Protein AF-A0A9P7HR78-F1 (afdb_monomer)

Structure (mmCIF, N/CA/C/O backbone):
data_AF-A0A9P7HR78-F1
#
_entry.id   AF-A0A9P7HR78-F1
#
loop_
_atom_site.group_PDB
_atom_site.id
_atom_site.type_symbol
_atom_site.label_atom_id
_atom_site.label_alt_id
_atom_site.label_comp_id
_atom_site.label_asym_id
_atom_site.label_entity_id
_atom_site.label_seq_id
_atom_site.pdbx_PDB_ins_code
_atom_site.Cartn_x
_atom_site.Cartn_y
_atom_site.Cartn_z
_atom_site.occupancy
_atom_site.B_iso_or_equiv
_atom_site.auth_seq_id
_atom_site.auth_comp_id
_atom_site.auth_asym_id
_atom_site.auth_atom_id
_atom_site.pdbx_PDB_model_num
ATOM 1 N N . MET A 1 1 ? -6.528 -46.993 167.037 1.00 47.41 1 MET A N 1
ATOM 2 C CA . MET A 1 1 ? -6.139 -47.614 165.754 1.00 47.41 1 MET A CA 1
ATOM 3 C C . MET A 1 1 ? -7.410 -47.957 165.006 1.00 47.41 1 MET A C 1
ATOM 5 O O . MET A 1 1 ? -8.239 -48.626 165.598 1.00 47.41 1 MET A O 1
ATOM 9 N N . HIS A 1 2 ? -7.591 -47.482 163.775 1.00 31.02 2 HIS A N 1
ATOM 10 C CA . HIS A 1 2 ? -7.675 -48.382 162.622 1.00 31.02 2 HIS A CA 1
ATOM 11 C C . HIS A 1 2 ? -7.879 -47.613 161.311 1.00 31.02 2 HIS A C 1
ATOM 13 O O . HIS A 1 2 ? -8.829 -46.861 161.132 1.00 31.02 2 HIS A O 1
ATOM 19 N N . SER A 1 3 ? -6.904 -47.831 160.431 1.00 45.69 3 SER A N 1
ATOM 20 C CA . SER A 1 3 ? -7.009 -48.017 158.983 1.00 45.69 3 SER A CA 1
ATOM 21 C C . SER A 1 3 ? -8.413 -48.125 158.373 1.00 45.69 3 SER A C 1
ATOM 23 O O . SER A 1 3 ? -9.186 -48.991 158.776 1.00 45.69 3 SER A O 1
ATOM 25 N N . SER A 1 4 ? -8.626 -47.408 157.267 1.00 38.84 4 SER A N 1
ATOM 26 C CA . SER A 1 4 ? -9.100 -47.984 155.991 1.00 38.84 4 SER A CA 1
ATOM 27 C C . SER A 1 4 ? -8.890 -46.939 154.877 1.00 38.84 4 SER A C 1
ATOM 29 O O . SER A 1 4 ? -9.376 -45.820 155.003 1.00 38.84 4 SER A O 1
ATOM 31 N N . TYR A 1 5 ? -7.974 -47.119 153.913 1.00 46.25 5 TYR A N 1
ATOM 32 C CA . TYR A 1 5 ? -8.113 -47.918 152.676 1.00 46.25 5 TYR A CA 1
ATOM 33 C C . TYR A 1 5 ? -9.406 -47.639 151.890 1.00 46.25 5 TYR A C 1
ATOM 35 O O . TYR A 1 5 ? -10.199 -48.530 151.602 1.00 46.25 5 TYR A O 1
ATOM 43 N N . PHE A 1 6 ? -9.610 -46.383 151.489 1.00 41.81 6 PHE A N 1
ATOM 44 C CA . PHE A 1 6 ? -10.601 -46.066 150.462 1.00 41.81 6 PHE A CA 1
ATOM 45 C C . PHE A 1 6 ? -10.077 -46.457 149.073 1.00 41.81 6 PHE A C 1
ATOM 47 O O . PHE A 1 6 ? -9.415 -45.680 148.393 1.00 41.81 6 PHE A O 1
ATOM 54 N N . SER A 1 7 ? -10.415 -47.667 148.633 1.00 51.81 7 SER A N 1
ATOM 55 C CA . SER A 1 7 ? -10.586 -47.973 147.212 1.00 51.81 7 SER A CA 1
ATOM 56 C C . SER A 1 7 ? -11.748 -48.951 147.098 1.00 51.81 7 SER A C 1
ATOM 58 O O . SER A 1 7 ? -11.677 -50.054 147.643 1.00 51.81 7 SER A O 1
ATOM 60 N N . TYR A 1 8 ? -12.828 -48.542 146.438 1.00 45.66 8 TYR A N 1
ATOM 61 C CA . TYR A 1 8 ? -13.916 -49.446 146.091 1.00 45.66 8 TYR A CA 1
ATOM 62 C C . TYR A 1 8 ? -13.885 -49.698 144.585 1.00 45.66 8 TYR A C 1
ATOM 64 O O . TYR A 1 8 ? -13.840 -48.775 143.774 1.00 45.66 8 TYR A O 1
ATOM 72 N N . ASN A 1 9 ? -13.904 -50.979 144.231 1.00 50.19 9 ASN A N 1
ATOM 73 C CA . ASN A 1 9 ? -14.137 -51.456 142.880 1.00 50.19 9 ASN A CA 1
ATOM 74 C C . ASN A 1 9 ? -15.643 -51.419 142.619 1.00 50.19 9 ASN A C 1
ATOM 76 O O . ASN A 1 9 ? -16.393 -52.161 143.249 1.00 50.19 9 ASN A O 1
ATOM 80 N N . LEU A 1 10 ? -16.079 -50.600 141.665 1.00 43.91 10 LEU A N 1
ATOM 81 C CA . LEU A 1 10 ? -17.365 -50.789 141.001 1.00 43.91 10 LEU A CA 1
ATOM 82 C C . LEU A 1 10 ? -17.148 -50.739 139.491 1.00 43.91 10 LEU A C 1
ATOM 84 O O . LEU A 1 10 ? -17.332 -49.725 138.821 1.00 43.91 10 LEU A O 1
ATOM 88 N N . SER A 1 11 ? -16.772 -51.909 138.981 1.00 54.41 11 SER A N 1
ATOM 89 C CA . SER A 1 11 ? -17.064 -52.367 137.634 1.00 54.41 11 SER A CA 1
ATOM 90 C C . SER A 1 11 ? -18.567 -52.230 137.377 1.00 54.41 11 SER A C 1
ATOM 92 O O . SER A 1 11 ? -19.357 -53.108 137.733 1.00 54.41 11 SER A O 1
ATOM 94 N N . ARG A 1 12 ? -18.985 -51.119 136.768 1.00 46.28 12 ARG A N 1
ATOM 95 C CA . ARG A 1 12 ? -20.238 -51.108 136.016 1.00 46.28 12 ARG A CA 1
ATOM 96 C C . ARG A 1 12 ? -19.919 -51.584 134.600 1.00 46.28 12 ARG A C 1
ATOM 98 O O . ARG A 1 12 ? -19.043 -50.991 133.969 1.00 46.28 12 ARG A O 1
ATOM 105 N N . PRO A 1 13 ? -20.574 -52.646 134.102 1.00 54.22 13 PRO A N 1
ATOM 106 C CA . PRO A 1 13 ? -20.425 -53.047 132.713 1.00 54.22 13 PRO A CA 1
ATOM 107 C C . PRO A 1 13 ? -20.826 -51.856 131.845 1.00 54.22 13 PRO A C 1
ATOM 109 O O . PRO A 1 13 ? -21.873 -51.247 132.075 1.00 54.22 13 PRO A O 1
ATOM 112 N N . TYR A 1 14 ? -19.966 -51.488 130.896 1.00 50.62 14 TYR A N 1
ATOM 113 C CA . TYR A 1 14 ? -20.276 -50.462 129.908 1.00 50.62 14 TYR A CA 1
ATOM 114 C C . TYR A 1 14 ? -21.583 -50.883 129.216 1.00 50.62 14 TYR A C 1
ATOM 116 O O . TYR A 1 14 ? -21.592 -51.930 128.565 1.00 50.62 14 TYR A O 1
ATOM 124 N N . PRO A 1 15 ? -22.707 -50.164 129.407 1.00 54.94 15 PRO A N 1
ATOM 125 C CA . PRO A 1 15 ? -24.040 -50.742 129.207 1.00 54.94 15 PRO A CA 1
ATOM 126 C C . PRO A 1 15 ? -24.379 -51.028 127.740 1.00 54.94 15 PRO A C 1
ATOM 128 O O . PRO A 1 15 ? -25.418 -51.612 127.453 1.00 54.94 15 PRO A O 1
ATOM 131 N N . TYR A 1 16 ? -23.487 -50.683 126.811 1.00 60.91 16 TYR A N 1
ATOM 132 C CA . TYR A 1 16 ? -23.670 -50.893 125.386 1.00 60.91 16 TYR A CA 1
ATOM 133 C C . TYR A 1 16 ? -22.322 -51.239 124.739 1.00 60.91 16 TYR A C 1
ATOM 135 O O . TYR A 1 16 ? -21.611 -50.362 124.262 1.00 60.91 16 TYR A O 1
ATOM 143 N N . VAL A 1 17 ? -21.942 -52.522 124.707 1.00 61.62 17 VAL A N 1
ATOM 144 C CA . VAL A 1 17 ? -20.691 -52.992 124.058 1.00 61.62 17 VAL A CA 1
ATOM 145 C C . VAL A 1 17 ? -20.650 -52.625 122.564 1.00 61.62 17 VAL A C 1
ATOM 147 O O . VAL A 1 17 ? -19.580 -52.463 121.991 1.00 61.62 17 VAL A O 1
ATOM 150 N N . TRP A 1 18 ? -21.815 -52.408 121.944 1.00 64.50 18 TRP A N 1
ATOM 151 C CA . TRP A 1 18 ? -21.948 -51.892 120.581 1.00 64.50 18 TRP A CA 1
ATOM 152 C C . TRP A 1 18 ? -21.694 -50.384 120.463 1.00 64.50 18 TRP A C 1
ATOM 154 O O . TRP A 1 18 ? -21.383 -49.912 119.376 1.00 64.50 18 TRP A O 1
ATOM 164 N N . PHE A 1 19 ? -21.775 -49.616 121.551 1.00 65.88 19 PHE A N 1
ATOM 165 C CA . PHE A 1 19 ? -21.661 -48.160 121.508 1.00 65.88 19 PHE A CA 1
ATOM 166 C C . PHE A 1 19 ? -20.225 -47.702 121.261 1.00 65.88 19 PHE A C 1
ATOM 168 O O . PHE A 1 19 ? -20.029 -46.744 120.530 1.00 65.88 19 PHE A O 1
ATOM 175 N N . THR A 1 20 ? -19.199 -48.403 121.756 1.00 69.50 20 THR A N 1
ATOM 176 C CA . THR A 1 20 ? -17.804 -48.048 121.431 1.00 69.50 20 THR A CA 1
ATOM 177 C C . THR A 1 20 ? -17.468 -48.316 119.956 1.00 69.50 20 THR A C 1
ATOM 179 O O . THR A 1 20 ? -16.989 -47.392 119.305 1.00 69.50 20 THR A O 1
ATOM 182 N N . PRO A 1 21 ? -17.781 -49.488 119.362 1.00 68.56 21 PRO A N 1
ATOM 183 C CA . PRO A 1 21 ? -17.660 -49.695 117.921 1.00 68.56 21 PRO A CA 1
ATOM 184 C C . PRO A 1 21 ? -18.518 -48.730 117.104 1.00 68.56 21 PRO A C 1
ATOM 186 O O . PRO A 1 21 ? -18.051 -48.255 116.083 1.00 68.56 21 PRO A O 1
ATOM 189 N N . VAL A 1 22 ? -19.738 -48.396 117.540 1.00 74.19 22 VAL A N 1
ATOM 190 C CA . VAL A 1 22 ? -20.616 -47.453 116.824 1.00 74.19 22 VAL A CA 1
ATOM 191 C C . VAL A 1 22 ? -20.127 -46.011 116.937 1.00 74.19 22 VAL A C 1
ATOM 193 O O . VAL A 1 22 ? -20.244 -45.269 115.973 1.00 74.19 22 VAL A O 1
ATOM 196 N N . VAL A 1 23 ? -19.520 -45.603 118.051 1.00 75.69 23 VAL A N 1
ATOM 197 C CA . VAL A 1 23 ? -18.910 -44.271 118.194 1.00 75.69 23 VAL A CA 1
ATOM 198 C C . VAL A 1 23 ? -17.572 -44.194 117.464 1.00 75.69 23 VAL A C 1
ATOM 200 O O . VAL A 1 23 ? -17.267 -43.158 116.890 1.00 75.69 23 VAL A O 1
ATOM 203 N N . VAL A 1 24 ? -16.789 -45.274 117.413 1.00 77.31 24 VAL A N 1
ATOM 204 C CA . VAL A 1 24 ? -15.531 -45.310 116.649 1.00 77.31 24 VAL A CA 1
ATOM 205 C C . VAL A 1 24 ? -15.806 -45.422 115.150 1.00 77.31 24 VAL A C 1
ATOM 207 O O . VAL A 1 24 ? -15.258 -44.643 114.383 1.00 77.31 24 VAL A O 1
ATOM 210 N N . ALA A 1 25 ? -16.689 -46.321 114.713 1.00 76.31 25 ALA A N 1
ATOM 211 C CA . ALA A 1 25 ? -17.091 -46.440 113.313 1.00 76.31 25 ALA A CA 1
ATOM 212 C C . ALA A 1 25 ? -17.907 -45.224 112.871 1.00 76.31 25 ALA A C 1
ATOM 214 O O . ALA A 1 25 ? -17.636 -44.670 111.817 1.00 76.31 25 ALA A O 1
ATOM 215 N N . GLY A 1 26 ? -18.846 -44.750 113.689 1.00 76.62 26 GLY A N 1
ATOM 216 C CA . GLY A 1 26 ? -19.599 -43.521 113.447 1.00 76.62 26 GLY A CA 1
ATOM 217 C C . GLY A 1 26 ? -18.712 -42.282 113.484 1.00 76.62 26 GLY A C 1
ATOM 218 O O . GLY A 1 26 ? -18.907 -41.388 112.676 1.00 76.62 26 GLY A O 1
ATOM 219 N N . GLY A 1 27 ? -17.691 -42.254 114.340 1.00 79.00 27 GLY A N 1
ATOM 220 C CA . GLY A 1 27 ? -16.678 -41.205 114.387 1.00 79.00 27 GLY A CA 1
ATOM 221 C C . GLY A 1 27 ? -15.752 -41.243 113.179 1.00 79.00 27 GLY A C 1
ATOM 222 O O . GLY A 1 27 ? -15.481 -40.196 112.613 1.00 79.00 27 GLY A O 1
ATOM 223 N N . LEU A 1 28 ? -15.325 -42.417 112.710 1.00 79.00 28 LEU A N 1
ATOM 224 C CA . LEU A 1 28 ? -14.534 -42.570 111.484 1.00 79.00 28 LEU A CA 1
ATOM 225 C C . LEU A 1 28 ? -15.360 -42.253 110.237 1.00 79.00 28 LEU A C 1
ATOM 227 O O . LEU A 1 28 ? -14.861 -41.575 109.349 1.00 79.00 28 LEU A O 1
ATOM 231 N N . ILE A 1 29 ? -16.626 -42.671 110.190 1.00 76.06 29 ILE A N 1
ATOM 232 C CA . ILE A 1 29 ? -17.566 -42.337 109.116 1.00 76.06 29 ILE A CA 1
ATOM 233 C C . ILE A 1 29 ? -17.859 -40.842 109.134 1.00 76.06 29 ILE A C 1
ATOM 235 O O . ILE A 1 29 ? -17.788 -40.227 108.083 1.00 76.06 29 ILE A O 1
ATOM 239 N N . ALA A 1 30 ? -18.119 -40.237 110.295 1.00 74.31 30 ALA A N 1
ATOM 240 C CA . ALA A 1 30 ? -18.319 -38.796 110.427 1.00 74.31 30 ALA A CA 1
ATOM 241 C C . ALA A 1 30 ? -17.045 -38.024 110.082 1.00 74.31 30 ALA A C 1
ATOM 243 O O . ALA A 1 30 ? -17.128 -37.019 109.395 1.00 74.31 30 ALA A O 1
ATOM 244 N N . THR A 1 31 ? -15.865 -38.504 110.480 1.00 76.50 31 THR A N 1
ATOM 245 C CA . THR A 1 31 ? -14.581 -37.877 110.132 1.00 76.50 31 THR A CA 1
ATOM 246 C C . THR A 1 31 ? -14.308 -38.005 108.637 1.00 76.50 31 THR A C 1
ATOM 248 O O . THR A 1 31 ? -13.901 -37.031 108.021 1.00 76.50 31 THR A O 1
ATOM 251 N N . ALA A 1 32 ? -14.601 -39.154 108.022 1.00 75.12 32 ALA A N 1
ATOM 252 C CA . ALA A 1 32 ? -14.497 -39.354 106.580 1.00 75.12 32 ALA A CA 1
ATOM 253 C C . ALA A 1 32 ? -15.531 -38.518 105.813 1.00 75.12 32 ALA A C 1
ATOM 255 O O . ALA A 1 32 ? -15.186 -37.933 104.796 1.00 75.12 32 ALA A O 1
ATOM 256 N N . LEU A 1 33 ? -16.763 -38.392 106.317 1.00 72.00 33 LEU A N 1
ATOM 257 C CA . LEU A 1 33 ? -17.804 -37.527 105.756 1.00 72.00 33 LEU A CA 1
ATOM 258 C C . LEU A 1 33 ? -17.439 -36.056 105.896 1.00 72.00 33 LEU A C 1
ATOM 260 O O . LEU A 1 33 ? -17.598 -35.327 104.933 1.00 72.00 33 LEU A O 1
ATOM 264 N N . ILE A 1 34 ? -16.930 -35.616 107.048 1.00 73.88 34 ILE A N 1
ATOM 265 C CA . ILE A 1 34 ? -16.505 -34.231 107.298 1.00 73.88 34 ILE A CA 1
ATOM 266 C C . ILE A 1 34 ? -15.227 -33.909 106.521 1.00 73.88 34 ILE A C 1
ATOM 268 O O . ILE A 1 34 ? -15.103 -32.796 106.020 1.00 73.88 34 ILE A O 1
ATOM 272 N N . ALA A 1 35 ? -14.304 -34.860 106.361 1.00 72.25 35 ALA A N 1
ATOM 273 C CA . ALA A 1 35 ? -13.132 -34.708 105.505 1.00 72.25 35 ALA A CA 1
ATOM 274 C C . ALA A 1 35 ? -13.536 -34.672 104.026 1.00 72.25 35 ALA A C 1
ATOM 276 O O . ALA A 1 35 ? -13.070 -33.806 103.299 1.00 72.25 35 ALA A O 1
ATOM 277 N N . PHE A 1 36 ? -14.454 -35.537 103.587 1.00 67.56 36 PHE A N 1
ATOM 278 C CA . PHE A 1 36 ? -14.990 -35.532 102.226 1.00 67.56 36 PHE A CA 1
ATOM 279 C C . PHE A 1 36 ? -15.809 -34.272 101.940 1.00 67.56 36 PHE A C 1
ATOM 281 O O . PHE A 1 36 ? -15.643 -33.680 100.886 1.00 67.56 36 PHE A O 1
ATOM 288 N N . LEU A 1 37 ? -16.633 -33.808 102.885 1.00 63.75 37 LEU A N 1
ATOM 289 C CA . LEU A 1 37 ? -17.354 -32.535 102.812 1.00 63.75 37 LEU A CA 1
ATOM 290 C C . LEU A 1 37 ? -16.385 -31.356 102.828 1.00 63.75 37 LEU A C 1
ATOM 292 O O . LEU A 1 37 ? -16.565 -30.440 102.039 1.00 63.75 37 LEU A O 1
ATOM 296 N N . SER A 1 38 ? -15.338 -31.372 103.657 1.00 63.44 38 SER A N 1
ATOM 297 C CA . SER A 1 38 ? -14.300 -30.331 103.657 1.00 63.44 38 SER A CA 1
ATOM 298 C C . SER A 1 38 ? -13.529 -30.311 102.336 1.00 63.44 38 SER A C 1
ATOM 300 O O . SER A 1 38 ? -13.351 -29.243 101.768 1.00 63.44 38 SER A O 1
ATOM 302 N N . VAL A 1 39 ? -13.149 -31.463 101.775 1.00 62.69 39 VAL A N 1
ATOM 303 C CA . VAL A 1 39 ? -12.499 -31.548 100.454 1.00 62.69 39 VAL A CA 1
ATOM 304 C C . VAL A 1 39 ? -13.464 -31.143 99.335 1.00 62.69 39 VAL A C 1
ATOM 306 O O . VAL A 1 39 ? -13.083 -30.384 98.456 1.00 62.69 39 VAL A O 1
ATOM 309 N N . ALA A 1 40 ? -14.730 -31.553 99.388 1.00 56.97 40 ALA A N 1
ATOM 310 C CA . ALA A 1 40 ? -15.751 -31.181 98.407 1.00 56.97 40 ALA A CA 1
ATOM 311 C C . ALA A 1 40 ? -16.252 -29.734 98.551 1.00 56.97 40 ALA A C 1
ATOM 313 O O . ALA A 1 40 ? -16.964 -29.260 97.672 1.00 56.97 40 ALA A O 1
ATOM 314 N N . THR A 1 41 ? -15.928 -29.026 99.639 1.00 55.53 41 THR A N 1
ATOM 315 C CA . THR A 1 41 ? -16.289 -27.608 99.835 1.00 55.53 41 THR A CA 1
ATOM 316 C C . THR A 1 41 ? -15.093 -26.664 99.730 1.00 55.53 41 THR A C 1
ATOM 318 O O . THR A 1 41 ? -15.288 -25.510 99.359 1.00 55.53 41 THR A O 1
ATOM 321 N N . GLN A 1 42 ? -13.869 -27.134 100.003 1.00 51.41 42 GLN A N 1
ATOM 322 C CA . GLN A 1 42 ? -12.640 -26.325 99.985 1.00 51.41 42 GLN A CA 1
ATOM 323 C C . GLN A 1 42 ? -11.648 -26.728 98.880 1.00 51.41 42 GLN A C 1
ATOM 325 O O . GLN A 1 42 ? -10.757 -25.951 98.550 1.00 51.41 42 GLN A O 1
ATOM 330 N N . GLY A 1 43 ? -11.790 -27.912 98.280 1.00 51.47 43 GLY A N 1
ATOM 331 C CA . GLY A 1 43 ? -10.912 -28.437 97.233 1.00 51.47 43 GLY A CA 1
ATOM 332 C C . GLY A 1 43 ? -11.386 -28.094 95.824 1.00 51.47 43 GLY A C 1
ATOM 333 O O . GLY A 1 43 ? -11.689 -28.991 95.044 1.00 51.47 43 GLY A O 1
ATOM 334 N N . TYR A 1 44 ? -11.443 -26.807 95.485 1.00 58.22 44 TYR A N 1
ATOM 335 C CA . TYR A 1 44 ? -11.592 -26.381 94.092 1.00 58.22 44 TYR A CA 1
ATOM 336 C C . TYR A 1 44 ? -10.494 -25.376 93.749 1.00 58.22 44 TYR A C 1
ATOM 338 O O . TYR A 1 44 ? -10.518 -24.241 94.219 1.00 58.22 44 TYR A O 1
ATOM 346 N N . GLU A 1 45 ? -9.539 -25.772 92.907 1.00 51.06 45 GLU A N 1
ATOM 347 C CA . GLU A 1 45 ? -8.688 -24.801 92.219 1.00 51.06 45 GLU A CA 1
ATOM 348 C C . GLU A 1 45 ? -9.480 -24.177 91.067 1.00 51.06 45 GLU A C 1
ATOM 350 O O . GLU A 1 45 ? -9.999 -24.869 90.187 1.00 51.06 45 GLU A O 1
ATOM 355 N N . THR A 1 46 ? -9.582 -22.849 91.052 1.00 55.97 46 THR A N 1
ATOM 356 C CA . THR A 1 46 ? -10.117 -22.118 89.902 1.00 55.97 46 THR A CA 1
ATOM 357 C C . THR A 1 46 ? -9.095 -22.142 88.771 1.00 55.97 46 THR A C 1
ATOM 359 O O . THR A 1 46 ? -8.103 -21.417 88.819 1.00 55.97 46 THR A O 1
ATOM 362 N N . VAL A 1 47 ? -9.342 -22.952 87.743 1.00 53.44 47 VAL A N 1
ATOM 363 C CA . VAL A 1 47 ? -8.490 -23.016 86.548 1.00 53.44 47 VAL A CA 1
ATOM 364 C C . VAL A 1 47 ? -9.058 -22.093 85.469 1.00 53.44 47 VAL A C 1
ATOM 366 O O . VAL A 1 47 ? -10.214 -22.229 85.064 1.00 53.44 47 VAL A O 1
ATOM 369 N N . SER A 1 48 ? -8.261 -21.142 84.983 1.00 55.72 48 SER A N 1
ATOM 370 C CA . SER A 1 48 ? -8.621 -20.319 83.826 1.00 55.72 48 SER A CA 1
ATOM 371 C C . SER A 1 48 ? -8.441 -21.129 82.538 1.00 55.72 48 SER A C 1
ATOM 373 O O . SER A 1 48 ? -7.341 -21.554 82.199 1.00 55.72 48 SER A O 1
ATOM 375 N N . MET A 1 49 ? -9.530 -21.351 81.798 1.00 54.78 49 MET A N 1
ATOM 376 C CA . MET A 1 49 ? -9.492 -22.046 80.507 1.00 54.78 49 MET A CA 1
ATOM 377 C C . MET A 1 49 ? -9.757 -21.063 79.365 1.00 54.78 49 MET A C 1
ATOM 379 O O . MET A 1 49 ? -10.768 -20.362 79.365 1.00 54.78 49 MET A O 1
ATOM 383 N N . ALA A 1 50 ? -8.865 -21.027 78.373 1.00 55.25 50 ALA A N 1
ATOM 384 C CA . ALA A 1 50 ? -9.065 -20.282 77.132 1.00 55.25 50 ALA A CA 1
ATOM 385 C C . ALA A 1 50 ? -9.625 -21.216 76.047 1.00 55.25 50 ALA A C 1
ATOM 387 O O . ALA A 1 50 ? -9.105 -22.310 75.833 1.00 55.25 50 ALA A O 1
ATOM 388 N N . THR A 1 51 ? -10.680 -20.794 75.348 1.00 51.94 51 THR A N 1
ATOM 389 C CA . THR A 1 51 ? -11.254 -21.524 74.207 1.00 51.94 51 THR A CA 1
ATOM 390 C C . THR A 1 51 ? -11.289 -20.621 72.981 1.00 51.94 51 THR A C 1
ATOM 392 O O . THR A 1 51 ? -11.693 -19.465 73.069 1.00 51.94 51 THR A O 1
ATOM 395 N N . SER A 1 52 ? -10.899 -21.147 71.818 1.00 46.75 52 SER A N 1
ATOM 396 C CA . SER A 1 52 ? -11.037 -20.454 70.528 1.00 46.75 52 SER A CA 1
ATOM 397 C C . SER A 1 52 ? -12.449 -20.561 69.939 1.00 46.75 52 SER A C 1
ATOM 399 O O . SER A 1 52 ? -12.737 -19.969 68.902 1.00 46.75 52 SER A O 1
ATOM 401 N N . LYS A 1 53 ? -13.348 -21.319 70.587 1.00 46.88 53 LYS A N 1
ATOM 402 C CA . LYS A 1 53 ? -14.740 -21.519 70.161 1.00 46.88 53 LYS A CA 1
ATOM 403 C C . LYS A 1 53 ? -15.695 -20.908 71.199 1.00 46.88 53 LYS A C 1
ATOM 405 O O . LYS A 1 53 ? -16.007 -21.594 72.176 1.00 46.88 53 LYS A O 1
ATOM 410 N N . PRO A 1 54 ? -16.190 -19.669 70.996 1.00 51.09 54 PRO A N 1
ATOM 411 C CA . PRO A 1 54 ? -16.970 -18.929 71.998 1.00 51.09 54 PRO A CA 1
ATOM 412 C C . PRO A 1 54 ? -18.274 -19.635 72.408 1.00 51.09 54 PRO A C 1
ATOM 414 O O . PRO A 1 54 ? -18.680 -19.561 73.565 1.00 51.09 54 PRO A O 1
ATOM 417 N N . ASN A 1 55 ? -18.871 -20.419 71.502 1.00 49.78 55 ASN A N 1
ATOM 418 C CA . ASN A 1 55 ? -20.135 -21.126 71.744 1.00 49.78 55 ASN A CA 1
ATOM 419 C C . ASN A 1 55 ? -19.987 -22.479 72.469 1.00 49.78 55 ASN A C 1
ATOM 421 O O . ASN A 1 55 ? -20.993 -23.083 72.828 1.00 49.78 55 ASN A O 1
ATOM 425 N N . LYS A 1 56 ? -18.762 -22.988 72.692 1.00 48.25 56 LYS A N 1
ATOM 426 C CA . LYS A 1 56 ? -18.542 -24.274 73.392 1.00 48.25 56 LYS A CA 1
ATOM 427 C C . LYS A 1 56 ? -18.402 -24.144 74.913 1.00 48.25 56 LYS A C 1
ATOM 429 O O . LYS A 1 56 ? -18.440 -25.154 75.609 1.00 48.25 56 LYS A O 1
ATOM 434 N N . THR A 1 57 ? -18.268 -22.928 75.438 1.00 49.38 57 THR A N 1
ATOM 435 C CA . THR A 1 57 ? -17.915 -22.672 76.846 1.00 49.38 57 THR A CA 1
ATOM 436 C C . THR A 1 57 ? -19.016 -23.055 77.845 1.00 49.38 57 THR A C 1
ATOM 438 O O . THR A 1 57 ? -18.715 -23.326 78.999 1.00 49.38 57 THR A O 1
ATOM 441 N N . ASN A 1 58 ? -20.274 -23.162 77.403 1.00 50.81 58 ASN A N 1
ATOM 442 C CA . ASN A 1 58 ? -21.408 -23.520 78.267 1.00 50.81 58 ASN A CA 1
ATOM 443 C C . ASN A 1 58 ? -21.710 -25.028 78.339 1.00 50.81 58 ASN A C 1
ATOM 445 O O . ASN A 1 58 ? -22.653 -25.411 79.024 1.00 50.81 58 ASN A O 1
ATOM 449 N N . HIS A 1 59 ? -20.959 -25.888 77.636 1.00 46.03 59 HIS A N 1
ATOM 450 C CA . HIS A 1 59 ? -21.329 -27.304 77.479 1.00 46.03 59 HIS A CA 1
ATOM 451 C C . HIS A 1 59 ? -20.281 -28.311 77.984 1.00 46.03 59 HIS A C 1
ATOM 453 O O . HIS A 1 59 ? -20.359 -29.500 77.664 1.00 46.03 59 HIS A O 1
ATOM 459 N N . ASN A 1 60 ? -19.317 -27.892 78.809 1.00 47.00 60 ASN A N 1
ATOM 460 C CA . ASN A 1 60 ? -18.563 -28.872 79.590 1.00 47.00 60 ASN A CA 1
ATOM 461 C C . ASN A 1 60 ? -19.440 -29.323 80.760 1.00 47.00 60 ASN A C 1
ATOM 463 O O . ASN A 1 60 ? -19.550 -28.637 81.774 1.00 47.00 60 ASN A O 1
ATOM 467 N N . GLN A 1 61 ? -20.098 -30.472 80.585 1.00 50.94 61 GLN A N 1
ATOM 468 C CA . GLN A 1 61 ? -20.778 -31.169 81.668 1.00 50.94 61 GLN A CA 1
ATOM 469 C C . GLN A 1 61 ? -19.746 -31.473 82.753 1.00 50.94 61 GLN A C 1
ATOM 471 O O . GLN A 1 61 ? -18.890 -32.342 82.597 1.00 50.94 61 GLN A O 1
ATOM 476 N N . ASN A 1 62 ? -19.811 -30.708 83.841 1.00 54.06 62 ASN A N 1
ATOM 477 C CA . ASN A 1 62 ? -19.090 -31.006 85.065 1.00 54.06 62 ASN A CA 1
ATOM 478 C C . ASN A 1 62 ? -19.426 -32.466 85.458 1.00 54.06 62 ASN A C 1
ATOM 480 O O . ASN A 1 62 ? -20.620 -32.795 85.514 1.00 54.06 62 ASN A O 1
ATOM 484 N N . PRO A 1 63 ? -18.435 -33.345 85.719 1.00 52.53 63 PRO A N 1
ATOM 485 C CA . PRO A 1 63 ? -18.671 -34.734 86.133 1.00 52.53 63 PRO A CA 1
ATOM 486 C C . PRO A 1 63 ? -19.610 -34.866 87.344 1.00 52.53 63 PRO A C 1
ATOM 488 O O . PRO A 1 63 ? -20.217 -35.912 87.551 1.00 52.53 63 PRO A O 1
ATOM 491 N N . PHE A 1 64 ? -19.769 -33.785 88.116 1.00 54.09 64 PHE A N 1
ATOM 492 C CA . PHE A 1 64 ? -20.625 -33.685 89.298 1.00 54.09 64 PHE A CA 1
ATOM 493 C C . PHE A 1 64 ? -21.987 -33.017 89.041 1.00 54.09 64 PHE A C 1
ATOM 495 O O . PHE A 1 64 ? -22.681 -32.657 89.986 1.00 54.09 64 PHE A O 1
ATOM 502 N N . SER A 1 65 ? -22.404 -32.844 87.783 1.00 56.34 65 SER A N 1
ATOM 503 C CA . SER A 1 65 ? -23.678 -32.188 87.420 1.00 56.34 65 SER A CA 1
ATOM 504 C C . SER A 1 65 ? -24.931 -32.818 88.051 1.00 56.34 65 SER A C 1
ATOM 506 O O . SER A 1 65 ? -25.931 -32.127 88.221 1.00 56.34 65 SER A O 1
ATOM 508 N N . ASN A 1 66 ? -24.858 -34.087 88.468 1.00 53.81 66 ASN A N 1
ATOM 509 C CA . ASN A 1 66 ? -25.942 -34.811 89.141 1.00 53.81 66 ASN A CA 1
ATOM 510 C C . ASN A 1 66 ? -25.850 -34.805 90.683 1.00 53.81 66 ASN A C 1
ATOM 512 O O . ASN A 1 66 ? -26.633 -35.490 91.340 1.00 53.81 66 ASN A O 1
ATOM 516 N N . TRP A 1 67 ? -24.894 -34.090 91.288 1.00 57.59 67 TRP A N 1
ATOM 517 C CA . TRP A 1 67 ? -24.770 -33.992 92.748 1.00 57.59 67 TRP A CA 1
ATOM 518 C C . TRP A 1 67 ? -25.662 -32.890 93.349 1.00 57.59 67 TRP A C 1
ATOM 520 O O . TRP A 1 67 ? -25.957 -31.903 92.671 1.00 57.59 67 TRP A O 1
ATOM 530 N N . PRO A 1 68 ? -26.083 -33.020 94.627 1.00 57.88 68 PRO A N 1
ATOM 531 C CA . PRO A 1 68 ? -26.945 -32.046 95.292 1.00 57.88 68 PRO A CA 1
ATOM 532 C C . PRO A 1 68 ? -26.389 -30.619 95.221 1.00 57.88 68 PRO A C 1
ATOM 534 O O . PRO A 1 68 ? -25.204 -30.387 95.467 1.00 57.88 68 PRO A O 1
ATOM 537 N N . SER A 1 69 ? -27.265 -29.652 94.935 1.00 56.00 69 SER A N 1
ATOM 538 C CA . SER A 1 69 ? -26.892 -28.266 94.612 1.00 56.00 69 SER A CA 1
ATOM 539 C C . SER A 1 69 ? -26.034 -27.572 95.671 1.00 56.00 69 SER A C 1
ATOM 541 O O . SER A 1 69 ? -25.235 -26.710 95.324 1.00 56.00 69 SER A O 1
ATOM 543 N N . PHE A 1 70 ? -26.134 -27.951 96.946 1.00 60.38 70 PHE A N 1
ATOM 544 C CA . PHE A 1 70 ? -25.341 -27.349 98.022 1.00 60.38 70 PHE A CA 1
ATOM 545 C C . PHE A 1 70 ? -23.837 -27.696 97.968 1.00 60.38 70 PHE A C 1
ATOM 547 O O . PHE A 1 70 ? -23.047 -26.963 98.554 1.00 60.38 70 PHE A O 1
ATOM 554 N N . LEU A 1 71 ? -23.427 -28.758 97.256 1.00 53.09 71 LEU A N 1
ATOM 555 C CA . LEU A 1 71 ? -22.010 -29.118 97.047 1.00 53.09 71 LEU A CA 1
ATOM 556 C C . LEU A 1 71 ? -21.416 -28.499 95.774 1.00 53.09 71 LEU A C 1
ATOM 558 O O . LEU A 1 71 ? -20.213 -28.276 95.699 1.00 53.09 71 LEU A O 1
ATOM 562 N N . THR A 1 72 ? -22.251 -28.203 94.776 1.00 53.47 72 THR A N 1
ATOM 563 C CA . THR A 1 72 ? -21.823 -27.727 93.448 1.00 53.47 72 THR A CA 1
ATOM 564 C C . THR A 1 72 ? -22.159 -26.257 93.188 1.00 53.47 72 THR A C 1
ATOM 566 O O . THR A 1 72 ? -21.698 -25.696 92.191 1.00 53.47 72 THR A O 1
ATOM 569 N N . ALA A 1 73 ? -22.895 -25.593 94.090 1.00 54.31 73 ALA A N 1
ATOM 570 C CA . ALA A 1 73 ? -23.342 -24.202 93.948 1.00 54.31 73 ALA A CA 1
ATOM 571 C C . ALA A 1 73 ? -22.208 -23.206 93.651 1.00 54.31 73 ALA A C 1
ATOM 573 O O . ALA A 1 73 ? -22.431 -22.243 92.914 1.00 54.31 73 ALA A O 1
ATOM 574 N N . ASN A 1 74 ? -21.003 -23.461 94.172 1.00 51.62 74 ASN A N 1
ATOM 575 C CA . ASN A 1 74 ? -19.834 -22.593 94.002 1.00 51.62 74 ASN A CA 1
ATOM 576 C C . ASN A 1 74 ? -19.007 -22.894 92.735 1.00 51.62 74 ASN A C 1
ATOM 578 O O . ASN A 1 74 ? -18.076 -22.157 92.433 1.00 51.62 74 ASN A O 1
ATOM 582 N N . THR A 1 75 ? -19.353 -23.926 91.953 1.00 53.03 75 THR A N 1
ATOM 583 C CA . THR A 1 75 ? -18.623 -24.338 90.730 1.00 53.03 75 THR A CA 1
ATOM 584 C C . THR A 1 75 ? -19.248 -23.798 89.438 1.00 53.03 75 THR A C 1
ATOM 586 O O . THR A 1 75 ? -19.255 -24.458 88.399 1.00 53.03 75 THR A O 1
ATOM 589 N N . LYS A 1 76 ? -19.808 -22.584 89.479 1.00 53.28 76 LYS A N 1
ATOM 590 C CA . LYS A 1 76 ? -20.368 -21.938 88.284 1.00 53.28 76 LYS A CA 1
ATOM 591 C C . LYS A 1 76 ? -19.251 -21.318 87.450 1.00 53.28 76 LYS A C 1
ATOM 593 O O . LYS A 1 76 ? -18.560 -20.411 87.906 1.00 53.28 76 LYS A O 1
ATOM 598 N N . SER A 1 77 ? -19.107 -21.767 86.207 1.00 55.53 77 SER A N 1
ATOM 599 C CA . SER A 1 77 ? -18.260 -21.101 85.219 1.00 55.53 77 SER A CA 1
ATOM 600 C C . SER A 1 77 ? -18.861 -19.736 84.878 1.00 55.53 77 SER A C 1
ATOM 602 O O . SER A 1 77 ? -19.932 -19.661 84.275 1.00 55.53 77 SER A O 1
ATOM 604 N N . VAL A 1 78 ? -18.189 -18.655 85.271 1.00 56.50 78 VAL A N 1
ATOM 605 C CA . VAL A 1 78 ? -18.572 -17.284 84.915 1.00 56.50 78 VAL A CA 1
ATOM 606 C C . VAL A 1 78 ? -17.553 -16.753 83.915 1.00 56.50 78 VAL A C 1
ATOM 608 O O . VAL A 1 78 ? -16.352 -16.763 84.183 1.00 56.50 78 VAL A O 1
ATOM 611 N N . CYS A 1 79 ? -18.013 -16.287 82.754 1.00 58.22 79 CYS A N 1
ATOM 612 C CA . CYS A 1 79 ? -17.145 -15.578 81.820 1.00 58.22 79 CYS A CA 1
ATOM 613 C C . CYS A 1 79 ? -16.664 -14.278 82.478 1.00 58.22 79 CYS A C 1
ATOM 615 O O . CYS A 1 79 ? -17.476 -13.441 82.874 1.00 58.22 79 CYS A O 1
ATOM 617 N N . SER A 1 80 ? -15.349 -14.101 82.599 1.00 59.16 80 SER A N 1
ATOM 618 C CA . SER A 1 80 ? -14.793 -12.832 83.069 1.00 59.16 80 SER A CA 1
ATOM 619 C C . SER A 1 80 ? -15.031 -11.747 82.017 1.00 59.16 80 SER A C 1
ATOM 621 O O . SER A 1 80 ? -14.801 -11.978 80.828 1.00 59.16 80 SER A O 1
ATOM 623 N N . ALA A 1 81 ? -15.495 -10.570 82.446 1.00 62.31 81 ALA A N 1
ATOM 624 C CA . ALA A 1 81 ? -15.662 -9.421 81.562 1.00 62.31 81 ALA A CA 1
ATOM 625 C C . ALA A 1 81 ? -14.306 -9.023 80.969 1.00 62.31 81 ALA A C 1
ATOM 627 O O . ALA A 1 81 ? -13.354 -8.744 81.705 1.00 62.31 81 ALA A O 1
ATOM 628 N N . THR A 1 82 ? -14.214 -8.941 79.645 1.00 66.62 82 THR A N 1
ATOM 629 C CA . THR A 1 82 ? -13.030 -8.383 78.994 1.00 66.62 82 THR A CA 1
ATOM 630 C C . THR A 1 82 ? -13.024 -6.879 79.227 1.00 66.62 82 THR A C 1
ATOM 632 O O . THR A 1 82 ? -13.994 -6.195 78.913 1.00 66.62 82 THR A O 1
ATOM 635 N N . LYS A 1 83 ? -11.949 -6.336 79.799 1.00 74.62 83 LYS A N 1
ATOM 636 C CA . LYS A 1 83 ? -11.810 -4.885 79.955 1.00 74.62 83 LYS A CA 1
ATOM 637 C C . LYS A 1 83 ? -11.302 -4.285 78.649 1.00 74.62 83 LYS A C 1
ATOM 639 O O . LYS A 1 83 ? -10.249 -4.681 78.164 1.00 74.62 83 LYS A O 1
ATOM 644 N N . ILE A 1 84 ? -12.038 -3.320 78.118 1.00 75.50 84 ILE A N 1
ATOM 645 C CA . ILE A 1 84 ? -11.678 -2.525 76.945 1.00 75.50 84 ILE A CA 1
ATOM 646 C C . ILE A 1 84 ? -11.072 -1.206 77.443 1.00 75.50 84 ILE A C 1
ATOM 648 O O . ILE A 1 84 ? -11.833 -0.336 77.873 1.00 75.50 84 ILE A O 1
ATOM 652 N N . PRO A 1 85 ? -9.741 -1.031 77.470 1.00 78.75 85 PRO A N 1
ATOM 653 C CA . PRO A 1 85 ? -9.135 0.235 77.874 1.00 78.75 85 PRO A CA 1
ATOM 654 C C . PRO A 1 85 ? -9.325 1.343 76.827 1.00 78.75 85 PRO A C 1
ATOM 656 O O . PRO A 1 85 ? -9.554 1.079 75.642 1.00 78.75 85 PRO A O 1
ATOM 659 N N . ILE A 1 86 ? -9.181 2.597 77.259 1.00 78.38 86 ILE A N 1
ATOM 660 C CA . ILE A 1 86 ? -8.994 3.733 76.342 1.00 78.38 86 ILE A CA 1
ATOM 661 C C . ILE A 1 86 ? -7.763 3.456 75.457 1.00 78.38 86 ILE A C 1
ATOM 663 O O . ILE A 1 86 ? -6.748 2.959 75.938 1.00 78.38 86 ILE A O 1
ATOM 667 N N . GLY A 1 87 ? -7.872 3.733 74.157 1.00 66.69 87 GLY A N 1
ATOM 668 C CA . GLY A 1 87 ? -6.875 3.417 73.130 1.00 66.69 87 GLY A CA 1
ATOM 669 C C . GLY A 1 87 ? -7.123 2.099 72.387 1.00 66.69 87 GLY A C 1
ATOM 670 O O . GLY A 1 87 ? -6.442 1.819 71.405 1.00 66.69 87 GLY A O 1
ATOM 671 N N . THR A 1 88 ? -8.105 1.295 72.811 1.00 76.00 88 THR A N 1
ATOM 672 C CA . THR A 1 88 ? -8.426 0.027 72.134 1.00 76.00 88 THR A CA 1
ATOM 673 C C . THR A 1 88 ? -9.046 0.272 70.760 1.00 76.00 88 THR A C 1
ATOM 675 O O . THR A 1 88 ? -9.931 1.120 70.617 1.00 76.00 88 THR A O 1
ATOM 678 N N . LEU A 1 89 ? -8.595 -0.508 69.774 1.00 65.50 89 LEU A N 1
ATOM 679 C CA . LEU A 1 89 ? -9.067 -0.482 68.392 1.00 65.50 89 LEU A CA 1
ATOM 680 C C . LEU A 1 89 ? -10.216 -1.474 68.179 1.00 65.50 89 LEU A C 1
ATOM 682 O O . LEU A 1 89 ? -10.090 -2.652 68.514 1.00 65.50 89 LEU A O 1
ATOM 686 N N . PHE A 1 90 ? -11.299 -1.010 67.559 1.00 62.84 90 PHE A N 1
ATOM 687 C CA . PHE A 1 90 ? -12.453 -1.821 67.176 1.00 62.84 90 PHE A CA 1
ATOM 688 C C . PHE A 1 90 ? -12.685 -1.782 65.673 1.00 62.84 90 PHE A C 1
ATOM 690 O O . PHE A 1 90 ? -12.575 -0.729 65.043 1.00 62.84 90 PHE A O 1
ATOM 697 N N . TYR A 1 91 ? -13.054 -2.939 65.129 1.00 53.44 91 TYR A N 1
ATOM 698 C CA . TYR A 1 91 ? -13.602 -3.074 63.786 1.00 53.44 91 TYR A CA 1
ATOM 699 C C . TYR A 1 91 ? -15.109 -3.256 63.917 1.00 53.44 91 TYR A C 1
ATOM 701 O O . TYR A 1 91 ? -15.570 -4.135 64.649 1.00 53.44 91 TYR A O 1
ATOM 709 N N . THR A 1 92 ? -15.880 -2.420 63.235 1.00 54.72 92 THR A N 1
ATOM 710 C CA . THR A 1 92 ? -17.316 -2.651 63.068 1.00 54.72 92 THR A CA 1
ATOM 711 C C . THR A 1 92 ? -17.514 -3.689 61.966 1.00 54.72 92 THR A C 1
ATOM 713 O O . THR A 1 92 ? -16.709 -3.799 61.041 1.00 54.72 92 THR A O 1
ATOM 716 N N . ASN A 1 93 ? -18.588 -4.471 62.049 1.00 44.41 93 ASN A N 1
ATOM 717 C CA . ASN A 1 93 ? -18.895 -5.478 61.032 1.00 44.41 93 ASN A CA 1
ATOM 718 C C . ASN A 1 93 ? -19.366 -4.876 59.694 1.00 44.41 93 ASN A C 1
ATOM 720 O O . ASN A 1 93 ? -19.404 -5.607 58.713 1.00 44.41 93 ASN A O 1
ATOM 724 N N . ASN A 1 94 ? -19.686 -3.574 59.654 1.00 41.44 94 ASN A N 1
ATOM 725 C CA . ASN A 1 94 ? -20.382 -2.946 58.529 1.00 41.44 94 ASN A CA 1
ATOM 726 C C . ASN A 1 94 ? -19.719 -1.684 57.943 1.00 41.44 94 ASN A C 1
ATOM 728 O O . ASN A 1 94 ? -20.251 -1.178 56.968 1.00 41.44 94 ASN A O 1
ATOM 732 N N . THR A 1 95 ? -18.623 -1.132 58.492 1.00 46.22 95 THR A N 1
ATOM 733 C CA . THR A 1 95 ? -18.086 0.156 57.977 1.00 46.22 95 THR A CA 1
ATOM 734 C C . THR A 1 95 ? -16.596 0.177 57.633 1.00 46.22 95 THR A C 1
ATOM 736 O O . THR A 1 95 ? -16.083 1.247 57.347 1.00 46.22 95 THR A O 1
ATOM 739 N N . ALA A 1 96 ? -15.874 -0.955 57.631 1.00 45.75 96 ALA A N 1
ATOM 740 C CA . ALA A 1 96 ? -14.433 -1.079 57.294 1.00 45.75 96 ALA A CA 1
ATOM 741 C C . ALA A 1 96 ? -13.448 -0.137 58.042 1.00 45.75 96 ALA A C 1
ATOM 743 O O . ALA A 1 96 ? -12.228 -0.240 57.876 1.00 45.75 96 ALA A O 1
ATOM 744 N N . LEU A 1 97 ? -13.954 0.754 58.896 1.00 43.62 97 LEU A N 1
ATOM 745 C CA . LEU A 1 97 ? -13.220 1.756 59.647 1.00 43.62 97 LEU A CA 1
ATOM 746 C C . LEU A 1 97 ? -12.726 1.176 60.974 1.00 43.62 97 LEU A C 1
ATOM 748 O O . LEU A 1 97 ? -13.421 0.418 61.656 1.00 43.62 97 LEU A O 1
ATOM 752 N N . LYS A 1 98 ? -11.507 1.574 61.350 1.00 55.84 98 LYS A N 1
ATOM 753 C CA . LYS A 1 98 ? -10.946 1.311 62.676 1.00 55.84 98 LYS A CA 1
ATOM 754 C C . LYS A 1 98 ? -11.336 2.450 63.604 1.00 55.84 98 LYS A C 1
ATOM 756 O O . LYS A 1 98 ? -11.024 3.606 63.328 1.00 55.84 98 LYS A O 1
ATOM 761 N N . TYR A 1 99 ? -11.970 2.118 64.716 1.00 64.38 99 TYR A N 1
ATOM 762 C CA . TYR A 1 99 ? -12.346 3.084 65.739 1.00 64.38 99 TYR A CA 1
ATOM 763 C C . TYR A 1 99 ? -11.440 2.934 66.949 1.00 64.38 99 TYR A C 1
ATOM 765 O O . TYR A 1 99 ? -11.225 1.818 67.419 1.00 64.38 99 TYR A O 1
ATOM 773 N N . THR A 1 100 ? -10.949 4.048 67.480 1.00 72.50 100 THR A N 1
ATOM 774 C CA . THR A 1 100 ? -10.188 4.069 68.729 1.00 72.50 100 THR A CA 1
ATOM 775 C C . THR A 1 100 ? -11.082 4.589 69.842 1.00 72.50 100 THR A C 1
ATOM 777 O O . THR A 1 100 ? -11.682 5.660 69.726 1.00 72.50 100 THR A O 1
ATOM 780 N N . VAL A 1 101 ? -11.169 3.853 70.947 1.00 78.12 101 VAL A N 1
ATOM 781 C CA . VAL A 1 101 ? -11.869 4.335 72.143 1.00 78.12 101 VAL A CA 1
ATOM 782 C C . VAL A 1 101 ? -11.077 5.481 72.758 1.00 78.12 101 VAL A C 1
ATOM 784 O O . VAL A 1 101 ? -9.962 5.270 73.219 1.00 78.12 101 VAL A O 1
ATOM 787 N N . THR A 1 102 ? -11.639 6.684 72.798 1.00 75.69 102 THR A N 1
ATOM 788 C CA . THR A 1 102 ? -10.953 7.870 73.342 1.00 75.69 102 THR A CA 1
ATOM 789 C C . THR A 1 102 ? -11.441 8.270 74.718 1.00 75.69 102 THR A C 1
ATOM 791 O O . THR A 1 102 ? -10.684 8.854 75.491 1.00 75.69 102 THR A O 1
ATOM 794 N N . LYS A 1 103 ? -12.693 7.959 75.054 1.00 80.50 103 LYS A N 1
ATOM 795 C CA . LYS A 1 103 ? -13.275 8.315 76.349 1.00 80.50 103 LYS A CA 1
ATOM 796 C C . LYS A 1 103 ? -14.346 7.308 76.733 1.00 80.50 103 LYS A C 1
ATOM 798 O O . LYS A 1 103 ? -15.097 6.856 75.878 1.00 80.50 103 LYS A O 1
ATOM 803 N N . ILE A 1 104 ? -14.441 6.975 78.013 1.00 83.44 104 ILE A N 1
ATOM 804 C CA . ILE A 1 104 ? -15.473 6.080 78.549 1.00 83.44 104 ILE A CA 1
ATOM 805 C C . ILE A 1 104 ? -16.053 6.759 79.785 1.00 83.44 104 ILE A C 1
ATOM 807 O O . ILE A 1 104 ? -15.301 7.236 80.639 1.00 83.44 104 ILE A O 1
ATOM 811 N N . TRP A 1 105 ? -17.377 6.837 79.885 1.00 83.56 105 TRP A N 1
ATOM 812 C CA . TRP A 1 105 ? -18.042 7.426 81.043 1.00 83.56 105 TRP A CA 1
ATOM 813 C C . TRP A 1 105 ? -19.375 6.757 81.354 1.00 83.56 105 TRP A C 1
ATOM 815 O O . TRP A 1 105 ? -19.970 6.078 80.521 1.00 83.56 105 TRP A O 1
ATOM 825 N N . ARG A 1 106 ? -19.846 6.959 82.581 1.00 81.69 106 ARG A N 1
ATOM 826 C CA . ARG A 1 106 ? -21.172 6.548 83.039 1.00 81.69 106 ARG A CA 1
ATOM 827 C C . ARG A 1 106 ? -22.133 7.740 82.990 1.00 81.69 106 ARG A C 1
ATOM 829 O O . ARG A 1 106 ? -21.725 8.846 83.343 1.00 81.69 106 ARG A O 1
ATOM 836 N N . GLY A 1 107 ? -23.365 7.502 82.538 1.00 70.56 107 GLY A N 1
ATOM 837 C CA . GLY A 1 107 ? -24.409 8.524 82.385 1.00 70.56 107 GLY A CA 1
ATOM 838 C C . GLY A 1 107 ? -24.675 8.933 80.928 1.00 70.56 107 GLY A C 1
ATOM 839 O O . GLY A 1 107 ? -23.897 8.627 80.017 1.00 70.56 107 GLY A O 1
ATOM 840 N N . ASP A 1 108 ? -25.797 9.619 80.700 1.00 66.94 108 ASP A N 1
ATOM 841 C CA . ASP A 1 108 ? -26.284 9.967 79.355 1.00 66.94 108 ASP A CA 1
ATOM 842 C C . ASP A 1 108 ? -25.641 11.234 78.767 1.00 66.94 108 ASP A C 1
ATOM 844 O O . ASP A 1 108 ? -25.642 11.412 77.549 1.00 66.94 108 ASP A O 1
ATOM 848 N N . ASN A 1 109 ? -25.053 12.102 79.601 1.00 69.38 109 ASN A N 1
ATOM 849 C CA . ASN A 1 109 ? -24.483 13.372 79.156 1.00 69.38 109 ASN A CA 1
ATOM 850 C C . ASN A 1 109 ? -22.936 13.336 79.104 1.00 69.38 109 ASN A C 1
ATOM 852 O O . ASN A 1 109 ? -22.290 13.275 80.151 1.00 69.38 109 ASN A O 1
ATOM 856 N N . PRO A 1 110 ? -22.305 13.446 77.918 1.00 63.19 110 PRO A N 1
ATOM 857 C CA . PRO A 1 110 ? -20.842 13.440 77.770 1.00 63.19 110 PRO A CA 1
ATOM 858 C C . PRO A 1 110 ? -20.126 14.642 78.406 1.00 63.19 110 PRO A C 1
ATOM 860 O O . PRO A 1 110 ? -18.922 14.562 78.687 1.00 63.19 110 PRO A O 1
ATOM 863 N N . ASN A 1 111 ? -20.846 15.747 78.624 1.00 68.06 111 ASN A N 1
ATOM 864 C CA . ASN A 1 111 ? -20.310 16.995 79.174 1.00 68.06 111 ASN A CA 1
ATOM 865 C C . ASN A 1 111 ? -20.429 17.071 80.705 1.00 68.06 111 ASN A C 1
ATOM 867 O O . ASN A 1 111 ? -19.798 17.925 81.322 1.00 68.06 111 ASN A O 1
ATOM 871 N N . SER A 1 112 ? -21.205 16.174 81.322 1.00 70.44 112 SER A N 1
ATOM 872 C CA . SER A 1 112 ? -21.348 16.059 82.778 1.00 70.44 112 SER A CA 1
ATOM 873 C C . SER A 1 112 ? -21.568 14.586 83.159 1.00 70.44 112 SER A C 1
ATOM 875 O O . SER A 1 112 ? -22.701 14.171 83.391 1.00 70.44 112 SER A O 1
ATOM 877 N N . PRO A 1 113 ? -20.506 13.759 83.120 1.00 75.06 113 PRO A N 1
ATOM 878 C CA . PRO A 1 113 ? -20.625 12.334 83.398 1.00 75.06 113 PRO A CA 1
ATOM 879 C C . PRO A 1 113 ? -20.707 12.042 84.900 1.00 75.06 113 PRO A C 1
ATOM 881 O O . PRO A 1 113 ? -20.015 12.676 85.695 1.00 75.06 113 PRO A O 1
ATOM 884 N N . ASP A 1 114 ? -21.440 10.989 85.265 1.00 73.81 114 ASP A N 1
ATOM 885 C CA . ASP A 1 114 ? -21.503 10.480 86.642 1.00 73.81 114 ASP A CA 1
ATOM 886 C C . ASP A 1 114 ? -20.146 9.913 87.096 1.00 73.81 114 ASP A C 1
ATOM 888 O O . ASP A 1 114 ? -19.791 9.965 88.272 1.00 73.81 114 ASP A O 1
ATOM 892 N N . ALA A 1 115 ? -19.374 9.347 86.159 1.00 75.62 115 ALA A N 1
ATOM 893 C CA . ALA A 1 115 ? -18.006 8.884 86.384 1.00 75.62 115 ALA A CA 1
ATOM 894 C C . ALA A 1 115 ? -17.234 8.732 85.065 1.00 75.62 115 ALA A C 1
ATOM 896 O O . ALA A 1 115 ? -17.763 8.200 84.091 1.00 75.62 115 ALA A O 1
ATOM 897 N N . LEU A 1 116 ? -15.956 9.121 85.053 1.00 78.62 116 LEU A N 1
ATOM 898 C CA . LEU A 1 116 ? -14.998 8.815 83.983 1.00 78.62 116 LEU A CA 1
ATOM 899 C C . LEU A 1 116 ? -14.311 7.474 84.258 1.00 78.62 116 LEU A C 1
ATOM 901 O O . LEU A 1 116 ? -13.843 7.231 85.368 1.00 78.62 116 LEU A O 1
ATOM 905 N N . LEU A 1 117 ? -14.229 6.608 83.249 1.00 79.19 117 LEU A N 1
ATOM 906 C CA . LEU A 1 117 ? -13.682 5.258 83.381 1.00 79.19 117 LEU A CA 1
ATOM 907 C C . LEU A 1 117 ? -12.468 5.081 82.461 1.00 79.19 117 LEU A C 1
ATOM 909 O O . LEU A 1 117 ? -12.497 5.473 81.300 1.00 79.19 117 LEU A O 1
ATOM 913 N N . GLY A 1 118 ? -11.402 4.451 82.962 1.00 74.88 118 GLY A N 1
ATOM 914 C CA . GLY A 1 118 ? -10.217 4.120 82.151 1.00 74.88 118 GLY A CA 1
ATOM 915 C C . GLY A 1 118 ? -10.392 2.875 81.272 1.00 74.88 118 GLY A C 1
ATOM 916 O O . GLY A 1 118 ? -9.616 2.649 80.345 1.00 74.88 118 GLY A O 1
ATOM 917 N N . SER A 1 119 ? -11.406 2.052 81.556 1.00 78.00 119 SER A N 1
ATOM 918 C CA . SER A 1 119 ? -11.751 0.876 80.754 1.00 78.00 119 SER A CA 1
ATOM 919 C C . SER A 1 119 ? -13.233 0.521 80.885 1.00 78.00 119 SER A C 1
ATOM 921 O O . SER A 1 119 ? -13.835 0.754 81.934 1.00 78.00 119 SER A O 1
ATOM 923 N N . LEU A 1 120 ? -13.808 -0.060 79.832 1.00 78.62 120 LEU A N 1
ATOM 924 C CA . LEU A 1 120 ? -15.170 -0.584 79.799 1.00 78.62 120 LEU A CA 1
ATOM 925 C C . LEU A 1 120 ? -15.130 -2.094 80.080 1.00 78.62 120 LEU A C 1
ATOM 927 O O . LEU A 1 120 ? -14.551 -2.836 79.286 1.00 78.62 120 LEU A O 1
ATOM 931 N N . PRO A 1 121 ? -15.739 -2.588 81.169 1.00 71.50 121 PRO A N 1
ATOM 932 C CA . PRO A 1 121 ? -15.962 -4.018 81.342 1.00 71.50 121 PRO A CA 1
ATOM 933 C C . PRO A 1 121 ? -17.018 -4.500 80.336 1.00 71.50 121 PRO A C 1
ATOM 935 O O . PRO A 1 121 ? -18.181 -4.108 80.401 1.00 71.50 121 PRO A O 1
ATOM 938 N N . TYR A 1 122 ? -16.603 -5.350 79.401 1.00 68.44 122 TYR A N 1
ATOM 939 C CA . TYR A 1 122 ? -17.415 -5.850 78.299 1.00 68.44 122 TYR A CA 1
ATOM 940 C C . TYR A 1 122 ? -17.708 -7.343 78.468 1.00 68.44 122 TYR A C 1
ATOM 942 O O . TYR A 1 122 ? -16.805 -8.177 78.505 1.00 68.44 122 TYR A O 1
ATOM 950 N N . LEU A 1 123 ? -18.994 -7.677 78.570 1.00 66.69 123 LEU A N 1
ATOM 951 C CA . LEU A 1 123 ? -19.509 -9.039 78.762 1.00 66.69 123 LEU A CA 1
ATOM 952 C C . LEU A 1 123 ? -20.183 -9.582 77.491 1.00 66.69 123 LEU A C 1
ATOM 954 O O . LEU A 1 123 ? -21.152 -10.325 77.573 1.00 66.69 123 LEU A O 1
ATOM 958 N N . SER A 1 124 ? -19.691 -9.201 76.306 1.00 63.44 124 SER A N 1
ATOM 959 C CA . SER A 1 124 ? -20.333 -9.516 75.013 1.00 63.44 124 SER A CA 1
ATOM 960 C C . SER A 1 124 ? -21.741 -8.926 74.840 1.00 63.44 124 SER A C 1
ATOM 962 O O . SER A 1 124 ? -22.541 -9.435 74.060 1.00 63.44 124 SER A O 1
ATOM 964 N N . ASN A 1 125 ? -22.043 -7.833 75.543 1.00 66.81 125 ASN A N 1
ATOM 965 C CA . ASN A 1 125 ? -23.280 -7.076 75.349 1.00 66.81 125 ASN A CA 1
ATOM 966 C C . ASN A 1 125 ? -23.193 -6.257 74.054 1.00 66.81 125 ASN A C 1
ATOM 968 O O . ASN A 1 125 ? -22.148 -5.688 73.760 1.00 66.81 125 ASN A O 1
ATOM 972 N N . ARG A 1 126 ? -24.282 -6.142 73.291 1.00 63.66 126 ARG A N 1
ATOM 973 C CA . ARG A 1 126 ? -24.295 -5.329 72.065 1.00 63.66 126 ARG A CA 1
ATOM 974 C C . ARG A 1 126 ? -24.046 -3.849 72.392 1.00 63.66 126 ARG A C 1
ATOM 976 O O . ARG A 1 126 ? -24.645 -3.316 73.324 1.00 63.66 126 ARG A O 1
ATOM 983 N N . PHE A 1 127 ? -23.186 -3.192 71.613 1.00 66.06 127 PHE A N 1
ATOM 984 C CA . PHE A 1 127 ? -23.091 -1.733 71.608 1.00 66.06 127 PHE A CA 1
ATOM 985 C C . PHE A 1 127 ? -24.284 -1.161 70.842 1.00 66.06 127 PHE A C 1
ATOM 987 O O . PHE A 1 127 ? -24.443 -1.433 69.653 1.00 66.06 127 PHE A O 1
ATOM 994 N N . GLU A 1 128 ? -25.099 -0.353 71.509 1.00 62.25 128 GLU A N 1
ATOM 995 C CA . GLU A 1 128 ? -26.203 0.380 70.889 1.00 62.25 128 GLU A CA 1
ATOM 996 C C . GLU A 1 128 ? -25.998 1.871 71.152 1.00 62.25 128 GLU A C 1
ATOM 998 O O . GLU A 1 128 ? -25.818 2.286 72.296 1.00 62.25 128 GLU A O 1
ATOM 1003 N N . ASN A 1 129 ? -25.952 2.677 70.084 1.00 67.06 129 ASN A N 1
ATOM 1004 C CA . ASN A 1 129 ? -25.667 4.118 70.144 1.00 67.06 129 ASN A CA 1
ATOM 1005 C C . ASN A 1 129 ? -24.412 4.458 70.971 1.00 67.06 129 ASN A C 1
ATOM 1007 O O . ASN A 1 129 ? -24.434 5.337 71.831 1.00 67.06 129 ASN A O 1
ATOM 1011 N N . CYS A 1 130 ? -23.323 3.719 70.732 1.00 67.88 130 CYS A N 1
ATOM 1012 C CA . CYS A 1 130 ? -22.047 3.853 71.444 1.00 67.88 130 CYS A CA 1
ATOM 1013 C C . CYS A 1 130 ? -22.139 3.657 72.970 1.00 67.88 130 CYS A C 1
ATOM 1015 O O . CYS A 1 130 ? -21.245 4.072 73.706 1.00 67.88 130 CYS A O 1
ATOM 1017 N N . ALA A 1 131 ? -23.187 2.995 73.461 1.00 73.62 131 ALA A N 1
ATOM 1018 C CA . ALA A 1 131 ? -23.363 2.673 74.868 1.00 73.62 131 ALA A CA 1
ATOM 1019 C C . ALA A 1 131 ? -23.543 1.168 75.085 1.00 73.62 131 ALA A C 1
ATOM 1021 O O . ALA A 1 131 ? -24.021 0.436 74.218 1.00 73.62 131 ALA A O 1
ATOM 1022 N N . VAL A 1 132 ? -23.156 0.713 76.275 1.00 78.19 132 VAL A N 1
ATOM 1023 C CA . VAL A 1 132 ? -23.386 -0.648 76.760 1.00 78.19 132 VAL A CA 1
ATOM 1024 C C . VAL A 1 132 ? -24.072 -0.568 78.111 1.00 78.19 132 VAL A C 1
ATOM 1026 O O . VAL A 1 132 ? -23.614 0.118 79.031 1.00 78.19 132 VAL A O 1
ATOM 1029 N N . ASN A 1 133 ? -25.166 -1.311 78.251 1.00 71.62 133 ASN A N 1
ATOM 1030 C CA . ASN A 1 133 ? -25.806 -1.500 79.541 1.00 71.62 133 ASN A CA 1
ATOM 1031 C C . ASN A 1 133 ? -24.956 -2.463 80.371 1.00 71.62 133 ASN A C 1
ATOM 1033 O O . ASN A 1 133 ? -24.815 -3.645 80.047 1.00 71.62 133 ASN A O 1
ATOM 1037 N N . THR A 1 134 ? -24.344 -1.930 81.427 1.00 67.00 134 THR A N 1
ATOM 1038 C CA . THR A 1 134 ? -23.603 -2.718 82.413 1.00 67.00 134 THR A CA 1
ATOM 1039 C C . THR A 1 134 ? -24.439 -2.850 83.687 1.00 67.00 134 THR A C 1
ATOM 1041 O O . THR A 1 134 ? -25.306 -2.007 83.930 1.00 67.00 134 THR A O 1
ATOM 1044 N N . PRO A 1 135 ? -24.165 -3.841 84.555 1.00 63.91 135 PRO A N 1
ATOM 1045 C CA . PRO A 1 135 ? -24.834 -3.956 85.856 1.00 63.91 135 PRO A CA 1
ATOM 1046 C C . PRO A 1 135 ? -24.709 -2.700 86.737 1.00 63.91 135 PRO A C 1
ATOM 1048 O O . PRO A 1 135 ? -25.483 -2.512 87.665 1.00 63.91 135 PRO A O 1
ATOM 1051 N N . SER A 1 136 ? -23.730 -1.837 86.451 1.00 64.31 136 SER A N 1
ATOM 1052 C CA . SER A 1 136 ? -23.450 -0.591 87.170 1.00 64.31 136 SER A CA 1
ATOM 1053 C C . SER A 1 136 ? -24.134 0.645 86.563 1.00 64.31 136 SER A C 1
ATOM 1055 O O . SER A 1 136 ? -23.814 1.760 86.967 1.00 64.31 136 SER A O 1
ATOM 1057 N N . GLY A 1 137 ? -25.009 0.465 85.569 1.00 70.75 137 GLY A N 1
ATOM 1058 C CA . GLY A 1 137 ? -25.646 1.533 84.794 1.00 70.75 137 GLY A CA 1
ATOM 1059 C C . GLY A 1 137 ? -25.145 1.615 83.346 1.00 70.75 137 GLY A C 1
ATOM 1060 O O . GLY A 1 137 ? -24.196 0.927 82.942 1.00 70.75 137 GLY A O 1
ATOM 1061 N N . LYS A 1 138 ? -25.798 2.458 82.539 1.00 76.00 138 LYS A N 1
ATOM 1062 C CA . LYS A 1 138 ? -25.427 2.698 81.139 1.00 76.00 138 LYS A CA 1
ATOM 1063 C C . LYS A 1 138 ? -24.047 3.352 81.074 1.00 76.00 138 LYS A C 1
ATOM 1065 O O . LYS A 1 138 ? -23.817 4.415 81.654 1.00 76.00 138 LYS A O 1
ATOM 1070 N N . THR A 1 139 ? -23.118 2.680 80.402 1.00 77.19 139 THR A N 1
ATOM 1071 C CA . THR A 1 139 ? -21.758 3.178 80.184 1.00 77.19 139 THR A CA 1
ATOM 1072 C C . THR A 1 139 ? -21.609 3.526 78.713 1.00 77.19 139 THR A C 1
ATOM 1074 O O . THR A 1 139 ? -21.766 2.664 77.850 1.00 77.19 139 THR A O 1
ATOM 1077 N N . THR A 1 140 ? -21.326 4.791 78.439 1.00 78.25 140 THR A N 1
ATOM 1078 C CA . THR A 1 140 ? -21.187 5.338 77.093 1.00 78.25 140 THR A CA 1
ATOM 1079 C C . THR A 1 140 ? -19.708 5.457 76.747 1.00 78.25 140 THR A C 1
ATOM 1081 O O . THR A 1 140 ? -18.861 5.749 77.597 1.00 78.25 140 THR A O 1
ATOM 1084 N N . VAL A 1 141 ? -19.384 5.195 75.488 1.00 77.88 141 VAL A N 1
ATOM 1085 C CA . VAL A 1 141 ? -18.028 5.235 74.954 1.00 77.88 141 VAL A CA 1
ATOM 1086 C C . VAL A 1 141 ? -17.978 6.269 73.840 1.00 77.88 141 VAL A C 1
ATOM 1088 O O . VAL A 1 141 ? -18.794 6.246 72.928 1.00 77.88 141 VAL A O 1
ATOM 1091 N N . ASN A 1 142 ? -16.997 7.165 73.888 1.00 76.00 142 ASN A N 1
ATOM 1092 C CA . ASN A 1 142 ? -16.636 7.983 72.744 1.00 76.00 142 ASN A CA 1
ATOM 1093 C C . ASN A 1 142 ? -15.576 7.229 71.954 1.00 76.00 142 ASN A C 1
ATOM 1095 O O . ASN A 1 142 ? -14.522 6.854 72.481 1.00 76.00 142 ASN A O 1
ATOM 1099 N N . MET A 1 143 ? -15.887 7.004 70.692 1.00 66.94 143 MET A N 1
ATOM 1100 C CA . MET A 1 143 ? -15.003 6.378 69.736 1.00 66.94 143 MET A CA 1
ATOM 1101 C C . MET A 1 143 ? -14.683 7.423 68.684 1.00 66.94 143 MET A C 1
ATOM 1103 O O . MET A 1 143 ? -15.592 7.982 68.076 1.00 66.94 143 MET A O 1
ATOM 1107 N N . THR A 1 144 ? -13.403 7.693 68.462 1.00 56.53 144 THR A N 1
ATOM 1108 C CA . THR A 1 144 ? -12.991 8.535 67.341 1.00 56.53 144 THR A CA 1
ATOM 1109 C C . THR A 1 144 ? -12.308 7.671 66.302 1.00 56.53 144 THR A C 1
ATOM 1111 O O . THR A 1 144 ? -11.509 6.786 66.612 1.00 56.53 144 THR A O 1
ATOM 1114 N N . THR A 1 145 ? -12.618 7.949 65.045 1.00 48.56 145 THR A N 1
ATOM 1115 C CA . THR A 1 145 ? -11.729 7.607 63.943 1.00 48.56 145 THR A CA 1
ATOM 1116 C C . THR A 1 145 ? -10.782 8.788 63.770 1.00 48.56 145 THR A C 1
ATOM 1118 O O . THR A 1 145 ? -11.222 9.938 63.750 1.00 48.56 145 THR A O 1
ATOM 1121 N N . VAL A 1 146 ? -9.478 8.536 63.745 1.00 42.34 146 VAL A N 1
ATOM 1122 C CA . VAL A 1 146 ? -8.489 9.578 63.457 1.00 42.34 146 VAL A CA 1
ATOM 1123 C C . VAL A 1 146 ? -7.901 9.249 62.094 1.00 42.34 146 VAL A C 1
ATOM 1125 O O . VAL A 1 146 ? -7.071 8.350 61.983 1.00 42.34 146 VAL A O 1
ATOM 1128 N N . TYR A 1 147 ? -8.331 9.970 61.057 1.00 41.28 147 TYR A N 1
ATOM 1129 C CA . TYR A 1 147 ? -7.567 10.063 59.816 1.00 41.28 147 TYR A CA 1
ATOM 1130 C C . TYR A 1 147 ? -6.502 11.132 60.045 1.00 41.28 147 TYR A C 1
ATOM 1132 O O . TYR A 1 147 ? -6.772 12.327 59.932 1.00 41.28 147 TYR A O 1
ATOM 1140 N N . ASN A 1 148 ? -5.318 10.713 60.490 1.00 30.08 148 ASN A N 1
ATOM 1141 C CA . ASN A 1 148 ? -4.240 11.653 60.749 1.00 30.08 148 ASN A CA 1
ATOM 1142 C C . ASN A 1 148 ? -3.503 11.943 59.436 1.00 30.08 148 ASN A C 1
ATOM 1144 O O . ASN A 1 148 ? -2.559 11.239 59.086 1.00 30.08 148 ASN A O 1
ATOM 1148 N N . TYR A 1 149 ? -3.947 12.966 58.701 1.00 34.62 149 TYR A N 1
ATOM 1149 C CA . TYR A 1 149 ? -3.140 13.596 57.653 1.00 34.62 149 TYR A CA 1
ATOM 1150 C C . TYR A 1 149 ? -2.082 14.467 58.339 1.00 34.62 149 TYR A C 1
ATOM 1152 O O . TYR A 1 149 ? -2.197 15.688 58.407 1.00 34.62 149 TYR A O 1
ATOM 1160 N N . ASN A 1 150 ? -1.084 13.824 58.939 1.00 25.52 150 ASN A N 1
ATOM 1161 C CA . ASN A 1 150 ? 0.037 14.524 59.541 1.00 25.52 150 ASN A CA 1
ATOM 1162 C C . ASN A 1 150 ? 1.230 14.450 58.602 1.00 25.52 150 ASN A C 1
ATOM 1164 O O . ASN A 1 150 ? 1.886 13.420 58.528 1.00 25.52 150 ASN A O 1
ATOM 1168 N N . GLY A 1 151 ? 1.511 15.592 57.978 1.00 30.09 151 GLY A N 1
ATOM 1169 C CA . GLY A 1 151 ? 2.874 16.029 57.711 1.00 30.09 151 GLY A CA 1
ATOM 1170 C C . GLY A 1 151 ? 3.554 15.362 56.526 1.00 30.09 151 GLY A C 1
ATOM 1171 O O . GLY A 1 151 ? 3.925 14.200 56.559 1.00 30.09 151 GLY A O 1
ATOM 1172 N N . ILE A 1 152 ? 3.757 16.183 55.506 1.00 37.00 152 ILE A N 1
ATOM 1173 C CA . ILE A 1 152 ? 4.769 16.070 54.461 1.00 37.00 152 ILE A CA 1
ATOM 1174 C C . ILE A 1 152 ? 6.071 15.486 55.040 1.00 37.00 152 ILE A C 1
ATOM 1176 O O . ILE A 1 152 ? 6.796 16.195 55.727 1.00 37.00 152 ILE A O 1
ATOM 1180 N N . ASP A 1 153 ? 6.355 14.222 54.741 1.00 30.56 153 ASP A N 1
ATOM 1181 C CA . ASP A 1 153 ? 7.712 13.685 54.675 1.00 30.56 153 ASP A CA 1
ATOM 1182 C C . ASP A 1 153 ? 7.729 12.568 53.619 1.00 30.56 153 ASP A C 1
ATOM 1184 O O . ASP A 1 153 ? 7.236 11.466 53.833 1.00 30.56 153 ASP A O 1
ATOM 1188 N N . ASN A 1 154 ? 8.217 12.959 52.440 1.00 37.06 154 ASN A N 1
ATOM 1189 C CA . ASN A 1 154 ? 8.869 12.198 51.370 1.00 37.06 154 ASN A CA 1
ATOM 1190 C C . ASN A 1 154 ? 8.362 10.773 51.034 1.00 37.06 154 ASN A C 1
ATOM 1192 O O . ASN A 1 154 ? 8.540 9.823 51.788 1.00 37.06 154 ASN A O 1
ATOM 1196 N N . ASP A 1 155 ? 7.874 10.630 49.794 1.00 37.09 155 ASP A N 1
ATOM 1197 C CA . ASP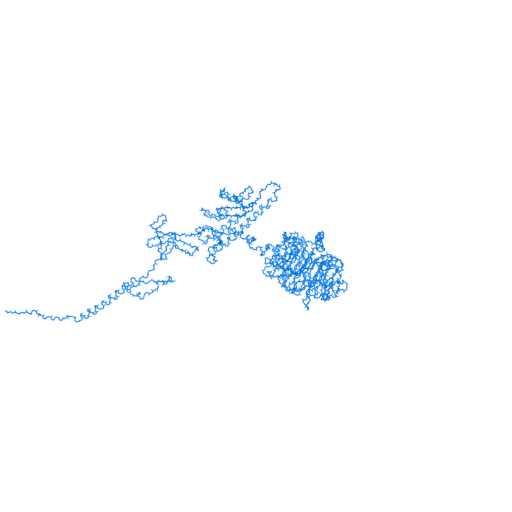 A 1 155 ? 7.785 9.373 49.029 1.00 37.09 155 ASP A CA 1
ATOM 1198 C C . ASP A 1 155 ? 6.776 8.298 49.457 1.00 37.09 155 ASP A C 1
ATOM 1200 O O . ASP A 1 155 ? 7.055 7.098 49.435 1.00 37.09 155 ASP A O 1
ATOM 1204 N N . VAL A 1 156 ? 5.520 8.690 49.677 1.00 30.28 156 VAL A N 1
ATOM 1205 C CA . VAL A 1 156 ? 4.416 7.749 49.433 1.00 30.28 156 VAL A CA 1
ATOM 1206 C C . VAL A 1 156 ? 3.252 8.475 48.775 1.00 30.28 156 VAL A C 1
ATOM 1208 O O . VAL A 1 156 ? 2.661 9.383 49.355 1.00 30.28 156 VAL A O 1
ATOM 1211 N N . GLY A 1 157 ? 2.941 8.089 47.536 1.00 35.94 157 GLY A N 1
ATOM 1212 C CA . GLY A 1 157 ? 1.773 8.575 46.812 1.00 35.94 157 GLY A CA 1
ATOM 1213 C C . GLY A 1 157 ? 0.481 8.389 47.611 1.00 35.94 157 GLY A C 1
ATOM 1214 O O . GLY A 1 157 ? 0.399 7.580 48.534 1.00 35.94 157 GLY A O 1
ATOM 1215 N N . SER A 1 158 ? -0.538 9.156 47.237 1.00 39.59 158 SER A N 1
ATOM 1216 C CA . SER A 1 158 ? -1.919 9.060 47.711 1.00 39.59 158 SER A CA 1
ATOM 1217 C C . SER A 1 158 ? -2.456 7.625 47.610 1.00 39.59 158 SER A C 1
ATOM 1219 O O . SER A 1 158 ? -3.055 7.251 46.605 1.00 39.59 158 SER A O 1
ATOM 1221 N N . ALA A 1 159 ? -2.240 6.807 48.636 1.00 38.53 159 ALA A N 1
ATOM 1222 C CA . ALA A 1 159 ? -2.773 5.456 48.706 1.00 38.53 159 ALA A CA 1
ATOM 1223 C C . ALA A 1 159 ? -3.938 5.416 49.698 1.00 38.53 159 ALA A C 1
ATOM 1225 O O . ALA A 1 159 ? -3.781 5.723 50.884 1.00 38.53 159 ALA A O 1
ATOM 1226 N N . PHE A 1 160 ? -5.111 5.008 49.210 1.00 41.38 160 PHE A N 1
ATOM 1227 C CA . PHE A 1 160 ? -6.238 4.643 50.063 1.00 41.38 160 PHE A CA 1
ATOM 1228 C C . PHE A 1 160 ? -5.851 3.458 50.970 1.00 41.38 160 PHE A C 1
ATOM 1230 O O . PHE A 1 160 ? -5.127 2.551 50.544 1.00 41.38 160 PHE A O 1
ATOM 1237 N N . PRO A 1 161 ? -6.315 3.413 52.233 1.00 40.62 161 PRO A N 1
ATOM 1238 C CA . PRO A 1 161 ? -5.933 2.359 53.165 1.00 40.62 161 PRO A CA 1
ATOM 1239 C C . PRO A 1 161 ? -6.527 0.982 52.798 1.00 40.62 161 PRO A C 1
ATOM 1241 O O . PRO A 1 161 ? -7.611 0.585 53.235 1.00 40.62 161 PRO A O 1
ATOM 1244 N N . GLY A 1 162 ? -5.724 0.190 52.085 1.00 49.59 162 GLY A N 1
ATOM 1245 C CA . GLY A 1 162 ? -5.898 -1.247 51.876 1.00 49.59 162 GLY A CA 1
ATOM 1246 C C . GLY A 1 162 ? -6.821 -1.588 50.710 1.00 49.59 162 GLY A C 1
ATOM 1247 O O . GLY A 1 162 ? -8.037 -1.632 50.880 1.00 49.59 162 GLY A O 1
ATOM 1248 N N . ARG A 1 163 ? -6.209 -1.909 49.568 1.00 46.12 163 ARG A N 1
ATOM 1249 C CA . ARG A 1 163 ? -6.860 -2.375 48.339 1.00 46.12 163 ARG A CA 1
ATOM 1250 C C . ARG A 1 163 ? -7.445 -3.769 48.541 1.00 46.12 163 ARG A C 1
ATOM 1252 O O . ARG A 1 163 ? -6.702 -4.720 48.771 1.00 46.12 163 ARG A O 1
ATOM 1259 N N . ASN A 1 164 ? -8.767 -3.885 48.494 1.00 53.41 164 ASN A N 1
ATOM 1260 C CA . ASN A 1 164 ? -9.444 -5.174 48.448 1.00 53.41 164 ASN A CA 1
ATOM 1261 C C . ASN A 1 164 ? -10.815 -4.992 47.776 1.00 53.41 164 ASN A C 1
ATOM 1263 O O . ASN A 1 164 ? -11.742 -4.449 48.372 1.00 53.41 164 ASN A O 1
ATOM 1267 N N . ASP A 1 165 ? -10.910 -5.429 46.528 1.00 52.69 165 ASP A N 1
ATOM 1268 C CA . ASP A 1 165 ? -12.092 -5.369 45.657 1.00 52.69 165 ASP A CA 1
ATOM 1269 C C . ASP A 1 165 ? -13.299 -6.163 46.185 1.00 52.69 165 ASP A C 1
ATOM 1271 O O . ASP A 1 165 ? -14.440 -5.861 45.850 1.00 52.69 165 ASP A O 1
ATOM 1275 N N . THR A 1 166 ? -13.063 -7.145 47.054 1.00 49.00 166 THR A N 1
ATOM 1276 C CA . THR A 1 166 ? -14.091 -8.059 47.568 1.00 49.00 166 THR A CA 1
ATOM 1277 C C . THR A 1 166 ? -14.643 -7.662 48.937 1.00 49.00 166 THR A C 1
ATOM 1279 O O . THR A 1 166 ? -15.799 -7.943 49.234 1.00 49.00 166 THR A O 1
ATOM 1282 N N . THR A 1 167 ? -13.856 -6.993 49.783 1.00 53.16 167 THR A N 1
ATOM 1283 C CA . THR A 1 167 ? -14.259 -6.603 51.156 1.00 53.16 167 THR A CA 1
ATOM 1284 C C . THR A 1 167 ? -14.315 -5.094 51.378 1.00 53.16 167 THR A C 1
ATOM 1286 O O . THR A 1 167 ? -14.764 -4.646 52.432 1.00 53.16 167 THR A O 1
ATOM 1289 N N . LYS A 1 168 ? -13.844 -4.304 50.407 1.00 54.12 168 LYS A N 1
ATOM 1290 C CA . LYS A 1 168 ? -13.781 -2.836 50.443 1.00 54.12 168 LYS A CA 1
ATOM 1291 C C . LYS A 1 168 ? -14.095 -2.241 49.064 1.00 54.12 168 LYS A C 1
ATOM 1293 O O . LYS A 1 168 ? -13.432 -1.302 48.622 1.00 54.12 168 LYS A O 1
ATOM 1298 N N . ALA A 1 169 ? -15.092 -2.811 48.383 1.00 55.72 169 ALA A N 1
ATOM 1299 C CA . ALA A 1 169 ? -15.438 -2.497 46.998 1.00 55.72 169 ALA A CA 1
ATOM 1300 C C . ALA A 1 169 ? -15.653 -0.994 46.764 1.00 55.72 169 ALA A C 1
ATOM 1302 O O . ALA A 1 169 ? -15.108 -0.450 45.813 1.00 55.72 169 ALA A O 1
ATOM 1303 N N . SER A 1 170 ? -16.350 -0.286 47.653 1.00 55.97 170 SER A N 1
ATOM 1304 C CA . SER A 1 170 ? -16.656 1.137 47.447 1.00 55.97 170 SER A CA 1
ATOM 1305 C C . SER A 1 170 ? -15.450 2.056 47.674 1.00 55.97 170 SER A C 1
ATOM 1307 O O . SER A 1 170 ? -15.353 3.107 47.045 1.00 55.97 170 SER A O 1
ATOM 1309 N N . LEU A 1 171 ? -14.475 1.646 48.497 1.00 55.94 171 LEU A N 1
ATOM 1310 C CA . LEU A 1 171 ? -13.180 2.335 48.611 1.00 55.94 171 LEU A CA 1
ATOM 1311 C C . LEU A 1 171 ? -12.278 2.045 47.403 1.00 55.94 171 LEU A C 1
ATOM 1313 O O . LEU A 1 171 ? -11.565 2.936 46.953 1.00 55.94 171 LEU A O 1
ATOM 1317 N N . TRP A 1 172 ? -12.336 0.827 46.857 1.00 55.53 172 TRP A N 1
ATOM 1318 C CA . TRP A 1 172 ? -11.629 0.443 45.631 1.00 55.53 172 TRP A CA 1
ATOM 1319 C C . TRP A 1 172 ? -12.183 1.177 44.396 1.00 55.53 172 TRP A C 1
ATOM 1321 O O . TRP A 1 172 ? -11.424 1.739 43.604 1.00 55.53 172 TRP A O 1
ATOM 1331 N N . TRP A 1 173 ? -13.511 1.263 44.277 1.00 55.28 173 TRP A N 1
ATOM 1332 C CA . TRP A 1 173 ? -14.193 2.067 43.262 1.00 55.28 173 TRP A CA 1
ATOM 1333 C C . TRP A 1 173 ? -13.938 3.562 43.465 1.00 55.28 173 TRP A C 1
ATOM 1335 O O . TRP A 1 173 ? -13.641 4.261 42.503 1.00 55.28 173 TRP A O 1
ATOM 1345 N N . GLY A 1 174 ? -13.973 4.055 44.705 1.00 55.84 174 GLY A N 1
ATOM 1346 C CA . GLY A 1 174 ? -13.674 5.449 45.038 1.00 55.84 174 GLY A CA 1
ATOM 1347 C C . GLY A 1 174 ? -12.248 5.891 44.685 1.00 55.84 174 GLY A C 1
ATOM 1348 O O . GLY A 1 174 ? -12.069 6.974 44.131 1.00 55.84 174 GLY A O 1
ATOM 1349 N N . GLU A 1 175 ? -11.238 5.054 44.956 1.00 55.16 175 GLU A N 1
ATOM 1350 C CA . GLU A 1 175 ? -9.845 5.282 44.525 1.00 55.16 175 GLU A CA 1
ATOM 1351 C C . GLU A 1 175 ? -9.746 5.305 42.995 1.00 55.16 175 GLU A C 1
ATOM 1353 O O . GLU A 1 175 ? -9.115 6.198 42.430 1.00 55.16 175 GLU A O 1
ATOM 1358 N N . SER A 1 176 ? -10.423 4.368 42.325 1.00 54.72 176 SER A N 1
ATOM 1359 C CA . SER A 1 176 ? -10.473 4.320 40.864 1.00 54.72 176 SER A CA 1
ATOM 1360 C C . SER A 1 176 ? -11.075 5.616 40.310 1.00 54.72 176 SER A C 1
ATOM 1362 O O . SER A 1 176 ? -10.421 6.310 39.545 1.00 54.72 176 SER A O 1
ATOM 1364 N N . LEU A 1 177 ? -12.242 6.051 40.785 1.00 55.69 177 LEU A N 1
ATOM 1365 C CA . LEU A 1 177 ? -12.870 7.304 40.342 1.00 55.69 177 LEU A CA 1
ATOM 1366 C C . LEU A 1 177 ? -11.975 8.543 40.556 1.00 55.69 177 LEU A C 1
ATOM 1368 O O . LEU A 1 177 ? -12.005 9.461 39.739 1.00 55.69 177 LEU A O 1
ATOM 1372 N N . LEU A 1 178 ? -11.132 8.568 41.596 1.00 56.19 178 LEU A N 1
ATOM 1373 C CA . LEU A 1 178 ? -10.184 9.665 41.844 1.00 56.19 178 LEU A CA 1
ATOM 1374 C C . LEU A 1 178 ? -8.959 9.673 40.920 1.00 56.19 178 LEU A C 1
ATOM 1376 O O . LEU A 1 178 ? -8.447 10.745 40.597 1.00 56.19 178 LEU A O 1
ATOM 1380 N N . ALA A 1 179 ? -8.475 8.511 40.485 1.00 53.09 179 ALA A N 1
ATOM 1381 C CA . ALA A 1 179 ? -7.429 8.458 39.464 1.00 53.09 179 ALA A CA 1
ATOM 1382 C C . ALA A 1 179 ? -7.960 9.009 38.128 1.00 53.09 179 ALA A C 1
ATOM 1384 O O . ALA A 1 179 ? -7.316 9.841 37.487 1.00 53.09 179 ALA A O 1
ATOM 1385 N N . TRP A 1 180 ? -9.186 8.623 37.767 1.00 53.12 180 TRP A N 1
ATOM 1386 C CA . TRP A 1 180 ? -9.880 9.102 36.569 1.00 53.12 180 TRP A CA 1
ATOM 1387 C C . TRP A 1 180 ? -10.217 10.600 36.652 1.00 53.12 180 TRP A C 1
ATOM 1389 O O . TRP A 1 180 ? -10.069 11.323 35.668 1.00 53.12 180 TRP A O 1
ATOM 1399 N N . TYR A 1 181 ? -10.569 11.096 37.841 1.00 59.06 181 TYR A N 1
ATOM 1400 C CA . TYR A 1 181 ? -10.747 12.523 38.120 1.00 59.06 181 TYR A CA 1
ATOM 1401 C C . TYR A 1 181 ? -9.522 13.364 37.794 1.00 59.06 181 TYR A C 1
ATOM 1403 O O . TYR A 1 181 ? -9.641 14.382 37.113 1.00 59.06 181 TYR A O 1
ATOM 1411 N N . SER A 1 182 ? -8.356 12.961 38.309 1.00 54.94 182 SER A N 1
ATOM 1412 C CA . SER A 1 182 ? -7.136 13.744 38.129 1.00 54.94 182 SER A CA 1
ATOM 1413 C C . SER A 1 182 ? -6.811 13.887 36.645 1.00 54.94 182 SER A C 1
ATOM 1415 O O . SER A 1 182 ? -6.395 14.955 36.216 1.00 54.94 182 SER A O 1
ATOM 1417 N N . ILE A 1 183 ? -7.051 12.839 35.855 1.00 53.94 183 ILE A N 1
ATOM 1418 C CA . ILE A 1 183 ? -6.810 12.841 34.410 1.00 53.94 183 ILE A CA 1
ATOM 1419 C C . ILE A 1 183 ? -7.813 13.755 33.694 1.00 53.94 183 ILE A C 1
ATOM 1421 O O . ILE A 1 183 ? -7.414 14.611 32.905 1.00 53.94 183 ILE A O 1
ATOM 1425 N N . ALA A 1 184 ? -9.104 13.617 33.998 1.00 56.94 184 ALA A N 1
ATOM 1426 C CA . ALA A 1 184 ? -10.175 14.376 33.357 1.00 56.94 184 ALA A CA 1
ATOM 1427 C C . ALA A 1 184 ? -10.078 15.880 33.612 1.00 56.94 184 ALA A C 1
ATOM 1429 O O . ALA A 1 184 ? -10.114 16.678 32.678 1.00 56.94 184 ALA A O 1
ATOM 1430 N N . LEU A 1 185 ? -9.898 16.260 34.880 1.00 63.12 185 LEU A N 1
ATOM 1431 C CA . LEU A 1 185 ? -9.809 17.655 35.285 1.00 63.12 185 LEU A CA 1
ATOM 1432 C C . LEU A 1 185 ? -8.565 18.320 34.687 1.00 63.12 185 LEU A C 1
ATOM 1434 O O . LEU A 1 185 ? -8.651 19.436 34.184 1.00 63.12 185 LEU A O 1
ATOM 1438 N N . THR A 1 186 ? -7.413 17.639 34.700 1.00 57.91 186 THR A N 1
ATOM 1439 C CA . THR A 1 186 ? -6.188 18.162 34.076 1.00 57.91 186 THR A CA 1
ATOM 1440 C C . THR A 1 186 ? -6.345 18.327 32.563 1.00 57.91 186 THR A C 1
ATOM 1442 O O . THR A 1 186 ? -5.842 19.306 32.011 1.00 57.91 186 THR A O 1
ATOM 1445 N N . ASN A 1 187 ? -7.074 17.430 31.896 1.00 57.12 187 ASN A N 1
ATOM 1446 C CA . ASN A 1 187 ? -7.337 17.533 30.463 1.00 57.12 187 ASN A CA 1
ATOM 1447 C C . ASN A 1 187 ? -8.300 18.687 30.126 1.00 57.12 187 ASN A C 1
ATOM 1449 O O . ASN A 1 187 ? -7.978 19.521 29.283 1.00 57.12 187 ASN A O 1
ATOM 1453 N N . ASP A 1 188 ? -9.429 18.809 30.831 1.00 60.47 188 ASP A N 1
ATOM 1454 C CA . ASP A 1 188 ? -10.372 19.924 30.644 1.00 60.47 188 ASP A CA 1
ATOM 1455 C C . ASP A 1 188 ? -9.691 21.279 30.914 1.00 60.47 188 ASP A C 1
ATOM 1457 O O . ASP A 1 188 ? -9.882 22.237 30.164 1.00 60.47 188 ASP A O 1
ATOM 1461 N N . MET A 1 189 ? -8.821 21.353 31.931 1.00 63.53 189 MET A N 1
ATOM 1462 C CA . MET A 1 189 ? -8.001 22.542 32.194 1.00 63.53 189 MET A CA 1
ATOM 1463 C C . MET A 1 189 ? -7.063 22.862 31.023 1.00 63.53 189 MET A C 1
ATOM 1465 O O . MET A 1 189 ? -6.909 24.029 30.668 1.00 63.53 189 MET A O 1
ATOM 1469 N N . HIS A 1 190 ? -6.448 21.848 30.411 1.00 57.69 190 HIS A N 1
ATOM 1470 C CA . HIS A 1 190 ? -5.561 22.028 29.264 1.00 57.69 190 HIS A CA 1
ATOM 1471 C C . HIS A 1 190 ? -6.314 22.503 28.013 1.00 57.69 190 HIS A C 1
ATOM 1473 O O . HIS A 1 190 ? -5.867 23.441 27.354 1.00 57.69 190 HIS A O 1
ATOM 1479 N N . VAL A 1 191 ? -7.474 21.910 27.714 1.00 56.81 191 VAL A N 1
ATOM 1480 C CA . VAL A 1 191 ? -8.322 22.291 26.572 1.00 56.81 191 VAL A CA 1
ATOM 1481 C C . VAL A 1 191 ? -8.828 23.722 26.717 1.00 56.81 191 VAL A C 1
ATOM 1483 O O . VAL A 1 191 ? -8.683 24.511 25.787 1.00 56.81 191 VAL A O 1
ATOM 1486 N N . GLU A 1 192 ? -9.355 24.094 27.884 1.00 58.97 192 GLU A N 1
ATOM 1487 C CA . GLU A 1 192 ? -9.811 25.464 28.147 1.00 58.97 192 GLU A CA 1
ATOM 1488 C C . GLU A 1 192 ? -8.666 26.477 28.013 1.00 58.97 192 GLU A C 1
ATOM 1490 O O . GLU A 1 192 ? -8.836 27.545 27.425 1.00 58.97 192 GLU A O 1
ATOM 1495 N N . MET A 1 193 ? -7.461 26.125 28.471 1.00 57.47 193 MET A N 1
ATOM 1496 C CA . MET A 1 193 ? -6.272 26.957 28.280 1.00 57.47 193 MET A CA 1
ATOM 1497 C C . MET A 1 193 ? -5.861 27.074 26.806 1.00 57.47 193 MET A C 1
ATOM 1499 O O . MET A 1 193 ? -5.465 28.155 26.363 1.00 57.47 193 MET A O 1
ATOM 1503 N N . HIS A 1 194 ? -5.984 25.995 26.029 1.00 52.62 194 HIS A N 1
ATOM 1504 C CA . HIS A 1 194 ? -5.676 26.004 24.601 1.00 52.62 194 HIS A CA 1
ATOM 1505 C C . HIS A 1 194 ? -6.694 26.845 23.817 1.00 52.62 194 HIS A C 1
ATOM 1507 O O . HIS A 1 194 ? -6.304 27.726 23.052 1.00 52.62 194 HIS A O 1
ATOM 1513 N N . VAL A 1 195 ? -7.993 26.677 24.080 1.00 48.81 195 VAL A N 1
ATOM 1514 C CA . VAL A 1 195 ? -9.074 27.478 23.480 1.00 48.81 195 VAL A CA 1
ATOM 1515 C C . VAL A 1 195 ? -8.953 28.956 23.865 1.00 48.81 195 VAL A C 1
ATOM 1517 O O . VAL A 1 195 ? -9.106 29.820 23.000 1.00 48.81 195 VAL A O 1
ATOM 1520 N N . ALA A 1 196 ? -8.615 29.267 25.120 1.00 50.25 196 ALA A N 1
ATOM 1521 C CA . ALA A 1 196 ? -8.367 30.639 25.564 1.00 50.25 196 ALA A CA 1
ATOM 1522 C C . ALA A 1 196 ? -7.163 31.275 24.845 1.00 50.25 196 ALA A C 1
ATOM 1524 O O . ALA A 1 196 ? -7.215 32.453 24.494 1.00 50.25 196 ALA A O 1
ATOM 1525 N N . SER A 1 197 ? -6.108 30.499 24.568 1.00 48.12 197 SER A N 1
ATOM 1526 C CA . SER A 1 197 ? -4.958 30.975 23.789 1.00 48.12 197 SER A CA 1
ATOM 1527 C C . SER A 1 197 ? -5.266 31.146 22.296 1.00 48.12 197 SER A C 1
ATOM 1529 O O . SER A 1 197 ? -4.835 32.131 21.706 1.00 48.12 197 SER A O 1
ATOM 1531 N N . GLN A 1 198 ? -6.055 30.254 21.682 1.00 39.31 198 GLN A N 1
ATOM 1532 C CA . GLN A 1 198 ? -6.389 30.315 20.253 1.00 39.31 198 GLN A CA 1
ATOM 1533 C C . GLN A 1 198 ? -7.444 31.379 19.911 1.00 39.31 198 GLN A C 1
ATOM 1535 O O . GLN A 1 198 ? -7.303 32.066 18.899 1.00 39.31 198 GLN A O 1
ATOM 1540 N N . ARG A 1 199 ? -8.472 31.580 20.751 1.00 44.59 199 ARG A N 1
ATOM 1541 C CA . ARG A 1 199 ? -9.495 32.623 20.525 1.00 44.59 199 ARG A CA 1
ATOM 1542 C C . ARG A 1 199 ? -8.917 34.042 20.556 1.00 44.59 199 ARG A C 1
ATOM 1544 O O . ARG A 1 199 ? -9.458 34.928 19.904 1.00 44.59 199 ARG A O 1
ATOM 1551 N N . PHE A 1 200 ? -7.792 34.247 21.242 1.00 38.12 200 PHE A N 1
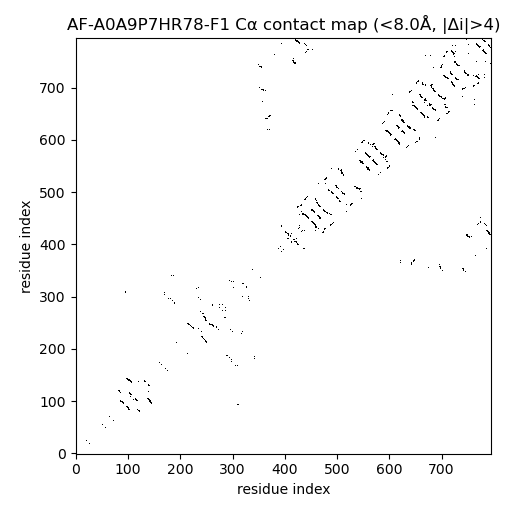ATOM 1552 C CA . PHE A 1 200 ? -7.092 35.532 21.287 1.00 38.12 200 PHE A CA 1
ATOM 1553 C C . PHE A 1 200 ? -6.286 35.827 20.007 1.00 38.12 200 PHE A C 1
ATOM 1555 O O . PHE A 1 200 ? -6.115 36.984 19.644 1.00 38.12 200 PHE A O 1
ATOM 1562 N N . TRP A 1 201 ? -5.842 34.806 19.263 1.00 32.69 201 TRP A N 1
ATOM 1563 C CA . TRP A 1 201 ? -5.120 35.010 17.995 1.00 32.69 201 TRP A CA 1
ATOM 1564 C C . TRP A 1 201 ? -6.030 35.379 16.814 1.00 32.69 201 TRP A C 1
ATOM 1566 O O . TRP A 1 201 ? -5.536 35.870 15.801 1.00 32.69 201 TRP A O 1
ATOM 1576 N N . GLN A 1 202 ? -7.349 35.185 16.930 1.00 36.06 202 GLN A N 1
ATOM 1577 C CA . GLN A 1 202 ? -8.311 35.530 15.873 1.00 36.06 202 GLN A CA 1
ATOM 1578 C C . GLN A 1 202 ? -8.952 36.920 16.033 1.00 36.06 202 GLN A C 1
ATOM 1580 O O . GLN A 1 202 ? -9.675 37.363 15.143 1.00 36.06 202 GLN A O 1
ATOM 1585 N N . GLY A 1 203 ? -8.653 37.652 17.111 1.00 40.09 203 GLY A N 1
ATOM 1586 C CA . GLY A 1 203 ? -9.118 39.024 17.301 1.00 40.09 203 GLY A CA 1
ATOM 1587 C C . GLY A 1 203 ? -8.041 39.894 17.937 1.00 40.09 203 GLY A C 1
ATOM 1588 O O . GLY A 1 203 ? -7.675 39.647 19.074 1.00 40.09 203 GLY A O 1
ATOM 1589 N N . PHE A 1 204 ? -7.628 40.948 17.223 1.00 33.94 204 PHE A N 1
ATOM 1590 C CA . PHE A 1 204 ? -6.686 42.024 17.593 1.00 33.94 204 PHE A CA 1
ATOM 1591 C C . PHE A 1 204 ? -5.228 41.887 17.116 1.00 33.94 204 PHE A C 1
ATOM 1593 O O . PHE A 1 204 ? -4.331 41.446 17.827 1.00 33.94 204 PHE A O 1
ATOM 1600 N N . GLN A 1 205 ? -4.970 42.466 15.935 1.00 36.81 205 GLN A N 1
ATOM 1601 C CA . GLN A 1 205 ? -3.732 43.215 15.708 1.00 36.81 205 GLN A CA 1
ATOM 1602 C C . GLN A 1 205 ? -3.780 44.488 16.566 1.00 36.81 205 GLN A C 1
ATOM 1604 O O . GLN A 1 205 ? -4.540 45.408 16.273 1.00 36.81 205 GLN A O 1
ATOM 1609 N N . GLY A 1 206 ? -3.003 44.536 17.644 1.00 30.95 206 GLY A N 1
ATOM 1610 C CA . GLY A 1 206 ? -2.906 45.727 18.483 1.00 30.95 206 GLY A CA 1
ATOM 1611 C C . GLY A 1 206 ? -2.014 45.503 19.695 1.00 30.95 206 GLY A C 1
ATOM 1612 O O . GLY A 1 206 ? -2.203 44.571 20.467 1.00 30.95 206 GLY A O 1
ATOM 1613 N N . GLU A 1 207 ? -1.013 46.358 19.837 1.00 38.62 207 GLU A N 1
ATOM 1614 C CA . GLU A 1 207 ? 0.007 46.339 20.877 1.00 38.62 207 GLU A CA 1
ATOM 1615 C C . GLU A 1 207 ? -0.593 46.438 22.294 1.00 38.62 207 GLU A C 1
ATOM 1617 O O . GLU A 1 207 ? -1.042 47.501 22.710 1.00 38.62 207 GLU A O 1
ATOM 1622 N N . ASN A 1 208 ? -0.577 45.342 23.060 1.00 34.28 208 ASN A N 1
ATOM 1623 C CA . ASN A 1 208 ? -0.133 45.320 24.461 1.00 34.28 208 ASN A CA 1
ATOM 1624 C C . ASN A 1 208 ? -0.172 43.899 25.040 1.00 34.28 208 ASN A C 1
ATOM 1626 O O . ASN A 1 208 ? -1.203 43.235 25.101 1.00 34.28 208 ASN A O 1
ATOM 1630 N N . LYS A 1 209 ? 0.998 43.445 25.497 1.00 46.22 209 LYS A N 1
ATOM 1631 C CA . LYS A 1 209 ? 1.240 42.133 26.100 1.00 46.22 209 LYS A CA 1
ATOM 1632 C C . LYS A 1 209 ? 0.455 41.963 27.404 1.00 46.22 209 LYS A C 1
ATOM 1634 O O . LYS A 1 209 ? 0.859 42.498 28.431 1.00 46.22 209 LYS A O 1
ATOM 1639 N N . THR A 1 210 ? -0.546 41.093 27.399 1.00 38.06 210 THR A N 1
ATOM 1640 C CA . THR A 1 210 ? -0.835 40.230 28.553 1.00 38.06 210 THR A CA 1
ATOM 1641 C C . THR A 1 210 ? -0.954 38.796 28.046 1.00 38.06 210 THR A C 1
ATOM 1643 O O . THR A 1 210 ? -2.034 38.298 27.762 1.00 38.06 210 THR A O 1
ATOM 1646 N N . ASN A 1 211 ? 0.200 38.135 27.875 1.00 44.59 211 ASN A N 1
ATOM 1647 C CA . ASN A 1 211 ? 0.238 36.674 27.786 1.00 44.59 211 ASN A CA 1
ATOM 1648 C C . ASN A 1 211 ? -0.524 36.153 29.001 1.00 44.59 211 ASN A C 1
ATOM 1650 O O . ASN A 1 211 ? -0.158 36.539 30.108 1.00 44.59 211 ASN A O 1
ATOM 1654 N N . TYR A 1 212 ? -1.542 35.315 28.819 1.00 48.59 212 TYR A N 1
ATOM 1655 C CA . TYR A 1 212 ? -2.118 34.562 29.926 1.00 48.59 212 TYR A CA 1
ATOM 1656 C C . TYR A 1 212 ? -1.222 33.342 30.177 1.00 48.59 212 TYR A C 1
ATOM 1658 O O . TYR A 1 212 ? -1.125 32.469 29.315 1.00 48.59 212 TYR A O 1
ATOM 1666 N N . PRO A 1 213 ? -0.507 33.301 31.311 1.00 52.22 213 PRO A N 1
ATOM 1667 C CA . PRO A 1 213 ? 0.241 32.137 31.758 1.00 52.22 213 PRO A CA 1
ATOM 1668 C C . PRO A 1 213 ? -0.479 30.785 31.695 1.00 52.22 213 PRO A C 1
ATOM 1670 O O . PRO A 1 213 ? -1.643 30.709 32.097 1.00 52.22 213 PRO A O 1
ATOM 1673 N N . PRO A 1 214 ? 0.212 29.678 31.374 1.00 55.62 214 PRO A N 1
ATOM 1674 C CA . PRO A 1 214 ? -0.317 28.362 31.697 1.00 55.62 214 PRO A CA 1
ATOM 1675 C C . PRO A 1 214 ? -0.445 28.160 33.216 1.00 55.62 214 PRO A C 1
ATOM 1677 O O . PRO A 1 214 ? 0.347 28.702 33.982 1.00 55.62 214 PRO A O 1
ATOM 1680 N N . ILE A 1 215 ? -1.433 27.393 33.688 1.00 60.38 215 ILE A N 1
ATOM 1681 C CA . ILE A 1 215 ? -1.581 27.090 35.122 1.00 60.38 215 ILE A CA 1
ATOM 1682 C C . ILE A 1 215 ? -0.479 26.116 35.551 1.00 60.38 215 ILE A C 1
ATOM 1684 O O . ILE A 1 215 ? -0.342 25.033 34.995 1.00 60.38 215 ILE A O 1
ATOM 1688 N N . TYR A 1 216 ? 0.289 26.495 36.570 1.00 59.50 216 TYR A N 1
ATOM 1689 C CA . TYR A 1 216 ? 1.343 25.672 37.161 1.00 59.50 216 TYR A CA 1
ATOM 1690 C C . TYR A 1 216 ? 0.802 24.684 38.199 1.00 59.50 216 TYR A C 1
ATOM 1692 O O . TYR A 1 216 ? 1.222 23.532 38.255 1.00 59.50 216 TYR A O 1
ATOM 1700 N N . LYS A 1 217 ? -0.112 25.142 39.065 1.00 63.53 217 LYS A N 1
ATOM 1701 C CA . LYS A 1 217 ? -0.667 24.337 40.161 1.00 63.53 217 LYS A CA 1
ATOM 1702 C C . LYS A 1 217 ? -2.080 24.785 40.503 1.00 63.53 217 LYS A C 1
ATOM 1704 O O . LYS A 1 217 ? -2.367 25.978 40.475 1.00 63.53 217 LYS A O 1
ATOM 1709 N N . GLY A 1 218 ? -2.937 23.839 40.869 1.00 69.38 218 GLY A N 1
ATOM 1710 C CA . GLY A 1 218 ? -4.328 24.092 41.227 1.00 69.38 218 GLY A CA 1
ATOM 1711 C C . GLY A 1 218 ? -4.785 23.324 42.461 1.00 69.38 218 GLY A C 1
ATOM 1712 O O . GLY A 1 218 ? -4.179 22.325 42.844 1.00 69.38 218 GLY A O 1
ATOM 1713 N N . HIS A 1 219 ? -5.861 23.799 43.076 1.00 72.19 219 HIS A N 1
ATOM 1714 C CA . HIS A 1 219 ? -6.602 23.120 44.127 1.00 72.19 219 HIS A CA 1
ATOM 1715 C C . HIS A 1 219 ? -8.082 23.503 44.031 1.00 72.19 219 HIS A C 1
ATOM 1717 O O . HIS A 1 219 ? -8.407 24.683 43.909 1.00 72.19 219 HIS A O 1
ATOM 1723 N N . ILE A 1 220 ? -8.963 22.507 44.127 1.00 75.19 220 ILE A N 1
ATOM 1724 C CA . ILE A 1 220 ? -10.414 22.664 44.246 1.00 75.19 220 ILE A CA 1
ATOM 1725 C C . ILE A 1 220 ? -10.856 21.874 45.478 1.00 75.19 220 ILE A C 1
ATOM 1727 O O . ILE A 1 220 ? -10.467 20.720 45.642 1.00 75.19 220 ILE A O 1
ATOM 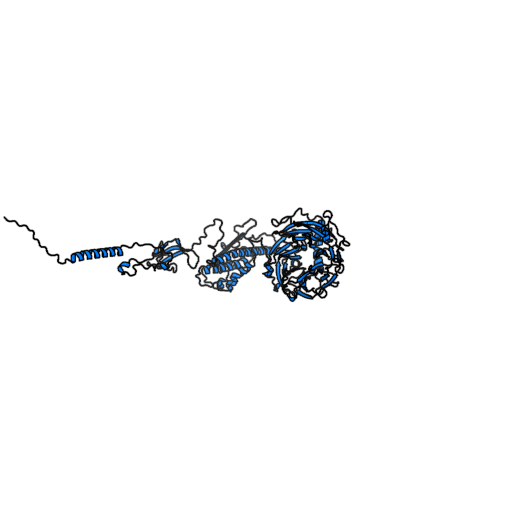1731 N N . SER A 1 221 ? -11.677 22.475 46.334 1.00 73.06 221 SER A N 1
ATOM 1732 C CA . SER A 1 221 ? -12.266 21.817 47.497 1.00 73.06 221 SER A CA 1
ATOM 1733 C C . SER A 1 221 ? -13.776 22.004 47.527 1.00 73.06 221 SER A C 1
ATOM 1735 O O . SER A 1 221 ? -14.282 23.115 47.364 1.00 73.06 221 SER A O 1
ATOM 1737 N N . PHE A 1 222 ? -14.470 20.891 47.764 1.00 77.31 222 PHE A N 1
ATOM 1738 C CA . PHE A 1 222 ? -15.918 20.783 47.886 1.00 77.31 222 PHE A CA 1
ATOM 1739 C C . PHE A 1 222 ? -16.282 20.451 49.336 1.00 77.31 222 PHE A C 1
ATOM 1741 O O . PHE A 1 222 ? -15.720 19.536 49.936 1.00 77.31 222 PHE A O 1
ATOM 1748 N N . SER A 1 223 ? -17.227 21.184 49.919 1.00 72.44 223 SER A N 1
ATOM 1749 C CA . SER A 1 223 ? -17.691 20.988 51.298 1.00 72.44 223 SER A CA 1
ATOM 1750 C C . SER A 1 223 ? -19.217 20.947 51.361 1.00 72.44 223 SER A C 1
ATOM 1752 O O . SER A 1 223 ? -19.882 21.854 50.864 1.00 72.44 223 SER A O 1
ATOM 1754 N N . LYS A 1 224 ? -19.805 19.909 51.975 1.00 70.31 224 LYS A N 1
ATOM 1755 C CA . LYS A 1 224 ? -21.273 19.789 52.096 1.00 70.31 224 LYS A CA 1
ATOM 1756 C C . LYS A 1 224 ? -21.837 20.974 52.888 1.00 70.31 224 LYS A C 1
ATOM 1758 O O . LYS A 1 224 ? -21.363 21.272 53.988 1.00 70.31 224 LYS A O 1
ATOM 1763 N N . ARG A 1 225 ? -22.897 21.609 52.380 1.00 66.25 225 ARG A N 1
ATOM 1764 C CA . ARG A 1 225 ? -23.675 22.587 53.156 1.00 66.25 225 ARG A CA 1
ATOM 1765 C C . ARG A 1 225 ? -24.386 21.873 54.315 1.00 66.25 225 ARG A C 1
ATOM 1767 O O . ARG A 1 225 ? -25.085 20.887 54.112 1.00 66.25 225 ARG A O 1
ATOM 1774 N N . LYS A 1 226 ? -24.215 22.370 55.545 1.00 55.25 226 LYS A N 1
ATOM 1775 C CA . LYS A 1 226 ? -24.698 21.720 56.784 1.00 55.25 226 LYS A CA 1
ATOM 1776 C C . LYS A 1 226 ? -26.227 21.734 56.986 1.00 55.25 226 LYS A C 1
ATOM 1778 O O . LYS A 1 226 ? -26.684 21.200 57.988 1.00 55.25 226 LYS A O 1
ATOM 1783 N N . THR A 1 227 ? -27.011 22.351 56.100 1.00 52.69 227 THR A N 1
ATOM 1784 C CA . THR A 1 227 ? -28.412 22.736 56.380 1.00 52.69 227 THR A CA 1
ATOM 1785 C C . THR A 1 227 ? -29.464 22.196 55.407 1.00 52.69 227 THR A C 1
ATOM 1787 O O . THR A 1 227 ? -30.625 22.567 55.541 1.00 52.69 227 THR A O 1
ATOM 1790 N N . LEU A 1 228 ? -29.112 21.337 54.446 1.00 54.50 228 LEU A N 1
ATOM 1791 C CA . LEU A 1 228 ? -30.060 20.824 53.446 1.00 54.50 228 LEU A CA 1
ATOM 1792 C C . LEU A 1 228 ? -30.264 19.313 53.611 1.00 54.50 228 LEU A C 1
ATOM 1794 O O . LEU A 1 228 ? -29.302 18.549 53.538 1.00 54.50 228 LEU A O 1
ATOM 1798 N N . VAL A 1 229 ? -31.520 18.894 53.805 1.00 59.25 229 VAL A N 1
ATOM 1799 C CA . VAL A 1 229 ? -31.973 17.553 53.406 1.00 59.25 229 VAL A CA 1
ATOM 1800 C C . VAL A 1 229 ? -32.220 17.660 51.901 1.00 59.25 229 VAL A C 1
ATOM 1802 O O . VAL A 1 229 ? -33.149 18.367 51.515 1.00 59.25 229 VAL A O 1
ATOM 1805 N N . PRO A 1 230 ? -31.360 17.086 51.050 1.00 65.50 230 PRO A N 1
ATOM 1806 C CA . PRO A 1 230 ? -31.372 17.422 49.634 1.00 65.50 230 PRO A CA 1
ATOM 1807 C C . PRO A 1 230 ? -32.575 16.784 48.928 1.00 65.50 230 PRO A C 1
ATOM 1809 O O . PRO A 1 230 ? -32.870 15.614 49.148 1.00 65.50 230 PRO A O 1
ATOM 1812 N N . SER A 1 231 ? -33.270 17.533 48.075 1.00 71.44 231 SER A N 1
ATOM 1813 C CA . SER A 1 231 ? -34.161 16.973 47.053 1.00 71.44 231 SER A CA 1
ATOM 1814 C C . SER A 1 231 ? -33.355 16.532 45.822 1.00 71.44 231 SER A C 1
ATOM 1816 O O . SER A 1 231 ? -32.192 16.900 45.670 1.00 71.44 231 SER A O 1
ATOM 1818 N N . VAL A 1 232 ? -33.964 15.772 44.905 1.00 68.50 232 VAL A N 1
ATOM 1819 C CA . VAL A 1 232 ? -33.332 15.392 43.622 1.00 68.50 232 VAL A CA 1
ATOM 1820 C C . VAL A 1 232 ? -32.847 16.632 42.855 1.00 68.50 232 VAL A C 1
ATOM 1822 O O . VAL A 1 232 ? -31.750 16.631 42.306 1.00 68.50 232 VAL A O 1
ATOM 1825 N N . GLN A 1 233 ? -33.623 17.719 42.887 1.00 73.00 233 GLN A N 1
ATOM 1826 C CA . GLN A 1 233 ? -33.272 18.979 42.235 1.00 73.00 233 GLN A CA 1
ATOM 1827 C C . GLN A 1 233 ? -32.065 19.662 42.899 1.00 73.00 233 GLN A C 1
ATOM 1829 O O . GLN A 1 233 ? -31.204 20.191 42.199 1.00 73.00 233 GLN A O 1
ATOM 1834 N N . ASP A 1 234 ? -31.957 19.586 44.229 1.00 74.06 234 ASP A N 1
ATOM 1835 C CA . ASP A 1 234 ? -30.822 20.151 44.971 1.00 74.06 234 ASP A CA 1
ATOM 1836 C C . ASP A 1 234 ? -29.520 19.384 44.701 1.00 74.06 234 ASP A C 1
ATOM 1838 O O . ASP A 1 234 ? -28.444 19.976 44.684 1.00 74.06 234 ASP A O 1
ATOM 1842 N N . ILE A 1 235 ? -29.601 18.070 44.459 1.00 76.12 235 ILE A N 1
ATOM 1843 C CA . ILE A 1 235 ? -28.436 17.246 44.093 1.00 76.12 235 ILE A CA 1
ATOM 1844 C C . ILE A 1 235 ? -27.948 17.595 42.682 1.00 76.12 235 ILE A C 1
ATOM 1846 O O . ILE A 1 235 ? -26.745 17.593 42.429 1.00 76.12 235 ILE A O 1
ATOM 1850 N N . GLY A 1 236 ? -28.852 17.938 41.763 1.00 70.88 236 GLY A N 1
ATOM 1851 C CA . GLY A 1 236 ? -28.504 18.329 40.393 1.00 70.88 236 GLY A CA 1
ATOM 1852 C C . GLY A 1 236 ? -27.838 19.707 40.271 1.00 70.88 236 GLY A C 1
ATOM 1853 O O . GLY A 1 236 ? -27.163 19.965 39.276 1.00 70.88 236 GLY A O 1
ATOM 1854 N N . ALA A 1 237 ? -27.975 20.586 41.269 1.00 75.81 237 ALA A N 1
ATOM 1855 C CA . ALA A 1 237 ? -27.483 21.964 41.217 1.00 75.81 237 ALA A CA 1
ATOM 1856 C C . ALA A 1 237 ? -25.978 22.086 41.531 1.00 75.81 237 ALA A C 1
ATOM 1858 O O . ALA A 1 237 ? -25.476 21.438 42.450 1.00 75.81 237 ALA A O 1
ATOM 1859 N N . LEU A 1 238 ? -25.247 22.952 40.812 1.00 72.06 238 LEU A N 1
ATOM 1860 C CA . LEU A 1 238 ? -23.807 23.220 41.039 1.00 72.06 238 LEU A CA 1
ATOM 1861 C C . LEU A 1 238 ? -23.501 23.774 42.445 1.00 72.06 238 LEU A C 1
ATOM 1863 O O . LEU A 1 238 ? -22.351 23.795 42.875 1.00 72.06 238 LEU A O 1
ATOM 1867 N N . ASP A 1 239 ? -24.521 24.240 43.168 1.00 73.06 239 ASP A N 1
ATOM 1868 C CA . ASP A 1 239 ? -24.388 24.835 44.494 1.00 73.06 239 ASP A CA 1
ATOM 1869 C C . ASP A 1 239 ? -24.654 23.861 45.652 1.00 73.06 239 ASP A C 1
ATOM 1871 O O . ASP A 1 239 ? -24.608 24.258 46.823 1.00 73.06 239 ASP A O 1
ATOM 1875 N N . PHE A 1 240 ? -24.855 22.578 45.329 1.00 76.94 240 PHE A N 1
ATOM 1876 C CA . PHE A 1 240 ? -24.959 21.481 46.289 1.00 76.94 240 PHE A CA 1
ATOM 1877 C C . PHE A 1 240 ? -23.783 21.475 47.283 1.00 76.94 240 PHE A C 1
ATOM 1879 O O . PHE A 1 240 ? -23.963 21.314 48.498 1.00 76.94 240 PHE A O 1
ATOM 1886 N N . PHE A 1 241 ? -22.570 21.724 46.783 1.00 76.88 241 PHE A N 1
ATOM 1887 C CA . PHE A 1 241 ? -21.378 21.926 47.597 1.00 76.88 241 PHE A CA 1
ATOM 1888 C C . PHE A 1 241 ? -21.047 23.411 47.772 1.00 76.88 241 PHE A C 1
ATOM 1890 O O . PHE A 1 241 ? -21.279 24.254 46.911 1.00 76.88 241 PHE A O 1
ATOM 1897 N N . GLN A 1 242 ? -20.439 23.740 48.908 1.00 76.31 242 GLN A N 1
ATOM 1898 C CA . GLN A 1 242 ? -19.608 24.934 49.012 1.00 76.31 242 GLN A CA 1
ATOM 1899 C C . GLN A 1 242 ? -18.287 24.641 48.309 1.00 76.31 242 GLN A C 1
ATOM 1901 O O . GLN A 1 242 ? -17.612 23.674 48.665 1.00 76.31 242 GLN A O 1
ATOM 1906 N N . VAL A 1 243 ? -17.937 25.463 47.324 1.00 74.50 243 VAL A N 1
ATOM 1907 C CA . VAL A 1 243 ? -16.745 25.270 46.497 1.00 74.50 243 VAL A CA 1
ATOM 1908 C C . VAL A 1 243 ? -15.702 26.308 46.878 1.00 74.50 243 VAL A C 1
ATOM 1910 O O . VAL A 1 243 ? -16.014 27.462 47.158 1.00 74.50 243 VAL A O 1
ATOM 1913 N N . SER A 1 244 ? -14.444 25.893 46.896 1.00 74.19 244 SER A N 1
ATOM 1914 C CA . SER A 1 244 ? -13.302 26.793 46.980 1.00 74.19 244 SER A CA 1
ATOM 1915 C C . SER A 1 244 ? -12.249 26.378 45.969 1.00 74.19 244 SER A C 1
ATOM 1917 O O . SER A 1 244 ? -11.996 25.187 45.802 1.00 74.19 244 SER A O 1
ATOM 1919 N N . CYS A 1 245 ? -11.621 27.344 45.304 1.00 74.81 245 CYS A N 1
ATOM 1920 C CA . CYS A 1 245 ? -10.510 27.080 44.400 1.00 74.81 245 CYS A CA 1
ATOM 1921 C C . CYS A 1 245 ? -9.320 27.983 44.635 1.00 74.81 245 CYS A C 1
ATOM 1923 O O . CYS A 1 245 ? -9.407 29.006 45.311 1.00 74.81 245 CYS A O 1
ATOM 1925 N N . PHE A 1 246 ? -8.205 27.529 44.073 1.00 73.31 246 PHE A N 1
ATOM 1926 C CA . PHE A 1 246 ? -6.936 28.216 44.036 1.00 73.31 246 PHE A CA 1
ATOM 1927 C C . PHE A 1 246 ? -6.128 27.721 42.836 1.00 73.31 246 PHE A C 1
ATOM 1929 O O . PHE A 1 246 ? -5.777 26.545 42.788 1.00 73.31 246 PHE A O 1
ATOM 1936 N N . PHE A 1 247 ? -5.815 28.594 41.878 1.00 71.12 247 PHE A N 1
ATOM 1937 C CA . PHE A 1 247 ? -5.002 28.254 40.701 1.00 71.12 247 PHE A CA 1
ATOM 1938 C C . PHE A 1 247 ? -3.866 29.251 40.528 1.00 71.12 247 PHE A C 1
ATOM 1940 O O . PHE A 1 247 ? -4.114 30.452 40.507 1.00 71.12 247 PHE A O 1
ATOM 1947 N N . VAL A 1 248 ? -2.641 28.752 40.380 1.00 70.56 248 VAL A N 1
ATOM 1948 C CA . VAL A 1 248 ? -1.418 29.549 40.241 1.00 70.56 248 VAL A CA 1
ATOM 1949 C C . VAL A 1 248 ? -0.967 29.550 38.778 1.00 70.56 248 VAL A C 1
ATOM 1951 O O . VAL A 1 248 ? -0.655 28.477 38.258 1.00 70.56 248 VAL A O 1
ATOM 1954 N N . PRO A 1 249 ? -0.883 30.711 38.114 1.00 63.59 249 PRO A N 1
ATOM 1955 C CA . PRO A 1 249 ? -0.347 30.838 36.769 1.00 63.59 249 PRO A CA 1
ATOM 1956 C C . PRO A 1 249 ? 1.195 30.823 36.705 1.00 63.59 249 PRO A C 1
ATOM 1958 O O . PRO A 1 249 ? 1.897 31.217 37.637 1.00 63.59 249 PRO A O 1
ATOM 1961 N N . PHE A 1 250 ? 1.729 30.419 35.556 1.00 59.81 250 PHE A N 1
ATOM 1962 C CA . PHE A 1 250 ? 3.137 30.436 35.152 1.00 59.81 250 PHE A CA 1
ATOM 1963 C C . PHE A 1 250 ? 3.492 31.614 34.216 1.00 59.81 250 PHE A C 1
ATOM 1965 O O . PHE A 1 250 ? 3.193 31.615 33.024 1.00 59.81 250 PHE A O 1
ATOM 1972 N N . SER A 1 251 ? 4.135 32.651 34.738 1.00 57.38 251 SER A N 1
ATOM 1973 C CA . SER A 1 251 ? 4.551 33.806 33.930 1.00 57.38 251 SER A CA 1
ATOM 1974 C C . SER A 1 251 ? 5.834 33.549 33.132 1.00 57.38 251 SER A C 1
ATOM 1976 O O . SER A 1 251 ? 6.564 32.594 33.387 1.00 57.38 251 SER A O 1
ATOM 1978 N N . ASN A 1 252 ? 6.177 34.476 32.231 1.00 52.19 252 ASN A N 1
ATOM 1979 C CA . ASN A 1 252 ? 7.454 34.471 31.503 1.00 52.19 252 ASN A CA 1
ATOM 1980 C C . ASN A 1 252 ? 8.697 34.479 32.429 1.00 52.19 252 ASN A C 1
ATOM 1982 O O . ASN A 1 252 ? 9.790 34.170 31.968 1.00 52.19 252 ASN A O 1
ATOM 1986 N N . ASN A 1 253 ? 8.537 34.807 33.719 1.00 54.25 253 ASN A N 1
ATOM 1987 C CA . ASN A 1 253 ? 9.606 34.813 34.725 1.00 54.25 253 ASN A CA 1
ATOM 1988 C C . ASN A 1 253 ? 9.544 33.595 35.677 1.00 54.25 253 ASN A C 1
ATOM 1990 O O . ASN A 1 253 ? 10.199 33.598 36.718 1.00 54.25 253 ASN A O 1
ATOM 1994 N N . GLY A 1 254 ? 8.745 32.571 35.351 1.00 57.19 254 GLY A N 1
ATOM 1995 C CA . GLY A 1 254 ? 8.484 31.400 36.194 1.00 57.19 254 GLY A CA 1
ATOM 1996 C C . GLY A 1 254 ? 7.130 31.459 36.911 1.00 57.19 254 GLY A C 1
ATOM 1997 O O . GLY A 1 254 ? 6.243 32.233 36.539 1.00 57.19 254 GLY A O 1
ATOM 1998 N N . VAL A 1 255 ? 6.958 30.634 37.952 1.00 58.09 255 VAL A N 1
ATOM 1999 C CA . VAL A 1 255 ? 5.737 30.591 38.784 1.00 58.09 255 VAL A CA 1
ATOM 2000 C C . VAL A 1 255 ? 5.429 31.995 39.300 1.00 58.09 255 VAL A C 1
ATOM 2002 O O . VAL A 1 255 ? 6.267 32.565 39.990 1.00 58.09 255 VAL A O 1
ATOM 2005 N N . ALA A 1 256 ? 4.259 32.552 38.968 1.00 61.00 256 ALA A N 1
ATOM 2006 C CA . ALA A 1 256 ? 3.867 33.902 39.366 1.00 61.00 256 ALA A CA 1
ATOM 2007 C C . ALA A 1 256 ? 3.283 33.878 40.790 1.00 61.00 256 ALA A C 1
ATOM 2009 O O . ALA A 1 256 ? 2.110 33.535 40.964 1.00 61.00 256 ALA A O 1
ATOM 2010 N N . PRO A 1 257 ? 4.054 34.209 41.841 1.00 56.25 257 PRO A N 1
ATOM 2011 C CA . PRO A 1 257 ? 3.570 34.097 43.207 1.00 56.25 257 PRO A CA 1
ATOM 2012 C C . PRO A 1 257 ? 2.609 35.263 43.474 1.00 56.25 257 PRO A C 1
ATOM 2014 O O . PRO A 1 257 ? 2.982 36.420 43.300 1.00 56.25 257 PRO A O 1
ATOM 2017 N N . GLY A 1 258 ? 1.377 34.975 43.900 1.00 58.31 258 GLY A N 1
ATOM 2018 C CA . GLY A 1 258 ? 0.399 36.004 44.286 1.00 58.31 258 GLY A CA 1
ATOM 2019 C C . GLY A 1 258 ? -0.627 36.404 43.220 1.00 58.31 258 GLY A C 1
ATOM 2020 O O . GLY A 1 258 ? -1.497 37.212 43.526 1.00 58.31 258 GLY A O 1
ATOM 2021 N N . ILE A 1 259 ? -0.571 35.836 42.012 1.00 61.97 259 ILE A N 1
ATOM 2022 C CA . ILE A 1 259 ? -1.667 35.927 41.034 1.00 61.97 259 ILE A CA 1
ATOM 2023 C C . ILE A 1 259 ? -2.449 34.621 41.102 1.00 61.97 259 ILE A C 1
ATOM 2025 O O . ILE A 1 259 ? -1.848 33.553 41.010 1.00 61.97 259 ILE A O 1
ATOM 2029 N N . TYR A 1 260 ? -3.770 34.699 41.253 1.00 67.12 260 TYR A N 1
ATOM 2030 C CA . TYR A 1 260 ? -4.627 33.522 41.355 1.00 67.12 260 TYR A CA 1
ATOM 2031 C C . TYR A 1 260 ? -5.849 33.657 40.450 1.00 67.12 260 TYR A C 1
ATOM 2033 O O . TYR A 1 260 ? -6.536 34.672 40.503 1.00 67.12 260 TYR A O 1
ATOM 2041 N N . TYR A 1 261 ? -6.139 32.631 39.641 1.00 64.38 261 TYR A N 1
ATOM 2042 C CA . TYR A 1 261 ? -7.319 32.640 38.757 1.00 64.38 261 TYR A CA 1
ATOM 2043 C C . TYR A 1 261 ? -8.629 32.303 39.473 1.00 64.38 261 TYR A C 1
ATOM 2045 O O . TYR A 1 261 ? -9.701 32.508 38.927 1.00 64.38 261 TYR A O 1
ATOM 2053 N N . CYS A 1 262 ? -8.554 31.830 40.714 1.00 66.44 262 CYS A N 1
ATOM 2054 C CA . CYS A 1 262 ? -9.692 31.734 41.616 1.00 66.44 262 CYS A CA 1
ATOM 2055 C C . CYS A 1 262 ? -9.170 31.918 43.045 1.00 66.44 262 CYS A C 1
ATOM 2057 O O . CYS A 1 262 ? -8.445 31.053 43.522 1.00 66.44 262 CYS A O 1
ATOM 2059 N N . ASP A 1 263 ? -9.474 33.042 43.702 1.00 67.69 263 ASP A N 1
ATOM 2060 C CA . ASP A 1 263 ? -9.134 33.286 45.113 1.00 67.69 263 ASP A CA 1
ATOM 2061 C C . ASP A 1 263 ? -10.396 33.619 45.915 1.00 67.69 263 ASP A C 1
ATOM 2063 O O . ASP A 1 263 ? -11.037 34.656 45.729 1.00 67.69 263 ASP A O 1
ATOM 2067 N N . ILE A 1 264 ? -10.734 32.733 46.850 1.00 63.47 264 ILE A N 1
ATOM 2068 C CA . ILE A 1 264 ? -11.895 32.867 47.734 1.00 63.47 264 ILE A CA 1
ATOM 2069 C C . ILE A 1 264 ? -11.765 34.006 48.753 1.00 63.47 264 ILE A C 1
ATOM 2071 O O . ILE A 1 264 ? -12.765 34.413 49.336 1.00 63.47 264 ILE A O 1
ATOM 2075 N N . LYS A 1 265 ? -10.559 34.539 49.004 1.00 61.06 265 LYS A N 1
ATOM 2076 C CA . LYS A 1 265 ? -10.378 35.647 49.958 1.00 61.06 265 LYS A CA 1
ATOM 2077 C C . LYS A 1 265 ? -11.014 36.953 49.476 1.00 61.06 265 LYS A C 1
ATOM 2079 O O . LYS A 1 265 ? -11.269 37.823 50.305 1.00 61.06 265 LYS A O 1
ATOM 2084 N N . GLY A 1 266 ? -11.272 37.082 48.171 1.00 56.31 266 GLY A N 1
ATOM 2085 C CA . GLY A 1 266 ? -11.892 38.259 47.556 1.00 56.31 266 GLY A CA 1
ATOM 2086 C C . GLY A 1 266 ? -13.327 38.059 47.057 1.00 56.31 266 GLY A C 1
ATOM 2087 O O . GLY A 1 266 ? -13.913 39.018 46.567 1.00 56.31 266 GLY A O 1
ATOM 2088 N N . MET A 1 267 ? -13.896 36.851 47.163 1.00 61.12 267 MET A N 1
ATOM 2089 C CA . MET A 1 267 ? -15.164 36.492 46.516 1.00 61.12 267 MET A CA 1
ATOM 2090 C C . MET A 1 267 ? -16.077 35.722 47.478 1.00 61.12 267 MET A C 1
ATOM 2092 O O . MET A 1 267 ? -15.672 34.732 48.086 1.00 61.12 267 MET A O 1
ATOM 2096 N N . GLY A 1 268 ? -17.324 36.174 47.633 1.00 61.31 268 GLY A N 1
ATOM 2097 C CA . GLY A 1 268 ? -18.325 35.440 48.410 1.00 61.31 268 GLY A CA 1
ATOM 2098 C C . GLY A 1 268 ? -18.706 34.126 47.720 1.00 61.31 268 GLY A C 1
ATOM 2099 O O . GLY A 1 268 ? -18.739 34.057 46.499 1.00 61.31 268 GLY A O 1
ATOM 2100 N N . ASN A 1 269 ? -19.042 33.081 48.481 1.00 62.16 269 ASN A N 1
ATOM 2101 C CA . ASN A 1 269 ? -19.358 31.753 47.924 1.00 62.16 269 ASN A CA 1
ATOM 2102 C C . ASN A 1 269 ? -20.541 31.773 46.925 1.00 62.16 269 ASN A C 1
ATOM 2104 O O . ASN A 1 269 ? -20.548 31.022 45.957 1.00 62.16 269 ASN A O 1
ATOM 2108 N N . SER A 1 270 ? -21.531 32.650 47.130 1.00 63.88 270 SER A N 1
ATOM 2109 C CA . SER A 1 270 ? -22.640 32.843 46.182 1.00 63.88 270 SER A CA 1
ATOM 2110 C C . SER A 1 270 ? -22.198 33.512 44.877 1.00 63.88 270 SER A C 1
ATOM 2112 O O . SER A 1 270 ? -22.655 33.114 43.814 1.00 63.88 270 SER A O 1
ATOM 2114 N N . ASP A 1 271 ? -21.285 34.483 44.962 1.00 66.75 271 ASP A N 1
ATOM 2115 C CA . ASP A 1 271 ? -20.710 35.189 43.808 1.00 66.75 271 ASP A CA 1
ATOM 2116 C C . ASP A 1 271 ? -19.787 34.258 43.008 1.00 66.75 271 ASP A C 1
ATOM 2118 O O . ASP A 1 271 ? -19.833 34.225 41.783 1.00 66.75 271 ASP A O 1
ATOM 2122 N N . LEU A 1 272 ? -19.032 33.397 43.702 1.00 67.38 272 LEU A N 1
ATOM 2123 C CA . LEU A 1 272 ? -18.232 32.351 43.072 1.00 67.38 272 LEU A CA 1
ATOM 2124 C C . LEU A 1 272 ? -19.114 31.414 42.246 1.00 67.38 272 LEU A C 1
ATOM 2126 O O . LEU A 1 272 ? -18.833 31.200 41.079 1.00 67.38 272 LEU A O 1
ATOM 2130 N N . ILE A 1 273 ? -20.207 30.902 42.808 1.00 66.06 273 ILE A N 1
ATOM 2131 C CA . ILE A 1 273 ? -21.105 29.980 42.096 1.00 66.06 273 ILE A CA 1
ATOM 2132 C C . ILE A 1 273 ? -21.809 30.652 40.914 1.00 66.06 273 ILE A C 1
ATOM 2134 O O . ILE A 1 273 ? -21.923 30.049 39.847 1.00 66.06 273 ILE A O 1
ATOM 2138 N N . GLU A 1 274 ? -22.223 31.911 41.060 1.00 67.69 274 GLU A N 1
ATOM 2139 C CA . GLU A 1 274 ? -22.768 32.683 39.945 1.00 67.69 274 GLU A CA 1
ATOM 2140 C C . GLU A 1 274 ? -21.734 32.843 38.818 1.00 67.69 274 GLU A C 1
ATOM 2142 O O . GLU A 1 274 ? -22.049 32.581 37.655 1.00 67.69 274 GLU A O 1
ATOM 2147 N N . LYS A 1 275 ? -20.483 33.186 39.148 1.00 65.31 275 LYS A N 1
ATOM 2148 C CA . LYS A 1 275 ? -19.394 33.329 38.169 1.00 65.31 275 LYS A CA 1
ATOM 2149 C C . LYS A 1 275 ? -18.960 32.001 37.551 1.00 65.31 275 LYS A C 1
ATOM 2151 O O . LYS A 1 275 ? -18.657 31.964 36.367 1.00 65.31 275 LYS A O 1
ATOM 2156 N N . LEU A 1 276 ? -18.998 30.901 38.302 1.00 62.50 276 LEU A N 1
ATOM 2157 C CA . LEU A 1 276 ? -18.755 29.543 37.798 1.00 62.50 276 LEU A CA 1
ATOM 2158 C C . LEU A 1 276 ? -19.770 29.137 36.717 1.00 62.50 276 LEU A C 1
ATOM 2160 O O . LEU A 1 276 ? -19.446 28.364 35.819 1.00 62.50 276 LEU A O 1
ATOM 2164 N N . SER A 1 277 ? -20.991 29.677 36.793 1.00 56.41 277 SER A N 1
ATOM 2165 C CA . SER A 1 277 ? -22.076 29.406 35.844 1.00 56.41 277 SER A CA 1
ATOM 2166 C C . SER A 1 277 ? -22.102 30.329 34.616 1.00 56.41 277 SER A C 1
ATOM 2168 O O . SER A 1 277 ? -22.855 30.069 33.677 1.00 56.41 277 SER A O 1
ATOM 2170 N N . LYS A 1 278 ? -21.298 31.405 34.600 1.00 55.88 278 LYS A N 1
ATOM 2171 C CA . LYS A 1 278 ? -21.296 32.434 33.548 1.00 55.88 278 LYS A CA 1
ATOM 2172 C C . LYS A 1 278 ? -19.930 32.514 32.862 1.00 55.88 278 LYS A C 1
ATOM 2174 O O . LYS A 1 278 ? -18.922 32.811 33.491 1.00 55.88 278 LYS A O 1
ATOM 2179 N N . ALA A 1 279 ? -19.900 32.318 31.546 1.00 49.69 279 ALA A N 1
ATOM 2180 C CA . ALA A 1 279 ? -18.717 32.576 30.727 1.00 49.69 279 ALA A CA 1
ATOM 2181 C C . ALA A 1 279 ? -18.585 34.085 30.441 1.00 49.69 279 ALA A C 1
ATOM 2183 O O . ALA A 1 279 ? -18.926 34.539 29.353 1.00 49.69 279 ALA A O 1
ATOM 2184 N N . ASP A 1 280 ? -18.159 34.876 31.429 1.00 51.06 280 ASP A N 1
ATOM 2185 C CA . ASP A 1 280 ? -17.879 36.305 31.228 1.00 51.06 280 ASP A CA 1
ATOM 2186 C C . ASP A 1 280 ? -16.381 36.529 30.965 1.00 51.06 280 ASP A C 1
ATOM 2188 O O . ASP A 1 280 ? -15.511 36.127 31.742 1.00 51.06 280 ASP A O 1
ATOM 2192 N N . GLU A 1 281 ? -16.077 37.155 29.829 1.00 48.41 281 GLU A N 1
ATOM 2193 C CA . GLU A 1 281 ? -14.721 37.379 29.338 1.00 48.41 281 GLU A CA 1
ATOM 2194 C C . GLU A 1 281 ? -14.025 38.595 29.983 1.00 48.41 281 GLU A C 1
ATOM 2196 O O . GLU A 1 281 ? -12.822 38.788 29.788 1.00 48.41 281 GLU A O 1
ATOM 2201 N N . SER A 1 282 ? -14.737 39.404 30.769 1.00 48.41 282 SER A N 1
ATOM 2202 C CA . SER A 1 282 ? -14.240 40.702 31.247 1.00 48.41 282 SER A CA 1
ATOM 2203 C C . SER A 1 282 ? -13.492 40.684 32.590 1.00 48.41 282 SER A C 1
ATOM 2205 O O . SER A 1 282 ? -12.815 41.660 32.912 1.00 48.41 282 SER A O 1
ATOM 2207 N N . ASP A 1 283 ? -13.562 39.595 33.364 1.00 51.72 283 ASP A N 1
ATOM 2208 C CA . ASP A 1 283 ? -13.013 39.536 34.728 1.00 51.72 283 ASP A CA 1
ATOM 2209 C C . ASP A 1 283 ? -11.679 38.763 34.778 1.00 51.72 283 ASP A C 1
ATOM 2211 O O . ASP A 1 283 ? -11.565 37.644 34.280 1.00 51.72 283 ASP A O 1
ATOM 2215 N N . HIS A 1 284 ? -10.646 39.337 35.400 1.00 48.81 284 HIS A N 1
ATOM 2216 C CA . HIS A 1 284 ? -9.312 38.726 35.524 1.00 48.81 284 HIS A CA 1
ATOM 2217 C C . HIS A 1 284 ? -9.278 37.516 36.481 1.00 48.81 284 HIS A C 1
ATOM 2219 O O . HIS A 1 284 ? -8.263 36.825 36.570 1.00 48.81 284 HIS A O 1
ATOM 2225 N N . LEU A 1 285 ? -10.388 37.249 37.174 1.00 52.19 285 LEU A N 1
ATOM 2226 C CA . LEU A 1 285 ? -10.586 36.148 38.121 1.00 52.19 285 LEU A CA 1
ATOM 2227 C C . LEU A 1 285 ? -11.315 34.942 37.491 1.00 52.19 285 LEU A C 1
ATOM 2229 O O . LEU A 1 285 ? -12.025 34.232 38.201 1.00 52.19 285 LEU A O 1
ATOM 2233 N N . ARG A 1 286 ? -11.190 34.738 36.165 1.00 59.22 286 ARG A N 1
ATOM 2234 C CA . ARG A 1 286 ? -11.967 33.748 35.389 1.00 59.22 286 ARG A CA 1
ATOM 2235 C C . ARG A 1 286 ? -11.947 32.348 36.025 1.00 59.22 286 ARG A C 1
ATOM 2237 O O . ARG A 1 286 ? -10.933 31.647 35.936 1.00 59.22 286 ARG A O 1
ATOM 2244 N N . PRO A 1 287 ? -13.082 31.865 36.552 1.00 53.62 287 PRO A N 1
ATOM 2245 C CA . PRO A 1 287 ? -13.182 30.520 37.072 1.00 53.62 287 PRO A CA 1
ATOM 2246 C C . PRO A 1 287 ? -13.550 29.578 35.918 1.00 53.62 287 PRO A C 1
ATOM 2248 O O . PRO A 1 287 ? -14.695 29.172 35.816 1.00 53.62 287 PRO A O 1
ATOM 2251 N N . LEU A 1 288 ? -12.587 29.281 35.033 1.00 62.12 288 LEU A N 1
ATOM 2252 C CA . LEU A 1 288 ? -12.640 28.324 33.904 1.00 62.12 288 LEU A CA 1
ATOM 2253 C C . LEU A 1 288 ? -13.950 27.491 33.809 1.00 62.12 288 LEU A C 1
ATOM 2255 O O . LEU A 1 288 ? -13.984 26.363 34.290 1.00 62.12 288 LEU A O 1
ATOM 2259 N N . PRO A 1 289 ? -15.049 28.005 33.228 1.00 57.53 289 PRO A N 1
ATOM 2260 C CA . PRO A 1 289 ? -16.384 27.407 33.382 1.00 57.53 289 PRO A CA 1
ATOM 2261 C C . PRO A 1 289 ? -16.463 25.943 32.909 1.00 57.53 289 PRO A C 1
ATOM 2263 O O . PRO A 1 289 ? -17.178 25.138 33.508 1.00 57.53 289 PRO A O 1
ATOM 2266 N N . GLY A 1 290 ? -15.665 25.568 31.900 1.00 60.03 290 GLY A N 1
ATOM 2267 C CA . GLY A 1 290 ? -15.621 24.215 31.339 1.00 60.03 290 GLY A CA 1
ATOM 2268 C C . GLY A 1 290 ? -15.124 23.116 32.286 1.00 60.03 290 GLY A C 1
ATOM 2269 O O . GLY A 1 290 ? -15.499 21.962 32.103 1.00 60.03 290 GLY A O 1
ATOM 2270 N N . ILE A 1 291 ? -14.352 23.441 33.334 1.00 67.00 291 ILE A N 1
ATOM 2271 C CA . ILE A 1 291 ? -13.814 22.423 34.263 1.00 67.00 291 ILE A CA 1
ATOM 2272 C C . ILE A 1 291 ? -14.774 22.105 35.421 1.00 67.00 291 ILE A C 1
ATOM 2274 O O . ILE A 1 291 ? -14.638 21.084 36.097 1.00 67.00 291 ILE A O 1
ATOM 2278 N N . TRP A 1 292 ? -15.752 22.977 35.675 1.00 72.31 292 TRP A N 1
ATOM 2279 C CA . TRP A 1 292 ? -16.549 22.953 36.905 1.00 72.31 292 TRP A CA 1
ATOM 2280 C C . TRP A 1 292 ? -17.703 21.972 36.884 1.00 72.31 292 TRP A C 1
ATOM 2282 O O . TRP A 1 292 ? -17.986 21.350 37.904 1.00 72.31 292 TRP A O 1
ATOM 2292 N N . ILE A 1 293 ? -18.315 21.778 35.718 1.00 69.69 293 ILE A N 1
ATOM 2293 C CA . ILE A 1 293 ? -19.344 20.754 35.520 1.00 69.69 293 ILE A CA 1
ATOM 2294 C C . ILE A 1 293 ? -18.737 19.362 35.754 1.00 69.69 293 ILE A C 1
ATOM 2296 O O . ILE A 1 293 ? -19.335 18.535 36.446 1.00 69.69 293 ILE A O 1
ATOM 2300 N N . SER A 1 294 ? -17.523 19.129 35.241 1.00 68.31 294 SER A N 1
ATOM 2301 C CA . SER A 1 294 ? -16.760 17.895 35.461 1.00 68.31 294 SER A CA 1
ATOM 2302 C C . SER A 1 294 ? -16.393 17.709 36.939 1.00 68.31 294 SER A C 1
ATOM 2304 O O . SER A 1 294 ? -16.615 16.634 37.500 1.00 68.31 294 SER A O 1
ATOM 2306 N N . ALA A 1 295 ? -15.883 18.759 37.594 1.00 74.56 295 ALA A N 1
ATOM 2307 C CA . ALA A 1 295 ? -15.487 18.702 39.000 1.00 74.56 295 ALA A CA 1
ATOM 2308 C C . ALA A 1 295 ? -16.680 18.468 39.954 1.00 74.56 295 ALA A C 1
ATOM 2310 O O . ALA A 1 295 ? -16.572 17.668 40.884 1.00 74.56 295 ALA A O 1
ATOM 2311 N N . ASP A 1 296 ? -17.826 19.111 39.710 1.00 76.56 296 ASP A N 1
ATOM 2312 C CA . ASP A 1 296 ? -19.050 18.963 40.510 1.00 76.56 296 ASP A CA 1
ATOM 2313 C C . ASP A 1 296 ? -19.701 17.577 40.355 1.00 76.56 296 ASP A C 1
ATOM 2315 O O . ASP A 1 296 ? -20.009 16.920 41.355 1.00 76.56 296 ASP A O 1
ATOM 2319 N N . SER A 1 297 ? -19.843 17.093 39.115 1.00 73.81 297 SER A N 1
ATOM 2320 C CA . SER A 1 297 ? -20.441 15.779 38.816 1.00 73.81 297 SER A CA 1
ATOM 2321 C C . SER A 1 297 ? -19.694 14.647 39.523 1.00 73.81 297 SER A C 1
ATOM 2323 O O . SER A 1 297 ? -20.294 13.768 40.146 1.00 73.81 297 SER A O 1
ATOM 2325 N N . LEU A 1 298 ? -18.363 14.708 39.508 1.00 71.69 298 LEU A N 1
ATOM 2326 C CA . LEU A 1 298 ? -17.535 13.770 40.249 1.00 71.69 298 LEU A CA 1
ATOM 2327 C C . LEU A 1 298 ? -17.642 13.965 41.759 1.00 71.69 298 LEU A C 1
ATOM 2329 O O . LEU A 1 298 ? -17.730 12.969 42.472 1.00 71.69 298 LEU A O 1
ATOM 2333 N N . ALA A 1 299 ? -17.570 15.198 42.272 1.00 76.25 299 ALA A N 1
ATOM 2334 C CA . ALA A 1 299 ? -17.627 15.430 43.714 1.00 76.25 299 ALA A CA 1
ATOM 2335 C C . ALA A 1 299 ? -18.899 14.807 44.308 1.00 76.25 299 ALA A C 1
ATOM 2337 O O . ALA A 1 299 ? -18.859 14.201 45.381 1.00 76.25 299 ALA A O 1
ATOM 2338 N N . LYS A 1 300 ? -20.010 14.876 43.566 1.00 79.25 300 LYS A N 1
ATOM 2339 C CA . LYS A 1 300 ? -21.273 14.211 43.899 1.00 79.25 300 LYS A CA 1
ATOM 2340 C C . LYS A 1 300 ? -21.158 12.695 43.780 1.00 79.25 300 LYS A C 1
ATOM 2342 O O . LYS A 1 300 ? -21.484 12.007 44.744 1.00 79.25 300 LYS A O 1
ATOM 2347 N N . ALA A 1 301 ? -20.629 12.170 42.673 1.00 72.00 301 ALA A N 1
ATOM 2348 C CA . ALA A 1 301 ? -20.394 10.734 42.509 1.00 72.00 301 ALA A CA 1
ATOM 2349 C C . ALA A 1 301 ? -19.570 10.144 43.667 1.00 72.00 301 ALA A C 1
ATOM 2351 O O . ALA A 1 301 ? -19.972 9.155 44.274 1.00 72.00 301 ALA A O 1
ATOM 2352 N N . PHE A 1 302 ? -18.470 10.797 44.041 1.00 71.44 302 PHE A N 1
ATOM 2353 C CA . PHE A 1 302 ? -17.607 10.411 45.154 1.00 71.44 302 PHE A CA 1
ATOM 2354 C C . PHE A 1 302 ? -18.341 10.495 46.496 1.00 71.44 302 PHE A C 1
ATOM 2356 O O . PHE A 1 302 ? -18.333 9.536 47.267 1.00 71.44 302 PHE A O 1
ATOM 2363 N N . TYR A 1 303 ? -19.019 11.616 46.760 1.00 73.56 303 TYR A N 1
ATOM 2364 C CA . TYR A 1 303 ? -19.787 11.832 47.984 1.00 73.56 303 TYR A CA 1
ATOM 2365 C C . TYR A 1 303 ? -20.849 10.751 48.182 1.00 73.56 303 TYR A C 1
ATOM 2367 O O . TYR A 1 303 ? -20.899 10.144 49.246 1.00 73.56 303 TYR A O 1
ATOM 2375 N N . PHE A 1 304 ? -21.664 10.463 47.168 1.00 71.75 304 PHE A N 1
ATOM 2376 C CA . PHE A 1 304 ? -22.738 9.482 47.289 1.00 71.75 304 PHE A CA 1
ATOM 2377 C C . PHE A 1 304 ? -22.248 8.033 47.205 1.00 71.75 304 PHE A C 1
ATOM 2379 O O . PHE A 1 304 ? -22.825 7.190 47.877 1.00 71.75 304 PHE A O 1
ATOM 2386 N N . THR A 1 305 ? -21.162 7.729 46.488 1.00 65.06 305 THR A N 1
ATOM 2387 C CA . THR A 1 305 ? -20.623 6.355 46.407 1.00 65.06 305 THR A CA 1
ATOM 2388 C C . THR A 1 305 ? -19.884 5.957 47.685 1.00 65.06 305 THR A C 1
ATOM 2390 O O . THR A 1 305 ? -20.086 4.867 48.213 1.00 65.06 305 THR A O 1
ATOM 2393 N N . ILE A 1 306 ? -19.050 6.845 48.231 1.00 62.12 306 ILE A N 1
ATOM 2394 C CA . ILE A 1 306 ? -18.230 6.523 49.407 1.00 62.12 306 ILE A CA 1
ATOM 2395 C C . ILE A 1 306 ? -19.019 6.669 50.696 1.00 62.12 306 ILE A C 1
ATOM 2397 O O . ILE A 1 306 ? -18.855 5.863 51.607 1.00 62.12 306 ILE A O 1
ATOM 2401 N N . LEU A 1 307 ? -19.897 7.667 50.802 1.00 56.59 307 LEU A N 1
ATOM 2402 C CA . LEU A 1 307 ? -20.686 7.818 52.019 1.00 56.59 307 LEU A CA 1
ATOM 2403 C C . LEU A 1 307 ? -21.869 6.839 52.073 1.00 56.59 307 LEU A C 1
ATOM 2405 O O . LEU A 1 307 ? -22.241 6.458 53.182 1.00 56.59 307 LEU A O 1
ATOM 2409 N N . ALA A 1 308 ? -22.421 6.380 50.939 1.00 53.72 308 ALA A N 1
ATOM 2410 C CA . ALA A 1 308 ? -23.397 5.283 50.953 1.00 53.72 308 ALA A CA 1
ATOM 2411 C C . ALA A 1 308 ? -22.812 4.020 51.606 1.00 53.72 308 ALA A C 1
ATOM 2413 O O . ALA A 1 308 ? -23.487 3.382 52.411 1.00 53.72 308 ALA A O 1
ATOM 2414 N N . ASP A 1 309 ? -21.536 3.721 51.349 1.00 52.12 309 ASP A N 1
ATOM 2415 C CA . ASP A 1 309 ? -20.840 2.569 51.937 1.00 52.12 309 ASP A CA 1
ATOM 2416 C C . ASP A 1 309 ? -20.387 2.805 53.388 1.00 52.12 309 ASP A C 1
ATOM 2418 O O . ASP A 1 309 ? -20.361 1.889 54.206 1.00 52.12 309 ASP A O 1
ATOM 2422 N N . LEU A 1 310 ? -20.080 4.057 53.752 1.00 52.66 310 LEU A N 1
ATOM 2423 C CA . LEU A 1 310 ? -19.730 4.443 55.127 1.00 52.66 310 LEU A CA 1
ATOM 2424 C C . LEU A 1 310 ? -20.955 4.637 56.043 1.00 52.66 310 LEU A C 1
ATOM 2426 O O . LEU A 1 310 ? -20.802 5.097 57.177 1.00 52.66 310 LEU A O 1
ATOM 2430 N N . GLY A 1 311 ? -22.149 4.251 55.581 1.00 51.47 311 GLY A N 1
ATOM 2431 C CA . GLY A 1 311 ? -23.380 4.261 56.364 1.00 51.47 311 GLY A CA 1
ATOM 2432 C C . GLY A 1 311 ? -23.943 5.663 56.569 1.00 51.47 311 GLY A C 1
ATOM 2433 O O . GLY A 1 311 ? -24.103 6.098 57.711 1.00 51.47 311 GLY A O 1
ATOM 2434 N N . GLN A 1 312 ? -24.244 6.375 55.475 1.00 52.34 312 GLN A N 1
ATOM 2435 C CA . GLN A 1 312 ? -24.995 7.634 55.535 1.00 52.34 312 GLN A CA 1
ATOM 2436 C C . GLN A 1 312 ? -26.230 7.493 56.434 1.00 52.34 312 GLN A C 1
ATOM 2438 O O . GLN A 1 312 ? -27.084 6.635 56.229 1.00 52.34 312 GLN A O 1
ATOM 2443 N N . THR A 1 313 ? -26.334 8.376 57.424 1.00 48.78 313 THR A N 1
ATOM 2444 C CA . THR A 1 313 ? -27.495 8.472 58.318 1.00 48.78 313 THR A CA 1
ATOM 2445 C C . THR A 1 313 ? -28.571 9.431 57.797 1.00 48.78 313 THR A C 1
ATOM 2447 O O . THR A 1 313 ? -29.618 9.556 58.427 1.00 48.78 313 THR A O 1
ATOM 2450 N N . ASP A 1 314 ? -28.325 10.121 56.677 1.00 53.94 314 ASP A N 1
ATOM 2451 C CA . ASP A 1 314 ? -29.256 11.081 56.075 1.00 53.94 314 ASP A CA 1
ATOM 2452 C C . ASP A 1 314 ? -30.167 10.358 55.065 1.00 53.94 314 ASP A C 1
ATOM 2454 O O . ASP A 1 314 ? -29.703 9.899 54.027 1.00 53.94 314 ASP A O 1
ATOM 2458 N N . SER A 1 315 ? -31.471 10.272 55.344 1.00 50.56 315 SER A N 1
ATOM 2459 C CA . SER A 1 315 ? -32.482 9.553 54.542 1.00 50.56 315 SER A CA 1
ATOM 2460 C C . SER A 1 315 ? -32.911 10.272 53.245 1.00 50.56 315 SER A C 1
ATOM 2462 O O . SER A 1 315 ? -34.082 10.222 52.867 1.00 50.56 315 SER A O 1
ATOM 2464 N N . GLY A 1 316 ? -32.009 11.031 52.621 1.00 63.34 316 GLY A N 1
ATOM 2465 C CA . GLY A 1 316 ? -32.273 11.765 51.380 1.00 63.34 316 GLY A CA 1
ATOM 2466 C C . GLY A 1 316 ? -32.147 10.891 50.119 1.00 63.34 316 GLY A C 1
ATOM 2467 O O . GLY A 1 316 ? -31.697 9.750 50.210 1.00 63.34 316 GLY A O 1
ATOM 2468 N N . PRO A 1 317 ? -32.520 11.413 48.936 1.00 64.06 317 PRO A N 1
ATOM 2469 C CA . PRO A 1 317 ? -32.327 10.743 47.652 1.00 64.06 317 PRO A CA 1
ATOM 2470 C C . PRO A 1 317 ? -30.841 10.462 47.399 1.00 64.06 317 PRO A C 1
ATOM 2472 O O . PRO A 1 317 ? -29.991 11.322 47.636 1.00 64.06 317 PRO A O 1
ATOM 2475 N N . ASN A 1 318 ? -30.537 9.272 46.885 1.00 67.94 318 ASN A N 1
ATOM 2476 C CA . ASN A 1 318 ? -29.201 8.880 46.449 1.00 67.94 318 ASN A CA 1
ATOM 2477 C C . ASN A 1 318 ? -29.116 8.971 44.917 1.00 67.94 318 ASN A C 1
ATOM 2479 O O . ASN A 1 318 ? -30.076 8.630 44.225 1.00 67.94 318 ASN A O 1
ATOM 2483 N N . ILE A 1 319 ? -27.969 9.393 44.375 1.00 69.31 319 ILE A N 1
ATOM 2484 C CA . ILE A 1 319 ? -27.736 9.390 42.920 1.00 69.31 319 ILE A CA 1
ATOM 2485 C C . ILE A 1 319 ? -27.891 7.988 42.321 1.00 69.31 319 ILE A C 1
ATOM 2487 O O . ILE A 1 319 ? -28.327 7.868 41.186 1.00 69.31 319 ILE A O 1
ATOM 2491 N N . LEU A 1 320 ? -27.578 6.930 43.079 1.00 63.62 320 LEU A N 1
ATOM 2492 C CA . LEU A 1 320 ? -27.701 5.541 42.625 1.00 63.62 320 LEU A CA 1
ATOM 2493 C C . LEU A 1 320 ? -29.163 5.092 42.491 1.00 63.62 320 LEU A C 1
ATOM 2495 O O . LEU A 1 320 ? -29.452 4.176 41.727 1.00 63.62 320 LEU A O 1
ATOM 2499 N N . ASP A 1 321 ? -30.082 5.767 43.184 1.00 64.50 321 ASP A N 1
ATOM 2500 C CA . ASP A 1 321 ? -31.513 5.456 43.176 1.00 64.50 321 ASP A CA 1
ATOM 2501 C C . ASP A 1 321 ? -32.294 6.319 42.165 1.00 64.50 321 ASP A C 1
ATOM 2503 O O . ASP A 1 321 ? -33.515 6.200 42.046 1.00 64.50 321 ASP A O 1
ATOM 2507 N N . ASN A 1 322 ? -31.612 7.204 41.426 1.00 73.00 322 ASN A N 1
ATOM 2508 C CA . ASN A 1 322 ? -32.225 8.107 40.457 1.00 73.00 322 ASN A CA 1
ATOM 2509 C C . ASN A 1 322 ? -31.440 8.117 39.136 1.00 73.00 322 ASN A C 1
ATOM 2511 O O . ASN A 1 322 ? -30.349 8.671 39.047 1.00 73.00 322 ASN A O 1
ATOM 2515 N N . VAL A 1 323 ? -32.032 7.540 38.085 1.00 72.19 323 VAL A N 1
ATOM 2516 C CA . VAL A 1 323 ? -31.400 7.377 36.762 1.00 72.19 323 VAL A CA 1
ATOM 2517 C C . VAL A 1 323 ? -30.981 8.707 36.134 1.00 72.19 323 VAL A C 1
ATOM 2519 O O . VAL A 1 323 ? -29.953 8.755 35.466 1.00 72.19 323 VAL A O 1
ATOM 2522 N N . GLU A 1 324 ? -31.733 9.788 36.343 1.00 72.75 324 GLU A N 1
ATOM 2523 C CA . GLU A 1 324 ? -31.415 11.103 35.776 1.00 72.75 324 GLU A CA 1
ATOM 2524 C C . GLU A 1 324 ? -30.185 11.715 36.457 1.00 72.75 324 GLU A C 1
ATOM 2526 O O . GLU A 1 324 ? -29.248 12.125 35.773 1.00 72.75 324 GLU A O 1
ATOM 2531 N N . LEU A 1 325 ? -30.130 11.674 37.794 1.00 70.12 325 LEU A N 1
ATOM 2532 C CA . LEU A 1 325 ? -28.959 12.103 38.564 1.00 70.12 325 LEU A CA 1
ATOM 2533 C C . LEU A 1 325 ? -27.738 11.230 38.294 1.00 70.12 325 LEU A C 1
ATOM 2535 O O . LEU A 1 325 ? -26.629 11.759 38.200 1.00 70.12 325 LEU A O 1
ATOM 2539 N N . LEU A 1 326 ? -27.932 9.917 38.160 1.00 67.81 326 LEU A N 1
ATOM 2540 C CA . LEU A 1 326 ? -26.872 8.988 37.797 1.00 67.81 326 LEU A CA 1
ATOM 2541 C C . LEU A 1 326 ? -26.319 9.349 36.421 1.00 67.81 326 LEU A C 1
ATOM 2543 O O . LEU A 1 326 ? -25.136 9.635 36.315 1.00 67.81 326 LEU A O 1
ATOM 2547 N N . THR A 1 327 ? -27.185 9.450 35.409 1.00 67.06 327 THR A N 1
ATOM 2548 C CA . THR A 1 327 ? -26.809 9.797 34.029 1.00 67.06 327 THR A CA 1
ATOM 2549 C C . THR A 1 327 ? -26.106 11.150 33.965 1.00 67.06 327 THR A C 1
ATOM 2551 O O . THR A 1 327 ? -25.082 11.280 33.301 1.00 67.06 327 THR A O 1
ATOM 2554 N N . GLN A 1 328 ? -26.614 12.162 34.672 1.00 68.50 328 GLN A N 1
ATOM 2555 C CA . GLN A 1 328 ? -25.985 13.480 34.742 1.00 68.50 328 GLN A CA 1
ATOM 2556 C C . GLN A 1 328 ? -24.598 13.404 35.395 1.00 68.50 328 GLN A C 1
ATOM 2558 O O . GLN A 1 328 ? -23.644 13.963 34.859 1.00 68.50 328 GLN A O 1
ATOM 2563 N N . SER A 1 329 ? -24.477 12.686 36.515 1.00 64.38 329 SER A N 1
ATOM 2564 C CA . SER A 1 329 ? -23.223 12.558 37.269 1.00 64.38 329 SER A CA 1
ATOM 2565 C C . SER A 1 329 ? -22.201 11.655 36.569 1.00 64.38 329 SER A C 1
ATOM 2567 O O . SER A 1 329 ? -21.003 11.808 36.801 1.00 64.38 329 SER A O 1
ATOM 2569 N N . THR A 1 330 ? -22.645 10.729 35.707 1.00 59.66 330 THR A N 1
ATOM 2570 C CA . THR A 1 330 ? -21.783 9.790 34.974 1.00 59.66 330 THR A CA 1
ATOM 2571 C C . THR A 1 330 ? -21.454 10.222 33.542 1.00 59.66 330 THR A C 1
ATOM 2573 O O . THR A 1 330 ? -20.520 9.676 32.957 1.00 59.66 330 THR A O 1
ATOM 2576 N N . ARG A 1 331 ? -22.149 11.224 32.978 1.00 62.31 331 ARG A N 1
ATOM 2577 C CA . ARG A 1 331 ? -21.966 11.705 31.591 1.00 62.31 331 ARG A CA 1
ATOM 2578 C C . ARG A 1 331 ? -20.513 12.075 31.263 1.00 62.31 331 ARG A C 1
ATOM 2580 O O . ARG A 1 331 ? -20.038 11.794 30.167 1.00 62.31 331 ARG A O 1
ATOM 2587 N N . SER A 1 332 ? -19.784 12.668 32.210 1.00 54.81 332 SER A N 1
ATOM 2588 C CA . SER A 1 332 ? -18.370 13.012 32.006 1.00 54.81 332 SER A CA 1
ATOM 2589 C C . SER A 1 332 ? -17.444 11.790 32.003 1.00 54.81 332 SER A C 1
ATOM 2591 O O . SER A 1 332 ? -16.376 11.867 31.415 1.00 54.81 332 SER A O 1
ATOM 2593 N N . TYR A 1 333 ? -17.832 10.651 32.586 1.00 53.06 333 TYR A N 1
ATOM 2594 C CA . TYR A 1 333 ? -17.010 9.430 32.580 1.00 53.06 333 TYR A CA 1
ATOM 2595 C C . TYR A 1 333 ? -17.059 8.686 31.249 1.00 53.06 333 TYR A C 1
ATOM 2597 O O . TYR A 1 333 ? -16.036 8.153 30.824 1.00 53.06 333 TYR A O 1
ATOM 2605 N N . GLU A 1 334 ? -18.196 8.719 30.549 1.00 48.50 334 GLU A N 1
ATOM 2606 C CA . GLU A 1 334 ? -18.272 8.270 29.153 1.00 48.50 334 GLU A CA 1
ATOM 2607 C C . GLU A 1 334 ? -17.350 9.120 28.266 1.00 48.50 334 GLU A C 1
ATOM 2609 O O . GLU A 1 334 ? -16.599 8.583 27.459 1.00 48.50 334 GLU A O 1
ATOM 2614 N N . ALA A 1 335 ? -17.292 10.433 28.511 1.00 46.88 335 ALA A N 1
ATOM 2615 C CA . ALA A 1 335 ? -16.368 11.323 27.816 1.00 46.88 335 ALA A CA 1
ATOM 2616 C C . ALA A 1 335 ? -14.886 11.100 28.188 1.00 46.88 335 ALA A C 1
ATOM 2618 O O . ALA A 1 335 ? -14.027 11.391 27.365 1.00 46.88 335 ALA A O 1
ATOM 2619 N N . ILE A 1 336 ? -14.558 10.594 29.387 1.00 41.62 336 ILE A N 1
ATOM 2620 C CA . ILE A 1 336 ? -13.171 10.263 29.778 1.00 41.62 336 ILE A CA 1
ATOM 2621 C C . ILE A 1 336 ? -12.719 8.938 29.155 1.00 41.62 336 ILE A C 1
ATOM 2623 O O . ILE A 1 336 ? -11.571 8.841 28.735 1.00 41.62 336 ILE A O 1
ATOM 2627 N N . ARG A 1 337 ? -13.610 7.944 29.018 1.00 41.12 337 ARG A N 1
ATOM 2628 C CA . ARG A 1 337 ? -13.342 6.751 28.190 1.00 41.12 337 ARG A CA 1
ATOM 2629 C C . ARG A 1 337 ? -12.963 7.152 26.759 1.00 41.12 337 ARG A C 1
ATOM 2631 O O . ARG A 1 337 ? -12.104 6.522 26.152 1.00 41.12 337 ARG A O 1
ATOM 2638 N N . ASP A 1 338 ? -13.572 8.223 26.259 1.00 39.94 338 ASP A N 1
ATOM 2639 C CA . ASP A 1 338 ? -13.417 8.687 24.883 1.00 39.94 338 ASP A CA 1
ATOM 2640 C C . ASP A 1 338 ? -12.319 9.772 24.713 1.00 39.94 338 ASP A C 1
ATOM 2642 O O . ASP A 1 338 ? -12.118 10.263 23.599 1.00 39.94 338 ASP A O 1
ATOM 2646 N N . ARG A 1 339 ? -11.582 10.154 25.776 1.00 43.59 339 ARG A N 1
ATOM 2647 C CA . ARG A 1 339 ? -10.530 11.198 25.747 1.00 43.59 339 ARG A CA 1
ATOM 2648 C C . ARG A 1 339 ? -9.160 10.649 26.172 1.00 43.59 339 ARG A C 1
ATOM 2650 O O . ARG A 1 339 ? -8.992 10.164 27.284 1.00 43.59 339 ARG A O 1
ATOM 2657 N N . GLN A 1 340 ? -8.170 10.785 25.284 1.00 40.66 340 GLN A N 1
ATOM 2658 C CA . GLN A 1 340 ? -6.791 10.289 25.432 1.00 40.66 340 GLN A CA 1
ATOM 2659 C C . GLN A 1 340 ? -6.114 10.671 26.767 1.00 40.66 340 GLN A C 1
ATOM 2661 O O . GLN A 1 340 ? -6.186 11.810 27.231 1.00 40.66 340 GLN A O 1
ATOM 2666 N N . THR A 1 341 ? -5.379 9.718 27.345 1.00 34.00 341 THR A N 1
ATOM 2667 C CA . THR A 1 341 ? -4.440 9.888 28.465 1.00 34.00 341 THR A CA 1
ATOM 2668 C C . THR A 1 341 ? -3.219 10.708 28.038 1.00 34.00 341 THR A C 1
ATOM 2670 O O . THR A 1 341 ? -2.342 10.213 27.341 1.00 34.00 341 THR A O 1
ATOM 2673 N N . ILE A 1 342 ? -3.132 11.967 28.478 1.00 44.09 342 ILE A N 1
ATOM 2674 C CA . ILE A 1 342 ? -2.063 12.909 28.083 1.00 44.09 342 ILE A CA 1
ATOM 2675 C C . ILE A 1 342 ? -0.748 12.704 28.868 1.00 44.09 342 ILE A C 1
ATOM 2677 O O . ILE A 1 342 ? 0.288 13.236 28.481 1.00 44.09 342 ILE A O 1
ATOM 2681 N N . TRP A 1 343 ? -0.719 11.883 29.923 1.00 29.22 343 TRP A N 1
ATOM 2682 C CA . TRP A 1 343 ? 0.499 11.681 30.718 1.00 29.22 343 TRP A CA 1
ATOM 2683 C C . TRP A 1 343 ? 0.678 10.213 31.108 1.00 29.22 343 TRP A C 1
ATOM 2685 O O . TRP A 1 343 ? 0.034 9.745 32.041 1.00 29.22 343 TRP A O 1
ATOM 2695 N N . GLY A 1 344 ? 1.565 9.496 30.407 1.00 32.31 344 GLY A N 1
ATOM 2696 C CA . GLY A 1 344 ? 2.111 8.228 30.909 1.00 32.31 344 GLY A CA 1
ATOM 2697 C C . GLY A 1 344 ? 2.406 7.121 29.899 1.00 32.31 344 GLY A C 1
ATOM 2698 O O . GLY A 1 344 ? 3.313 6.350 30.174 1.00 32.31 344 GLY A O 1
ATOM 2699 N N . ASP A 1 345 ? 1.737 7.072 28.740 1.00 29.33 345 ASP A N 1
ATOM 2700 C CA . ASP A 1 345 ? 1.860 5.947 27.781 1.00 29.33 345 ASP A CA 1
ATOM 2701 C C . ASP A 1 345 ? 1.980 6.379 26.301 1.00 29.33 345 ASP A C 1
ATOM 2703 O O . ASP A 1 345 ? 1.902 5.556 25.390 1.00 29.33 345 ASP A O 1
ATOM 2707 N N . ASN A 1 346 ? 2.253 7.662 26.032 1.00 31.19 346 ASN A N 1
ATOM 2708 C CA . ASN A 1 346 ? 2.307 8.254 24.679 1.00 31.19 346 ASN A CA 1
ATOM 2709 C C . ASN A 1 346 ? 3.474 7.788 23.777 1.00 31.19 346 ASN A C 1
ATOM 2711 O O . ASN A 1 346 ? 3.851 8.484 22.839 1.00 31.19 346 ASN A O 1
ATOM 2715 N N . LEU A 1 347 ? 4.031 6.601 24.014 1.00 33.16 347 LEU A N 1
ATOM 2716 C CA . LEU A 1 347 ? 4.924 5.913 23.076 1.00 33.16 347 LEU A CA 1
ATOM 2717 C C . LEU A 1 347 ? 4.444 4.502 22.704 1.00 33.16 347 LEU A C 1
ATOM 2719 O O . LEU A 1 347 ? 5.156 3.792 21.996 1.00 33.16 347 LEU A O 1
ATOM 2723 N N . ARG A 1 348 ? 3.244 4.080 23.130 1.00 34.28 348 ARG A N 1
ATOM 2724 C CA . ARG A 1 348 ? 2.620 2.843 22.642 1.00 34.28 348 ARG A CA 1
ATOM 2725 C C . ARG A 1 348 ? 1.150 3.091 22.310 1.00 34.28 348 ARG A C 1
ATOM 2727 O O . ARG A 1 348 ? 0.287 3.086 23.177 1.00 34.28 348 ARG A O 1
ATOM 2734 N N . THR A 1 349 ? 0.904 3.266 21.012 1.00 41.00 349 THR A N 1
ATOM 2735 C CA . THR A 1 349 ? -0.398 3.351 20.328 1.00 41.00 349 THR A CA 1
ATOM 2736 C C . THR A 1 349 ? -1.122 4.707 20.411 1.00 41.00 349 THR A C 1
ATOM 2738 O O . THR A 1 349 ? -2.087 4.899 21.144 1.00 41.00 349 THR A O 1
ATOM 2741 N N . GLN A 1 350 ? -0.698 5.657 19.566 1.00 49.44 350 GLN A N 1
ATOM 2742 C CA . GLN A 1 350 ? -1.524 6.796 19.136 1.00 49.44 350 GLN A CA 1
ATOM 2743 C C . GLN A 1 350 ? -2.692 6.287 18.269 1.00 49.44 350 GLN A C 1
ATOM 2745 O O . GLN A 1 350 ? -2.711 6.473 17.056 1.00 49.44 350 GLN A O 1
ATOM 2750 N N . ARG A 1 351 ? -3.660 5.584 18.865 1.00 58.12 351 ARG A N 1
ATOM 2751 C CA . ARG A 1 351 ? -4.869 5.188 18.134 1.00 58.12 351 ARG A CA 1
ATOM 2752 C C . ARG A 1 351 ? -5.803 6.386 18.043 1.00 58.12 351 ARG A C 1
ATOM 2754 O O . ARG A 1 351 ? -6.199 6.966 19.057 1.00 58.12 351 ARG A O 1
ATOM 2761 N N . ILE A 1 352 ? -6.132 6.759 16.813 1.00 72.12 352 ILE A N 1
ATOM 2762 C CA . ILE A 1 352 ? -7.176 7.736 16.518 1.00 72.12 352 ILE A CA 1
ATOM 2763 C C . ILE A 1 352 ? -8.521 7.048 16.762 1.00 72.12 352 ILE A C 1
ATOM 2765 O O . ILE A 1 352 ? -8.712 5.895 16.383 1.00 72.12 352 ILE A O 1
ATOM 2769 N N . ASN A 1 353 ? -9.457 7.731 17.422 1.00 71.44 353 ASN A N 1
ATOM 2770 C CA . ASN A 1 353 ? -10.782 7.170 17.667 1.00 71.44 353 ASN A CA 1
ATOM 2771 C C . ASN A 1 353 ? -11.578 7.097 16.352 1.00 71.44 353 ASN A C 1
ATOM 2773 O O . ASN A 1 353 ? -12.021 8.122 15.826 1.00 71.44 353 ASN A O 1
ATOM 2777 N N . THR A 1 354 ? -11.780 5.880 15.850 1.00 81.62 354 THR A N 1
ATOM 2778 C CA . THR A 1 354 ? -12.496 5.596 14.600 1.00 81.62 354 THR A CA 1
ATOM 2779 C C . THR A 1 354 ? -13.931 5.109 14.810 1.00 81.62 354 THR A C 1
ATOM 2781 O O . THR A 1 354 ? -14.647 4.914 13.834 1.00 81.62 354 THR A O 1
ATOM 2784 N N . ALA A 1 355 ? -14.418 4.999 16.055 1.00 77.88 355 ALA A N 1
ATOM 2785 C CA . ALA A 1 355 ? -15.709 4.371 16.378 1.00 77.88 355 ALA A CA 1
ATOM 2786 C C . ALA A 1 355 ? -16.935 5.042 15.724 1.00 77.88 355 ALA A C 1
ATOM 2788 O O . ALA A 1 355 ? -17.984 4.419 15.561 1.00 77.88 355 ALA A O 1
ATOM 2789 N N . LYS A 1 356 ? -16.820 6.321 15.346 1.00 83.19 356 LYS A N 1
ATOM 2790 C CA . LYS A 1 356 ? -17.878 7.059 14.638 1.00 83.19 356 LYS A CA 1
ATOM 2791 C C . LYS A 1 356 ? -18.015 6.672 13.157 1.00 83.19 356 LYS A C 1
ATOM 2793 O O . LYS A 1 356 ? -19.057 6.945 12.571 1.00 83.19 356 LYS A O 1
ATOM 2798 N N . TYR A 1 357 ? -16.991 6.065 12.554 1.00 89.94 357 TYR A N 1
ATOM 2799 C CA . TYR A 1 357 ? -16.951 5.688 11.138 1.00 89.94 357 TYR A CA 1
ATOM 2800 C C . TYR A 1 357 ? -17.484 4.266 10.938 1.00 89.94 357 TYR A C 1
ATOM 2802 O O . TYR A 1 357 ? -16.778 3.384 10.468 1.00 89.94 357 TYR A O 1
ATOM 2810 N N . ASN A 1 358 ? -18.723 4.031 11.358 1.00 90.38 358 ASN A N 1
ATOM 2811 C CA . ASN A 1 358 ? -19.382 2.734 11.216 1.00 90.38 358 ASN A CA 1
ATOM 2812 C C . ASN A 1 358 ? -20.027 2.565 9.827 1.00 90.38 358 ASN A C 1
ATOM 2814 O O . ASN A 1 358 ? -20.022 3.481 9.004 1.00 90.38 358 ASN A O 1
ATOM 2818 N N . GLU A 1 359 ? -20.633 1.401 9.594 1.00 92.31 359 GLU A N 1
ATOM 2819 C CA . GLU A 1 359 ? -21.322 1.072 8.340 1.00 92.31 359 GLU A CA 1
ATOM 2820 C C . GLU A 1 359 ? -22.307 2.153 7.871 1.00 92.31 359 GLU A C 1
ATOM 2822 O O . GLU A 1 359 ? -22.288 2.539 6.702 1.00 92.31 359 GLU A O 1
ATOM 2827 N N . ASP A 1 360 ? -23.158 2.663 8.763 1.00 93.50 360 ASP A N 1
ATOM 2828 C CA . ASP A 1 360 ? -24.164 3.662 8.393 1.00 93.50 360 ASP A CA 1
ATOM 2829 C C . ASP A 1 360 ? -23.520 4.982 7.953 1.00 93.50 360 ASP A C 1
ATOM 2831 O O . ASP A 1 360 ? -24.024 5.634 7.037 1.00 93.50 360 ASP A O 1
ATOM 2835 N N . TYR A 1 361 ? -22.400 5.367 8.575 1.00 95.75 361 TYR A N 1
ATOM 2836 C CA . TYR A 1 361 ? -21.635 6.547 8.177 1.00 95.75 361 TYR A CA 1
ATOM 2837 C C . TYR A 1 361 ? -20.936 6.354 6.825 1.00 95.75 361 TYR A C 1
ATOM 2839 O O . TYR A 1 361 ? -20.889 7.287 6.021 1.00 95.75 361 TYR A O 1
ATOM 2847 N N . LEU A 1 362 ? -20.367 5.169 6.590 1.00 97.31 362 LEU A N 1
ATOM 2848 C CA . LEU A 1 362 ? -19.575 4.867 5.395 1.00 97.31 362 LEU A CA 1
ATOM 2849 C C . LEU A 1 362 ? -20.438 4.536 4.173 1.00 97.31 362 LEU A C 1
ATOM 2851 O O . LEU A 1 362 ? -19.966 4.635 3.043 1.00 97.31 362 LEU A O 1
ATOM 2855 N N . ARG A 1 363 ? -21.711 4.181 4.362 1.00 95.19 363 ARG A N 1
ATOM 2856 C CA . ARG A 1 363 ? -22.629 3.873 3.264 1.00 95.19 363 ARG A CA 1
ATOM 2857 C C . ARG A 1 363 ? -22.879 5.101 2.382 1.00 95.19 363 ARG A C 1
ATOM 2859 O O . ARG A 1 363 ? -23.422 6.108 2.829 1.00 95.19 363 ARG A O 1
ATOM 2866 N N . ALA A 1 364 ? -22.603 4.973 1.085 1.00 95.56 364 ALA A N 1
ATOM 2867 C CA . ALA A 1 364 ? -22.898 6.001 0.090 1.00 95.56 364 ALA A CA 1
ATOM 2868 C C . ALA A 1 364 ? -23.638 5.437 -1.131 1.00 95.56 364 ALA A C 1
ATOM 2870 O O . ALA A 1 364 ? -23.640 4.237 -1.396 1.00 95.56 364 ALA A O 1
ATOM 2871 N N . LYS A 1 365 ? -24.305 6.328 -1.876 1.00 93.19 365 LYS A N 1
ATOM 2872 C CA . LYS A 1 365 ? -24.980 6.002 -3.150 1.00 93.19 365 LYS A CA 1
ATOM 2873 C C . LYS A 1 365 ? -24.210 6.485 -4.382 1.00 93.19 365 LYS A C 1
ATOM 2875 O O . LYS A 1 365 ? -24.563 6.115 -5.496 1.00 93.19 365 LYS A O 1
ATOM 2880 N N . SER A 1 366 ? -23.221 7.348 -4.182 1.00 93.50 366 SER A N 1
ATOM 2881 C CA . SER A 1 366 ? -22.420 7.990 -5.224 1.00 93.50 366 SER A CA 1
ATOM 2882 C C . SER A 1 366 ? -21.132 8.534 -4.609 1.00 93.50 366 SER A C 1
ATOM 2884 O O . SER A 1 366 ? -21.170 8.933 -3.444 1.00 93.50 366 SER A O 1
ATOM 2886 N N . ALA A 1 367 ? -20.075 8.663 -5.409 1.00 96.19 367 ALA A N 1
ATOM 2887 C CA . ALA A 1 367 ? -18.849 9.381 -5.064 1.00 96.19 367 ALA A CA 1
ATOM 2888 C C . ALA A 1 367 ? -18.782 10.719 -5.827 1.00 96.19 367 ALA A C 1
ATOM 2890 O O . ALA A 1 367 ? -18.201 10.792 -6.907 1.00 96.19 367 ALA A O 1
ATOM 2891 N N . PRO A 1 368 ? -19.420 11.795 -5.332 1.00 94.12 368 PRO A N 1
ATOM 2892 C CA . PRO A 1 368 ? -19.462 13.073 -6.049 1.00 94.12 368 PRO A CA 1
ATOM 2893 C C . PRO A 1 368 ? -18.106 13.793 -6.107 1.00 94.12 368 PRO A C 1
ATOM 2895 O O . PRO A 1 368 ? -17.969 14.735 -6.883 1.00 94.12 368 PRO A O 1
ATOM 2898 N N . HIS A 1 369 ? -17.145 13.381 -5.278 1.00 94.44 369 HIS A N 1
ATOM 2899 C CA . HIS A 1 369 ? -15.793 13.936 -5.226 1.00 94.44 369 HIS A CA 1
ATOM 2900 C C . HIS A 1 369 ? -14.769 13.079 -5.979 1.00 94.44 369 HIS A C 1
ATOM 2902 O O . HIS A 1 369 ? -13.609 13.472 -6.050 1.00 94.44 369 HIS A O 1
ATOM 2908 N N . ALA A 1 370 ? -15.190 11.944 -6.552 1.00 96.56 370 ALA A N 1
ATOM 2909 C CA . ALA A 1 370 ? -14.298 11.100 -7.326 1.00 96.56 370 ALA A CA 1
ATOM 2910 C C . ALA A 1 370 ? -13.830 11.804 -8.602 1.00 96.56 370 ALA A C 1
ATOM 2912 O O . ALA A 1 370 ? -14.638 12.391 -9.331 1.00 96.56 370 ALA A O 1
ATOM 2913 N N . ILE A 1 371 ? -12.529 11.724 -8.876 1.00 96.38 371 ILE A N 1
ATOM 2914 C CA . ILE A 1 371 ? -11.918 12.264 -10.093 1.00 96.38 371 ILE A CA 1
ATOM 2915 C C . ILE A 1 371 ? -11.296 11.148 -10.929 1.00 96.38 371 ILE A C 1
ATOM 2917 O O . ILE A 1 371 ? -10.966 10.085 -10.421 1.00 96.38 371 ILE A O 1
ATOM 2921 N N . GLY A 1 372 ? -11.096 11.406 -12.221 1.00 95.81 372 GLY A N 1
ATOM 2922 C CA . GLY A 1 372 ? -10.419 10.455 -13.102 1.00 95.81 372 GLY A CA 1
ATOM 2923 C C . GLY A 1 372 ? -8.891 10.555 -13.038 1.00 95.81 372 GLY A C 1
ATOM 2924 O O . GLY A 1 372 ? -8.328 11.623 -12.771 1.00 95.81 372 GLY A O 1
ATOM 2925 N N . MET A 1 373 ? -8.208 9.477 -13.424 1.00 95.00 373 MET A N 1
ATOM 2926 C CA . MET A 1 373 ? -6.748 9.335 -13.455 1.00 95.00 373 MET A CA 1
ATOM 2927 C C . MET A 1 373 ? -6.055 10.497 -14.167 1.00 95.00 373 MET A C 1
ATOM 2929 O O . MET A 1 373 ? -4.984 10.941 -13.762 1.00 95.00 373 MET A O 1
ATOM 2933 N N . GLY A 1 374 ? -6.649 11.014 -15.247 1.00 94.81 374 GLY A N 1
ATOM 2934 C CA . GLY A 1 374 ? -6.080 12.134 -15.997 1.00 94.81 374 GLY A CA 1
ATOM 2935 C C . GLY A 1 374 ? -5.827 13.370 -15.127 1.00 94.81 374 GLY A C 1
ATOM 2936 O O . GLY A 1 374 ? -4.780 14.002 -15.265 1.00 94.81 374 GLY A O 1
ATOM 2937 N N . GLU A 1 375 ? -6.744 13.681 -14.211 1.00 96.19 375 GLU A N 1
ATOM 2938 C CA . GLU A 1 375 ? -6.616 14.807 -13.285 1.00 96.19 375 GLU A CA 1
ATOM 2939 C C . GLU A 1 375 ? -5.620 14.497 -12.160 1.00 96.19 375 GLU A C 1
ATOM 2941 O O . GLU A 1 375 ? -4.729 15.304 -11.885 1.00 96.19 375 GLU A O 1
ATOM 2946 N N . LEU A 1 376 ? -5.689 13.298 -11.572 1.00 95.62 376 LEU A N 1
ATOM 2947 C CA . LEU A 1 376 ? -4.727 12.846 -10.563 1.00 95.62 376 LEU A CA 1
ATOM 2948 C C . LEU A 1 376 ? -3.278 12.907 -11.084 1.00 95.62 376 LEU A C 1
ATOM 2950 O O . LEU A 1 376 ? -2.384 13.428 -10.415 1.00 95.62 376 LEU A O 1
ATOM 2954 N N . LYS A 1 377 ? -3.036 12.459 -12.323 1.00 94.62 377 LYS A N 1
ATOM 2955 C CA . LYS A 1 377 ? -1.714 12.545 -12.967 1.00 94.62 377 LYS A CA 1
ATOM 2956 C C . LYS A 1 377 ? -1.232 13.976 -13.117 1.00 94.62 377 LYS A C 1
ATOM 2958 O O . LYS A 1 377 ? -0.046 14.229 -12.922 1.00 94.62 377 LYS A O 1
ATOM 2963 N N . GLN A 1 378 ? -2.115 14.905 -13.484 1.00 95.56 378 GLN A N 1
ATOM 2964 C CA . GLN A 1 378 ? -1.748 16.316 -13.613 1.00 95.56 378 GLN A CA 1
ATOM 2965 C C . GLN A 1 378 ? -1.273 16.885 -12.273 1.00 95.56 378 GLN A C 1
ATOM 2967 O O . GLN A 1 378 ? -0.261 17.582 -12.242 1.00 95.56 378 GLN A O 1
ATOM 2972 N N . ARG A 1 379 ? -1.941 16.527 -11.170 1.00 95.06 379 ARG A N 1
ATOM 2973 C CA . ARG A 1 379 ? -1.556 16.938 -9.811 1.00 95.06 379 ARG A CA 1
ATOM 2974 C C . ARG A 1 379 ? -0.185 16.376 -9.418 1.00 95.06 379 ARG A C 1
ATOM 2976 O O . ARG A 1 379 ? 0.696 17.145 -9.039 1.00 95.06 379 ARG A O 1
ATOM 2983 N N . LYS A 1 380 ? 0.034 15.067 -9.612 1.00 95.94 380 LYS A N 1
ATOM 2984 C CA . LYS A 1 380 ? 1.332 14.405 -9.368 1.00 95.94 380 LYS A CA 1
ATOM 2985 C C . LYS A 1 380 ? 2.464 15.033 -10.190 1.00 95.94 380 LYS A C 1
ATOM 2987 O O . LYS A 1 380 ? 3.539 15.312 -9.672 1.00 95.94 380 LYS A O 1
ATOM 2992 N N . MET A 1 381 ? 2.220 15.309 -11.473 1.00 94.75 381 MET A N 1
ATOM 2993 C CA . MET A 1 381 ? 3.218 15.932 -12.353 1.00 94.75 381 MET A CA 1
ATOM 2994 C C . MET A 1 381 ? 3.539 17.371 -11.977 1.00 94.75 381 MET A C 1
ATOM 2996 O O . MET A 1 381 ? 4.704 17.746 -12.055 1.00 94.75 381 MET A O 1
ATOM 3000 N N . ALA A 1 382 ? 2.554 18.154 -11.534 1.00 95.69 382 ALA A N 1
ATOM 3001 C CA . ALA A 1 382 ? 2.801 19.509 -11.053 1.00 95.69 382 ALA A CA 1
ATOM 3002 C C . ALA A 1 382 ? 3.723 19.514 -9.819 1.00 95.69 382 ALA A C 1
ATOM 3004 O O . ALA A 1 382 ? 4.650 20.323 -9.751 1.00 95.69 382 ALA A O 1
ATOM 3005 N N . LEU A 1 383 ? 3.521 18.579 -8.881 1.00 95.12 383 LEU A N 1
ATOM 3006 C CA . LEU A 1 383 ? 4.420 18.406 -7.737 1.00 95.12 383 LEU A CA 1
ATOM 3007 C C . LEU A 1 383 ? 5.821 17.974 -8.190 1.00 95.12 383 LEU A C 1
ATOM 3009 O O . LEU A 1 383 ? 6.796 18.641 -7.852 1.00 95.12 383 LEU A O 1
ATOM 3013 N N . HIS A 1 384 ? 5.929 16.928 -9.013 1.00 93.25 384 HIS A N 1
ATOM 3014 C CA . HIS A 1 384 ? 7.227 16.440 -9.492 1.00 93.25 384 HIS A CA 1
ATOM 3015 C C . HIS A 1 384 ? 8.002 17.494 -10.299 1.00 93.25 384 HIS A C 1
ATOM 3017 O O . HIS A 1 384 ? 9.229 17.534 -10.237 1.00 93.25 384 HIS A O 1
ATOM 3023 N N . GLU A 1 385 ? 7.323 18.361 -11.056 1.00 94.81 385 GLU A N 1
ATOM 3024 C CA . GLU A 1 385 ? 7.962 19.483 -11.753 1.00 94.81 385 GLU A CA 1
ATOM 3025 C C . GLU A 1 385 ? 8.541 20.500 -10.757 1.00 94.81 385 GLU A C 1
ATOM 3027 O O . GLU A 1 385 ? 9.683 20.939 -10.917 1.00 94.81 385 GLU A O 1
ATOM 3032 N N . SER A 1 386 ? 7.800 20.816 -9.690 1.00 96.06 386 SER A N 1
ATOM 3033 C CA . SER A 1 386 ? 8.286 21.662 -8.593 1.00 96.06 386 SER A CA 1
ATOM 3034 C C . SER A 1 386 ? 9.485 21.033 -7.870 1.00 96.06 386 SER A C 1
ATOM 3036 O O . SER A 1 386 ? 10.484 21.705 -7.614 1.00 96.06 386 SER A O 1
ATOM 3038 N N . GLU A 1 387 ? 9.435 19.732 -7.585 1.00 95.69 387 GLU A N 1
ATOM 3039 C CA . GLU A 1 387 ? 10.535 18.989 -6.962 1.00 95.69 387 GLU A CA 1
ATOM 3040 C C . GLU A 1 387 ? 11.778 18.924 -7.859 1.00 95.69 387 GLU A C 1
ATOM 3042 O O . GLU A 1 387 ? 12.906 19.125 -7.398 1.00 95.69 387 GLU A O 1
ATOM 3047 N N . ALA A 1 388 ? 11.586 18.710 -9.162 1.00 94.94 388 ALA A N 1
ATOM 3048 C CA . ALA A 1 388 ? 12.666 18.752 -10.138 1.00 94.94 388 ALA A CA 1
ATOM 3049 C C . ALA A 1 388 ? 13.327 20.135 -10.181 1.00 94.94 388 ALA A C 1
ATOM 3051 O O . ALA A 1 388 ? 14.555 20.220 -10.167 1.00 94.94 388 ALA A O 1
ATOM 3052 N N . ALA A 1 389 ?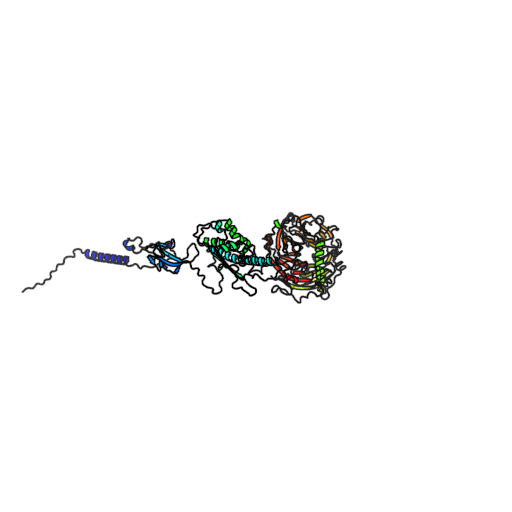 12.539 21.215 -10.163 1.00 96.38 389 ALA A N 1
ATOM 3053 C CA . ALA A 1 389 ? 13.060 22.579 -10.088 1.00 96.38 389 ALA A CA 1
ATOM 3054 C C . ALA A 1 389 ? 13.817 22.859 -8.774 1.00 96.38 389 ALA A C 1
ATOM 3056 O O . ALA A 1 389 ? 14.753 23.660 -8.765 1.00 96.38 389 ALA A O 1
ATOM 3057 N N . ALA A 1 390 ? 13.455 22.177 -7.683 1.00 96.31 390 ALA A N 1
ATOM 3058 C CA . ALA A 1 390 ? 14.142 22.233 -6.393 1.00 96.31 390 ALA A CA 1
ATOM 3059 C C . ALA A 1 390 ? 15.375 21.305 -6.292 1.00 96.31 390 ALA A C 1
ATOM 3061 O O . ALA A 1 390 ? 16.032 21.269 -5.249 1.00 96.31 390 ALA A O 1
ATOM 3062 N N . GLY A 1 391 ? 15.708 20.560 -7.352 1.00 96.69 391 GLY A N 1
ATOM 3063 C CA . GLY A 1 391 ? 16.866 19.661 -7.390 1.00 96.69 391 GLY A CA 1
ATOM 3064 C C . GLY A 1 391 ? 16.677 18.351 -6.615 1.00 96.69 391 GLY A C 1
ATOM 3065 O O . GLY A 1 391 ? 17.658 17.686 -6.276 1.00 96.69 391 GLY A O 1
ATOM 3066 N N . VAL A 1 392 ? 15.434 17.949 -6.324 1.00 96.62 392 VAL A N 1
ATOM 3067 C CA . VAL A 1 392 ? 15.115 16.680 -5.636 1.00 96.62 392 VAL A CA 1
ATOM 3068 C C . VAL A 1 392 ? 15.641 15.479 -6.432 1.00 96.62 392 VAL A C 1
ATOM 3070 O O . VAL A 1 392 ? 16.264 14.580 -5.874 1.00 96.62 392 VAL A O 1
ATOM 3073 N N . PHE A 1 393 ? 15.516 15.522 -7.760 1.00 96.94 393 PHE A N 1
ATOM 3074 C CA . PHE A 1 393 ? 16.018 14.485 -8.667 1.00 96.94 393 PHE A CA 1
ATOM 3075 C C . PHE A 1 393 ? 17.435 14.765 -9.194 1.00 96.94 393 PHE A C 1
ATOM 3077 O O . PHE A 1 393 ? 17.834 14.199 -10.217 1.00 96.94 393 PHE A O 1
ATOM 3084 N N . ASP A 1 394 ? 18.221 15.644 -8.564 1.00 97.31 394 ASP A N 1
ATOM 3085 C CA . ASP A 1 394 ? 19.583 15.932 -9.021 1.00 97.31 394 ASP A CA 1
ATOM 3086 C C . ASP A 1 394 ? 20.531 14.755 -8.793 1.00 97.31 394 ASP A C 1
ATOM 3088 O O . ASP A 1 394 ? 20.405 13.949 -7.866 1.00 97.31 394 ASP A O 1
ATOM 3092 N N . LYS A 1 395 ? 21.524 14.646 -9.678 1.00 96.69 395 LYS A N 1
ATOM 3093 C CA . LYS A 1 395 ? 22.559 13.625 -9.542 1.00 96.69 395 LYS A CA 1
ATOM 3094 C C . LYS A 1 395 ? 23.324 13.849 -8.234 1.00 96.69 395 LYS A C 1
ATOM 3096 O O . LYS A 1 395 ? 23.735 14.962 -7.933 1.00 96.69 395 LYS A O 1
ATOM 3101 N N . ASP A 1 396 ? 23.545 12.769 -7.492 1.00 95.19 396 ASP A N 1
ATOM 3102 C CA . ASP A 1 396 ? 24.259 12.750 -6.213 1.00 95.19 396 ASP A CA 1
ATOM 3103 C C . ASP A 1 396 ? 23.578 13.544 -5.076 1.00 95.19 396 ASP A C 1
ATOM 3105 O O . ASP A 1 396 ? 24.192 13.758 -4.030 1.00 95.19 396 ASP A O 1
ATOM 3109 N N . ARG A 1 397 ? 22.287 13.897 -5.222 1.00 95.00 397 ARG A N 1
ATOM 3110 C CA . ARG A 1 397 ? 21.482 14.545 -4.168 1.00 95.00 397 ARG A CA 1
ATOM 3111 C C . ARG A 1 397 ? 21.391 13.716 -2.885 1.00 95.00 397 ARG A C 1
ATOM 3113 O O . ARG A 1 397 ? 21.417 14.273 -1.782 1.00 95.00 397 ARG A O 1
ATOM 3120 N N . TYR A 1 398 ? 21.282 12.397 -3.035 1.00 94.25 398 TYR A N 1
ATOM 3121 C CA . TYR A 1 398 ? 21.201 11.437 -1.936 1.00 94.25 398 TYR A CA 1
ATOM 3122 C C . TYR A 1 398 ? 22.529 10.708 -1.748 1.00 94.25 398 TYR A C 1
ATOM 3124 O O . TYR A 1 398 ? 23.243 10.396 -2.709 1.00 94.25 398 TYR A O 1
ATOM 3132 N N . LYS A 1 399 ? 22.864 10.432 -0.485 1.00 89.31 399 LYS A N 1
ATOM 3133 C CA . LYS A 1 399 ? 24.107 9.758 -0.102 1.00 89.31 399 LYS A CA 1
ATOM 3134 C C . LYS A 1 399 ? 23.948 8.244 -0.193 1.00 89.31 399 LYS A C 1
ATOM 3136 O O . LYS A 1 399 ? 22.901 7.707 0.150 1.00 89.31 399 LYS A O 1
ATOM 3141 N N . VAL A 1 400 ? 25.010 7.570 -0.627 1.00 83.06 400 VAL A N 1
ATOM 3142 C CA . VAL A 1 400 ? 25.096 6.105 -0.584 1.00 83.06 400 VAL A CA 1
ATOM 3143 C C . VAL A 1 400 ? 25.190 5.655 0.871 1.00 83.06 400 VAL A C 1
ATOM 3145 O O . VAL A 1 400 ? 25.875 6.289 1.678 1.00 83.06 400 VAL A O 1
ATOM 3148 N N . LEU A 1 401 ? 24.519 4.555 1.197 1.00 80.69 401 LEU A N 1
ATOM 3149 C CA . LEU A 1 401 ? 24.643 3.914 2.497 1.00 80.69 401 LEU A CA 1
ATOM 3150 C C . LEU A 1 401 ? 25.943 3.097 2.543 1.00 80.69 401 LEU A C 1
ATOM 3152 O O . LEU A 1 401 ? 26.168 2.244 1.689 1.00 80.69 401 LEU A O 1
ATOM 3156 N N . SER A 1 402 ? 26.806 3.346 3.531 1.00 70.50 402 SER A N 1
ATOM 3157 C CA . SER A 1 402 ? 28.073 2.611 3.678 1.00 70.50 402 SER A CA 1
ATOM 3158 C C . SER A 1 402 ? 27.895 1.197 4.240 1.00 70.50 402 SER A C 1
ATOM 3160 O O . SER A 1 402 ? 28.708 0.321 3.959 1.00 70.50 402 SER A O 1
ATOM 3162 N N . SER A 1 403 ? 26.862 0.985 5.057 1.00 81.81 403 SER A N 1
ATOM 3163 C CA . SER A 1 403 ? 26.517 -0.285 5.704 1.00 81.81 403 SER A CA 1
ATOM 3164 C C . SER A 1 403 ? 25.103 -0.214 6.283 1.00 81.81 403 SER A C 1
ATOM 3166 O O . SER A 1 403 ? 24.611 0.885 6.551 1.00 81.81 403 SER A O 1
ATOM 3168 N N . GLY A 1 404 ? 24.481 -1.365 6.549 1.00 89.50 404 GLY A N 1
ATOM 3169 C CA . GLY A 1 404 ? 23.205 -1.419 7.267 1.00 89.50 404 GLY A CA 1
ATOM 3170 C C . GLY A 1 404 ? 23.248 -0.638 8.588 1.00 89.50 404 GLY A C 1
ATOM 3171 O O . GLY A 1 404 ? 24.276 -0.599 9.270 1.00 89.50 404 GLY A O 1
ATOM 3172 N N . THR A 1 405 ? 22.144 0.026 8.919 1.00 94.69 405 THR A N 1
ATOM 3173 C CA . THR A 1 405 ? 21.965 0.847 10.115 1.00 94.69 405 THR A CA 1
ATOM 3174 C C . THR A 1 405 ? 20.750 0.349 10.900 1.00 94.69 405 THR A C 1
ATOM 3176 O O . THR A 1 405 ? 19.626 0.461 10.402 1.00 94.69 405 THR A O 1
ATOM 3179 N N . PRO A 1 406 ? 20.951 -0.196 12.113 1.00 95.19 406 PRO A N 1
ATOM 3180 C CA . PRO A 1 406 ? 19.850 -0.593 12.979 1.00 95.19 406 PRO A CA 1
ATOM 3181 C C . PRO A 1 406 ? 18.960 0.592 13.351 1.00 95.19 406 PRO A C 1
ATOM 3183 O O . PRO A 1 406 ? 19.444 1.721 13.460 1.00 95.19 406 PRO A O 1
ATOM 3186 N N . CYS A 1 407 ? 17.684 0.322 13.602 1.00 94.94 407 CYS A N 1
ATOM 3187 C CA . CYS A 1 407 ? 16.784 1.303 14.184 1.00 94.94 407 CYS A CA 1
ATOM 3188 C C . CYS A 1 407 ? 17.077 1.459 15.677 1.00 94.94 407 CYS A C 1
ATOM 3190 O O . CYS A 1 407 ? 16.694 0.617 16.492 1.00 94.94 407 CYS A O 1
ATOM 3192 N N . ALA A 1 408 ? 17.759 2.542 16.037 1.00 91.06 408 ALA A N 1
ATOM 3193 C CA . ALA A 1 408 ? 18.109 2.868 17.412 1.00 91.06 408 ALA A CA 1
ATOM 3194 C C . ALA A 1 408 ? 17.599 4.270 17.750 1.00 91.06 408 ALA A C 1
ATOM 3196 O O . ALA A 1 408 ? 17.734 5.195 16.953 1.00 91.06 408 ALA A O 1
ATOM 3197 N N . ASP A 1 409 ? 16.974 4.417 18.920 1.00 86.31 409 ASP A N 1
ATOM 3198 C CA . ASP A 1 409 ? 16.443 5.697 19.411 1.00 86.31 409 ASP A CA 1
ATOM 3199 C C . ASP A 1 409 ? 15.523 6.420 18.400 1.00 86.31 409 ASP A C 1
ATOM 3201 O O . ASP A 1 409 ? 15.507 7.645 18.302 1.00 86.31 409 ASP A O 1
ATOM 3205 N N . GLY A 1 410 ? 14.746 5.644 17.633 1.00 89.38 410 GLY A N 1
ATOM 3206 C CA . GLY A 1 410 ? 13.780 6.152 16.654 1.00 89.38 410 GLY A CA 1
ATOM 3207 C C . GLY A 1 410 ? 14.370 6.563 15.301 1.00 89.38 410 GLY A C 1
ATOM 3208 O O . GLY A 1 410 ? 13.651 7.135 14.480 1.00 89.38 410 GLY A O 1
ATOM 3209 N N . LYS A 1 411 ? 15.661 6.303 15.051 1.00 89.06 411 LYS A N 1
ATOM 3210 C CA . LYS A 1 411 ? 16.328 6.641 13.788 1.00 89.06 411 LYS A CA 1
ATOM 3211 C C . LYS A 1 411 ? 17.178 5.488 13.247 1.00 89.06 411 LYS A C 1
ATOM 3213 O O . LYS A 1 411 ? 17.832 4.758 13.989 1.00 89.06 411 LYS A O 1
ATOM 3218 N N . ALA A 1 412 ? 17.209 5.373 11.924 1.00 92.19 412 ALA A N 1
ATOM 3219 C CA . ALA A 1 412 ? 18.120 4.516 11.174 1.00 92.19 412 ALA A CA 1
ATOM 3220 C C . ALA A 1 412 ? 18.789 5.370 10.090 1.00 92.19 412 ALA A C 1
ATOM 3222 O O . ALA A 1 412 ? 18.223 5.674 9.039 1.00 92.19 412 ALA A O 1
ATOM 3223 N N . GLY A 1 413 ? 20.000 5.845 10.377 1.00 88.06 413 GLY A N 1
ATOM 3224 C CA . GLY A 1 413 ? 20.645 6.873 9.565 1.00 88.06 413 GLY A CA 1
ATOM 3225 C C . GLY A 1 413 ? 19.913 8.210 9.714 1.00 88.06 413 GLY A C 1
ATOM 3226 O O . GLY A 1 413 ? 19.799 8.725 10.821 1.00 88.06 413 GLY A O 1
ATOM 3227 N N . GLY A 1 414 ? 19.436 8.784 8.606 1.00 88.69 414 GLY A N 1
ATOM 3228 C CA . GLY A 1 414 ? 18.638 10.021 8.616 1.00 88.69 414 GLY A CA 1
ATOM 3229 C C . GLY A 1 414 ? 17.126 9.806 8.747 1.00 88.69 414 GLY A C 1
ATOM 3230 O O . GLY A 1 414 ? 16.387 10.780 8.846 1.00 88.69 414 GLY A O 1
ATOM 3231 N N . TYR A 1 415 ? 16.675 8.553 8.742 1.00 94.06 415 TYR A N 1
ATOM 3232 C CA . TYR A 1 415 ? 15.276 8.169 8.563 1.00 94.06 415 TYR A CA 1
ATOM 3233 C C . TYR A 1 415 ? 14.605 7.849 9.898 1.00 94.06 415 TYR A C 1
ATOM 3235 O O . TYR A 1 415 ? 15.212 7.166 10.729 1.00 94.06 415 TYR A O 1
ATOM 3243 N N . SER A 1 416 ? 13.383 8.349 10.117 1.00 93.25 416 SER A N 1
ATOM 3244 C CA . SER A 1 416 ? 12.543 7.959 11.261 1.00 93.25 416 SER A CA 1
ATOM 3245 C C . SER A 1 416 ? 12.177 6.483 11.159 1.00 93.25 416 SER A C 1
ATOM 3247 O O . SER A 1 416 ? 11.828 5.996 10.088 1.00 93.25 416 SER A O 1
ATOM 3249 N N . CYS A 1 417 ? 12.257 5.748 12.265 1.00 95.06 417 CYS A N 1
ATOM 3250 C CA . CYS A 1 417 ? 11.927 4.327 12.269 1.00 95.06 417 CYS A CA 1
ATOM 3251 C C . CYS A 1 417 ? 11.407 3.851 13.627 1.00 95.06 417 CYS A C 1
ATOM 3253 O O . CYS A 1 417 ? 11.715 4.414 14.680 1.00 95.06 417 CYS A O 1
ATOM 3255 N N . ASN A 1 418 ? 10.680 2.738 13.606 1.00 94.31 418 ASN A N 1
ATOM 3256 C CA . ASN A 1 418 ? 10.370 1.942 14.784 1.00 94.31 418 ASN A CA 1
ATOM 3257 C C . ASN A 1 418 ? 10.439 0.457 14.433 1.00 94.31 418 ASN A C 1
ATOM 3259 O O . ASN A 1 418 ? 9.695 0.004 13.568 1.00 94.31 418 ASN A O 1
ATOM 3263 N N . LYS A 1 419 ? 11.324 -0.292 15.110 1.00 95.19 419 LYS A N 1
ATOM 3264 C CA . LYS A 1 419 ? 11.517 -1.747 14.928 1.00 95.19 419 LYS A CA 1
ATOM 3265 C C . LYS A 1 419 ? 11.773 -2.188 13.477 1.00 95.19 419 LYS A C 1
ATOM 3267 O O . LYS A 1 419 ? 11.551 -3.348 13.145 1.00 95.19 419 LYS A O 1
ATOM 3272 N N . ILE A 1 420 ? 12.228 -1.288 12.609 1.00 97.12 420 ILE A N 1
ATOM 3273 C CA . ILE A 1 420 ? 12.584 -1.607 11.226 1.00 97.12 420 ILE A CA 1
ATOM 3274 C C . ILE A 1 420 ? 13.989 -1.093 10.949 1.00 97.12 420 ILE A C 1
ATOM 3276 O O . ILE A 1 420 ? 14.221 0.113 10.908 1.00 97.12 420 ILE A O 1
ATOM 3280 N N . ASP A 1 421 ? 14.921 -2.018 10.757 1.00 97.19 421 ASP A N 1
ATOM 3281 C CA . ASP A 1 421 ? 16.308 -1.713 10.419 1.00 97.19 421 ASP A CA 1
ATOM 3282 C C . ASP A 1 421 ? 16.448 -1.362 8.934 1.00 97.19 421 ASP A C 1
ATOM 3284 O O . ASP A 1 421 ? 15.796 -1.967 8.080 1.00 97.19 421 ASP A O 1
ATOM 3288 N N . LEU A 1 422 ? 17.374 -0.450 8.620 1.00 97.62 422 LEU A N 1
ATOM 3289 C CA . LEU A 1 422 ? 17.820 -0.181 7.254 1.00 97.62 422 LEU A CA 1
ATOM 3290 C C . LEU A 1 422 ? 18.982 -1.113 6.905 1.00 97.62 422 LEU A C 1
ATOM 3292 O O . LEU A 1 422 ? 20.082 -0.936 7.420 1.00 97.62 422 LEU A O 1
ATOM 3296 N N . LEU A 1 423 ? 18.790 -2.081 6.013 1.00 96.75 423 LEU A N 1
ATOM 3297 C CA . LEU A 1 423 ? 19.831 -3.054 5.657 1.00 96.75 423 LEU A CA 1
ATOM 3298 C C . LEU A 1 423 ? 20.625 -2.655 4.409 1.00 96.75 423 LEU A C 1
ATOM 3300 O O . LEU A 1 423 ? 21.843 -2.834 4.360 1.00 96.75 423 LEU A O 1
ATOM 3304 N N . GLY A 1 424 ? 19.952 -2.076 3.415 1.00 96.38 424 GLY A N 1
ATOM 3305 C CA . GLY A 1 424 ? 20.559 -1.702 2.142 1.00 96.38 424 GLY A CA 1
ATOM 3306 C C . GLY A 1 424 ? 19.838 -0.541 1.467 1.00 96.38 424 GLY A C 1
ATOM 3307 O O . GLY A 1 424 ? 18.644 -0.334 1.666 1.00 96.38 424 GLY A O 1
ATOM 3308 N N . PHE A 1 425 ? 20.574 0.217 0.655 1.00 97.12 425 PHE A N 1
ATOM 3309 C CA . PHE A 1 425 ? 20.023 1.311 -0.140 1.00 97.12 425 PHE A CA 1
ATOM 3310 C C . PHE A 1 425 ? 20.781 1.453 -1.463 1.00 97.12 425 PHE A C 1
ATOM 3312 O O . PHE A 1 425 ? 22.010 1.549 -1.466 1.00 97.12 425 PHE A O 1
ATOM 3319 N N . LEU A 1 426 ? 20.052 1.494 -2.580 1.00 97.00 426 LEU A N 1
ATOM 3320 C CA . LEU A 1 426 ? 20.591 1.806 -3.905 1.00 97.00 426 LEU A CA 1
ATOM 3321 C C . LEU A 1 426 ? 19.882 3.022 -4.485 1.00 97.00 426 LEU A C 1
ATOM 3323 O O . LEU A 1 426 ? 18.664 3.010 -4.654 1.00 97.00 426 LEU A O 1
ATOM 3327 N N . ARG A 1 427 ? 20.653 4.042 -4.873 1.00 97.81 427 ARG A N 1
ATOM 3328 C CA . ARG A 1 427 ? 20.102 5.222 -5.547 1.00 97.81 427 ARG A CA 1
ATOM 3329 C C . ARG A 1 427 ? 19.681 4.870 -6.963 1.00 97.81 427 ARG A C 1
ATOM 3331 O O . ARG A 1 427 ? 20.333 4.057 -7.620 1.00 97.81 427 ARG A O 1
ATOM 3338 N N . HIS A 1 428 ? 18.682 5.560 -7.503 1.00 98.12 428 HIS A N 1
ATOM 3339 C CA . HIS A 1 428 ? 18.251 5.318 -8.884 1.00 98.12 428 HIS A CA 1
ATOM 3340 C C . HIS A 1 428 ? 19.386 5.395 -9.918 1.00 98.12 428 HIS A C 1
ATOM 3342 O O . HIS A 1 428 ? 19.433 4.591 -10.851 1.00 98.12 428 HIS A O 1
ATOM 3348 N N . GLN A 1 429 ? 20.314 6.335 -9.738 1.00 97.56 429 GLN A N 1
ATOM 3349 C CA . GLN A 1 429 ? 21.491 6.498 -10.596 1.00 97.56 429 GLN A CA 1
ATOM 3350 C C . GLN A 1 429 ? 22.515 5.362 -10.475 1.00 97.56 429 GLN A C 1
ATOM 3352 O O . GLN A 1 429 ? 23.177 5.046 -11.460 1.00 97.56 429 GLN A O 1
ATOM 3357 N N . ASP A 1 430 ? 22.630 4.732 -9.303 1.00 96.69 430 ASP A N 1
ATOM 3358 C CA . ASP A 1 430 ? 23.552 3.608 -9.086 1.00 96.69 430 ASP A CA 1
ATOM 3359 C C . ASP A 1 430 ? 23.021 2.333 -9.757 1.00 96.69 430 ASP A C 1
ATOM 3361 O O . ASP A 1 430 ? 23.782 1.429 -10.084 1.00 96.69 430 ASP A O 1
ATOM 3365 N N . MET A 1 431 ? 21.717 2.311 -10.047 1.00 97.25 431 MET A N 1
ATOM 3366 C CA . MET A 1 431 ? 21.035 1.318 -10.880 1.00 97.25 431 MET A CA 1
ATOM 3367 C C . MET A 1 431 ? 20.902 1.759 -12.355 1.00 97.25 431 MET A C 1
ATOM 3369 O O . MET A 1 431 ? 20.114 1.223 -13.138 1.00 97.25 431 MET A O 1
ATOM 3373 N N . GLY A 1 432 ? 21.678 2.768 -12.760 1.00 96.19 432 GLY A N 1
ATOM 3374 C CA . GLY A 1 432 ? 21.827 3.189 -14.152 1.00 96.19 432 GLY A CA 1
ATOM 3375 C C . GLY A 1 432 ? 20.726 4.097 -14.705 1.00 96.19 432 GLY A C 1
ATOM 3376 O O . GLY A 1 432 ? 20.741 4.359 -15.910 1.00 96.19 432 GLY A O 1
ATOM 3377 N N . SER A 1 433 ? 19.783 4.581 -13.885 1.00 97.94 433 SER A N 1
ATOM 3378 C CA . SER A 1 433 ? 18.756 5.519 -14.364 1.00 97.94 433 SER A CA 1
ATOM 3379 C C . SER A 1 433 ? 19.315 6.916 -14.582 1.00 97.94 433 SER A C 1
ATOM 3381 O O . SER A 1 433 ? 20.054 7.464 -13.760 1.00 97.94 433 SER A O 1
ATOM 3383 N N . ARG A 1 434 ? 18.926 7.511 -15.707 1.00 96.25 434 ARG A N 1
ATOM 3384 C CA . ARG A 1 434 ? 19.283 8.878 -16.095 1.00 96.25 434 ARG A CA 1
ATOM 3385 C C . ARG A 1 434 ? 18.259 9.893 -15.614 1.00 96.25 434 ARG A C 1
ATOM 3387 O O . ARG A 1 434 ? 18.635 11.041 -15.387 1.00 96.25 434 ARG A O 1
ATOM 3394 N N . THR A 1 435 ? 17.004 9.482 -15.473 1.00 95.69 435 THR A N 1
ATOM 3395 C CA . THR A 1 435 ? 15.906 10.332 -14.998 1.00 95.69 435 THR A CA 1
ATOM 3396 C C . THR A 1 435 ? 15.860 10.413 -13.478 1.00 95.69 435 THR A C 1
ATOM 3398 O O . THR A 1 435 ? 15.495 11.459 -12.962 1.00 95.69 435 THR A O 1
ATOM 3401 N N . ARG A 1 436 ? 16.294 9.353 -12.775 1.00 97.38 436 ARG A N 1
ATOM 3402 C CA . ARG A 1 436 ? 16.300 9.257 -11.302 1.00 97.38 436 ARG A CA 1
ATOM 3403 C C . ARG A 1 436 ? 14.911 9.402 -10.664 1.00 97.38 436 ARG A C 1
ATOM 3405 O O . ARG A 1 436 ? 14.814 9.868 -9.542 1.00 97.38 436 ARG A O 1
ATOM 3412 N N . VAL A 1 437 ? 13.875 8.956 -11.374 1.00 97.50 437 VAL A N 1
ATOM 3413 C CA . VAL A 1 437 ? 12.495 8.897 -10.872 1.00 97.50 437 VAL A CA 1
ATOM 3414 C C . VAL A 1 437 ? 12.067 7.433 -10.794 1.00 97.50 437 VAL A C 1
ATOM 3416 O O . VAL A 1 437 ? 12.140 6.725 -11.805 1.00 97.50 437 VAL A O 1
ATOM 3419 N N . GLY A 1 438 ? 11.676 6.986 -9.609 1.00 97.19 438 GLY A N 1
ATOM 3420 C CA . GLY A 1 438 ? 11.197 5.647 -9.283 1.00 97.19 438 GLY A CA 1
ATOM 3421 C C . GLY A 1 438 ? 9.680 5.519 -9.289 1.00 97.19 438 GLY A C 1
ATOM 3422 O O . GLY A 1 438 ? 8.960 6.513 -9.274 1.00 97.19 438 GLY A O 1
ATOM 3423 N N . ASN A 1 439 ? 9.214 4.273 -9.317 1.00 95.94 439 ASN A N 1
ATOM 3424 C CA . ASN A 1 439 ? 7.819 3.898 -9.094 1.00 95.94 439 ASN A CA 1
ATOM 3425 C C . ASN A 1 439 ? 7.754 2.487 -8.483 1.00 95.94 439 ASN A C 1
ATOM 3427 O O . ASN A 1 439 ? 8.432 2.242 -7.486 1.00 95.94 439 ASN A O 1
ATOM 3431 N N . ASP A 1 440 ? 6.947 1.578 -9.027 1.00 97.62 440 ASP A N 1
ATOM 3432 C CA . ASP A 1 440 ? 6.642 0.281 -8.426 1.00 97.62 440 ASP A CA 1
ATOM 3433 C C . ASP A 1 440 ? 7.883 -0.592 -8.149 1.00 97.62 440 ASP A C 1
ATOM 3435 O O . ASP A 1 440 ? 8.945 -0.445 -8.767 1.00 97.62 440 ASP A O 1
ATOM 3439 N N . VAL A 1 441 ? 7.750 -1.515 -7.197 1.00 98.69 441 VAL A N 1
ATOM 3440 C CA . VAL A 1 441 ? 8.755 -2.530 -6.884 1.00 98.69 441 VAL A CA 1
ATOM 3441 C C . VAL A 1 441 ? 8.101 -3.894 -6.764 1.00 98.69 441 VAL A C 1
ATOM 3443 O O . VAL A 1 441 ? 7.081 -4.068 -6.109 1.00 98.69 441 VAL A O 1
ATOM 3446 N N . TRP A 1 442 ? 8.760 -4.891 -7.340 1.00 98.69 442 TRP A N 1
ATOM 3447 C CA . TRP A 1 442 ? 8.414 -6.290 -7.143 1.00 98.69 442 TRP A CA 1
ATOM 3448 C C . TRP A 1 442 ? 9.656 -7.108 -6.800 1.00 98.69 442 TRP A C 1
ATOM 3450 O O . TRP A 1 442 ? 10.788 -6.615 -6.838 1.00 98.69 442 TRP A O 1
ATOM 3460 N N . GLY A 1 443 ? 9.458 -8.380 -6.479 1.00 98.44 443 GLY A N 1
ATOM 3461 C CA . GLY A 1 443 ? 10.534 -9.302 -6.152 1.00 98.44 443 GLY A CA 1
ATOM 3462 C C . GLY A 1 443 ? 10.398 -10.645 -6.855 1.00 98.44 443 GLY A C 1
ATOM 3463 O O . GLY A 1 443 ? 9.324 -11.048 -7.305 1.00 98.44 443 GLY A O 1
ATOM 3464 N N . TRP A 1 444 ? 11.523 -11.340 -6.969 1.00 98.69 444 TRP A N 1
ATOM 3465 C CA . TRP A 1 444 ? 11.591 -12.697 -7.488 1.00 98.69 444 TRP A CA 1
ATOM 3466 C C . TRP A 1 444 ? 12.572 -13.530 -6.677 1.00 98.69 444 TRP A C 1
ATOM 3468 O O . TRP A 1 444 ? 13.742 -13.170 -6.536 1.00 98.69 444 TRP A O 1
ATOM 3478 N N . THR A 1 445 ? 12.105 -14.677 -6.193 1.00 98.50 445 THR A N 1
ATOM 3479 C CA . THR A 1 445 ? 12.954 -15.696 -5.577 1.00 98.50 445 THR A CA 1
ATOM 3480 C C . THR A 1 445 ? 13.157 -16.833 -6.565 1.00 98.50 445 THR A C 1
ATOM 3482 O O . THR A 1 445 ? 12.214 -17.523 -6.956 1.00 98.50 445 THR A O 1
ATOM 3485 N N . HIS A 1 446 ? 14.406 -17.079 -6.955 1.00 97.94 446 HIS A N 1
ATOM 3486 C CA . HIS A 1 446 ? 14.726 -18.216 -7.805 1.00 97.94 446 HIS A CA 1
ATOM 3487 C C . HIS A 1 446 ? 14.606 -19.521 -7.008 1.00 97.94 446 HIS A C 1
ATOM 3489 O O . HIS A 1 446 ? 15.495 -19.866 -6.226 1.00 97.94 446 HIS A O 1
ATOM 3495 N N . ALA A 1 447 ? 13.530 -20.273 -7.252 1.00 95.88 447 ALA A N 1
ATOM 3496 C CA . ALA A 1 447 ? 13.150 -21.451 -6.469 1.00 95.88 447 ALA A CA 1
ATOM 3497 C C . ALA A 1 447 ? 14.266 -22.499 -6.289 1.00 95.88 447 ALA A C 1
ATOM 3499 O O . ALA A 1 447 ? 14.343 -23.135 -5.244 1.00 95.88 447 ALA A O 1
ATOM 3500 N N . SER A 1 448 ? 15.153 -22.676 -7.280 1.00 96.00 448 SER A N 1
ATOM 3501 C CA . SER A 1 448 ? 16.210 -23.700 -7.195 1.00 96.00 448 SER A CA 1
ATOM 3502 C C . SER A 1 448 ? 17.412 -23.276 -6.349 1.00 96.00 448 SER A C 1
ATOM 3504 O O . SER A 1 448 ? 18.090 -24.134 -5.795 1.00 96.00 448 SER A O 1
ATOM 3506 N N . SER A 1 449 ? 17.724 -21.977 -6.281 1.00 96.25 449 SER A N 1
ATOM 3507 C CA . SER A 1 449 ? 18.908 -21.483 -5.557 1.00 96.25 449 SER A CA 1
ATOM 3508 C C . SER A 1 449 ? 18.579 -20.682 -4.301 1.00 96.25 449 SER A C 1
ATOM 3510 O O . SER A 1 449 ? 19.503 -20.340 -3.573 1.00 96.25 449 SER A O 1
ATOM 3512 N N . GLY A 1 450 ? 17.311 -20.317 -4.083 1.00 96.75 450 GLY A N 1
ATOM 3513 C CA . GLY A 1 450 ? 16.887 -19.434 -2.991 1.00 96.75 450 GLY A CA 1
ATOM 3514 C C . GLY A 1 450 ? 17.420 -18.001 -3.103 1.00 96.75 450 GLY A C 1
ATOM 3515 O O . GLY A 1 450 ? 17.429 -17.278 -2.118 1.00 96.75 450 GLY A O 1
ATOM 3516 N N . ARG A 1 451 ? 17.907 -17.594 -4.285 1.00 97.94 451 ARG A N 1
ATOM 3517 C CA . ARG A 1 451 ? 18.441 -16.239 -4.508 1.00 97.94 451 ARG A CA 1
ATOM 3518 C C . ARG A 1 451 ? 17.284 -15.279 -4.744 1.00 97.94 451 ARG A C 1
ATOM 3520 O O . ARG A 1 451 ? 16.384 -15.611 -5.515 1.00 97.94 451 ARG A O 1
ATOM 3527 N N . GLU A 1 452 ? 17.342 -14.115 -4.116 1.00 98.75 452 GLU A N 1
ATOM 3528 C CA . GLU A 1 452 ? 16.284 -13.108 -4.133 1.00 98.75 452 GLU A CA 1
ATOM 3529 C C . GLU A 1 452 ? 16.711 -11.897 -4.965 1.00 98.75 452 GLU A C 1
ATOM 3531 O O . GLU A 1 452 ? 17.869 -11.477 -4.936 1.00 98.75 452 GLU A O 1
ATOM 3536 N N . PHE A 1 453 ? 15.783 -11.350 -5.745 1.00 98.81 453 PHE A N 1
ATOM 3537 C CA . PHE A 1 453 ? 16.040 -10.239 -6.653 1.00 98.81 453 PHE A CA 1
ATOM 3538 C C . PHE A 1 453 ? 14.923 -9.207 -6.572 1.00 98.81 453 PHE A C 1
ATOM 3540 O O . PHE A 1 453 ? 13.754 -9.546 -6.724 1.00 98.81 453 PHE A O 1
ATOM 3547 N N . ALA A 1 454 ? 15.303 -7.949 -6.391 1.00 98.81 454 ALA A N 1
ATOM 3548 C CA . ALA A 1 454 ? 14.451 -6.784 -6.530 1.00 98.81 454 ALA A CA 1
ATOM 3549 C C . ALA A 1 454 ? 14.305 -6.401 -8.006 1.00 98.81 454 ALA A C 1
ATOM 3551 O O . ALA A 1 454 ? 15.294 -6.344 -8.748 1.00 98.81 454 ALA A O 1
ATOM 3552 N N . LEU A 1 455 ? 13.079 -6.091 -8.411 1.00 98.88 455 LEU A N 1
ATOM 3553 C CA . LEU A 1 455 ? 12.730 -5.518 -9.701 1.00 98.88 455 LEU A CA 1
ATOM 3554 C C . LEU A 1 455 ? 12.169 -4.124 -9.422 1.00 98.88 455 LEU A C 1
ATOM 3556 O O . LEU A 1 455 ? 11.021 -3.992 -9.012 1.00 98.88 455 LEU A O 1
ATOM 3560 N N . LEU A 1 456 ? 12.987 -3.091 -9.606 1.00 98.81 456 LEU A N 1
ATOM 3561 C CA . LEU A 1 456 ? 12.596 -1.709 -9.343 1.00 98.81 456 LEU A CA 1
ATOM 3562 C C . LEU A 1 456 ? 12.191 -1.020 -10.642 1.00 98.81 456 LEU A C 1
ATOM 3564 O O . LEU A 1 456 ? 12.994 -0.903 -11.573 1.00 98.81 456 LEU A O 1
ATOM 3568 N N . GLY A 1 457 ? 10.974 -0.501 -10.681 1.00 98.62 457 GLY A N 1
ATOM 3569 C CA . GLY A 1 457 ? 10.519 0.390 -11.726 1.00 98.62 457 GLY A CA 1
ATOM 3570 C C . GLY A 1 457 ? 11.158 1.777 -11.611 1.00 98.62 457 GLY A C 1
ATOM 3571 O O . GLY A 1 457 ? 11.292 2.376 -10.543 1.00 98.62 457 GLY A O 1
ATOM 3572 N N . GLN A 1 458 ? 11.614 2.281 -12.751 1.00 98.44 458 GLN A N 1
ATOM 3573 C CA . GLN A 1 458 ? 12.139 3.625 -12.938 1.00 98.44 458 GLN A CA 1
ATOM 3574 C C . GLN A 1 458 ? 11.481 4.222 -14.181 1.00 98.44 458 GLN A C 1
ATOM 3576 O O . GLN A 1 458 ? 11.020 3.504 -15.084 1.00 98.44 458 GLN A O 1
ATOM 3581 N N . SER A 1 459 ? 11.459 5.548 -14.283 1.00 97.44 459 SER A N 1
ATOM 3582 C CA . SER A 1 459 ? 10.753 6.168 -15.400 1.00 97.44 459 SER A CA 1
ATOM 3583 C C . SER A 1 459 ? 11.366 5.822 -16.760 1.00 97.44 459 SER A C 1
ATOM 3585 O O . SER A 1 459 ? 10.650 5.730 -17.755 1.00 97.44 459 SER A O 1
ATOM 3587 N N . ASP A 1 460 ? 12.665 5.510 -16.802 1.00 97.81 460 ASP A N 1
ATOM 3588 C CA . ASP A 1 460 ? 13.407 5.103 -17.999 1.00 97.81 460 ASP A CA 1
ATOM 3589 C C . ASP A 1 460 ? 13.649 3.579 -18.138 1.00 97.81 460 ASP A C 1
ATOM 3591 O O . ASP A 1 460 ? 14.411 3.148 -19.014 1.00 97.81 460 ASP A O 1
ATOM 3595 N N . GLY A 1 461 ? 12.998 2.742 -17.322 1.00 98.31 461 GLY A N 1
ATOM 3596 C CA . GLY A 1 461 ? 13.042 1.278 -17.438 1.00 98.31 461 GLY A CA 1
ATOM 3597 C C . GLY A 1 461 ? 12.899 0.544 -16.107 1.00 98.31 461 GLY A C 1
ATOM 3598 O O . GLY A 1 461 ? 12.480 1.120 -15.116 1.00 98.31 461 GLY A O 1
ATOM 3599 N N . THR A 1 462 ? 13.272 -0.729 -16.076 1.00 98.75 462 THR A N 1
ATOM 3600 C CA . THR A 1 462 ? 13.294 -1.559 -14.867 1.00 98.75 462 THR A CA 1
ATOM 3601 C C . THR A 1 462 ? 14.734 -1.905 -14.513 1.00 98.75 462 THR A C 1
ATOM 3603 O O . THR A 1 462 ? 15.479 -2.424 -15.348 1.00 98.75 462 THR A O 1
ATOM 3606 N N . ALA A 1 463 ? 15.134 -1.623 -13.279 1.00 98.69 463 ALA A N 1
ATOM 3607 C CA . ALA A 1 463 ? 16.408 -2.045 -12.719 1.00 98.69 463 ALA A CA 1
ATOM 3608 C C . ALA A 1 463 ? 16.259 -3.353 -11.940 1.00 98.69 463 ALA A C 1
ATOM 3610 O O . ALA A 1 463 ? 15.235 -3.608 -11.310 1.00 98.69 463 ALA A O 1
ATOM 3611 N N . PHE A 1 464 ? 17.315 -4.158 -11.954 1.00 98.81 464 PHE A N 1
ATOM 3612 C CA . PHE A 1 464 ? 17.396 -5.419 -11.236 1.00 98.81 464 PHE A CA 1
ATOM 3613 C C . PHE A 1 464 ? 18.520 -5.350 -10.205 1.00 98.81 464 PHE A C 1
ATOM 3615 O O . PHE A 1 464 ? 19.655 -4.989 -10.540 1.00 98.81 464 PHE A O 1
ATOM 3622 N N . ALA A 1 465 ? 18.228 -5.730 -8.964 1.00 98.44 465 ALA A N 1
ATOM 3623 C CA . ALA A 1 465 ? 19.226 -5.866 -7.910 1.00 98.44 465 ALA A CA 1
ATOM 3624 C C . ALA A 1 465 ? 19.080 -7.218 -7.206 1.00 98.44 465 ALA A C 1
ATOM 3626 O O . ALA A 1 465 ? 17.974 -7.634 -6.894 1.00 98.44 465 ALA A O 1
ATOM 3627 N N . GLU A 1 466 ? 20.183 -7.915 -6.952 1.00 98.38 466 GLU A N 1
ATOM 3628 C CA . GLU A 1 466 ? 20.189 -9.074 -6.058 1.00 98.38 466 GLU A CA 1
ATOM 3629 C C . GLU A 1 466 ? 20.091 -8.594 -4.606 1.00 98.38 466 GLU A C 1
ATOM 3631 O O . GLU A 1 466 ? 20.805 -7.665 -4.212 1.00 98.38 466 GLU A O 1
ATOM 3636 N N . VAL A 1 467 ? 19.207 -9.230 -3.838 1.00 98.38 467 VAL A N 1
ATOM 3637 C CA . VAL A 1 467 ? 18.995 -9.004 -2.407 1.00 98.38 467 VAL A CA 1
ATOM 3638 C C . VAL A 1 467 ? 19.680 -10.144 -1.662 1.00 98.38 467 VAL A C 1
ATOM 3640 O O . VAL A 1 467 ? 19.312 -11.310 -1.807 1.00 98.38 467 VAL A O 1
ATOM 3643 N N . HIS A 1 468 ? 20.719 -9.824 -0.898 1.00 97.00 468 HIS A N 1
ATOM 3644 C CA . HIS A 1 468 ? 21.455 -10.824 -0.125 1.00 97.00 468 HIS A CA 1
ATOM 3645 C C . HIS A 1 468 ? 20.735 -11.143 1.193 1.00 97.00 468 HIS A C 1
ATOM 3647 O O . HIS A 1 468 ? 19.950 -10.328 1.676 1.00 97.00 468 HIS A O 1
ATOM 3653 N N . PRO A 1 469 ? 21.020 -12.291 1.836 1.00 96.00 469 PRO A N 1
ATOM 3654 C CA . PRO A 1 469 ? 20.390 -12.654 3.110 1.00 96.00 469 PRO A CA 1
ATOM 3655 C C . PRO A 1 469 ? 20.599 -11.644 4.251 1.00 96.00 469 PRO A C 1
ATOM 3657 O O . PRO A 1 469 ? 19.793 -11.583 5.174 1.00 96.00 469 PRO A O 1
ATOM 3660 N N . ASP A 1 470 ? 21.670 -10.848 4.209 1.00 95.06 470 ASP A N 1
ATOM 3661 C CA . ASP A 1 470 ? 21.923 -9.761 5.164 1.00 95.06 470 ASP A CA 1
ATOM 3662 C C . ASP A 1 470 ? 21.181 -8.454 4.821 1.00 95.06 470 ASP A C 1
ATOM 3664 O O . ASP A 1 470 ? 21.317 -7.466 5.538 1.00 95.06 470 ASP A O 1
ATOM 3668 N N . GLY A 1 471 ? 20.404 -8.460 3.735 1.00 95.94 471 GLY A N 1
ATOM 3669 C CA . GLY A 1 471 ? 19.653 -7.336 3.186 1.00 95.94 471 GLY A CA 1
ATOM 3670 C C . GLY A 1 471 ? 20.489 -6.368 2.352 1.00 95.94 471 GLY A C 1
ATOM 3671 O O . GLY A 1 471 ? 19.936 -5.389 1.847 1.00 95.94 471 GLY A O 1
ATOM 3672 N N . SER A 1 472 ? 21.789 -6.621 2.162 1.00 96.06 472 SER A N 1
ATOM 3673 C CA . SER A 1 472 ? 22.606 -5.826 1.247 1.00 96.06 472 SER A CA 1
ATOM 3674 C C . SER A 1 472 ? 22.153 -6.018 -0.205 1.00 96.06 472 SER A C 1
ATOM 3676 O O . SER A 1 472 ? 21.628 -7.064 -0.593 1.00 96.06 472 SER A O 1
ATOM 3678 N N . LEU A 1 473 ? 22.343 -4.981 -1.022 1.00 96.69 473 LEU A N 1
ATOM 3679 C CA . LEU A 1 473 ? 21.841 -4.923 -2.393 1.00 96.69 473 LEU A CA 1
ATOM 3680 C C . LEU A 1 473 ? 22.997 -4.878 -3.392 1.00 96.69 473 LEU A C 1
ATOM 3682 O O . LEU A 1 473 ? 23.965 -4.141 -3.209 1.00 96.69 473 LEU A O 1
ATOM 3686 N N . THR A 1 474 ? 22.896 -5.634 -4.483 1.00 96.69 474 THR A N 1
ATOM 3687 C CA . THR A 1 474 ? 23.851 -5.576 -5.601 1.00 96.69 474 THR A CA 1
ATOM 3688 C C . THR A 1 474 ? 23.117 -5.337 -6.910 1.00 96.69 474 THR A C 1
ATOM 3690 O O . THR A 1 474 ? 22.312 -6.165 -7.312 1.00 96.69 474 THR A O 1
ATOM 3693 N N . TYR A 1 475 ? 23.414 -4.244 -7.612 1.00 97.81 475 TYR A N 1
ATOM 3694 C CA . TYR A 1 475 ? 22.865 -3.994 -8.947 1.00 97.81 475 TYR A CA 1
ATOM 3695 C C . TYR A 1 475 ? 23.358 -5.055 -9.949 1.00 97.81 475 TYR A C 1
ATOM 3697 O O . TYR A 1 475 ? 24.560 -5.293 -10.065 1.00 97.81 475 TYR A O 1
ATOM 3705 N N . VAL A 1 476 ? 22.431 -5.703 -10.662 1.00 98.25 476 VAL A N 1
ATOM 3706 C CA . VAL A 1 476 ? 22.721 -6.822 -11.584 1.00 98.25 476 VAL A CA 1
ATOM 3707 C C . VAL A 1 476 ? 22.294 -6.563 -13.030 1.00 98.25 476 VAL A C 1
ATOM 3709 O O . VAL A 1 476 ? 22.540 -7.391 -13.901 1.00 98.25 476 VAL A O 1
ATOM 3712 N N . GLY A 1 477 ? 21.721 -5.397 -13.326 1.00 98.25 477 GLY A N 1
ATOM 3713 C CA . GLY A 1 477 ? 21.460 -4.948 -14.694 1.00 98.25 477 GLY A CA 1
ATOM 3714 C C . GLY A 1 477 ? 20.131 -4.220 -14.824 1.00 98.25 477 GLY A C 1
ATOM 3715 O O . GLY A 1 477 ? 19.382 -4.090 -13.859 1.00 98.25 477 GLY A O 1
ATOM 3716 N N . ARG A 1 478 ? 19.815 -3.750 -16.030 1.00 98.19 478 ARG A N 1
ATOM 3717 C CA . ARG A 1 478 ? 18.556 -3.038 -16.303 1.00 98.19 478 ARG A CA 1
ATOM 3718 C C . ARG A 1 478 ? 17.960 -3.392 -17.653 1.00 98.19 478 ARG A C 1
ATOM 3720 O O . ARG A 1 478 ? 18.688 -3.620 -18.617 1.00 98.19 478 ARG A O 1
ATOM 3727 N N . LEU A 1 479 ? 16.637 -3.355 -17.735 1.00 98.75 479 LEU A N 1
ATOM 3728 C CA . LEU A 1 479 ? 15.867 -3.395 -18.971 1.00 98.75 479 LEU A CA 1
ATOM 3729 C C . LEU A 1 479 ? 15.298 -1.990 -19.245 1.00 98.75 479 LEU A C 1
ATOM 3731 O O . LEU A 1 479 ? 14.503 -1.499 -18.449 1.00 98.75 479 LEU A O 1
ATOM 3735 N N . PRO A 1 480 ? 15.689 -1.304 -20.332 1.00 98.50 480 PRO A N 1
ATOM 3736 C CA . PRO A 1 480 ? 15.116 -0.005 -20.679 1.00 98.50 480 PRO A CA 1
ATOM 3737 C C . PRO A 1 480 ? 13.608 -0.058 -20.963 1.00 98.50 480 PRO A C 1
ATOM 3739 O O . PRO A 1 480 ? 13.072 -1.092 -21.369 1.00 98.50 480 PRO A O 1
ATOM 3742 N N . THR A 1 481 ? 12.940 1.090 -20.817 1.00 97.88 481 THR A N 1
ATOM 3743 C CA . THR A 1 481 ? 11.559 1.278 -21.298 1.00 97.88 481 THR A CA 1
ATOM 3744 C C . THR A 1 481 ? 11.436 0.896 -22.778 1.00 97.88 481 THR A C 1
ATOM 3746 O O . THR A 1 481 ? 12.357 1.136 -23.565 1.00 97.88 481 THR A O 1
ATOM 3749 N N . GLN A 1 482 ? 10.304 0.307 -23.175 1.00 97.75 482 GLN A N 1
ATOM 3750 C CA . GLN A 1 482 ? 10.098 -0.130 -24.560 1.00 97.75 482 GLN A CA 1
ATOM 3751 C C . GLN A 1 482 ? 10.094 1.034 -25.560 1.00 97.75 482 GLN A C 1
ATOM 3753 O O . GLN A 1 482 ? 10.502 0.871 -26.711 1.00 97.75 482 GLN A O 1
ATOM 3758 N N . THR A 1 483 ? 9.600 2.197 -25.130 1.00 97.38 483 THR A N 1
ATOM 3759 C CA . THR A 1 483 ? 9.416 3.372 -25.985 1.00 97.38 483 THR A CA 1
ATOM 3760 C C . THR A 1 483 ? 10.046 4.609 -25.352 1.00 97.38 483 THR A C 1
ATOM 3762 O O . THR A 1 483 ? 11.230 4.873 -25.551 1.00 97.38 483 THR A O 1
ATOM 3765 N N . VAL A 1 484 ? 9.269 5.369 -24.587 1.00 97.12 484 VAL A N 1
ATOM 3766 C CA . VAL A 1 484 ? 9.672 6.621 -23.941 1.00 97.12 484 VAL A CA 1
ATOM 3767 C C . VAL A 1 484 ? 9.638 6.479 -22.425 1.00 97.12 484 VAL A C 1
ATOM 3769 O O . VAL A 1 484 ? 9.109 5.500 -21.891 1.00 97.12 484 VAL A O 1
ATOM 3772 N N . ALA A 1 485 ? 10.242 7.438 -21.727 1.00 96.94 485 ALA A N 1
ATOM 3773 C CA . ALA A 1 485 ? 10.165 7.474 -20.277 1.00 96.94 485 ALA A CA 1
ATOM 3774 C C . ALA A 1 485 ? 8.736 7.807 -19.816 1.00 96.94 485 ALA A C 1
ATOM 3776 O O . ALA A 1 485 ? 8.044 8.599 -20.455 1.00 96.94 485 ALA A O 1
ATOM 3777 N N . SER A 1 486 ? 8.311 7.204 -18.710 1.00 96.62 486 SER A N 1
ATOM 3778 C CA . SER A 1 486 ? 7.029 7.467 -18.052 1.00 96.62 486 SER A CA 1
ATOM 3779 C C . SER A 1 486 ? 7.177 7.232 -16.559 1.00 96.62 486 SER A C 1
ATOM 3781 O O . SER A 1 486 ? 7.740 6.213 -16.168 1.00 96.62 486 SER A O 1
ATOM 3783 N N . SER A 1 487 ? 6.655 8.133 -15.730 1.00 95.19 487 SER A N 1
ATOM 3784 C CA . SER A 1 487 ? 6.684 7.982 -14.271 1.00 95.19 487 SER A CA 1
ATOM 3785 C C . SER A 1 487 ? 5.789 6.852 -13.758 1.00 95.19 487 SER A C 1
ATOM 3787 O O . SER A 1 487 ? 5.937 6.469 -12.607 1.00 95.19 487 SER A O 1
ATOM 3789 N N . TRP A 1 488 ? 4.941 6.258 -14.604 1.00 96.81 488 TRP A N 1
ATOM 3790 C CA . TRP A 1 488 ? 4.081 5.127 -14.246 1.00 96.81 488 TRP A CA 1
ATOM 3791 C C . TRP A 1 488 ? 4.518 3.851 -14.957 1.00 96.81 488 TRP A C 1
ATOM 3793 O O . TRP A 1 488 ? 4.555 3.770 -16.196 1.00 96.81 488 TRP A O 1
ATOM 3803 N N . ARG A 1 489 ? 4.872 2.858 -14.147 1.00 97.31 489 ARG A N 1
ATOM 3804 C CA . ARG A 1 489 ? 5.286 1.514 -14.536 1.00 97.31 489 ARG A CA 1
ATOM 3805 C C . ARG A 1 489 ? 4.926 0.581 -13.394 1.00 97.31 489 ARG A C 1
ATOM 3807 O O . ARG A 1 489 ? 5.101 0.957 -12.241 1.00 97.31 489 ARG A O 1
ATOM 3814 N N . ASP A 1 490 ? 4.480 -0.610 -13.753 1.00 98.12 490 ASP A N 1
ATOM 3815 C CA . ASP A 1 490 ? 4.119 -1.650 -12.801 1.00 98.12 490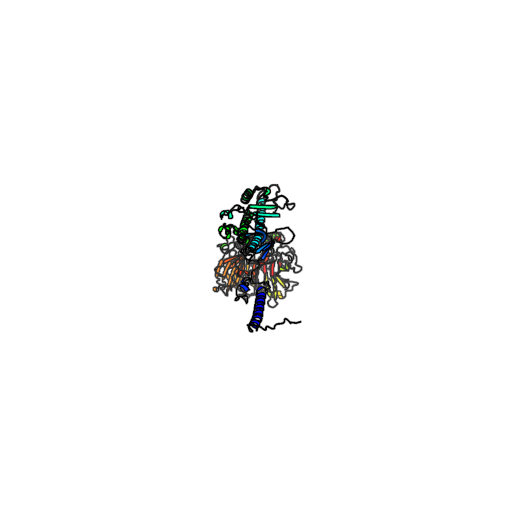 ASP A CA 1
ATOM 3816 C C . ASP A 1 490 ? 4.733 -2.987 -13.222 1.00 98.12 490 ASP A C 1
ATOM 3818 O O . ASP A 1 490 ? 4.925 -3.250 -14.423 1.00 98.12 490 ASP A O 1
ATOM 3822 N N . ILE A 1 491 ? 5.118 -3.789 -12.229 1.00 98.75 491 ILE A N 1
ATOM 3823 C CA . ILE A 1 491 ? 5.845 -5.038 -12.422 1.00 98.75 491 ILE A CA 1
ATOM 3824 C C . ILE A 1 491 ? 5.153 -6.150 -11.640 1.00 98.75 491 ILE A C 1
ATOM 3826 O O . ILE A 1 491 ? 4.918 -6.044 -10.441 1.00 98.75 491 ILE A O 1
ATOM 3830 N N . LYS A 1 492 ? 4.914 -7.281 -12.306 1.00 98.69 492 LYS A N 1
ATOM 3831 C CA . LYS A 1 492 ? 4.466 -8.519 -11.659 1.00 98.69 492 LYS A CA 1
ATOM 3832 C C . LYS A 1 492 ? 5.283 -9.699 -12.158 1.00 98.69 492 LYS A C 1
ATOM 3834 O O . LYS A 1 492 ? 5.843 -9.672 -13.257 1.00 98.69 492 LYS A O 1
ATOM 3839 N N . VAL A 1 493 ? 5.368 -10.749 -11.350 1.00 98.69 493 VAL A N 1
ATOM 3840 C CA . VAL A 1 493 ? 6.152 -11.949 -11.663 1.00 98.69 493 VAL A CA 1
ATOM 3841 C C . VAL A 1 493 ? 5.253 -13.174 -11.630 1.00 98.69 493 VAL A C 1
ATOM 3843 O O . VAL A 1 493 ? 4.483 -13.347 -10.698 1.00 98.69 493 VAL A O 1
ATOM 3846 N N . ILE A 1 494 ? 5.370 -14.029 -12.650 1.00 98.56 494 ILE A N 1
ATOM 3847 C CA . ILE A 1 494 ? 4.765 -15.368 -12.660 1.00 98.56 494 ILE A CA 1
ATOM 3848 C C . ILE A 1 494 ? 5.858 -16.366 -13.041 1.00 98.56 494 ILE A C 1
ATOM 3850 O O . ILE A 1 494 ? 6.418 -16.320 -14.145 1.00 98.56 494 ILE A O 1
ATOM 3854 N N . GLY A 1 495 ? 6.187 -17.266 -12.115 1.00 97.38 495 GLY A N 1
ATOM 3855 C CA . GLY A 1 495 ? 7.300 -18.201 -12.270 1.00 97.38 495 GLY A CA 1
ATOM 3856 C C . GLY A 1 495 ? 8.646 -17.478 -12.405 1.00 97.38 495 GLY A C 1
ATOM 3857 O O . GLY A 1 495 ? 9.079 -16.780 -11.497 1.00 97.38 495 GLY A O 1
ATOM 3858 N N . ASN A 1 496 ? 9.326 -17.657 -13.542 1.00 98.25 496 ASN A N 1
ATOM 3859 C CA . ASN A 1 496 ? 10.634 -17.041 -13.819 1.00 98.25 496 ASN A CA 1
ATOM 3860 C C . ASN A 1 496 ? 10.555 -15.829 -14.759 1.00 98.25 496 ASN A C 1
ATOM 3862 O O . ASN A 1 496 ? 11.568 -15.440 -15.340 1.00 98.25 496 ASN A O 1
ATOM 3866 N N . TYR A 1 497 ? 9.369 -15.260 -14.965 1.00 98.81 497 TYR A N 1
ATOM 3867 C CA . TYR A 1 497 ? 9.176 -14.168 -15.913 1.00 98.81 497 TYR A CA 1
ATOM 3868 C C . TYR A 1 497 ? 8.621 -12.936 -15.215 1.00 98.81 497 TYR A C 1
ATOM 3870 O O . TYR A 1 497 ? 7.642 -13.029 -14.476 1.00 98.81 497 TYR A O 1
ATOM 3878 N N . ALA A 1 498 ? 9.240 -11.791 -15.491 1.00 98.88 498 ALA A N 1
ATOM 3879 C CA . ALA A 1 498 ? 8.702 -10.483 -15.159 1.00 98.88 498 ALA A CA 1
ATOM 3880 C C . ALA A 1 498 ? 7.829 -9.978 -16.304 1.00 98.88 498 ALA A C 1
ATOM 3882 O O . ALA A 1 498 ? 8.230 -10.025 -17.469 1.00 98.88 498 ALA A O 1
ATOM 3883 N N . TYR A 1 499 ? 6.666 -9.460 -15.949 1.00 98.88 499 TYR A N 1
ATOM 3884 C CA . TYR A 1 499 ? 5.733 -8.774 -16.825 1.00 98.88 499 TYR A CA 1
ATOM 3885 C C . TYR A 1 499 ? 5.764 -7.309 -16.422 1.00 98.88 499 TYR A C 1
ATOM 3887 O O . TYR A 1 499 ? 5.726 -7.007 -15.234 1.00 98.88 499 TYR A O 1
ATOM 3895 N N . ILE A 1 500 ? 5.927 -6.414 -17.392 1.00 98.81 500 ILE A N 1
ATOM 3896 C CA . ILE A 1 500 ? 6.180 -4.996 -17.121 1.00 98.81 500 ILE A CA 1
ATOM 3897 C C . ILE A 1 500 ? 5.264 -4.161 -18.012 1.00 98.81 500 ILE A C 1
ATOM 3899 O O . ILE A 1 500 ? 5.422 -4.149 -19.241 1.00 98.81 500 ILE A O 1
ATOM 3903 N N . GLY A 1 501 ? 4.304 -3.480 -17.387 1.00 98.56 501 GLY A N 1
ATOM 3904 C CA . GLY A 1 501 ? 3.403 -2.513 -18.016 1.00 98.56 501 GLY A CA 1
ATOM 3905 C C . GLY A 1 501 ? 3.861 -1.078 -17.759 1.00 98.56 501 GLY A C 1
ATOM 3906 O O . GLY A 1 501 ? 4.638 -0.821 -16.842 1.00 98.56 501 GLY A O 1
ATOM 3907 N N . SER A 1 502 ? 3.429 -0.128 -18.588 1.00 98.31 502 SER A N 1
ATOM 3908 C CA . SER A 1 502 ? 3.718 1.295 -18.377 1.00 98.31 502 SER A CA 1
ATOM 3909 C C . SER A 1 502 ? 2.766 2.179 -19.168 1.00 98.31 502 SER A C 1
ATOM 3911 O O . SER A 1 502 ? 2.329 1.825 -20.268 1.00 98.31 502 SER A O 1
ATOM 3913 N N . GLU A 1 503 ? 2.528 3.381 -18.646 1.00 96.50 503 GLU A N 1
ATOM 3914 C CA . GLU A 1 503 ? 1.776 4.416 -19.353 1.00 96.50 503 GLU A CA 1
ATOM 3915 C C . GLU A 1 503 ? 2.562 5.086 -20.486 1.00 96.50 503 GLU A C 1
ATOM 3917 O O . GLU A 1 503 ? 2.038 5.960 -21.177 1.00 96.50 503 GLU A O 1
ATOM 3922 N N . ALA A 1 504 ? 3.823 4.701 -20.700 1.00 97.06 504 ALA A N 1
ATOM 3923 C CA . ALA A 1 504 ? 4.574 5.165 -21.854 1.00 97.06 504 ALA A CA 1
ATOM 3924 C C . ALA A 1 504 ? 3.811 4.835 -23.152 1.00 97.06 504 ALA A C 1
ATOM 3926 O O . ALA A 1 504 ? 3.365 3.708 -23.378 1.00 97.06 504 ALA A O 1
ATOM 3927 N N . ALA A 1 505 ? 3.663 5.831 -24.027 1.00 96.38 505 ALA A N 1
ATOM 3928 C CA . ALA A 1 505 ? 2.905 5.671 -25.262 1.00 96.38 505 ALA A CA 1
ATOM 3929 C C . ALA A 1 505 ? 3.469 4.513 -26.107 1.00 96.38 505 ALA A C 1
ATOM 3931 O O . ALA A 1 505 ? 4.669 4.464 -26.399 1.00 96.38 505 ALA A O 1
ATOM 3932 N N . GLY A 1 506 ? 2.602 3.565 -26.481 1.00 96.25 506 GLY A N 1
ATOM 3933 C CA . GLY A 1 506 ? 2.971 2.385 -27.271 1.00 96.25 506 GLY A CA 1
ATOM 3934 C C . GLY A 1 506 ? 3.873 1.368 -26.556 1.00 96.25 506 GLY A C 1
ATOM 3935 O O . GLY A 1 506 ? 4.481 0.534 -27.228 1.00 96.25 506 GLY A O 1
ATOM 3936 N N . HIS A 1 507 ? 3.998 1.433 -25.227 1.00 98.00 507 HIS A N 1
ATOM 3937 C CA . HIS A 1 507 ? 4.849 0.542 -24.442 1.00 98.00 507 HIS A CA 1
ATOM 3938 C C . HIS A 1 507 ? 4.452 -0.936 -24.514 1.00 98.00 507 HIS A C 1
ATOM 3940 O O . HIS A 1 507 ? 5.327 -1.790 -24.613 1.00 98.00 507 HIS A O 1
ATOM 3946 N N . GLY A 1 508 ? 3.159 -1.257 -24.470 1.00 98.00 508 GLY A N 1
ATOM 3947 C CA . GLY A 1 508 ? 2.646 -2.621 -24.347 1.00 98.00 508 GLY A CA 1
ATOM 3948 C C . GLY A 1 508 ? 3.089 -3.313 -23.051 1.00 98.00 508 GLY A C 1
ATOM 3949 O O . GLY A 1 508 ? 3.375 -2.658 -22.049 1.00 98.00 508 GLY A O 1
ATOM 3950 N N . LEU A 1 509 ? 3.175 -4.643 -23.089 1.00 98.69 509 LEU A N 1
ATOM 3951 C CA . LEU A 1 509 ? 3.687 -5.493 -22.014 1.00 98.69 509 LEU A CA 1
ATOM 3952 C C . LEU A 1 509 ? 5.049 -6.068 -22.409 1.00 98.69 509 LEU A C 1
ATOM 3954 O O . LEU A 1 509 ? 5.136 -6.863 -23.353 1.00 98.69 509 LEU A O 1
ATOM 3958 N N . GLN A 1 510 ? 6.110 -5.701 -21.693 1.00 98.81 510 GLN A N 1
ATOM 3959 C CA . GLN A 1 510 ? 7.400 -6.384 -21.816 1.00 98.81 510 GLN A CA 1
ATOM 3960 C C . GLN A 1 510 ? 7.370 -7.665 -20.975 1.00 98.81 510 GLN A C 1
ATOM 3962 O O . GLN A 1 510 ? 6.940 -7.630 -19.824 1.00 98.81 510 GLN A O 1
ATOM 3967 N N . ILE A 1 511 ? 7.833 -8.785 -21.538 1.00 98.81 511 ILE A N 1
ATOM 3968 C CA . ILE A 1 511 ? 7.972 -10.059 -20.820 1.00 98.81 511 ILE A CA 1
ATOM 3969 C C . ILE A 1 511 ? 9.451 -10.430 -20.801 1.00 98.81 511 ILE A C 1
ATOM 3971 O O . ILE A 1 511 ? 10.049 -10.671 -21.852 1.00 98.81 511 ILE A O 1
ATOM 3975 N N . PHE A 1 512 ? 10.051 -10.468 -19.616 1.00 98.88 512 PHE A N 1
ATOM 3976 C CA . PHE A 1 512 ? 11.484 -10.666 -19.422 1.00 98.88 512 PHE A CA 1
ATOM 3977 C C . PHE A 1 512 ? 11.768 -11.946 -18.631 1.00 98.88 512 PHE A C 1
ATOM 3979 O O . PHE A 1 512 ? 11.157 -12.189 -17.597 1.00 98.88 512 PHE A O 1
ATOM 3986 N N . ASP A 1 513 ? 12.703 -12.763 -19.119 1.00 98.56 513 ASP A N 1
ATOM 3987 C CA . ASP A 1 513 ? 13.146 -13.989 -18.445 1.00 98.56 513 ASP A CA 1
ATOM 3988 C C . ASP A 1 513 ? 14.171 -13.654 -17.351 1.00 98.56 513 ASP A C 1
ATOM 3990 O O . ASP A 1 513 ? 15.317 -13.294 -17.640 1.00 98.56 513 ASP A O 1
ATOM 3994 N N . LEU A 1 514 ? 13.760 -13.790 -16.090 1.00 98.75 514 LEU A N 1
ATOM 3995 C CA . LEU A 1 514 ? 14.559 -13.432 -14.918 1.00 98.75 514 LEU A CA 1
ATOM 3996 C C . LEU A 1 514 ? 15.732 -14.383 -14.675 1.00 98.75 514 LEU A C 1
ATOM 3998 O O . LEU A 1 514 ? 16.694 -14.008 -14.006 1.00 98.75 514 LEU A O 1
ATOM 4002 N N . THR A 1 515 ? 15.741 -15.578 -15.277 1.00 98.31 515 THR A N 1
ATOM 4003 C CA . THR A 1 515 ? 16.884 -16.500 -15.149 1.00 98.31 515 THR A CA 1
ATOM 4004 C C . THR A 1 515 ? 18.174 -15.922 -15.735 1.00 98.31 515 THR A C 1
ATOM 4006 O O . THR A 1 515 ? 19.272 -16.310 -15.329 1.00 98.31 515 THR A O 1
ATOM 4009 N N . LYS A 1 516 ? 18.064 -14.923 -16.621 1.00 97.94 516 LYS A N 1
ATOM 4010 C CA . LYS A 1 516 ? 19.202 -14.158 -17.148 1.00 97.94 516 LYS A CA 1
ATOM 4011 C C . LYS A 1 516 ? 19.983 -13.417 -16.063 1.00 97.94 516 LYS A C 1
ATOM 4013 O O . LYS A 1 516 ? 21.183 -13.217 -16.230 1.00 97.94 516 LYS A O 1
ATOM 4018 N N . LEU A 1 517 ? 19.338 -13.061 -14.949 1.00 98.12 517 LEU A N 1
ATOM 4019 C CA . LEU A 1 517 ? 19.960 -12.361 -13.819 1.00 98.12 517 LEU A CA 1
ATOM 4020 C C . LEU A 1 517 ? 20.921 -13.254 -13.021 1.00 98.12 517 LEU A C 1
ATOM 4022 O O . LEU A 1 517 ? 21.784 -12.763 -12.298 1.00 98.12 517 LEU A O 1
ATOM 4026 N N . LEU A 1 518 ? 20.809 -14.580 -13.153 1.00 97.19 518 LEU A N 1
ATOM 4027 C CA . LEU A 1 518 ? 21.585 -15.512 -12.336 1.00 97.19 518 LEU A CA 1
ATOM 4028 C C . LEU A 1 518 ? 23.090 -15.467 -12.639 1.00 97.19 518 LEU A C 1
ATOM 4030 O O . LEU A 1 518 ? 23.881 -15.761 -11.743 1.00 97.19 518 LEU A O 1
ATOM 4034 N N . ASN A 1 519 ? 23.472 -15.088 -13.863 1.00 92.31 519 ASN A N 1
ATOM 4035 C CA . ASN A 1 519 ? 24.844 -15.180 -14.376 1.00 92.31 519 ASN A CA 1
ATOM 4036 C C . ASN A 1 519 ? 25.394 -13.836 -14.892 1.00 92.31 519 ASN A C 1
ATOM 4038 O O . ASN A 1 519 ? 26.279 -13.815 -15.746 1.00 92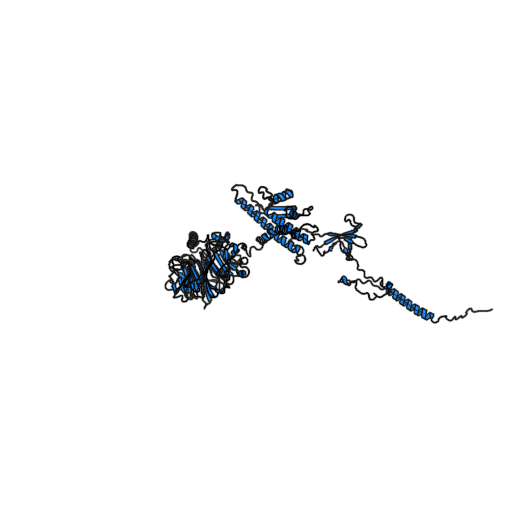.31 519 ASN A O 1
ATOM 4042 N N . THR A 1 520 ? 24.857 -12.710 -14.424 1.00 93.88 520 THR A N 1
ATOM 4043 C CA . THR A 1 520 ? 25.311 -11.372 -14.835 1.00 93.88 520 THR A CA 1
ATOM 4044 C C . THR A 1 520 ? 26.673 -11.024 -14.234 1.00 93.88 520 THR A C 1
ATOM 4046 O O . THR A 1 520 ? 26.925 -11.312 -13.062 1.00 93.88 520 THR A O 1
ATOM 4049 N N . ASP A 1 521 ? 27.523 -10.331 -14.999 1.00 92.31 521 ASP A N 1
ATOM 4050 C CA . ASP A 1 521 ? 28.735 -9.707 -14.458 1.00 92.31 521 ASP A CA 1
ATOM 4051 C C . ASP A 1 521 ? 28.352 -8.524 -13.558 1.00 92.31 521 ASP A C 1
ATOM 4053 O O . ASP A 1 521 ? 27.912 -7.478 -14.030 1.00 92.31 521 ASP A O 1
ATOM 4057 N N . LYS A 1 522 ? 28.529 -8.694 -12.247 1.00 90.12 522 LYS A N 1
ATOM 4058 C CA . LYS A 1 522 ? 28.209 -7.681 -11.232 1.00 90.12 522 LYS A CA 1
ATOM 4059 C C . LYS A 1 522 ? 29.140 -6.466 -11.288 1.00 90.12 522 LYS A C 1
ATOM 4061 O O . LYS A 1 522 ? 28.760 -5.400 -10.820 1.00 90.12 522 LYS A O 1
ATOM 4066 N N . ALA A 1 523 ? 30.348 -6.611 -11.841 1.00 91.81 523 ALA A N 1
ATOM 4067 C CA . ALA A 1 523 ? 31.276 -5.494 -12.006 1.00 91.81 523 ALA A CA 1
ATOM 4068 C C . ALA A 1 523 ? 30.896 -4.610 -13.203 1.00 91.81 523 ALA A C 1
ATOM 4070 O O . ALA A 1 523 ? 31.149 -3.407 -13.180 1.00 91.81 523 ALA A O 1
ATOM 4071 N N . ASN A 1 524 ? 30.252 -5.193 -14.220 1.00 94.94 524 ASN A N 1
ATOM 4072 C CA . ASN A 1 524 ? 29.735 -4.483 -15.390 1.00 94.94 524 ASN A CA 1
ATOM 4073 C C . ASN A 1 524 ? 28.284 -4.908 -15.685 1.00 94.94 524 ASN A C 1
ATOM 4075 O O . ASN A 1 524 ? 28.041 -5.611 -16.673 1.00 94.94 524 ASN A O 1
ATOM 4079 N N . PRO A 1 525 ? 27.308 -4.500 -14.849 1.00 97.00 525 PRO A N 1
ATOM 4080 C CA . PRO A 1 525 ? 25.930 -4.948 -15.001 1.00 97.00 525 PRO A CA 1
ATOM 4081 C C . PRO A 1 525 ? 25.355 -4.586 -16.383 1.00 97.00 525 PRO A C 1
ATOM 4083 O O . PRO A 1 525 ? 25.464 -3.431 -16.813 1.00 97.00 525 PRO A O 1
ATOM 4086 N N . PRO A 1 526 ? 24.741 -5.541 -17.106 1.00 97.56 526 PRO A N 1
ATOM 4087 C CA . PRO A 1 526 ? 24.300 -5.325 -18.476 1.00 97.56 526 PRO A CA 1
ATOM 4088 C C . PRO A 1 526 ? 23.094 -4.382 -18.570 1.00 97.56 526 PRO A C 1
ATOM 4090 O O . PRO A 1 526 ? 22.231 -4.323 -17.693 1.00 97.56 526 PRO A O 1
ATOM 4093 N N . THR A 1 527 ? 22.992 -3.694 -19.707 1.00 98.12 527 THR A N 1
ATOM 4094 C CA . THR A 1 527 ? 21.723 -3.132 -20.187 1.00 98.12 527 THR A CA 1
ATOM 4095 C C . THR A 1 527 ? 21.125 -4.110 -21.192 1.00 98.12 527 THR A C 1
ATOM 4097 O O . THR A 1 527 ? 21.681 -4.294 -22.274 1.00 98.12 527 THR A O 1
ATOM 4100 N N . PHE A 1 528 ? 20.017 -4.750 -20.826 1.00 98.31 528 PHE A N 1
ATOM 4101 C CA . PHE A 1 528 ? 19.329 -5.725 -21.667 1.00 98.31 528 PHE A CA 1
ATOM 4102 C C . PHE A 1 528 ? 18.672 -5.057 -22.879 1.00 98.31 528 PHE A C 1
ATOM 4104 O O . PHE A 1 528 ? 18.190 -3.924 -22.823 1.00 98.31 528 PHE A O 1
ATOM 4111 N N . SER A 1 529 ? 18.635 -5.777 -23.994 1.00 98.25 529 SER A N 1
ATOM 4112 C CA . SER A 1 529 ? 18.019 -5.327 -25.237 1.00 98.25 529 SER A CA 1
ATOM 4113 C C . SER A 1 529 ? 16.500 -5.488 -25.199 1.00 98.25 529 SER A C 1
ATOM 4115 O O . SER A 1 529 ? 15.981 -6.603 -25.162 1.00 98.25 529 SER A O 1
ATOM 4117 N N . ILE A 1 530 ? 15.772 -4.385 -25.376 1.00 97.75 530 ILE A N 1
ATOM 4118 C CA . ILE A 1 530 ? 14.301 -4.362 -25.519 1.00 97.75 530 ILE A CA 1
ATOM 4119 C C . ILE A 1 530 ? 13.770 -5.090 -26.776 1.00 97.75 530 ILE A C 1
ATOM 4121 O O . ILE A 1 530 ? 12.575 -5.070 -27.060 1.00 97.75 530 ILE A O 1
ATOM 4125 N N . ARG A 1 531 ? 14.658 -5.694 -27.578 1.00 95.19 531 ARG A N 1
ATOM 4126 C CA . ARG A 1 531 ? 14.312 -6.475 -28.775 1.00 95.19 531 ARG A CA 1
ATOM 4127 C C . ARG A 1 531 ? 14.698 -7.939 -28.640 1.00 95.19 531 ARG A C 1
ATOM 4129 O O . ARG A 1 531 ? 13.873 -8.809 -28.877 1.00 95.19 531 ARG A O 1
ATOM 4136 N N . SER A 1 532 ? 15.960 -8.205 -28.313 1.00 97.00 532 SER A N 1
ATOM 4137 C CA . SER A 1 532 ? 16.517 -9.563 -28.318 1.00 97.00 532 SER A CA 1
ATOM 4138 C C . SER A 1 532 ? 16.508 -10.228 -26.948 1.00 97.00 532 SER A C 1
ATOM 4140 O O . SER A 1 532 ? 16.622 -11.449 -26.886 1.00 97.00 532 SER A O 1
ATOM 4142 N N . ASP A 1 533 ? 16.390 -9.457 -25.859 1.00 97.75 533 ASP A N 1
ATOM 4143 C CA . ASP A 1 533 ? 16.401 -10.023 -24.512 1.00 97.75 533 ASP A CA 1
ATOM 4144 C C . ASP A 1 533 ? 15.022 -10.288 -23.915 1.00 97.75 533 ASP A C 1
ATOM 4146 O O . ASP A 1 533 ? 14.932 -11.049 -22.949 1.00 97.75 533 ASP A O 1
ATOM 4150 N N . LEU A 1 534 ? 13.964 -9.732 -24.499 1.00 98.25 534 LEU A N 1
ATOM 4151 C CA . LEU A 1 534 ? 12.598 -10.055 -24.110 1.00 98.25 534 LEU A CA 1
ATOM 4152 C C . LEU A 1 534 ? 12.244 -11.492 -24.512 1.00 98.25 534 LEU A C 1
ATOM 4154 O O . LEU A 1 534 ? 12.581 -11.953 -25.601 1.00 98.25 534 LEU A O 1
ATOM 4158 N N . ALA A 1 535 ? 11.519 -12.185 -23.638 1.00 98.25 535 ALA A N 1
ATOM 4159 C CA . ALA A 1 535 ? 10.861 -13.442 -23.972 1.00 98.25 535 ALA A CA 1
ATOM 4160 C C . ALA A 1 535 ? 9.725 -13.211 -24.980 1.00 98.25 535 ALA A C 1
ATOM 4162 O O . ALA A 1 535 ? 9.544 -14.013 -25.896 1.00 98.25 535 ALA A O 1
ATOM 4163 N N . ALA A 1 536 ? 8.994 -12.106 -24.814 1.00 98.44 536 ALA A N 1
ATOM 4164 C CA . ALA A 1 536 ? 8.009 -11.589 -25.753 1.00 98.44 536 ALA A CA 1
ATOM 4165 C C . ALA A 1 536 ? 7.697 -10.111 -25.456 1.00 98.44 536 ALA A C 1
ATOM 4167 O O . ALA A 1 536 ? 8.018 -9.582 -24.390 1.00 98.44 536 ALA A O 1
ATOM 4168 N N . HIS A 1 537 ? 7.037 -9.455 -26.409 1.00 98.12 537 HIS A N 1
ATOM 4169 C CA . HIS A 1 537 ? 6.458 -8.122 -26.254 1.00 98.12 537 HIS A CA 1
ATOM 4170 C C . HIS A 1 537 ? 5.016 -8.157 -26.765 1.00 98.12 537 HIS A C 1
ATOM 4172 O O . HIS A 1 537 ? 4.787 -8.493 -27.927 1.00 98.12 537 HIS A O 1
ATOM 4178 N N . PHE A 1 538 ? 4.043 -7.854 -25.904 1.00 98.12 538 PHE A N 1
ATOM 4179 C CA . PHE A 1 538 ? 2.625 -7.815 -26.273 1.00 98.12 538 PHE A CA 1
ATOM 4180 C C . PHE A 1 538 ? 2.176 -6.361 -26.446 1.00 98.12 538 PHE A C 1
ATOM 4182 O O . PHE A 1 538 ? 2.072 -5.618 -25.476 1.00 98.12 538 PHE A O 1
ATOM 4189 N N . SER A 1 539 ? 1.917 -5.932 -27.680 1.00 96.44 539 SER A N 1
ATOM 4190 C CA . SER A 1 539 ? 1.718 -4.515 -28.028 1.00 96.44 539 SER A CA 1
ATOM 4191 C C . SER A 1 539 ? 0.256 -4.084 -28.208 1.00 96.44 539 SER A C 1
ATOM 4193 O O . SER A 1 539 ? 0.003 -2.942 -28.586 1.00 96.44 539 SER A O 1
ATOM 4195 N N . ALA A 1 540 ? -0.718 -4.966 -27.955 1.00 95.56 540 ALA A N 1
ATOM 4196 C CA . ALA A 1 540 ? -2.097 -4.772 -28.419 1.00 95.56 540 ALA A CA 1
ATOM 4197 C C . ALA A 1 540 ? -2.864 -3.618 -27.745 1.00 95.56 540 ALA A C 1
ATOM 4199 O O . ALA A 1 540 ? -3.793 -3.089 -28.350 1.00 95.56 540 ALA A O 1
ATOM 4200 N N . PHE A 1 541 ? -2.494 -3.230 -26.522 1.00 95.69 541 PHE A N 1
ATOM 4201 C CA . PHE A 1 541 ? -3.216 -2.217 -25.739 1.00 95.69 541 PHE A CA 1
ATOM 4202 C C . PHE A 1 541 ? -2.529 -0.843 -25.700 1.00 95.69 541 PHE A C 1
ATOM 4204 O O . PHE A 1 541 ? -3.027 0.073 -25.054 1.00 95.69 541 PHE A O 1
ATOM 4211 N N . GLY A 1 542 ? -1.392 -0.671 -26.384 1.00 96.25 542 GLY A N 1
ATOM 4212 C CA . GLY A 1 542 ? -0.654 0.593 -26.387 1.00 96.25 542 GLY A CA 1
ATOM 4213 C C . GLY A 1 542 ? 0.039 0.873 -25.053 1.00 96.25 542 GLY A C 1
ATOM 4214 O O . GLY A 1 542 ? 1.240 0.664 -24.955 1.00 96.25 542 GLY A O 1
ATOM 4215 N N . ASN A 1 543 ? -0.687 1.333 -24.040 1.00 96.56 543 ASN A N 1
ATOM 4216 C CA . ASN A 1 543 ? -0.180 1.657 -22.705 1.00 96.56 543 ASN A CA 1
ATOM 4217 C C . ASN A 1 543 ? -1.141 1.153 -21.617 1.00 96.56 543 ASN A C 1
ATOM 4219 O O . ASN A 1 543 ? -2.318 0.926 -21.894 1.00 96.56 543 ASN A O 1
ATOM 4223 N N . SER A 1 544 ? -0.647 0.996 -20.393 1.00 97.81 544 SER A N 1
ATOM 4224 C CA . SER A 1 544 ? -1.440 0.574 -19.229 1.00 97.81 544 SER A CA 1
ATOM 4225 C C . SER A 1 544 ? -0.977 1.313 -17.980 1.00 97.81 544 SER A C 1
ATOM 4227 O O . SER A 1 544 ? 0.223 1.557 -17.841 1.00 97.81 544 SER A O 1
ATOM 4229 N N . HIS A 1 545 ? -1.900 1.652 -17.083 1.00 97.50 545 HIS A N 1
ATOM 4230 C CA . HIS A 1 545 ? -1.557 2.289 -15.814 1.00 97.50 545 HIS A CA 1
ATOM 4231 C C . HIS A 1 545 ? -0.847 1.312 -14.879 1.00 97.50 545 HIS A C 1
ATOM 4233 O O . HIS A 1 545 ? 0.252 1.583 -14.399 1.00 97.50 545 HIS A O 1
ATOM 4239 N N . ASN A 1 546 ? -1.451 0.136 -14.725 1.00 97.50 546 ASN A N 1
ATOM 4240 C CA . ASN A 1 546 ? -1.013 -0.924 -13.832 1.00 97.50 546 ASN A CA 1
ATOM 4241 C C . ASN A 1 546 ? -1.166 -2.290 -14.540 1.00 97.50 546 ASN A C 1
ATOM 4243 O O . ASN A 1 546 ? -1.775 -2.385 -15.621 1.00 97.50 546 ASN A O 1
ATOM 4247 N N . ILE A 1 547 ? -0.577 -3.343 -13.979 1.00 98.38 547 ILE A N 1
ATOM 4248 C CA . ILE A 1 547 ? -0.819 -4.726 -14.376 1.00 98.38 547 ILE A CA 1
ATOM 4249 C C . ILE A 1 547 ? -1.116 -5.593 -13.149 1.00 98.38 547 ILE A C 1
ATOM 4251 O O . ILE A 1 547 ? -0.485 -5.513 -12.103 1.00 98.38 547 ILE A O 1
ATOM 4255 N N . VAL A 1 548 ? -2.062 -6.505 -13.314 1.00 98.44 548 VAL A N 1
ATOM 4256 C CA . VAL A 1 548 ? -2.533 -7.391 -12.251 1.00 98.44 548 VAL A CA 1
ATOM 4257 C C . VAL A 1 548 ? -2.160 -8.815 -12.609 1.00 98.44 548 VAL A C 1
ATOM 4259 O O . VAL A 1 548 ? -2.333 -9.229 -13.756 1.00 98.44 548 VAL A O 1
ATOM 4262 N N . ALA A 1 549 ? -1.656 -9.579 -11.645 1.00 98.38 549 ALA A N 1
ATOM 4263 C CA . ALA A 1 549 ? -1.300 -10.977 -11.844 1.00 98.38 549 ALA A CA 1
ATOM 4264 C C . ALA A 1 549 ? -2.215 -11.902 -11.043 1.00 98.38 549 ALA A C 1
ATOM 4266 O O . ALA A 1 549 ? -2.494 -11.654 -9.874 1.00 98.38 549 ALA A O 1
ATOM 4267 N N . ASN A 1 550 ? -2.614 -13.009 -11.666 1.00 98.38 550 ASN A N 1
ATOM 4268 C CA . ASN A 1 550 ? -3.061 -14.198 -10.951 1.00 98.38 550 ASN A CA 1
ATOM 4269 C C . ASN A 1 550 ? -2.154 -15.362 -11.358 1.00 98.38 550 ASN A C 1
ATOM 4271 O O . ASN A 1 550 ? -2.269 -15.922 -12.455 1.00 98.38 550 ASN A O 1
ATOM 4275 N N . GLU A 1 551 ? -1.218 -15.697 -10.473 1.00 97.56 551 GLU A N 1
ATOM 4276 C CA . GLU A 1 551 ? -0.208 -16.728 -10.712 1.00 97.56 551 GLU A CA 1
ATOM 4277 C C . GLU A 1 551 ? -0.829 -18.117 -10.911 1.00 97.56 551 GLU A C 1
ATOM 4279 O O . GLU A 1 551 ? -0.362 -18.883 -11.754 1.00 97.56 551 GLU A O 1
ATOM 4284 N N . GLU A 1 552 ? -1.918 -18.428 -10.199 1.00 97.69 552 GLU A N 1
ATOM 4285 C CA . GLU A 1 552 ? -2.552 -19.754 -10.221 1.00 97.69 552 GLU A CA 1
ATOM 4286 C C . GLU A 1 552 ? -3.154 -20.114 -11.583 1.00 97.69 552 GLU A C 1
ATOM 4288 O O . GLU A 1 552 ? -3.263 -21.289 -11.936 1.00 97.69 552 GLU A O 1
ATOM 4293 N N . THR A 1 553 ? -3.546 -19.105 -12.358 1.00 97.88 553 THR A N 1
ATOM 4294 C CA . THR A 1 553 ? -4.203 -19.265 -13.661 1.00 97.88 553 THR A CA 1
ATOM 4295 C C . THR A 1 553 ? -3.359 -18.729 -14.816 1.00 97.88 553 THR A C 1
ATOM 4297 O O . THR A 1 553 ? -3.862 -18.637 -15.942 1.00 97.88 553 THR A O 1
ATOM 4300 N N . ALA A 1 554 ? -2.098 -18.369 -14.539 1.00 98.12 554 ALA A N 1
ATOM 4301 C CA . ALA A 1 554 ? -1.177 -17.722 -15.470 1.00 98.12 554 ALA A CA 1
ATOM 4302 C C . ALA A 1 554 ? -1.837 -16.553 -16.225 1.00 98.12 554 ALA A C 1
ATOM 4304 O O . ALA A 1 554 ? -1.822 -16.497 -17.458 1.00 98.12 554 ALA A O 1
ATOM 4305 N N . LEU A 1 555 ? -2.458 -15.641 -15.477 1.00 98.56 555 LEU A N 1
ATOM 4306 C CA . LEU A 1 555 ? -3.122 -14.451 -15.999 1.00 98.56 555 LEU A CA 1
ATOM 4307 C C . LEU A 1 555 ? -2.303 -13.202 -15.684 1.00 98.56 555 LEU A C 1
ATOM 4309 O O . LEU A 1 555 ? -1.919 -12.983 -14.538 1.00 98.56 555 LEU A O 1
ATOM 4313 N N . ILE A 1 556 ? -2.139 -12.352 -16.694 1.00 98.69 556 ILE A N 1
ATOM 4314 C CA . ILE A 1 556 ? -1.828 -10.933 -16.518 1.00 98.69 556 ILE A CA 1
ATOM 4315 C C . ILE A 1 556 ? -3.012 -10.127 -17.043 1.00 98.69 556 ILE A C 1
ATOM 4317 O O . ILE A 1 556 ? -3.500 -10.404 -18.135 1.00 98.69 556 ILE A O 1
ATOM 4321 N N . ALA A 1 557 ? -3.473 -9.125 -16.308 1.00 98.44 557 ALA A N 1
ATOM 4322 C CA . ALA A 1 557 ? -4.456 -8.164 -16.788 1.00 98.44 557 ALA A CA 1
ATOM 4323 C C . ALA A 1 557 ? -3.839 -6.765 -16.825 1.00 98.44 557 ALA A C 1
ATOM 4325 O O . ALA A 1 557 ? -3.356 -6.283 -15.810 1.00 98.44 557 ALA A O 1
ATOM 4326 N N . ALA A 1 558 ? -3.851 -6.113 -17.986 1.00 98.50 558 ALA A N 1
ATOM 4327 C CA . ALA A 1 558 ? -3.488 -4.703 -18.088 1.00 98.50 558 ALA A CA 1
ATOM 4328 C C . ALA A 1 558 ? -4.712 -3.838 -17.769 1.00 98.50 558 ALA A C 1
ATOM 4330 O O . ALA A 1 558 ? -5.784 -4.071 -18.332 1.00 98.50 558 ALA A O 1
ATOM 4331 N N . VAL A 1 559 ? -4.550 -2.852 -16.891 1.00 98.31 559 VAL A N 1
ATOM 4332 C CA . VAL A 1 559 ? -5.625 -1.955 -16.439 1.00 98.31 559 VAL A CA 1
ATOM 4333 C C . VAL A 1 559 ? -5.242 -0.494 -16.694 1.00 98.31 559 VAL A C 1
ATOM 4335 O O . VAL A 1 559 ? -4.083 -0.195 -17.000 1.00 98.31 559 VAL A O 1
ATOM 4338 N N . GLY A 1 560 ? -6.220 0.411 -16.694 1.00 97.06 560 GLY A N 1
ATOM 4339 C CA . GLY A 1 560 ? -6.012 1.816 -17.052 1.00 97.06 560 GLY A CA 1
ATOM 4340 C C . GLY A 1 560 ? -5.477 1.993 -18.477 1.00 97.06 560 GLY A C 1
ATOM 4341 O O . GLY A 1 560 ? -4.619 2.834 -18.748 1.00 97.06 560 GLY A O 1
ATOM 4342 N N . THR A 1 561 ? -5.919 1.131 -19.398 1.00 96.75 561 THR A N 1
ATOM 4343 C CA . THR A 1 561 ? -5.616 1.263 -20.835 1.00 96.75 561 THR A CA 1
ATOM 4344 C C . THR A 1 561 ? -6.431 2.408 -21.453 1.00 96.75 561 THR A C 1
ATOM 4346 O O . THR A 1 561 ? -7.251 3.031 -20.784 1.00 96.75 561 THR A O 1
ATOM 4349 N N . ALA A 1 562 ? -6.236 2.736 -22.732 1.00 94.00 562 ALA A N 1
ATOM 4350 C CA . ALA A 1 562 ? -7.006 3.820 -23.346 1.00 94.00 562 ALA A CA 1
ATOM 4351 C C . ALA A 1 562 ? -8.521 3.504 -23.441 1.00 94.00 562 ALA A C 1
ATOM 4353 O O . ALA A 1 562 ? -8.935 2.383 -23.754 1.00 94.00 562 ALA A O 1
ATOM 4354 N N . TYR A 1 563 ? -9.358 4.517 -23.185 1.00 93.81 563 TYR A N 1
ATOM 4355 C CA . TYR A 1 563 ? -10.826 4.410 -23.148 1.00 93.81 563 TYR A CA 1
ATOM 4356 C C . TYR A 1 563 ? -11.469 4.014 -24.485 1.00 93.81 563 TYR A C 1
ATOM 4358 O O . TYR A 1 563 ? -12.548 3.422 -24.505 1.00 93.81 563 TYR A O 1
ATOM 4366 N N . ASP A 1 564 ? -10.837 4.353 -25.606 1.00 94.38 564 ASP A N 1
ATOM 4367 C CA . ASP A 1 564 ? -11.317 4.070 -26.960 1.00 94.38 564 ASP A CA 1
ATOM 4368 C C . ASP A 1 564 ? -10.970 2.651 -27.443 1.00 94.38 564 ASP A C 1
ATOM 4370 O O . ASP A 1 564 ? -11.448 2.209 -28.492 1.00 94.38 564 ASP A O 1
ATOM 4374 N N . LEU A 1 565 ? -10.183 1.903 -26.666 1.00 95.06 565 LEU A N 1
ATOM 4375 C CA . LEU A 1 565 ? -9.863 0.510 -26.948 1.00 95.06 565 LEU A CA 1
ATOM 4376 C C . LEU A 1 565 ? -10.979 -0.444 -26.505 1.00 95.06 565 LEU A C 1
ATOM 4378 O O . LEU A 1 565 ? -11.890 -0.107 -25.750 1.00 95.06 565 LEU A O 1
ATOM 4382 N N . LYS A 1 566 ? -10.883 -1.703 -26.950 1.00 94.38 566 LYS A N 1
ATOM 4383 C CA . LYS A 1 566 ? -11.928 -2.722 -26.749 1.00 94.38 566 LYS A CA 1
ATOM 4384 C C . LYS A 1 566 ? -12.311 -2.982 -25.284 1.00 94.38 566 LYS A C 1
ATOM 4386 O O . LYS A 1 566 ? -13.446 -3.381 -25.040 1.00 94.38 566 LYS A O 1
ATOM 4391 N N . CYS A 1 567 ? -11.393 -2.775 -24.335 1.00 95.88 567 CYS A N 1
ATOM 4392 C CA . CYS A 1 567 ? -11.657 -2.984 -22.910 1.00 95.88 567 CYS A CA 1
ATOM 4393 C C . CYS A 1 567 ? -12.076 -1.698 -22.176 1.00 95.88 567 CYS A C 1
ATOM 4395 O O . CYS A 1 567 ? -12.366 -1.769 -20.989 1.00 95.88 567 CYS A O 1
ATOM 4397 N N . ARG A 1 568 ? -12.143 -0.544 -22.862 1.00 95.88 568 ARG A N 1
ATOM 4398 C CA . ARG A 1 568 ? -12.594 0.747 -22.309 1.00 95.88 568 ARG A CA 1
ATOM 4399 C C . ARG A 1 568 ? -11.906 1.134 -20.995 1.00 95.88 568 ARG A C 1
ATOM 4401 O O . ARG A 1 568 ? -12.580 1.494 -20.038 1.00 95.88 568 ARG A O 1
ATOM 4408 N N . ALA A 1 569 ? -10.578 1.022 -20.965 1.00 96.31 569 ALA A N 1
ATOM 4409 C CA . ALA A 1 569 ? -9.742 1.231 -19.781 1.00 96.31 569 ALA A CA 1
ATOM 4410 C C . ALA A 1 569 ? -9.919 0.239 -18.609 1.00 96.31 569 ALA A C 1
ATOM 4412 O O . ALA A 1 569 ? -9.186 0.341 -17.627 1.00 96.31 569 ALA A O 1
ATOM 4413 N N . GLY A 1 570 ? -10.815 -0.745 -18.723 1.00 97.25 570 GLY A N 1
ATOM 4414 C CA . GLY A 1 570 ? -10.965 -1.821 -17.743 1.00 97.25 570 GLY A CA 1
ATOM 4415 C C . GLY A 1 570 ? -9.890 -2.908 -17.870 1.00 97.25 570 GLY A C 1
ATOM 4416 O O . GLY A 1 570 ? -8.809 -2.676 -18.414 1.00 97.25 570 GLY A O 1
ATOM 4417 N N . LEU A 1 571 ? -10.188 -4.129 -17.408 1.00 97.88 571 LEU A N 1
ATOM 4418 C CA . LEU A 1 571 ? -9.227 -5.238 -17.424 1.00 97.88 571 LEU A CA 1
ATOM 4419 C C . LEU A 1 571 ? -9.060 -5.797 -18.835 1.00 97.88 571 LEU A C 1
ATOM 4421 O O . LEU A 1 571 ? -9.979 -6.420 -19.368 1.00 97.88 571 LEU A O 1
ATOM 4425 N N . TRP A 1 572 ? -7.864 -5.666 -19.403 1.00 98.06 572 TRP A N 1
ATOM 4426 C CA . TRP A 1 572 ? -7.435 -6.401 -20.589 1.00 98.06 572 TRP A CA 1
ATOM 4427 C C . TRP A 1 572 ? -6.700 -7.672 -20.173 1.00 98.06 572 TRP A C 1
ATOM 4429 O O . TRP A 1 572 ? -5.517 -7.637 -19.844 1.00 98.06 572 TRP A O 1
ATOM 4439 N N . MET A 1 573 ? -7.394 -8.807 -20.207 1.00 98.31 573 MET A N 1
ATOM 4440 C CA . MET A 1 573 ? -6.872 -10.091 -19.737 1.00 98.31 573 MET A CA 1
ATOM 4441 C C . MET A 1 573 ? -5.973 -10.755 -20.785 1.00 98.31 573 MET A C 1
ATOM 4443 O O . MET A 1 573 ? -6.310 -10.816 -21.970 1.00 98.31 573 MET A O 1
ATOM 4447 N N . ILE A 1 574 ? -4.841 -11.291 -20.338 1.00 98.50 574 ILE A N 1
ATOM 4448 C CA . ILE A 1 574 ? -3.794 -11.904 -21.155 1.00 98.50 574 ILE A CA 1
ATOM 4449 C C . ILE A 1 574 ? -3.417 -13.246 -20.520 1.00 98.50 574 ILE A C 1
ATOM 4451 O O . ILE A 1 574 ? -2.934 -13.306 -19.391 1.00 98.50 574 ILE A O 1
ATOM 4455 N N . ASP A 1 575 ? -3.631 -14.335 -21.251 1.00 98.31 575 ASP A N 1
ATOM 4456 C CA . ASP A 1 575 ? -3.126 -15.660 -20.898 1.00 98.31 575 ASP A CA 1
ATOM 4457 C C . ASP A 1 575 ? -1.618 -15.715 -21.167 1.00 98.31 575 ASP A C 1
ATOM 4459 O O . ASP A 1 575 ? -1.157 -15.556 -22.305 1.00 98.31 575 ASP A O 1
ATOM 4463 N N . VAL A 1 576 ? -0.855 -15.943 -20.100 1.00 98.56 576 VAL A N 1
ATOM 4464 C CA . VAL A 1 576 ? 0.606 -16.034 -20.111 1.00 98.56 576 VAL A CA 1
ATOM 4465 C C . VAL A 1 576 ? 1.111 -17.421 -19.709 1.00 98.56 576 VAL A C 1
ATOM 4467 O O . VAL A 1 576 ? 2.288 -17.585 -19.393 1.00 98.56 576 VAL A O 1
ATOM 4470 N N . SER A 1 577 ? 0.266 -18.453 -19.808 1.00 98.19 577 SER A N 1
ATOM 4471 C CA . SER A 1 577 ? 0.667 -19.863 -19.646 1.00 98.19 577 SER A CA 1
ATOM 4472 C C . SER A 1 577 ? 1.857 -20.248 -20.535 1.00 98.19 577 SER A C 1
ATOM 4474 O O . SER A 1 577 ? 2.662 -21.111 -20.180 1.00 98.19 577 SER A O 1
ATOM 4476 N N . ASN A 1 578 ? 2.012 -19.567 -21.676 1.00 98.12 578 ASN A N 1
ATOM 4477 C CA . ASN A 1 578 ? 3.256 -19.515 -22.430 1.00 98.12 578 ASN A CA 1
ATOM 4478 C C . ASN A 1 578 ? 3.788 -18.067 -22.496 1.00 98.12 578 ASN A C 1
ATOM 4480 O O . ASN A 1 578 ? 3.356 -17.306 -23.367 1.00 98.12 578 ASN A O 1
ATOM 4484 N N . PRO A 1 579 ? 4.781 -17.689 -21.672 1.00 97.81 579 PRO A N 1
ATOM 4485 C CA . PRO A 1 579 ? 5.303 -16.318 -21.620 1.00 97.81 579 PRO A CA 1
ATOM 4486 C C . PRO A 1 579 ? 5.986 -15.866 -22.918 1.00 97.81 579 PRO A C 1
ATOM 4488 O O . PRO A 1 579 ? 6.114 -14.672 -23.168 1.00 97.81 579 PRO A O 1
ATOM 4491 N N . LYS A 1 580 ? 6.407 -16.800 -23.781 1.00 98.06 580 LYS A N 1
ATOM 4492 C CA . LYS A 1 580 ? 6.983 -16.487 -25.104 1.00 98.06 580 LYS A CA 1
ATOM 4493 C C . LYS A 1 580 ? 5.916 -16.251 -26.173 1.00 98.06 580 LYS A C 1
ATOM 4495 O O . LYS A 1 580 ? 6.233 -15.839 -27.287 1.00 98.06 580 LYS A O 1
ATOM 4500 N N . ARG A 1 581 ? 4.654 -16.561 -25.868 1.00 97.94 581 ARG A N 1
ATOM 4501 C CA . ARG A 1 581 ? 3.512 -16.386 -26.766 1.00 97.94 581 ARG A CA 1
ATOM 4502 C C . ARG A 1 581 ? 2.261 -16.001 -25.960 1.00 97.94 581 ARG A C 1
ATOM 4504 O O . ARG A 1 581 ? 1.323 -16.803 -25.917 1.00 97.94 581 ARG A O 1
ATOM 4511 N N . PRO A 1 582 ? 2.257 -14.810 -25.328 1.00 97.94 582 PRO A N 1
ATOM 4512 C CA . PRO A 1 582 ? 1.100 -14.304 -24.593 1.00 97.94 582 PRO A CA 1
ATOM 4513 C C . PRO A 1 582 ? -0.113 -14.178 -25.519 1.00 97.94 582 PRO A C 1
ATOM 4515 O O . PRO A 1 582 ? 0.027 -13.797 -26.686 1.00 97.94 582 PRO A O 1
ATOM 4518 N N . GLN A 1 583 ? -1.296 -14.512 -25.011 1.00 97.69 583 GLN A N 1
ATOM 4519 C CA . GLN A 1 583 ? -2.536 -14.517 -25.784 1.00 97.69 583 GLN A CA 1
ATOM 4520 C C . GLN A 1 583 ? -3.590 -13.635 -25.139 1.00 97.69 583 GLN A C 1
ATOM 4522 O O . GLN A 1 583 ? -3.784 -13.644 -23.932 1.00 97.69 583 GLN A O 1
ATOM 4527 N N . ASP A 1 584 ? -4.308 -12.898 -25.970 1.00 97.12 584 ASP A N 1
ATOM 4528 C CA . ASP A 1 584 ? -5.460 -12.124 -25.538 1.00 97.12 584 ASP A CA 1
ATOM 4529 C C . ASP A 1 584 ? -6.582 -13.050 -25.039 1.00 97.12 584 ASP A C 1
ATOM 4531 O O . ASP A 1 584 ? -6.992 -13.962 -25.761 1.00 97.12 584 ASP A O 1
ATOM 4535 N N . ALA A 1 585 ? -7.063 -12.831 -23.814 1.00 97.00 585 ALA A N 1
ATOM 4536 C CA . ALA A 1 585 ? -8.015 -13.711 -23.136 1.00 97.00 585 ALA A CA 1
ATOM 4537 C C . ALA A 1 585 ? -9.403 -13.081 -22.910 1.00 97.00 585 ALA A C 1
ATOM 4539 O O . ALA A 1 585 ? -10.310 -13.773 -22.445 1.00 97.00 585 ALA A O 1
ATOM 4540 N N . GLY A 1 586 ? -9.598 -11.804 -23.255 1.00 95.94 586 GLY A N 1
ATOM 4541 C CA . GLY A 1 586 ? -10.875 -11.100 -23.101 1.00 95.94 586 GLY A CA 1
ATOM 4542 C C . GLY A 1 586 ? -10.763 -9.776 -22.345 1.00 95.94 586 GLY A C 1
ATOM 4543 O O . GLY A 1 586 ? -9.668 -9.306 -22.046 1.00 95.94 586 GLY A O 1
ATOM 4544 N N . CYS A 1 587 ? -11.916 -9.171 -22.051 1.00 96.06 587 CYS A N 1
ATOM 4545 C CA . CYS A 1 587 ? -12.003 -7.887 -21.355 1.00 96.06 587 CYS A CA 1
ATOM 4546 C C . CYS A 1 587 ? -13.054 -7.904 -20.255 1.00 96.06 587 CYS A C 1
ATOM 4548 O O . CYS A 1 587 ? -14.140 -8.438 -20.473 1.00 96.06 587 CYS A O 1
ATOM 4550 N N . VAL A 1 588 ? -12.801 -7.167 -19.178 1.00 97.12 588 VAL A N 1
ATOM 4551 C CA . VAL A 1 588 ? -13.851 -6.570 -18.344 1.00 97.12 588 VAL A CA 1
ATOM 4552 C C . VAL A 1 588 ? -13.957 -5.098 -18.737 1.00 97.12 588 VAL A C 1
ATOM 4554 O O . VAL A 1 588 ? -12.993 -4.363 -18.580 1.00 97.12 588 VAL A O 1
ATOM 4557 N N . ALA A 1 589 ? -15.103 -4.679 -19.278 1.00 95.44 589 ALA A N 1
ATOM 4558 C CA . ALA A 1 589 ? -15.296 -3.321 -19.812 1.00 95.44 589 ALA A CA 1
ATOM 4559 C C . ALA A 1 589 ? -16.592 -2.644 -19.332 1.00 95.44 589 ALA A C 1
ATOM 4561 O O . ALA A 1 589 ? -16.911 -1.543 -19.778 1.00 95.44 589 ALA A O 1
ATOM 4562 N N . SER A 1 590 ? -17.391 -3.328 -18.503 1.00 90.75 590 SER A N 1
ATOM 4563 C CA . SER A 1 590 ? -18.742 -2.887 -18.131 1.00 90.75 590 SER A CA 1
ATOM 4564 C C . SER A 1 590 ? -18.744 -1.648 -17.247 1.00 90.75 590 SER A C 1
ATOM 4566 O O . SER A 1 590 ? -19.616 -0.802 -17.421 1.00 90.75 590 SER A O 1
ATOM 4568 N N . ASP A 1 591 ? -17.775 -1.549 -16.338 1.00 90.50 591 ASP A N 1
ATOM 4569 C CA . ASP A 1 591 ? -17.690 -0.470 -15.351 1.00 90.50 591 ASP A CA 1
ATOM 4570 C C . ASP A 1 591 ? -16.776 0.691 -15.779 1.00 90.50 591 ASP A C 1
ATOM 4572 O O . ASP A 1 591 ? -16.768 1.741 -15.150 1.00 90.50 591 ASP A O 1
ATOM 4576 N N . GLY A 1 592 ? -16.045 0.533 -16.887 1.00 92.38 592 GLY A N 1
ATOM 4577 C CA . GLY A 1 592 ? -15.110 1.541 -17.385 1.00 92.38 592 GLY A CA 1
ATOM 4578 C C . GLY A 1 592 ? -13.704 1.379 -16.815 1.00 92.38 592 GLY A C 1
ATOM 4579 O O . GLY A 1 592 ? -13.159 0.274 -16.844 1.00 92.38 592 GLY A O 1
ATOM 4580 N N . TYR A 1 593 ? -13.112 2.494 -16.383 1.00 96.56 593 TYR A N 1
ATOM 4581 C CA . TYR A 1 593 ? -11.720 2.565 -15.951 1.00 96.56 593 TYR A CA 1
ATOM 4582 C C . TYR A 1 593 ? -11.479 1.727 -14.700 1.00 96.56 593 TYR A C 1
ATOM 4584 O O . TYR A 1 593 ? -12.244 1.776 -13.743 1.00 96.56 593 TYR A O 1
ATOM 4592 N N . VAL A 1 594 ? -10.400 0.953 -14.734 1.00 98.25 594 VAL A N 1
ATOM 4593 C CA . VAL A 1 594 ? -9.893 0.199 -13.589 1.00 98.25 594 VAL A CA 1
ATOM 4594 C C . VAL A 1 594 ? -8.484 0.703 -13.341 1.00 98.25 594 VAL A C 1
ATOM 4596 O O . VAL A 1 594 ? -7.658 0.646 -14.254 1.00 98.25 594 VAL A O 1
ATOM 4599 N N . HIS A 1 595 ? -8.218 1.216 -12.144 1.00 98.00 595 HIS A N 1
ATOM 4600 C CA . HIS A 1 595 ? -6.898 1.724 -11.778 1.00 98.00 595 HIS A CA 1
ATOM 4601 C C . HIS A 1 595 ? -5.957 0.587 -11.391 1.00 98.00 595 HIS A C 1
ATOM 4603 O O . HIS A 1 595 ? -4.867 0.459 -11.949 1.00 98.00 595 HIS A O 1
ATOM 4609 N N . ASP A 1 596 ? -6.428 -0.264 -10.484 1.00 98.12 596 ASP A N 1
ATOM 4610 C CA . ASP A 1 596 ? -5.760 -1.471 -10.008 1.00 98.12 596 ASP A CA 1
ATOM 4611 C C . ASP A 1 596 ? -6.808 -2.567 -9.739 1.00 98.12 596 ASP A C 1
ATOM 4613 O O . ASP A 1 596 ? -8.016 -2.307 -9.707 1.00 98.12 596 ASP A O 1
ATOM 4617 N N . ALA A 1 597 ? -6.373 -3.811 -9.557 1.00 98.38 597 ALA A N 1
ATOM 4618 C CA . ALA A 1 597 ? -7.223 -4.888 -9.083 1.00 98.38 597 ALA A CA 1
ATOM 4619 C C . ALA A 1 597 ? -6.428 -5.980 -8.362 1.00 98.38 597 ALA A C 1
ATOM 4621 O O . ALA A 1 597 ? -5.245 -6.196 -8.607 1.00 98.38 597 ALA A O 1
ATOM 4622 N N . GLN A 1 598 ? -7.127 -6.776 -7.558 1.00 98.56 598 GLN A N 1
ATOM 4623 C CA . GLN A 1 598 ? -6.624 -8.059 -7.082 1.00 98.56 598 GLN A CA 1
ATOM 4624 C C . GLN A 1 598 ? -7.471 -9.193 -7.662 1.00 98.56 598 GLN A C 1
ATOM 4626 O O . GLN A 1 598 ? -8.668 -9.283 -7.393 1.00 98.56 598 GLN A O 1
ATOM 4631 N N . CYS A 1 599 ? -6.859 -10.077 -8.452 1.00 98.50 599 CYS A N 1
ATOM 4632 C CA . CYS A 1 599 ? -7.526 -11.245 -9.033 1.00 98.50 599 CYS A CA 1
ATOM 4633 C C . CYS A 1 599 ? -7.050 -12.532 -8.356 1.00 98.50 599 CYS A C 1
ATOM 4635 O O . CYS A 1 599 ? -5.858 -12.828 -8.351 1.00 98.50 599 CYS A O 1
ATOM 4637 N N . VAL A 1 600 ? -7.979 -13.324 -7.818 1.00 98.56 600 VAL A N 1
ATOM 4638 C CA . VAL A 1 600 ? -7.669 -14.542 -7.055 1.00 98.56 600 VAL A CA 1
ATOM 4639 C C . VAL A 1 600 ? -8.596 -15.695 -7.419 1.00 98.56 600 VAL A C 1
ATOM 4641 O O . VAL A 1 600 ? -9.734 -15.496 -7.850 1.00 98.56 600 VAL A O 1
ATOM 4644 N N . ILE A 1 601 ? -8.151 -16.924 -7.154 1.00 98.56 601 ILE A N 1
ATOM 4645 C CA . ILE A 1 601 ? -9.085 -18.038 -6.974 1.00 98.56 601 ILE A CA 1
ATOM 4646 C C . ILE A 1 601 ? -9.759 -17.868 -5.614 1.00 98.56 601 ILE A C 1
ATOM 4648 O O . ILE A 1 601 ? -9.119 -17.969 -4.567 1.00 98.56 601 ILE A O 1
ATOM 4652 N N . TYR A 1 602 ? -11.057 -17.579 -5.618 1.00 98.50 602 TYR A N 1
ATOM 4653 C CA . TYR A 1 602 ? -11.790 -17.246 -4.405 1.00 98.50 602 TYR A CA 1
ATOM 4654 C C . TYR A 1 602 ? -11.917 -18.454 -3.469 1.00 98.50 602 TYR A C 1
ATOM 4656 O O . TYR A 1 602 ? -12.421 -19.517 -3.846 1.00 98.50 602 TYR A O 1
ATOM 4664 N N . ARG A 1 603 ? -11.476 -18.268 -2.220 1.00 97.81 603 ARG A N 1
ATOM 4665 C CA . ARG A 1 603 ? -11.502 -19.267 -1.139 1.00 97.81 603 ARG A CA 1
ATOM 4666 C C . ARG A 1 603 ? -12.341 -18.829 0.066 1.00 97.81 603 ARG A C 1
ATOM 4668 O O . ARG A 1 603 ? -12.340 -19.516 1.083 1.00 97.81 603 ARG A O 1
ATOM 4675 N N . GLY A 1 604 ? -13.062 -17.715 -0.058 1.00 97.12 604 GLY A N 1
ATOM 4676 C CA . GLY A 1 604 ? -13.863 -17.145 1.022 1.00 97.12 604 GLY A CA 1
ATOM 4677 C C . GLY A 1 604 ? -15.165 -17.906 1.301 1.00 97.12 604 GLY A C 1
ATOM 4678 O O . GLY A 1 604 ? -15.427 -18.968 0.723 1.00 97.12 604 GLY A O 1
ATOM 4679 N N . PRO A 1 605 ? -16.003 -17.397 2.217 1.00 96.44 605 PRO A N 1
ATOM 4680 C CA . PRO A 1 605 ? -17.131 -18.145 2.773 1.00 96.44 605 PRO A CA 1
ATOM 4681 C C . PRO A 1 605 ? -18.316 -18.328 1.815 1.00 96.44 605 PRO A C 1
ATOM 4683 O O . PRO A 1 605 ? -19.112 -19.255 2.010 1.00 96.44 605 PRO A O 1
ATOM 4686 N N . GLN A 1 606 ? -18.454 -17.504 0.769 1.00 97.56 606 GLN A N 1
ATOM 4687 C CA . GLN A 1 606 ? -19.592 -17.593 -0.146 1.00 97.56 606 GLN A CA 1
ATOM 4688 C C . GLN A 1 606 ? -19.460 -18.788 -1.102 1.00 97.56 606 GLN A C 1
ATOM 4690 O O . GLN A 1 606 ? -18.878 -18.708 -2.185 1.00 97.56 606 GLN A O 1
ATOM 4695 N N . LYS A 1 607 ? -20.052 -19.923 -0.715 1.00 97.12 607 LYS A N 1
ATOM 4696 C CA . LYS A 1 607 ? -19.941 -21.217 -1.422 1.00 97.12 607 LYS A CA 1
ATOM 4697 C C . LYS A 1 607 ? -20.219 -21.165 -2.929 1.00 97.12 607 LYS A C 1
ATOM 4699 O O . LYS A 1 607 ? -19.615 -21.929 -3.672 1.00 97.12 607 LYS A O 1
ATOM 4704 N N . ALA A 1 608 ? -21.115 -20.292 -3.391 1.00 97.00 608 ALA A N 1
ATOM 4705 C CA . ALA A 1 608 ? -21.473 -20.186 -4.809 1.00 97.00 608 ALA A CA 1
ATOM 4706 C C . ALA A 1 608 ? -20.301 -19.744 -5.715 1.00 97.00 608 ALA A C 1
ATOM 4708 O O . ALA A 1 608 ? -20.294 -20.071 -6.909 1.00 97.00 608 ALA A O 1
ATOM 4709 N N . PHE A 1 609 ? -19.316 -19.042 -5.144 1.00 98.00 609 PHE A N 1
ATOM 4710 C CA . PHE A 1 609 ? -18.149 -18.501 -5.845 1.00 98.00 609 PHE A CA 1
ATOM 4711 C C . PHE A 1 609 ? -16.832 -19.187 -5.461 1.00 98.00 609 PHE A C 1
ATOM 4713 O O . PHE A 1 609 ? -15.795 -18.861 -6.027 1.00 98.00 609 PHE A O 1
ATOM 4720 N N . GLN A 1 610 ? -16.834 -20.151 -4.534 1.00 97.94 610 GLN A N 1
ATOM 4721 C CA . GLN A 1 610 ? -15.613 -20.884 -4.181 1.00 97.94 610 GLN A CA 1
ATOM 4722 C C . GLN A 1 610 ? -15.004 -21.580 -5.405 1.00 97.94 610 GLN A C 1
ATOM 4724 O O . GLN A 1 610 ? -15.705 -22.237 -6.177 1.00 97.94 610 GLN A O 1
ATOM 4729 N N . GLY A 1 611 ? -13.690 -21.427 -5.579 1.00 98.12 611 GLY A N 1
ATOM 4730 C CA . GLY A 1 611 ? -12.944 -21.965 -6.719 1.00 98.12 611 GLY A CA 1
ATOM 4731 C C . GLY A 1 611 ? -13.113 -21.183 -8.025 1.00 98.12 611 GLY A C 1
ATOM 4732 O O . GLY A 1 611 ? -12.570 -21.599 -9.047 1.00 98.12 611 GLY A O 1
ATOM 4733 N N . ARG A 1 612 ? -13.854 -20.070 -8.016 1.00 98.44 612 ARG A N 1
ATOM 4734 C CA . ARG A 1 612 ? -13.975 -19.163 -9.163 1.00 98.44 612 ARG A CA 1
ATOM 4735 C C . ARG A 1 612 ? -12.844 -18.149 -9.185 1.00 98.44 612 ARG A C 1
ATOM 4737 O O . ARG A 1 612 ? -12.318 -17.787 -8.137 1.00 98.44 612 ARG A O 1
ATOM 4744 N N . GLU A 1 613 ? -12.496 -17.682 -10.377 1.00 98.56 613 GLU A N 1
ATOM 4745 C CA . GLU A 1 613 ? -11.533 -16.598 -10.556 1.00 98.56 613 GLU A CA 1
ATOM 4746 C C . GLU A 1 613 ? -12.272 -15.259 -10.427 1.00 98.56 613 GLU A C 1
ATOM 4748 O O . GLU A 1 613 ? -13.097 -14.921 -11.278 1.00 98.56 613 GLU A O 1
ATOM 4753 N N . ILE A 1 614 ? -12.026 -14.536 -9.334 1.00 98.75 614 ILE A N 1
ATOM 4754 C CA . ILE A 1 614 ? -12.710 -13.287 -8.977 1.00 98.75 614 ILE A CA 1
ATOM 4755 C C . ILE A 1 614 ? -11.688 -12.152 -8.944 1.00 98.75 614 ILE A C 1
ATOM 4757 O O . ILE A 1 614 ? -10.633 -12.305 -8.331 1.00 98.75 614 ILE A O 1
ATOM 4761 N N . CYS A 1 615 ? -12.017 -11.023 -9.569 1.00 98.69 615 CYS A N 1
ATOM 4762 C CA . CYS A 1 615 ? -11.239 -9.790 -9.502 1.00 98.69 615 CYS A CA 1
ATOM 4763 C C . CYS A 1 615 ? -11.974 -8.726 -8.685 1.00 98.69 615 CYS A C 1
ATOM 4765 O O . CYS A 1 615 ? -13.157 -8.466 -8.919 1.00 98.69 615 CYS A O 1
ATOM 4767 N N . PHE A 1 616 ? -11.251 -8.115 -7.753 1.00 98.75 616 PHE A N 1
ATOM 4768 C CA . PHE A 1 616 ? -11.661 -6.973 -6.944 1.00 98.75 616 PHE A CA 1
ATOM 4769 C C . PHE A 1 616 ? -11.000 -5.739 -7.550 1.00 98.75 616 PHE A C 1
ATOM 4771 O O . PHE A 1 616 ? -9.785 -5.610 -7.463 1.00 98.75 616 PHE A O 1
ATOM 4778 N N . ASN A 1 617 ? -11.776 -4.901 -8.232 1.00 98.62 617 ASN A N 1
ATOM 4779 C CA . ASN A 1 617 ? -11.269 -3.786 -9.030 1.00 98.62 617 ASN A CA 1
ATOM 4780 C C . ASN A 1 617 ? -11.469 -2.457 -8.297 1.00 98.62 617 ASN A C 1
ATOM 4782 O O . ASN A 1 617 ? -12.554 -2.215 -7.758 1.00 98.62 617 ASN A O 1
ATOM 4786 N N . TYR A 1 618 ? -10.448 -1.608 -8.324 1.00 98.38 618 TYR A N 1
ATOM 4787 C CA . TYR A 1 618 ? -10.418 -0.288 -7.700 1.00 98.38 618 TYR A CA 1
ATOM 4788 C C . TYR A 1 618 ? -10.554 0.762 -8.809 1.00 98.38 618 TYR A C 1
ATOM 4790 O O . TYR A 1 618 ? -9.644 0.949 -9.620 1.00 98.38 618 TYR A O 1
ATOM 4798 N N . ASN A 1 619 ? -11.744 1.356 -8.925 1.00 97.00 619 ASN A N 1
ATOM 4799 C CA . ASN A 1 619 ? -12.196 2.015 -10.156 1.00 97.00 619 ASN A CA 1
ATOM 4800 C C . ASN A 1 619 ? -12.372 3.530 -10.001 1.00 97.00 619 ASN A C 1
ATOM 4802 O O . ASN A 1 619 ? -13.336 4.075 -10.527 1.00 97.00 619 ASN A O 1
ATOM 4806 N N . GLU A 1 620 ? -11.470 4.212 -9.287 1.00 96.38 620 GLU A N 1
ATOM 4807 C CA . GLU A 1 620 ? -11.505 5.668 -9.026 1.00 96.38 620 GLU A CA 1
ATOM 4808 C C . GLU A 1 620 ? -12.671 6.109 -8.112 1.00 96.38 620 GLU A C 1
ATOM 4810 O O . GLU A 1 620 ? -12.479 6.912 -7.206 1.00 96.38 620 GLU A O 1
ATOM 4815 N N . ASP A 1 621 ? -13.879 5.570 -8.290 1.00 96.75 621 ASP A N 1
ATOM 4816 C CA . ASP A 1 621 ? -15.093 5.983 -7.578 1.00 96.75 621 ASP A CA 1
ATOM 4817 C C . ASP A 1 621 ? -15.764 4.861 -6.760 1.00 96.75 621 ASP A C 1
ATOM 4819 O O . ASP A 1 621 ? -16.700 5.116 -5.986 1.00 96.75 621 ASP A O 1
ATOM 4823 N N . ALA A 1 622 ? -15.343 3.610 -6.960 1.00 97.50 622 ALA A N 1
ATOM 4824 C CA . ALA A 1 622 ? -15.944 2.439 -6.335 1.00 97.50 622 ALA A CA 1
ATOM 4825 C C . ALA A 1 622 ? -15.016 1.213 -6.304 1.00 97.50 622 ALA A C 1
ATOM 4827 O O . ALA A 1 622 ? -14.101 1.063 -7.116 1.00 97.50 622 ALA A O 1
ATOM 4828 N N . LEU A 1 623 ? -15.348 0.280 -5.407 1.00 98.56 623 LEU A N 1
ATOM 4829 C CA . LEU A 1 623 ? -14.919 -1.115 -5.456 1.00 98.56 623 LEU A CA 1
ATOM 4830 C C . LEU A 1 623 ? -15.891 -1.915 -6.333 1.00 98.56 623 LEU A C 1
ATOM 4832 O O . LEU A 1 623 ? -17.083 -2.008 -6.020 1.00 98.56 623 LEU A O 1
ATOM 4836 N N . THR A 1 624 ? -15.383 -2.558 -7.382 1.00 98.56 624 THR A N 1
ATOM 4837 C CA . THR A 1 624 ? -16.184 -3.380 -8.300 1.00 98.56 624 THR A CA 1
ATOM 4838 C C . THR A 1 624 ? -15.684 -4.815 -8.325 1.00 98.56 624 THR A C 1
ATOM 4840 O O . THR A 1 624 ? -14.558 -5.087 -8.736 1.00 98.56 624 THR A O 1
ATOM 4843 N N . ILE A 1 625 ? -16.540 -5.765 -7.942 1.00 98.81 625 ILE A N 1
ATOM 4844 C CA . ILE A 1 625 ? -16.195 -7.192 -7.898 1.00 98.81 625 ILE A CA 1
ATOM 4845 C C . ILE A 1 625 ? -16.730 -7.889 -9.146 1.00 98.81 625 ILE A C 1
ATOM 4847 O O . ILE A 1 625 ? -17.903 -7.746 -9.503 1.00 98.81 625 ILE A O 1
ATOM 4851 N N . VAL A 1 626 ? -15.882 -8.670 -9.817 1.00 98.75 626 VAL A N 1
ATOM 4852 C CA . VAL A 1 626 ? -16.202 -9.329 -11.089 1.00 98.75 626 VAL A CA 1
ATOM 4853 C C . VAL A 1 626 ? -15.759 -10.789 -11.070 1.00 98.75 626 VAL A C 1
ATOM 4855 O O . VAL A 1 626 ? -14.610 -11.099 -10.777 1.00 98.75 626 VAL A O 1
ATOM 4858 N N . ASP A 1 627 ? -16.659 -11.695 -11.449 1.00 98.62 627 ASP A N 1
ATOM 4859 C CA . ASP A 1 627 ? -16.334 -13.092 -11.746 1.00 98.62 627 ASP A CA 1
ATOM 4860 C C . ASP A 1 627 ? -15.812 -13.204 -13.183 1.00 98.62 627 ASP A C 1
ATOM 4862 O O . ASP A 1 627 ? -16.551 -12.983 -14.150 1.00 98.62 627 ASP A O 1
ATOM 4866 N N . ILE A 1 628 ? -14.534 -13.555 -13.318 1.00 98.38 628 ILE A N 1
ATOM 4867 C CA . ILE A 1 628 ? -13.836 -13.713 -14.596 1.00 98.38 628 ILE A CA 1
ATOM 4868 C C . ILE A 1 628 ? -13.554 -15.182 -14.942 1.00 98.38 628 ILE A C 1
ATOM 4870 O O . ILE A 1 628 ? -12.840 -15.457 -15.906 1.00 98.38 628 ILE A O 1
ATOM 4874 N N . SER A 1 629 ? -14.167 -16.142 -14.235 1.00 97.69 629 SER A N 1
ATOM 4875 C CA . SER A 1 629 ? -13.981 -17.588 -14.480 1.00 97.69 629 SER A CA 1
ATOM 4876 C C . SER A 1 629 ? -14.238 -17.989 -15.936 1.00 97.69 629 SER A C 1
ATOM 4878 O O . SER A 1 629 ? -13.702 -18.976 -16.437 1.00 97.69 629 SER A O 1
ATOM 4880 N N . ARG A 1 630 ? -15.083 -17.220 -16.632 1.00 95.81 630 ARG A N 1
ATOM 4881 C CA . ARG A 1 630 ? -15.219 -17.245 -18.089 1.00 95.81 630 ARG A CA 1
ATOM 4882 C C . ARG A 1 630 ? -14.763 -15.900 -18.647 1.00 95.81 630 ARG A C 1
ATOM 4884 O O . ARG A 1 630 ? -15.578 -15.008 -18.836 1.00 95.81 630 ARG A O 1
ATOM 4891 N N . ARG A 1 631 ? -13.472 -15.771 -18.959 1.00 93.62 631 ARG A N 1
ATOM 4892 C CA . ARG A 1 631 ? -12.830 -14.509 -19.391 1.00 93.62 631 ARG A CA 1
ATOM 4893 C C . ARG A 1 631 ? -13.450 -13.859 -20.639 1.00 93.62 631 ARG A C 1
ATOM 4895 O O . ARG A 1 631 ? -13.370 -12.649 -20.813 1.00 93.62 631 ARG A O 1
ATOM 4902 N N . THR A 1 632 ? -14.122 -14.639 -21.489 1.00 92.50 632 THR A N 1
ATOM 4903 C CA . THR A 1 632 ? -14.862 -14.133 -22.662 1.00 92.50 632 THR A CA 1
ATOM 4904 C C . THR A 1 632 ? -16.246 -13.570 -22.330 1.00 92.50 632 THR A C 1
ATOM 4906 O O . THR A 1 632 ? -16.858 -12.921 -23.174 1.00 92.50 632 THR A O 1
ATOM 4909 N N . MET A 1 633 ? -16.757 -13.831 -21.127 1.00 94.62 633 MET A N 1
ATOM 4910 C CA . MET A 1 633 ? -18.067 -13.394 -20.651 1.00 94.62 633 MET A CA 1
ATOM 4911 C C . MET A 1 633 ? -18.012 -13.154 -19.131 1.00 94.62 633 MET A C 1
ATOM 4913 O O . MET A 1 633 ? -18.625 -13.911 -18.369 1.00 94.62 633 MET A O 1
ATOM 4917 N N . PRO A 1 634 ? -17.241 -12.148 -18.677 1.00 96.75 634 PRO A N 1
ATOM 4918 C CA . PRO A 1 634 ? -17.140 -11.836 -17.259 1.00 96.75 634 PRO A CA 1
ATOM 4919 C C . PRO A 1 634 ? -18.474 -11.328 -16.708 1.00 96.75 634 PRO A C 1
ATOM 4921 O O . PRO A 1 634 ? -19.275 -10.723 -17.426 1.00 96.75 634 PRO A O 1
ATOM 4924 N N . ARG A 1 635 ? -18.706 -11.567 -15.417 1.00 97.44 635 ARG A N 1
ATOM 4925 C CA . ARG A 1 635 ? -19.933 -11.179 -14.716 1.00 97.44 635 ARG A CA 1
ATOM 4926 C C . ARG A 1 635 ? -19.602 -10.244 -13.565 1.00 97.44 635 ARG A C 1
ATOM 4928 O O . ARG A 1 635 ? -19.053 -10.680 -12.559 1.00 97.44 635 ARG A O 1
ATOM 4935 N N . GLN A 1 636 ? -19.989 -8.981 -13.690 1.00 98.25 636 GLN A N 1
ATOM 4936 C CA . GLN A 1 636 ? -19.955 -8.045 -12.570 1.00 98.25 636 GLN A CA 1
ATOM 4937 C C . GLN A 1 636 ? -20.938 -8.505 -11.485 1.00 98.25 636 GLN A C 1
ATOM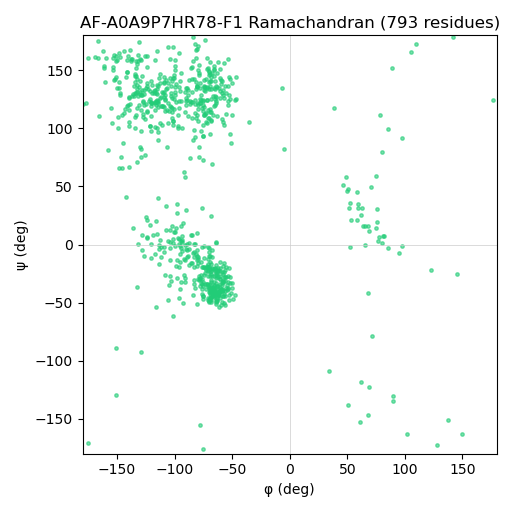 4939 O O . GLN A 1 636 ? -22.094 -8.809 -11.785 1.00 98.25 636 GLN A O 1
ATOM 4944 N N . LEU A 1 637 ? -20.445 -8.619 -10.255 1.00 98.44 637 LEU A N 1
ATOM 4945 C CA . LEU A 1 637 ? -21.183 -9.085 -9.081 1.00 98.44 637 LEU A CA 1
ATOM 4946 C C . LEU A 1 637 ? -21.721 -7.907 -8.278 1.00 98.44 637 LEU A C 1
ATOM 4948 O O . LEU A 1 637 ? -22.892 -7.886 -7.916 1.00 98.44 637 LEU A O 1
ATOM 4952 N N . SER A 1 638 ? -20.866 -6.916 -8.046 1.00 98.44 638 SER A N 1
ATOM 4953 C CA . SER A 1 638 ? -21.184 -5.732 -7.260 1.00 98.44 638 SER A CA 1
ATOM 4954 C C . SER A 1 638 ? -20.370 -4.531 -7.729 1.00 98.44 638 SER A C 1
ATOM 4956 O O . SER A 1 638 ? -19.380 -4.664 -8.454 1.00 98.44 638 SER A O 1
ATOM 4958 N N . ARG A 1 639 ? -20.846 -3.351 -7.338 1.00 97.69 639 ARG A N 1
ATOM 4959 C CA . ARG A 1 639 ? -20.176 -2.058 -7.458 1.00 97.69 639 ARG A CA 1
ATOM 4960 C C . ARG A 1 639 ? -20.590 -1.249 -6.243 1.00 97.69 639 ARG A C 1
ATOM 4962 O O . ARG A 1 639 ? -21.760 -0.876 -6.135 1.00 97.69 639 ARG A O 1
ATOM 4969 N N . THR A 1 640 ? -19.653 -1.001 -5.344 1.00 98.19 640 THR A N 1
ATOM 4970 C CA . THR A 1 640 ? -19.927 -0.378 -4.051 1.00 98.19 640 THR A CA 1
ATOM 4971 C C . THR A 1 640 ? -19.015 0.822 -3.862 1.00 98.19 640 THR A C 1
ATOM 4973 O O . THR A 1 640 ? -17.796 0.707 -3.927 1.00 98.19 640 THR A O 1
ATOM 4976 N N . THR A 1 641 ? -19.625 1.977 -3.620 1.00 97.94 641 THR A N 1
ATOM 4977 C CA . THR A 1 641 ? -18.935 3.220 -3.261 1.00 97.94 641 THR A CA 1
ATOM 4978 C C . THR A 1 641 ? -19.139 3.522 -1.774 1.00 97.94 641 THR A C 1
ATOM 4980 O O . THR A 1 641 ? -19.966 2.883 -1.116 1.00 97.94 641 THR A O 1
ATOM 4983 N N . TYR A 1 642 ? -18.407 4.496 -1.244 1.00 98.06 642 TYR A N 1
ATOM 4984 C CA . TYR A 1 642 ? -18.370 4.826 0.178 1.00 98.06 642 TYR A CA 1
ATOM 4985 C C . TYR A 1 642 ? -18.314 6.336 0.409 1.00 98.06 642 TYR A C 1
ATOM 4987 O O . TYR A 1 642 ? -17.969 7.131 -0.465 1.00 98.06 642 TYR A O 1
ATOM 4995 N N . ASN A 1 643 ? -18.719 6.742 1.607 1.00 96.19 643 ASN A N 1
ATOM 4996 C CA . ASN A 1 643 ? -18.687 8.131 2.025 1.00 96.19 643 ASN A CA 1
ATOM 4997 C C . ASN A 1 643 ? -17.237 8.556 2.287 1.00 96.19 643 ASN A C 1
ATOM 4999 O O . ASN A 1 643 ? -16.617 8.075 3.232 1.00 96.19 643 ASN A O 1
ATOM 5003 N N . GLY A 1 644 ? -16.727 9.464 1.459 1.00 92.81 644 GLY A N 1
ATOM 5004 C CA . GLY A 1 644 ? -15.323 9.882 1.462 1.00 92.81 644 GLY A CA 1
ATOM 5005 C C . GLY A 1 644 ? -14.636 9.688 0.115 1.00 92.81 644 GLY A C 1
ATOM 5006 O O . GLY A 1 644 ? -13.703 10.430 -0.158 1.00 92.81 644 GLY A O 1
ATOM 5007 N N . ALA A 1 645 ? -15.169 8.797 -0.734 1.00 97.50 645 ALA A N 1
ATOM 5008 C CA . ALA A 1 645 ? -14.535 8.374 -1.978 1.00 97.50 645 ALA A CA 1
ATOM 5009 C C . ALA A 1 645 ? -14.133 9.536 -2.904 1.00 97.50 645 ALA A C 1
ATOM 5011 O O . ALA A 1 645 ? -14.985 10.336 -3.323 1.00 97.50 645 ALA A O 1
ATOM 5012 N N . THR A 1 646 ? -12.847 9.576 -3.251 1.00 97.44 646 THR A N 1
ATOM 5013 C CA . THR A 1 646 ? -12.214 10.583 -4.121 1.00 97.44 646 THR A CA 1
ATOM 5014 C C . THR A 1 646 ? -11.316 9.969 -5.191 1.00 97.44 646 THR A C 1
ATOM 5016 O O . THR A 1 646 ? -11.273 10.467 -6.319 1.00 97.44 646 THR A O 1
ATOM 5019 N N . TYR A 1 647 ? -10.613 8.892 -4.863 1.00 98.12 647 TYR A N 1
ATOM 5020 C CA . TYR A 1 647 ? -9.847 8.091 -5.801 1.00 98.12 647 TYR A CA 1
ATOM 5021 C C . TYR A 1 647 ? -9.621 6.686 -5.235 1.00 98.12 647 TYR A C 1
ATOM 5023 O O . TYR A 1 647 ? -8.558 6.385 -4.701 1.00 98.12 647 TYR A O 1
ATOM 5031 N N . THR A 1 648 ? -10.617 5.804 -5.359 1.00 98.12 648 THR A N 1
ATOM 5032 C CA . THR A 1 648 ? -10.489 4.389 -4.975 1.00 98.12 648 THR A CA 1
ATOM 5033 C C . THR A 1 648 ? -9.320 3.751 -5.730 1.00 98.12 648 THR A C 1
ATOM 5035 O O . THR A 1 648 ? -9.436 3.459 -6.926 1.00 98.12 648 THR A O 1
ATOM 5038 N N . HIS A 1 649 ? -8.200 3.567 -5.029 1.00 98.00 649 HIS A N 1
ATOM 5039 C CA . HIS A 1 649 ? -6.884 3.394 -5.634 1.00 98.00 649 HIS A CA 1
ATOM 5040 C C . HIS A 1 649 ? -6.463 1.928 -5.656 1.00 98.00 649 HIS A C 1
ATOM 5042 O O . HIS A 1 649 ? -6.281 1.344 -6.723 1.00 98.00 649 HIS A O 1
ATOM 5048 N N . GLN A 1 650 ? -6.335 1.319 -4.480 1.00 97.75 650 GLN A N 1
ATOM 5049 C CA . GLN A 1 650 ? -5.820 -0.035 -4.333 1.00 97.75 650 GLN A CA 1
ATOM 5050 C C . GLN A 1 650 ? -6.395 -0.684 -3.075 1.00 97.75 650 GLN A C 1
ATOM 5052 O O . GLN A 1 650 ? -6.948 -0.031 -2.192 1.00 97.75 650 GLN A O 1
ATOM 5057 N N . GLY A 1 651 ? -6.298 -2.004 -3.005 1.00 97.88 651 GLY A N 1
ATOM 5058 C CA . GLY A 1 651 ? -6.612 -2.741 -1.801 1.00 97.88 651 GLY A CA 1
ATOM 5059 C C . GLY A 1 651 ? -6.117 -4.175 -1.857 1.00 97.88 651 GLY A C 1
ATOM 5060 O O . GLY A 1 651 ? -5.616 -4.649 -2.880 1.00 97.88 651 GLY A O 1
ATOM 5061 N N . TRP A 1 652 ? -6.286 -4.884 -0.745 1.00 98.38 652 TRP A N 1
ATOM 5062 C CA . TRP A 1 652 ? -5.841 -6.263 -0.617 1.00 98.38 652 TRP A CA 1
ATOM 5063 C C . TRP A 1 652 ? -6.743 -7.081 0.306 1.00 98.38 652 TRP A C 1
ATOM 5065 O O . TRP A 1 652 ? -7.196 -6.622 1.355 1.00 98.38 652 TRP A O 1
ATOM 5075 N N . LEU A 1 653 ? -7.002 -8.321 -0.095 1.00 98.38 653 LEU A N 1
ATOM 5076 C CA . LEU A 1 653 ? -7.783 -9.298 0.655 1.00 98.38 653 LEU A CA 1
ATOM 5077 C C . LEU A 1 653 ? -7.038 -9.792 1.897 1.00 98.38 653 LEU A C 1
ATOM 5079 O O . LEU A 1 653 ? -5.829 -10.028 1.856 1.00 98.38 653 LEU A O 1
ATOM 5083 N N . THR A 1 654 ? -7.788 -10.082 2.961 1.00 97.62 654 THR A N 1
ATOM 5084 C CA . THR A 1 654 ? -7.321 -11.002 4.006 1.00 97.62 654 THR A CA 1
ATOM 5085 C C . THR A 1 654 ? -7.187 -12.414 3.437 1.00 97.62 654 THR A C 1
ATOM 5087 O O . THR A 1 654 ? -7.895 -12.798 2.504 1.00 97.62 654 THR A O 1
ATOM 5090 N N . GLU A 1 655 ? -6.310 -13.237 4.010 1.00 95.38 655 GLU A N 1
ATOM 5091 C CA . GLU A 1 655 ? -5.990 -14.572 3.481 1.00 95.38 655 GLU A CA 1
ATOM 5092 C C . GLU A 1 655 ? -7.192 -15.530 3.475 1.00 95.38 655 GLU A C 1
ATOM 5094 O O . GLU A 1 655 ? -7.236 -16.483 2.698 1.00 95.38 655 GLU A O 1
ATOM 5099 N N . ASP A 1 656 ? -8.190 -15.278 4.323 1.00 95.69 656 ASP A N 1
ATOM 5100 C CA . ASP A 1 656 ? -9.447 -16.027 4.359 1.00 95.69 656 ASP A CA 1
ATOM 5101 C C . ASP A 1 656 ? -10.526 -15.483 3.402 1.00 95.69 656 ASP A C 1
ATOM 5103 O O . ASP A 1 656 ? -11.630 -16.031 3.350 1.00 95.69 656 ASP A O 1
ATOM 5107 N N . HIS A 1 657 ? -10.205 -14.432 2.637 1.00 97.69 657 HIS A N 1
ATOM 5108 C CA . HIS A 1 657 ? -11.056 -13.744 1.662 1.00 97.69 657 HIS A CA 1
ATOM 5109 C C . HIS A 1 657 ? -12.421 -13.323 2.242 1.00 97.69 657 HIS A C 1
ATOM 5111 O O . HIS A 1 657 ? -13.435 -13.335 1.534 1.00 97.69 657 HIS A O 1
ATOM 5117 N N . LYS A 1 658 ? -12.474 -13.012 3.544 1.00 97.06 658 LYS A N 1
ATOM 5118 C CA . LYS A 1 658 ? -13.673 -12.464 4.200 1.00 97.06 658 LYS A CA 1
ATOM 5119 C C . LYS A 1 658 ? -13.703 -10.950 4.185 1.00 97.06 658 LYS A C 1
ATOM 5121 O O . LYS A 1 658 ? -14.785 -10.374 4.112 1.00 97.06 658 LYS A O 1
ATOM 5126 N N . TYR A 1 659 ? -12.530 -10.336 4.252 1.00 98.31 659 TYR A N 1
ATOM 5127 C CA . TYR A 1 659 ? -12.387 -8.897 4.295 1.00 98.31 659 TYR A CA 1
ATOM 5128 C C . TYR A 1 659 ? -11.398 -8.422 3.241 1.00 98.31 659 TYR A C 1
ATOM 5130 O O . TYR A 1 659 ? -10.558 -9.179 2.747 1.00 98.31 659 TYR A O 1
ATOM 5138 N N . LEU A 1 660 ? -11.519 -7.148 2.908 1.00 98.19 660 LEU A N 1
ATOM 5139 C CA . LEU A 1 660 ? -10.645 -6.421 2.011 1.00 98.19 660 LEU A CA 1
ATOM 5140 C C . LEU A 1 660 ? -10.281 -5.100 2.687 1.00 98.19 660 LEU A C 1
ATOM 5142 O O . LEU A 1 660 ? -11.154 -4.426 3.235 1.00 98.19 660 LEU A O 1
ATOM 5146 N N . LEU A 1 661 ? -8.999 -4.754 2.660 1.00 98.56 661 LEU A N 1
ATOM 5147 C CA . LEU A 1 661 ? -8.504 -3.439 3.060 1.00 98.56 661 LEU A CA 1
ATOM 5148 C C . LEU A 1 661 ? -8.344 -2.581 1.808 1.00 98.56 661 LEU A C 1
ATOM 5150 O O . LEU A 1 661 ? -7.875 -3.099 0.797 1.00 98.56 661 LEU A O 1
ATOM 5154 N N . LEU A 1 662 ? -8.787 -1.329 1.853 1.00 98.56 662 LEU A N 1
ATOM 5155 C CA . LEU A 1 662 ? -8.860 -0.435 0.695 1.00 98.56 662 LEU A CA 1
ATOM 5156 C C . LEU A 1 662 ? -8.326 0.945 1.056 1.00 98.56 662 LEU A C 1
ATOM 5158 O O . LEU A 1 662 ? -8.706 1.477 2.094 1.00 98.56 662 LEU A O 1
ATOM 5162 N N . ASP A 1 663 ? -7.523 1.510 0.164 1.00 98.06 663 ASP A N 1
ATOM 5163 C CA . ASP A 1 663 ? -6.943 2.849 0.270 1.00 98.06 663 ASP A CA 1
ATOM 5164 C C . ASP A 1 663 ? -7.513 3.770 -0.840 1.00 98.06 663 ASP A C 1
ATOM 5166 O O . ASP A 1 663 ? -7.812 3.323 -1.962 1.00 98.06 663 ASP A O 1
ATOM 5170 N N . ASP A 1 664 ? -7.720 5.044 -0.502 1.00 97.69 664 ASP A N 1
ATOM 5171 C CA . ASP A 1 664 ? -8.247 6.113 -1.356 1.00 97.69 664 ASP A CA 1
ATOM 5172 C C . ASP A 1 664 ? -7.238 7.260 -1.487 1.00 97.69 664 ASP A C 1
ATOM 5174 O O . ASP A 1 664 ? -7.213 8.189 -0.688 1.00 97.69 664 ASP A O 1
ATOM 5178 N N . GLU A 1 665 ? -6.474 7.249 -2.578 1.00 96.56 665 GLU A N 1
ATOM 5179 C CA . GLU A 1 665 ? -5.258 8.055 -2.755 1.00 96.56 665 GLU A CA 1
ATOM 5180 C C . GLU A 1 665 ? -5.473 9.595 -2.761 1.00 96.56 665 GLU A C 1
ATOM 5182 O O . GLU A 1 665 ? -4.541 10.380 -2.967 1.00 96.56 665 GLU A O 1
ATOM 5187 N N . LEU A 1 666 ? -6.699 10.089 -2.585 1.00 96.62 666 LEU A N 1
ATOM 5188 C CA . LEU A 1 666 ? -6.982 11.524 -2.554 1.00 96.62 666 LEU A CA 1
ATOM 5189 C C . LEU A 1 666 ? -7.750 12.019 -1.339 1.00 96.62 666 LEU A C 1
ATOM 5191 O O . LEU A 1 666 ? -7.840 13.243 -1.174 1.00 96.62 666 LEU A O 1
ATOM 5195 N N . ASP A 1 667 ? -8.290 11.149 -0.494 1.00 96.94 667 ASP A N 1
ATOM 5196 C CA . ASP A 1 667 ? -9.256 11.593 0.508 1.00 96.94 667 ASP A CA 1
ATOM 5197 C C . ASP A 1 667 ? -8.591 12.423 1.626 1.00 96.94 667 ASP A C 1
ATOM 5199 O O . ASP A 1 667 ? -9.199 13.377 2.131 1.00 96.94 667 ASP A O 1
ATOM 5203 N N . GLU A 1 668 ? -7.299 12.208 1.915 1.00 97.38 668 GLU A N 1
ATOM 5204 C CA . GLU A 1 668 ? -6.515 13.066 2.815 1.00 97.38 668 GLU A CA 1
ATOM 5205 C C . GLU A 1 668 ? -6.188 14.440 2.216 1.00 97.38 668 GLU A C 1
ATOM 5207 O O . GLU A 1 668 ? -6.102 15.447 2.938 1.00 97.38 668 GLU A O 1
ATOM 5212 N N . GLN A 1 669 ? -5.973 14.512 0.899 1.00 94.88 669 GLN A N 1
ATOM 5213 C CA . GLN A 1 669 ? -5.669 15.773 0.220 1.00 94.88 669 GLN A CA 1
ATOM 5214 C C . GLN A 1 669 ? -6.937 16.624 0.063 1.00 94.88 669 GLN A C 1
ATOM 5216 O O . GLN A 1 669 ? -6.911 17.834 0.313 1.00 94.88 669 GLN A O 1
ATOM 5221 N N . GLU A 1 670 ? -8.049 15.984 -0.303 1.00 95.12 670 GLU A N 1
ATOM 5222 C CA . GLU A 1 670 ? -9.370 16.602 -0.454 1.00 95.12 670 GLU A CA 1
ATOM 5223 C C . GLU A 1 670 ? -10.090 16.812 0.883 1.00 95.12 670 GLU A C 1
ATOM 5225 O O . GLU A 1 670 ? -11.059 17.573 0.962 1.00 95.12 670 GLU A O 1
ATOM 5230 N N . LYS A 1 671 ? -9.582 16.197 1.957 1.00 94.94 671 LYS A N 1
ATOM 5231 C CA . LYS A 1 671 ? -10.124 16.279 3.316 1.00 94.94 671 LYS A CA 1
ATOM 5232 C C . LYS A 1 671 ? -11.572 15.792 3.375 1.00 94.94 671 LYS A C 1
ATOM 5234 O O . LYS A 1 671 ? -12.430 16.425 4.002 1.00 94.94 671 LYS A O 1
ATOM 5239 N N . THR A 1 672 ? -11.848 14.668 2.728 1.00 94.88 672 THR A N 1
ATOM 5240 C CA . THR A 1 672 ? -13.183 14.076 2.629 1.00 94.88 672 THR A CA 1
ATOM 5241 C C . THR A 1 672 ? -13.368 12.933 3.623 1.00 94.88 672 THR A C 1
ATOM 5243 O O . THR A 1 672 ? -12.423 12.291 4.070 1.00 94.88 672 THR A O 1
ATOM 5246 N N . GLY A 1 673 ? -14.626 12.695 4.011 1.00 94.31 673 GLY A N 1
ATOM 5247 C CA . GLY A 1 673 ? -15.017 11.521 4.794 1.00 94.31 673 GLY A CA 1
ATOM 5248 C C . GLY A 1 673 ? -14.170 11.280 6.058 1.00 94.31 673 GLY A C 1
ATOM 5249 O O . GLY A 1 673 ? -13.868 12.224 6.801 1.00 94.31 673 GLY A O 1
ATOM 5250 N N . PRO A 1 674 ? -13.815 10.014 6.338 1.00 95.12 674 PRO A N 1
ATOM 5251 C CA . PRO A 1 674 ? -12.924 9.648 7.432 1.00 95.12 674 PRO A CA 1
ATOM 5252 C C . PRO A 1 674 ? -11.550 10.325 7.414 1.00 95.12 674 PRO A C 1
ATOM 5254 O O . PRO A 1 674 ? -11.030 10.605 8.497 1.00 95.12 674 PRO A O 1
ATOM 5257 N N . ALA A 1 675 ? -11.004 10.632 6.238 1.00 96.25 675 ALA A N 1
ATOM 5258 C CA . ALA A 1 675 ? -9.683 11.220 6.016 1.00 96.25 675 ALA A CA 1
ATOM 5259 C C . ALA A 1 675 ? -9.641 12.759 6.108 1.00 96.25 675 ALA A C 1
ATOM 5261 O O . ALA A 1 675 ? -8.612 13.384 5.862 1.00 96.25 675 ALA A O 1
ATOM 5262 N N . ALA A 1 676 ? -10.728 13.410 6.544 1.00 95.19 676 ALA A N 1
ATOM 5263 C CA . ALA A 1 676 ? -10.818 14.873 6.638 1.00 95.19 676 ALA A CA 1
ATOM 5264 C C . ALA A 1 676 ? -9.758 15.566 7.526 1.00 95.19 676 ALA A C 1
ATOM 5266 O O . ALA A 1 676 ? -9.538 16.774 7.414 1.00 95.19 676 ALA A O 1
ATOM 5267 N N . ASP A 1 677 ? -9.104 14.820 8.416 1.00 90.94 677 ASP A N 1
ATOM 5268 C CA . ASP A 1 677 ? -7.992 15.286 9.257 1.00 90.94 677 ASP A CA 1
ATOM 5269 C C . ASP A 1 677 ? -6.598 15.014 8.647 1.00 90.94 677 ASP A C 1
ATOM 5271 O O . ASP A 1 677 ? -5.587 15.347 9.266 1.00 90.94 677 ASP A O 1
ATOM 5275 N N . GLN A 1 678 ? -6.553 14.474 7.424 1.00 94.50 678 GLN A N 1
ATOM 5276 C CA . GLN A 1 678 ? -5.366 14.177 6.615 1.00 94.50 678 GLN A CA 1
ATOM 5277 C C . GLN A 1 678 ? -4.468 13.051 7.135 1.00 94.50 678 GLN A C 1
ATOM 5279 O O . GLN A 1 678 ? -3.335 12.907 6.676 1.00 94.50 678 GLN A O 1
ATOM 5284 N N . HIS A 1 679 ? -4.932 12.280 8.115 1.00 94.44 679 HIS A N 1
ATOM 5285 C CA . HIS A 1 679 ? -4.268 11.044 8.507 1.00 94.44 679 HIS A CA 1
ATOM 5286 C C . HIS A 1 679 ? -4.590 9.939 7.509 1.00 94.44 679 HIS A C 1
ATOM 5288 O O . HIS A 1 679 ? -5.770 9.751 7.212 1.00 94.44 679 HIS A O 1
ATOM 5294 N N . THR A 1 680 ? -3.563 9.189 7.093 1.00 95.75 680 THR A N 1
ATOM 5295 C CA . THR A 1 680 ? -3.706 8.038 6.190 1.00 95.75 680 THR A CA 1
ATOM 5296 C C . THR A 1 680 ? -4.835 7.135 6.671 1.00 95.75 680 THR A C 1
ATOM 5298 O O . THR A 1 680 ? -4.801 6.701 7.834 1.00 95.75 680 THR A O 1
ATOM 5301 N N . THR A 1 681 ? -5.818 6.864 5.814 1.00 96.88 681 THR A N 1
ATOM 5302 C CA . THR A 1 681 ? -7.036 6.152 6.198 1.00 96.88 681 THR A CA 1
ATOM 5303 C C . THR A 1 681 ? -7.316 4.923 5.337 1.00 96.88 681 THR A C 1
ATOM 5305 O O . THR A 1 681 ? -7.855 5.010 4.249 1.00 96.88 681 THR A O 1
ATOM 5308 N N . THR A 1 682 ? -7.123 3.739 5.917 1.00 97.75 682 THR A N 1
ATOM 5309 C CA . THR A 1 682 ? -7.494 2.475 5.271 1.00 97.75 682 THR A CA 1
ATOM 5310 C C . THR A 1 682 ? -8.921 2.071 5.628 1.00 97.75 682 THR A C 1
ATOM 5312 O O . THR A 1 682 ? -9.261 1.895 6.803 1.00 97.75 682 THR A O 1
ATOM 5315 N N . TYR A 1 683 ? -9.750 1.828 4.621 1.00 98.31 683 TYR A N 1
ATOM 5316 C CA . TYR A 1 683 ? -11.114 1.328 4.754 1.00 98.31 683 TYR A CA 1
ATOM 5317 C C . TYR A 1 683 ? -11.149 -0.193 4.906 1.00 98.31 683 TYR A C 1
ATOM 5319 O O . TYR A 1 683 ? -10.407 -0.925 4.254 1.00 98.31 683 TYR A O 1
ATOM 5327 N N . ILE A 1 684 ? -12.061 -0.682 5.748 1.00 98.44 684 ILE A N 1
ATOM 5328 C CA . ILE A 1 684 ? -12.265 -2.112 6.001 1.00 98.44 684 ILE A CA 1
ATOM 5329 C C . ILE A 1 684 ? -13.594 -2.534 5.387 1.00 98.44 684 ILE A C 1
ATOM 5331 O O . ILE A 1 684 ? -14.659 -2.050 5.782 1.00 98.44 684 ILE A O 1
ATOM 5335 N N . VAL A 1 685 ? -13.536 -3.454 4.428 1.00 98.56 685 VAL A N 1
ATOM 5336 C CA . VAL A 1 685 ? -14.691 -3.915 3.657 1.00 98.56 685 VAL A CA 1
ATOM 5337 C C . VAL A 1 685 ? -14.963 -5.386 3.959 1.00 98.56 685 VAL A C 1
ATOM 5339 O O . VAL A 1 685 ? -14.114 -6.243 3.733 1.00 98.56 685 VAL A O 1
ATOM 5342 N N . ASP A 1 686 ? -16.162 -5.694 4.445 1.00 98.19 686 ASP A N 1
ATOM 5343 C CA . ASP A 1 686 ? -16.695 -7.054 4.523 1.00 98.19 686 ASP A CA 1
ATOM 5344 C C . ASP A 1 686 ? -17.179 -7.486 3.136 1.00 98.19 686 ASP A C 1
ATOM 5346 O O . ASP A 1 686 ? -18.032 -6.839 2.525 1.00 98.19 686 ASP A O 1
ATOM 5350 N N . ILE A 1 687 ? -16.606 -8.577 2.638 1.00 98.06 687 ILE A N 1
ATOM 5351 C CA . ILE A 1 687 ? -16.872 -9.156 1.315 1.00 98.06 687 ILE A CA 1
ATOM 5352 C C . ILE A 1 687 ? -17.308 -10.622 1.425 1.00 98.06 687 ILE A C 1
ATOM 5354 O O . ILE A 1 687 ? -17.184 -11.402 0.476 1.00 98.06 687 ILE A O 1
ATOM 5358 N N . GLN A 1 688 ? -17.799 -11.039 2.593 1.00 96.62 688 GLN A N 1
ATOM 5359 C CA . GLN A 1 688 ? -18.320 -12.393 2.780 1.00 96.62 688 GLN A CA 1
ATOM 5360 C C . GLN A 1 688 ? -19.536 -12.669 1.885 1.00 96.62 688 GLN A C 1
ATOM 5362 O O . GLN A 1 688 ? -19.808 -13.829 1.570 1.00 96.62 688 GLN A O 1
ATOM 5367 N N . ASP A 1 689 ? -20.228 -11.612 1.455 1.00 97.69 689 ASP A N 1
ATOM 5368 C CA . ASP A 1 689 ? -21.135 -11.617 0.316 1.00 97.69 689 ASP A CA 1
ATOM 5369 C C . ASP A 1 689 ? -20.565 -10.736 -0.810 1.00 97.69 689 ASP A C 1
ATOM 5371 O O . ASP A 1 689 ? -20.605 -9.508 -0.751 1.00 97.69 689 ASP A O 1
ATOM 5375 N N . LEU A 1 690 ? -20.032 -11.366 -1.859 1.00 98.50 690 LEU A N 1
ATOM 5376 C CA . LEU A 1 690 ? -19.422 -10.691 -3.009 1.00 98.50 690 LEU A CA 1
ATOM 5377 C C . LEU A 1 690 ? -20.428 -9.864 -3.822 1.00 98.50 690 LEU A C 1
ATOM 5379 O O . LEU A 1 690 ? -20.027 -8.975 -4.577 1.00 98.50 690 LEU A O 1
ATOM 5383 N N . GLU A 1 691 ? -21.723 -10.161 -3.703 1.00 98.31 691 GLU A N 1
ATOM 5384 C CA . GLU A 1 691 ? -22.795 -9.415 -4.368 1.00 98.31 691 GLU A CA 1
ATOM 5385 C C . GLU A 1 691 ? -23.228 -8.190 -3.535 1.00 98.31 691 GLU A C 1
ATOM 5387 O O . GLU A 1 691 ? -23.812 -7.258 -4.090 1.00 98.31 691 GLU A O 1
ATOM 5392 N N . TYR A 1 692 ? -22.865 -8.132 -2.244 1.00 97.56 692 TYR A N 1
ATOM 5393 C CA . TYR A 1 692 ? -23.184 -7.028 -1.331 1.00 97.56 692 TYR A CA 1
ATOM 5394 C C . TYR A 1 692 ? -22.021 -6.651 -0.384 1.00 97.56 692 TYR A C 1
ATOM 5396 O O . TYR A 1 692 ? -22.158 -6.808 0.829 1.00 97.56 692 TYR A O 1
ATOM 5404 N N . PRO A 1 693 ? -20.892 -6.115 -0.894 1.00 97.94 693 PRO A N 1
ATOM 5405 C CA . PRO A 1 693 ? -19.804 -5.624 -0.045 1.00 97.94 693 PRO A CA 1
ATOM 5406 C C . PRO A 1 693 ? -20.253 -4.513 0.908 1.00 97.94 693 PRO A C 1
ATOM 5408 O O . PRO A 1 693 ? -20.998 -3.615 0.503 1.00 97.94 693 PRO A O 1
ATOM 5411 N N . VAL A 1 694 ? -19.755 -4.534 2.146 1.00 97.50 694 VAL A N 1
ATOM 5412 C CA . VAL A 1 694 ? -20.119 -3.573 3.198 1.00 97.50 694 VAL A CA 1
ATOM 5413 C C . VAL A 1 694 ? -18.870 -2.940 3.804 1.00 97.50 694 VAL A C 1
ATOM 5415 O O . VAL A 1 694 ? -18.029 -3.631 4.366 1.00 97.50 694 VAL A O 1
ATOM 5418 N N . PHE A 1 695 ? -18.766 -1.615 3.756 1.00 97.88 695 PHE A N 1
ATOM 5419 C CA . PHE A 1 695 ? -17.719 -0.865 4.455 1.00 97.88 695 PHE A CA 1
ATOM 5420 C C . PHE A 1 695 ? -18.036 -0.838 5.955 1.00 97.88 695 PHE A C 1
ATOM 5422 O O . PHE A 1 695 ? -19.033 -0.244 6.355 1.00 97.88 695 PHE A O 1
ATOM 5429 N N . ARG A 1 696 ? -17.235 -1.519 6.781 1.00 95.50 696 ARG A N 1
ATOM 5430 C CA . ARG A 1 696 ? -17.516 -1.750 8.212 1.00 95.50 696 ARG A CA 1
ATOM 5431 C C . ARG A 1 696 ? -16.863 -0.727 9.133 1.00 95.50 696 ARG A C 1
ATOM 5433 O O . ARG A 1 696 ? -17.431 -0.404 10.177 1.00 95.50 696 ARG A O 1
ATOM 5440 N N . GLY A 1 697 ? -15.693 -0.230 8.746 1.00 96.12 697 GLY A N 1
ATOM 5441 C CA . GLY A 1 697 ? -14.887 0.659 9.567 1.00 96.12 697 GLY A CA 1
ATOM 5442 C C . GLY A 1 697 ? -13.655 1.173 8.842 1.00 96.12 697 GLY A C 1
ATOM 5443 O O . GLY A 1 697 ? -13.503 0.977 7.634 1.00 96.12 697 GLY A O 1
ATOM 5444 N N . VAL A 1 698 ? -12.780 1.830 9.599 1.00 96.88 698 VAL A N 1
ATOM 5445 C CA . VAL A 1 698 ? -11.510 2.359 9.097 1.00 96.88 698 VAL A CA 1
ATOM 5446 C C . VAL A 1 698 ? -10.399 2.172 10.125 1.00 96.88 698 VAL A C 1
ATOM 5448 O O . VAL A 1 698 ? -10.621 2.263 11.337 1.00 96.88 698 VAL A O 1
ATOM 5451 N N . TYR A 1 699 ? -9.187 1.983 9.623 1.00 95.81 699 TYR A N 1
ATOM 5452 C CA . TYR A 1 699 ? -7.949 2.191 10.358 1.00 95.81 699 TYR A CA 1
ATOM 5453 C C . TYR A 1 699 ? -7.352 3.543 9.973 1.00 95.81 699 TYR A C 1
ATOM 5455 O O . TYR A 1 699 ? -7.458 3.968 8.826 1.00 95.81 699 TYR A O 1
ATOM 5463 N N . LYS A 1 700 ? -6.708 4.212 10.933 1.00 93.50 700 LYS A N 1
ATOM 5464 C CA . LYS A 1 700 ? -6.032 5.485 10.694 1.00 93.50 700 LYS A CA 1
ATOM 5465 C C . LYS A 1 700 ? -4.611 5.471 11.224 1.00 93.50 700 LYS A C 1
ATOM 5467 O O . LYS A 1 700 ? -4.393 5.160 12.398 1.00 93.50 700 LYS A O 1
ATOM 5472 N N . SER A 1 701 ? -3.674 5.866 10.370 1.00 91.50 701 SER A N 1
ATOM 5473 C CA . SER A 1 701 ? -2.273 6.052 10.739 1.00 91.50 701 SER A CA 1
ATOM 5474 C C . SER A 1 701 ? -2.117 7.207 11.735 1.00 91.50 701 SER A C 1
ATOM 5476 O O . SER A 1 701 ? -2.803 8.227 11.618 1.00 91.50 701 SER A O 1
ATOM 5478 N N . PRO A 1 702 ? -1.178 7.120 12.693 1.00 84.31 702 PRO A N 1
ATOM 5479 C CA . PRO A 1 702 ? -0.844 8.244 13.566 1.00 84.31 702 PRO A CA 1
ATOM 5480 C C . PRO A 1 702 ? -0.173 9.420 12.834 1.00 84.31 702 PRO A C 1
ATOM 5482 O O . PRO A 1 702 ? -0.040 10.494 13.417 1.00 84.31 702 PRO A O 1
ATOM 5485 N N . VAL A 1 703 ? 0.237 9.247 11.573 1.00 88.25 703 VAL A N 1
ATOM 5486 C CA . VAL A 1 703 ? 0.934 10.263 10.769 1.00 88.25 703 VAL A CA 1
ATOM 5487 C C . VAL A 1 703 ? 0.053 10.731 9.615 1.00 88.25 703 VAL A C 1
ATOM 5489 O O . VAL A 1 703 ? -0.745 9.961 9.078 1.00 88.25 703 VAL A O 1
ATOM 5492 N N . ARG A 1 704 ? 0.188 12.008 9.246 1.00 93.75 704 ARG A N 1
ATOM 5493 C CA . ARG A 1 704 ? -0.496 12.576 8.084 1.00 93.75 704 ARG A CA 1
ATOM 5494 C C . ARG A 1 704 ? 0.270 12.249 6.815 1.00 93.75 704 ARG A C 1
ATOM 5496 O O . ARG A 1 704 ? 1.434 12.615 6.700 1.00 93.75 704 ARG A O 1
ATOM 5503 N N . SER A 1 705 ? -0.376 11.564 5.886 1.00 96.81 705 SER A N 1
ATOM 5504 C CA . SER A 1 705 ? 0.152 11.277 4.555 1.00 96.81 705 SER A CA 1
ATOM 5505 C C . SER A 1 705 ? -0.955 10.707 3.683 1.00 96.81 705 SER A C 1
ATOM 5507 O O . SER A 1 705 ? -1.948 10.218 4.217 1.00 96.81 705 SER A O 1
ATOM 5509 N N . ILE A 1 706 ? -0.759 10.751 2.371 1.00 98.12 706 ILE A N 1
ATOM 5510 C CA . ILE A 1 706 ? -1.667 10.117 1.414 1.00 98.12 706 ILE A CA 1
ATOM 5511 C C . ILE A 1 706 ? -1.463 8.601 1.484 1.00 98.12 706 ILE A C 1
ATOM 5513 O O . ILE A 1 706 ? -0.317 8.135 1.492 1.00 98.12 706 ILE A O 1
ATOM 5517 N N . ASP A 1 707 ? -2.552 7.846 1.579 1.00 96.50 707 ASP A N 1
ATOM 5518 C CA . ASP A 1 707 ? -2.511 6.390 1.448 1.00 96.50 707 ASP A CA 1
ATOM 5519 C C . ASP A 1 707 ? -2.191 5.961 -0.001 1.00 96.50 707 ASP A C 1
ATOM 5521 O O . ASP A 1 707 ? -2.294 6.747 -0.944 1.00 96.50 707 ASP A O 1
ATOM 5525 N N . HIS A 1 708 ? -1.667 4.751 -0.216 1.00 96.50 708 HIS A N 1
ATOM 5526 C CA . HIS A 1 708 ? -1.315 4.345 -1.583 1.00 96.50 708 HIS A CA 1
ATOM 5527 C C . HIS A 1 708 ? -1.416 2.841 -1.808 1.00 96.50 708 HIS A C 1
ATOM 5529 O O . HIS A 1 708 ? -2.454 2.356 -2.253 1.00 96.50 708 HIS A O 1
ATOM 5535 N N . ASN A 1 709 ? -0.333 2.101 -1.559 1.00 96.88 709 ASN A N 1
ATOM 5536 C CA . ASN A 1 709 ? -0.266 0.670 -1.836 1.00 96.88 709 ASN A CA 1
ATOM 5537 C C . ASN A 1 709 ? -0.098 -0.112 -0.542 1.00 96.88 709 ASN A C 1
ATOM 5539 O O . ASN A 1 709 ? 0.840 0.135 0.224 1.00 96.88 709 ASN A O 1
ATOM 5543 N N . GLN A 1 710 ? -0.935 -1.131 -0.367 1.00 97.62 710 GLN A N 1
ATOM 5544 C CA . GLN A 1 710 ? -0.827 -2.064 0.739 1.00 97.62 710 GLN A CA 1
ATOM 5545 C C . GLN A 1 710 ? -0.945 -3.531 0.334 1.00 97.62 710 GLN A C 1
ATOM 5547 O O . GLN A 1 710 ? -1.634 -3.903 -0.615 1.00 97.62 710 GLN A O 1
ATOM 5552 N N . TYR A 1 711 ? -0.306 -4.389 1.124 1.00 98.38 711 TYR A N 1
ATOM 5553 C CA . TYR A 1 711 ? -0.361 -5.835 0.950 1.00 98.38 711 TYR A CA 1
ATOM 5554 C C . TYR A 1 711 ? -0.532 -6.533 2.297 1.00 98.38 711 TYR A C 1
ATOM 5556 O O . TYR A 1 711 ? 0.258 -6.313 3.216 1.00 98.38 711 TYR A O 1
ATOM 5564 N N . VAL A 1 712 ? -1.535 -7.407 2.409 1.00 98.12 712 VAL A N 1
ATOM 5565 C CA . VAL A 1 712 ? -1.767 -8.213 3.619 1.00 98.12 712 VAL A CA 1
ATOM 5566 C C . VAL A 1 712 ? -1.013 -9.535 3.511 1.00 98.12 712 VAL A C 1
ATOM 5568 O O . VAL A 1 712 ? -1.248 -10.319 2.589 1.00 98.12 712 VAL A O 1
ATOM 5571 N N . VAL A 1 713 ? -0.099 -9.771 4.455 1.00 96.88 713 VAL A N 1
ATOM 5572 C CA . VAL A 1 713 ? 0.703 -10.994 4.559 1.00 96.88 713 VAL A CA 1
ATOM 5573 C C . VAL A 1 713 ? 0.812 -11.423 6.018 1.00 96.88 713 VAL A C 1
ATOM 5575 O O . VAL A 1 713 ? 1.325 -10.694 6.864 1.00 96.88 713 VAL A O 1
ATOM 5578 N N . GLY A 1 714 ? 0.349 -12.632 6.326 1.00 94.44 714 GLY A N 1
ATOM 5579 C CA . GLY A 1 714 ? 0.428 -13.210 7.666 1.00 94.44 714 GLY A CA 1
ATOM 5580 C C . GLY A 1 714 ? -0.363 -12.429 8.718 1.00 94.44 714 GLY A C 1
ATOM 5581 O O . GLY A 1 714 ? 0.054 -12.390 9.875 1.00 94.44 714 GLY A O 1
ATOM 5582 N N . GLY A 1 715 ? -1.473 -11.786 8.337 1.00 95.25 715 GLY A N 1
ATOM 5583 C CA . GLY A 1 715 ? -2.257 -10.929 9.237 1.00 95.25 715 GLY A CA 1
ATOM 5584 C C . GLY A 1 715 ? -1.626 -9.563 9.545 1.00 95.25 715 GLY A C 1
ATOM 5585 O O . GLY A 1 715 ? -2.062 -8.886 10.479 1.00 95.25 715 GLY A O 1
ATOM 5586 N N . VAL A 1 716 ? -0.619 -9.148 8.773 1.00 97.88 716 VAL A N 1
ATOM 5587 C CA . VAL A 1 716 ? -0.028 -7.804 8.806 1.00 97.88 716 VAL A CA 1
ATOM 5588 C C . VAL A 1 716 ? -0.286 -7.123 7.467 1.00 97.88 716 VAL A C 1
ATOM 5590 O O . VAL A 1 716 ? -0.001 -7.705 6.425 1.00 97.88 716 VAL A O 1
ATOM 5593 N N . SER A 1 717 ? -0.808 -5.898 7.488 1.00 98.38 717 SER A N 1
ATOM 5594 C CA . SER A 1 717 ? -0.832 -5.024 6.318 1.00 98.38 717 SER A CA 1
ATOM 5595 C C . SER A 1 717 ? 0.478 -4.240 6.236 1.00 98.38 717 SER A C 1
ATOM 5597 O O . SER A 1 717 ? 0.853 -3.534 7.175 1.00 98.38 717 SER A O 1
ATOM 5599 N N . TYR A 1 718 ? 1.191 -4.403 5.125 1.00 98.56 718 TYR A N 1
ATOM 5600 C CA . TYR A 1 718 ? 2.390 -3.651 4.774 1.00 98.56 718 TYR A CA 1
ATOM 5601 C C . TYR A 1 718 ? 1.970 -2.519 3.853 1.00 98.56 718 TYR A C 1
ATOM 5603 O O . TYR A 1 718 ? 1.713 -2.758 2.675 1.00 98.56 718 TYR A O 1
ATOM 5611 N N . GLN A 1 719 ? 1.885 -1.315 4.400 1.00 98.00 719 GLN A N 1
ATOM 5612 C CA . GLN A 1 719 ? 1.400 -0.129 3.709 1.00 98.00 719 GLN A CA 1
ATOM 5613 C C . GLN A 1 719 ? 2.579 0.772 3.371 1.00 98.00 719 GLN A C 1
ATOM 5615 O O . GLN A 1 719 ? 3.478 0.953 4.196 1.00 98.00 719 GLN A O 1
ATOM 5620 N N . VAL A 1 720 ? 2.580 1.360 2.184 1.00 96.38 720 VAL A N 1
ATOM 5621 C CA . VAL A 1 720 ? 3.423 2.517 1.893 1.00 96.38 720 VAL A CA 1
ATOM 5622 C C . VAL A 1 720 ? 2.545 3.701 1.572 1.00 96.38 720 VAL A C 1
ATOM 5624 O O . VAL A 1 720 ? 1.736 3.645 0.655 1.00 96.38 720 VAL A O 1
ATOM 5627 N N . ASN A 1 721 ? 2.736 4.765 2.338 1.00 96.88 721 ASN A N 1
ATOM 5628 C CA . ASN A 1 721 ? 1.866 5.931 2.325 1.00 96.88 721 ASN A CA 1
ATOM 5629 C C . ASN A 1 721 ? 2.748 7.151 2.080 1.00 96.88 721 ASN A C 1
ATOM 5631 O O . ASN A 1 721 ? 3.156 7.818 3.036 1.00 96.88 721 ASN A O 1
ATOM 5635 N N . TYR A 1 722 ? 3.145 7.320 0.814 1.00 97.31 722 TYR A N 1
ATOM 5636 C CA . TYR A 1 722 ? 3.964 8.415 0.291 1.00 97.31 722 TYR A CA 1
ATOM 5637 C C . TYR A 1 722 ? 5.026 8.927 1.277 1.00 97.31 722 TYR A C 1
ATOM 5639 O O . TYR A 1 722 ? 6.002 8.216 1.555 1.00 97.31 722 TYR A O 1
ATOM 5647 N N . GLY A 1 723 ? 4.839 10.134 1.818 1.00 95.75 723 GLY A N 1
ATOM 5648 C CA . GLY A 1 723 ? 5.783 10.799 2.714 1.00 95.75 723 GLY A CA 1
ATOM 5649 C C . GLY A 1 723 ? 6.072 9.983 3.970 1.00 95.75 723 GLY A C 1
ATOM 5650 O O . GLY A 1 723 ? 7.223 9.814 4.342 1.00 95.75 723 GLY A O 1
ATOM 5651 N N . SER A 1 724 ? 5.063 9.338 4.556 1.00 94.88 724 SER A N 1
ATOM 5652 C CA . SER A 1 724 ? 5.239 8.594 5.811 1.00 94.88 724 SER A CA 1
ATOM 5653 C C . SER A 1 724 ? 5.943 7.234 5.673 1.00 94.88 724 SER A C 1
ATOM 5655 O O . SER A 1 724 ? 6.166 6.560 6.688 1.00 94.88 724 SER A O 1
ATOM 5657 N N . GLY A 1 725 ? 6.288 6.827 4.446 1.00 97.44 725 GLY A N 1
ATOM 5658 C CA . GLY A 1 725 ? 7.050 5.617 4.150 1.00 97.44 725 GLY A CA 1
ATOM 5659 C C . GLY A 1 725 ? 6.301 4.314 4.438 1.00 97.44 725 GLY A C 1
ATOM 5660 O O . GLY A 1 725 ? 5.091 4.220 4.246 1.00 97.44 725 GLY A O 1
ATOM 5661 N N . LEU A 1 726 ? 7.046 3.288 4.862 1.00 98.50 726 LEU A N 1
ATOM 5662 C CA . LEU A 1 726 ? 6.516 1.972 5.221 1.00 98.50 726 LEU A CA 1
ATOM 5663 C C . LEU A 1 726 ? 5.862 2.007 6.603 1.00 98.50 726 LEU A C 1
ATOM 5665 O O . LEU A 1 726 ? 6.507 2.356 7.593 1.00 98.50 726 LEU A O 1
ATOM 5669 N N . ARG A 1 727 ? 4.625 1.525 6.679 1.00 97.50 727 ARG A N 1
ATOM 5670 C CA . ARG A 1 727 ? 3.838 1.339 7.899 1.00 97.50 727 ARG A CA 1
ATOM 5671 C C . ARG A 1 727 ? 3.382 -0.118 7.963 1.00 97.50 727 ARG A C 1
ATOM 5673 O O . ARG A 1 727 ? 2.731 -0.612 7.049 1.00 97.50 727 ARG A O 1
ATOM 5680 N N . MET A 1 728 ? 3.762 -0.834 9.019 1.00 97.94 728 MET A N 1
ATOM 5681 C CA . MET A 1 728 ? 3.340 -2.218 9.245 1.00 97.94 728 MET A CA 1
ATOM 5682 C C . MET A 1 728 ? 2.237 -2.241 10.293 1.00 97.94 728 MET A C 1
ATOM 5684 O O . MET A 1 728 ? 2.476 -1.890 11.450 1.00 97.94 728 MET A O 1
ATOM 5688 N N . VAL A 1 729 ? 1.047 -2.691 9.909 1.00 97.31 729 VAL A N 1
ATOM 5689 C CA . VAL A 1 729 ? -0.142 -2.695 10.766 1.00 97.31 729 VAL A CA 1
ATOM 5690 C C . VAL A 1 729 ? -0.594 -4.130 10.996 1.00 97.31 729 VAL A C 1
ATOM 5692 O O . VAL A 1 729 ? -0.890 -4.857 10.056 1.00 97.31 729 VAL A O 1
ATOM 5695 N N . ASN A 1 730 ? -0.661 -4.569 12.248 1.00 95.81 730 ASN A N 1
ATOM 5696 C CA . ASN A 1 730 ? -1.299 -5.828 12.599 1.00 95.81 730 ASN A CA 1
ATOM 5697 C C . ASN A 1 730 ? -2.816 -5.692 12.427 1.00 95.81 730 ASN A C 1
ATOM 5699 O O . ASN A 1 730 ? -3.467 -4.933 13.149 1.00 95.81 730 ASN A O 1
ATOM 5703 N N . VAL A 1 731 ? -3.352 -6.466 11.487 1.00 97.06 731 VAL A N 1
ATOM 5704 C CA . VAL A 1 731 ? -4.772 -6.492 11.112 1.00 97.06 731 VAL A CA 1
ATOM 5705 C C . VAL A 1 731 ? -5.442 -7.817 11.480 1.00 97.06 731 VAL A C 1
ATOM 5707 O O . VAL A 1 731 ? -6.623 -8.019 11.215 1.00 97.06 731 VAL A O 1
ATOM 5710 N N . SER A 1 732 ? -4.724 -8.734 12.140 1.00 93.31 732 SER A N 1
ATOM 5711 C CA . SER A 1 732 ? -5.255 -10.045 12.550 1.00 93.31 732 SER A CA 1
ATOM 5712 C C . SER A 1 732 ? -6.447 -9.957 13.511 1.00 93.31 732 SER A C 1
ATOM 5714 O O . SER A 1 732 ? -7.241 -10.899 13.609 1.00 93.31 732 SER A O 1
ATOM 5716 N N . SER A 1 733 ? -6.610 -8.817 14.190 1.00 91.06 733 SER A N 1
ATOM 5717 C CA . SER A 1 733 ? -7.743 -8.553 15.072 1.00 91.06 733 SER A CA 1
ATOM 5718 C C . SER A 1 733 ? -9.071 -8.360 14.338 1.00 91.06 733 SER A C 1
ATOM 5720 O O . SER A 1 733 ? -10.121 -8.434 14.976 1.00 91.06 733 SER A O 1
ATOM 5722 N N . ILE A 1 734 ? -9.054 -8.245 13.002 1.00 94.56 734 ILE A N 1
ATOM 5723 C CA . ILE A 1 734 ? -10.255 -8.138 12.157 1.00 94.56 734 ILE A CA 1
ATOM 5724 C C . ILE A 1 734 ? -11.241 -9.301 12.352 1.00 94.56 734 ILE A C 1
ATOM 5726 O O . ILE A 1 734 ? -12.448 -9.154 12.194 1.00 94.56 734 ILE A O 1
ATOM 5730 N N . ALA A 1 735 ? -10.739 -10.476 12.744 1.00 88.50 735 ALA A N 1
ATOM 5731 C CA . ALA A 1 735 ? -11.575 -11.638 13.031 1.00 88.50 735 ALA A CA 1
ATOM 5732 C C . ALA A 1 735 ? -12.381 -11.506 14.339 1.00 88.50 735 ALA A C 1
ATOM 5734 O O . ALA A 1 735 ? -13.333 -12.262 14.538 1.00 88.50 735 ALA A O 1
ATOM 5735 N N . GLN A 1 736 ? -11.984 -10.602 15.243 1.00 88.75 736 GLN A N 1
ATOM 5736 C CA . GLN A 1 736 ? -12.701 -10.300 16.487 1.00 88.75 736 GLN A CA 1
ATOM 5737 C C . GLN A 1 736 ? -13.448 -8.963 16.419 1.00 88.75 736 GLN A C 1
ATOM 5739 O O . GLN A 1 736 ? -14.524 -8.848 17.003 1.00 88.75 736 GLN A O 1
ATOM 5744 N N . ASP A 1 737 ? -12.874 -7.980 15.727 1.00 88.94 737 ASP A N 1
ATOM 5745 C CA . ASP A 1 737 ? -13.408 -6.634 15.539 1.00 88.94 737 ASP A CA 1
ATOM 5746 C C . ASP A 1 737 ? -13.158 -6.167 14.100 1.00 88.94 737 ASP A C 1
ATOM 5748 O O . ASP A 1 737 ? -12.044 -5.795 13.736 1.00 88.94 737 ASP A O 1
ATOM 5752 N N . ASP A 1 738 ? -14.211 -6.156 13.288 1.00 89.44 738 ASP A N 1
ATOM 5753 C CA . ASP A 1 738 ? -14.165 -5.735 11.886 1.00 89.44 738 ASP A CA 1
ATOM 5754 C C . ASP A 1 738 ? -14.331 -4.215 11.696 1.00 89.44 738 ASP A C 1
ATOM 5756 O O . ASP A 1 738 ? -14.417 -3.738 10.565 1.00 89.44 738 ASP A O 1
ATOM 5760 N N . THR A 1 739 ? -14.329 -3.436 12.787 1.00 88.56 739 THR A N 1
ATOM 5761 C CA . THR A 1 739 ? -14.357 -1.964 12.730 1.00 88.56 739 THR A CA 1
ATOM 5762 C C . THR A 1 739 ? -12.972 -1.333 12.569 1.00 88.56 739 THR A C 1
ATOM 5764 O O . THR A 1 739 ? -12.872 -0.157 12.220 1.00 88.56 739 THR A O 1
ATOM 5767 N N . GLY A 1 740 ? -11.901 -2.096 12.826 1.00 88.94 740 GLY A N 1
ATOM 5768 C CA . GLY A 1 740 ? -10.515 -1.617 12.779 1.00 88.94 740 GLY A CA 1
ATOM 5769 C C . GLY A 1 740 ? -10.013 -0.967 14.065 1.00 88.94 740 GLY A C 1
ATOM 5770 O O . GLY A 1 740 ? -8.831 -0.632 14.152 1.00 88.94 740 GLY A O 1
ATOM 5771 N N . ALA A 1 741 ? -10.855 -0.819 15.094 1.00 86.25 741 ALA A N 1
ATOM 5772 C CA . ALA A 1 741 ? -10.462 -0.195 16.361 1.00 86.25 741 ALA A CA 1
ATOM 5773 C C . ALA A 1 741 ? -9.340 -0.974 17.075 1.00 86.25 741 ALA A C 1
ATOM 5775 O O . ALA A 1 741 ? -8.535 -0.406 17.827 1.00 86.25 741 ALA A O 1
ATOM 5776 N N . LEU A 1 742 ? -9.262 -2.285 16.825 1.00 86.31 742 LEU A N 1
ATOM 5777 C CA . LEU A 1 742 ? -8.220 -3.154 17.359 1.00 86.31 742 LEU A CA 1
ATOM 5778 C C . LEU A 1 742 ? -6.954 -3.272 16.494 1.00 86.31 742 LEU A C 1
ATOM 5780 O O . LEU A 1 742 ? -6.044 -3.997 16.906 1.00 86.31 742 LEU A O 1
ATOM 5784 N N . PHE A 1 743 ? -6.855 -2.594 15.347 1.00 92.12 743 PHE A N 1
ATOM 5785 C CA . PHE A 1 743 ? -5.640 -2.622 14.522 1.00 92.12 743 PHE A CA 1
ATOM 5786 C C . PHE A 1 743 ? -4.500 -1.864 15.210 1.00 92.12 743 PHE A C 1
ATOM 5788 O O . PHE A 1 743 ? -4.722 -0.906 15.957 1.00 92.12 743 PHE A O 1
ATOM 5795 N N . GLU A 1 744 ? -3.263 -2.302 14.982 1.00 87.94 744 GLU A N 1
ATOM 5796 C CA . GLU A 1 744 ? -2.089 -1.746 15.661 1.00 87.94 744 GLU A CA 1
ATOM 5797 C C . GLU A 1 744 ? -0.904 -1.595 14.717 1.00 87.94 744 GLU A C 1
ATOM 5799 O O . GLU A 1 744 ? -0.474 -2.575 14.119 1.00 87.94 744 GLU A O 1
ATOM 5804 N N . GLU A 1 745 ? -0.320 -0.398 14.635 1.00 93.06 745 GLU A N 1
ATOM 5805 C CA . GLU A 1 745 ? 0.990 -0.235 13.999 1.00 93.06 745 GLU A CA 1
ATOM 5806 C C . GLU A 1 745 ? 2.049 -0.970 14.836 1.00 93.06 745 GLU A C 1
ATOM 5808 O O . GLU A 1 745 ? 2.256 -0.662 16.012 1.00 93.06 745 GLU A O 1
ATOM 5813 N N . ILE A 1 746 ? 2.710 -1.958 14.236 1.00 94.12 746 ILE A N 1
ATOM 5814 C CA . ILE A 1 746 ? 3.731 -2.778 14.898 1.00 94.12 746 ILE A CA 1
ATOM 5815 C C . ILE A 1 746 ? 5.156 -2.324 14.587 1.00 94.12 746 ILE A C 1
ATOM 5817 O O . ILE A 1 746 ? 6.056 -2.669 15.354 1.00 94.12 746 ILE A O 1
ATOM 5821 N N . GLY A 1 747 ? 5.356 -1.543 13.521 1.00 94.69 747 GLY A N 1
ATOM 5822 C CA . GLY A 1 747 ? 6.633 -0.944 13.132 1.00 94.69 747 GLY A CA 1
ATOM 5823 C C . GLY A 1 747 ? 6.490 -0.017 11.921 1.00 94.69 747 GLY A C 1
ATOM 5824 O O . GLY A 1 747 ? 5.521 -0.119 11.169 1.00 94.69 747 GLY A O 1
ATOM 5825 N N . PHE A 1 748 ? 7.457 0.879 11.723 1.00 96.62 748 PHE A N 1
ATOM 5826 C CA . PHE A 1 748 ? 7.476 1.789 10.574 1.00 96.62 748 PHE A CA 1
ATOM 5827 C C . PHE A 1 748 ? 8.896 2.166 10.146 1.00 96.62 748 PHE A C 1
ATOM 5829 O O . PHE A 1 748 ? 9.845 2.084 10.935 1.00 96.62 748 PHE A O 1
ATOM 5836 N N . PHE A 1 749 ? 9.027 2.612 8.898 1.00 97.94 749 PHE A N 1
ATOM 5837 C CA . PHE A 1 749 ? 10.241 3.203 8.349 1.00 97.94 749 PHE A CA 1
ATOM 5838 C C . PHE A 1 749 ? 9.889 4.328 7.378 1.00 97.94 749 PHE A C 1
ATOM 5840 O O . PHE A 1 749 ? 9.351 4.087 6.298 1.00 97.94 749 PHE A O 1
ATOM 5847 N N . ASP A 1 750 ? 10.227 5.549 7.762 1.00 95.88 750 ASP A N 1
ATOM 5848 C CA . ASP A 1 750 ? 9.962 6.758 6.997 1.00 95.88 750 ASP A CA 1
ATOM 5849 C C . ASP A 1 750 ? 11.075 6.993 5.969 1.00 95.88 750 ASP A C 1
ATOM 5851 O O . ASP A 1 750 ? 12.249 7.078 6.333 1.00 95.88 750 ASP A O 1
ATOM 5855 N N . VAL A 1 751 ? 10.734 7.090 4.683 1.00 94.69 751 VAL A N 1
ATOM 5856 C CA . VAL A 1 751 ? 11.720 7.341 3.618 1.00 94.69 751 VAL A CA 1
ATOM 5857 C C . VAL A 1 751 ? 11.867 8.828 3.275 1.00 94.69 751 VAL A C 1
ATOM 5859 O O . VAL A 1 751 ? 12.765 9.163 2.502 1.00 94.69 751 VAL A O 1
ATOM 5862 N N . HIS A 1 752 ? 11.049 9.712 3.849 1.00 95.31 752 HIS A N 1
ATOM 5863 C CA . HIS A 1 752 ? 10.979 11.146 3.579 1.00 95.31 752 HIS A CA 1
ATOM 5864 C C . HIS A 1 752 ? 11.052 11.979 4.882 1.00 95.31 752 HIS A C 1
ATOM 5866 O O . HIS A 1 752 ? 10.077 12.566 5.326 1.00 95.31 752 HIS A O 1
ATOM 5872 N N . PRO A 1 753 ? 12.237 12.114 5.504 1.00 91.88 753 PRO A N 1
ATOM 5873 C CA . PRO A 1 753 ? 12.386 12.830 6.775 1.00 91.88 753 PRO A CA 1
ATOM 5874 C C . PRO A 1 753 ? 12.151 14.353 6.705 1.00 91.88 753 PRO A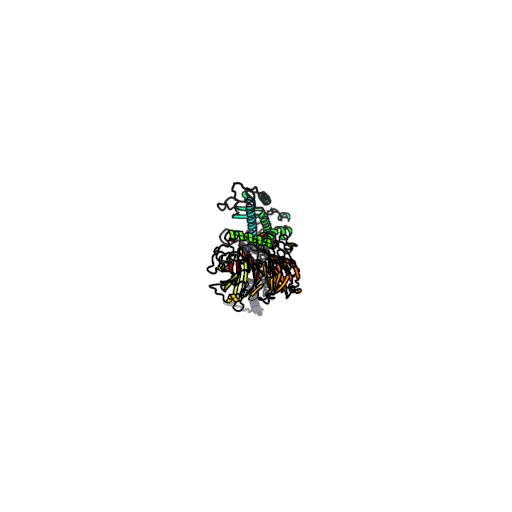 C 1
ATOM 5876 O O . PRO A 1 753 ? 12.257 15.041 7.721 1.00 91.88 753 PRO A O 1
ATOM 5879 N N . GLU A 1 754 ? 11.938 14.927 5.521 1.00 92.25 754 GLU A N 1
ATOM 5880 C CA . GLU A 1 754 ? 11.805 16.370 5.321 1.00 92.25 754 GLU A CA 1
ATOM 5881 C C . GLU A 1 754 ? 10.506 16.956 5.908 1.00 92.25 754 GLU A C 1
ATOM 5883 O O . GLU A 1 754 ? 10.508 18.138 6.265 1.00 92.25 754 GLU A O 1
ATOM 5888 N N . ASP A 1 755 ? 9.449 16.157 6.090 1.00 91.44 755 ASP A N 1
ATOM 5889 C CA . ASP A 1 755 ? 8.169 16.576 6.686 1.00 91.44 755 ASP A CA 1
ATOM 5890 C C . ASP A 1 755 ? 7.969 16.098 8.146 1.00 91.44 755 ASP A C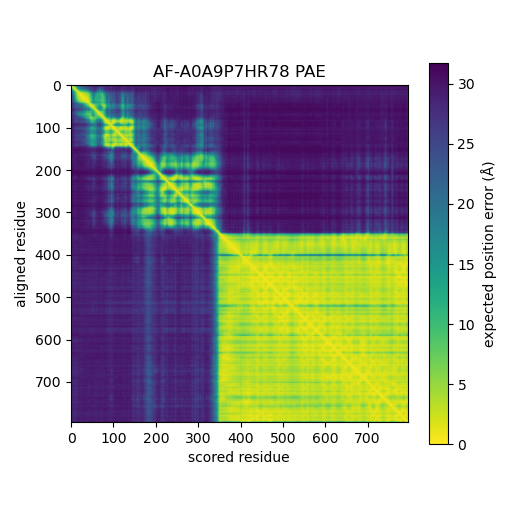 1
ATOM 5892 O O . ASP A 1 755 ? 7.019 16.519 8.821 1.00 91.44 755 ASP A O 1
ATOM 5896 N N . ASP A 1 756 ? 8.917 15.317 8.689 1.00 84.81 756 ASP A N 1
ATOM 5897 C CA . ASP A 1 756 ? 8.937 14.825 10.080 1.00 84.81 756 ASP A CA 1
ATOM 5898 C C . ASP A 1 756 ? 8.642 15.958 11.086 1.00 84.81 756 ASP A C 1
ATOM 5900 O O . ASP A 1 756 ? 7.882 15.803 12.045 1.00 84.81 756 ASP A O 1
ATOM 5904 N N . ALA A 1 757 ? 9.255 17.131 10.874 1.00 81.81 757 ALA A N 1
ATOM 5905 C CA . ALA A 1 757 ? 9.190 18.269 11.795 1.00 81.81 757 ALA A CA 1
ATOM 5906 C C . ALA A 1 757 ? 7.793 18.904 11.894 1.00 81.81 757 ALA A C 1
ATOM 5908 O O . ALA A 1 757 ? 7.501 19.590 12.877 1.00 81.81 757 ALA A O 1
ATOM 5909 N N . VAL A 1 758 ? 6.945 18.689 10.886 1.00 81.62 758 VAL A N 1
ATOM 5910 C CA . VAL A 1 758 ? 5.553 19.152 10.860 1.00 81.62 758 VAL A CA 1
ATOM 5911 C C . VAL A 1 758 ? 4.560 18.008 11.077 1.00 81.62 758 VAL A C 1
ATOM 5913 O O . VAL A 1 758 ? 3.359 18.258 11.078 1.00 81.62 758 VAL A O 1
ATOM 5916 N N . GLY A 1 759 ? 5.032 16.780 11.322 1.00 80.31 759 GLY A N 1
ATOM 5917 C CA . GLY A 1 759 ? 4.186 15.609 11.568 1.00 80.31 759 GLY A CA 1
ATOM 5918 C C . GLY A 1 759 ? 3.539 15.034 10.305 1.00 80.31 759 GLY A C 1
ATOM 5919 O O . GLY A 1 759 ? 2.418 14.522 10.383 1.00 80.31 759 GLY A O 1
ATOM 5920 N N . GLY A 1 760 ? 4.214 15.163 9.162 1.00 90.75 760 GLY A N 1
ATOM 5921 C CA . GLY A 1 760 ? 3.766 14.640 7.875 1.00 90.75 760 GLY A CA 1
ATOM 5922 C C . GLY A 1 760 ? 2.887 15.602 7.073 1.00 90.75 760 GLY A C 1
ATOM 5923 O O . GLY A 1 760 ? 2.155 16.423 7.651 1.00 90.75 760 GLY A O 1
ATOM 5924 N N . GLU A 1 761 ? 2.931 15.477 5.746 1.00 92.69 761 GLU A N 1
ATOM 5925 C CA . GLU A 1 761 ? 2.021 16.149 4.816 1.00 92.69 761 GLU A CA 1
ATOM 5926 C C . GLU A 1 761 ? 1.370 15.165 3.827 1.00 92.69 761 GLU A C 1
ATOM 5928 O O . GLU A 1 761 ? 1.967 14.198 3.357 1.00 92.69 761 GLU A O 1
ATOM 5933 N N . ALA A 1 762 ? 0.113 15.437 3.470 1.00 95.88 762 ALA A N 1
ATOM 5934 C CA . ALA A 1 762 ? -0.602 14.692 2.439 1.00 95.88 762 ALA A CA 1
ATOM 5935 C C . ALA A 1 762 ? -0.162 15.173 1.040 1.00 95.88 762 ALA A C 1
ATOM 5937 O O . ALA A 1 762 ? -0.781 16.078 0.475 1.00 95.88 762 ALA A O 1
ATOM 5938 N N . GLN A 1 763 ? 0.953 14.629 0.534 1.00 95.88 763 GLN A N 1
ATOM 5939 C CA . GLN A 1 763 ? 1.579 14.937 -0.764 1.00 95.88 763 GLN A CA 1
ATOM 5940 C C . GLN A 1 763 ? 2.124 13.662 -1.444 1.00 95.88 763 GLN A C 1
ATOM 5942 O O . GLN A 1 763 ? 2.338 12.654 -0.779 1.00 95.88 763 GLN A O 1
ATOM 5947 N N . PHE A 1 764 ? 2.387 13.710 -2.760 1.00 96.19 764 PHE A N 1
ATOM 5948 C CA . PHE A 1 764 ? 2.768 12.545 -3.588 1.00 96.19 764 PHE A CA 1
ATOM 5949 C C . PHE A 1 764 ? 4.283 12.263 -3.692 1.00 96.19 764 PHE A C 1
ATOM 5951 O O . PHE A 1 764 ? 4.746 11.767 -4.719 1.00 96.19 764 PHE A O 1
ATOM 5958 N N . TYR A 1 765 ? 5.072 12.601 -2.675 1.00 95.81 765 TYR A N 1
ATOM 5959 C CA . TYR A 1 765 ? 6.516 12.318 -2.628 1.00 95.81 765 TYR A CA 1
ATOM 5960 C C . TYR A 1 765 ? 6.827 11.108 -1.736 1.00 95.81 765 TYR A C 1
ATOM 5962 O O . TYR A 1 765 ? 5.963 10.632 -1.008 1.00 95.81 765 TYR A O 1
ATOM 5970 N N . GLY A 1 766 ? 8.062 10.602 -1.740 1.00 97.06 766 GLY A N 1
ATOM 5971 C CA . GLY A 1 766 ? 8.465 9.528 -0.829 1.00 97.06 766 GLY A CA 1
ATOM 5972 C C . GLY A 1 766 ? 8.226 8.132 -1.404 1.00 97.06 766 GLY A C 1
ATOM 5973 O O . GLY A 1 766 ? 8.712 7.820 -2.493 1.00 97.06 766 GLY A O 1
ATOM 5974 N N . ALA A 1 767 ? 7.582 7.244 -0.644 1.00 97.94 767 ALA A N 1
ATOM 5975 C CA . ALA A 1 767 ? 7.428 5.832 -1.000 1.00 97.94 767 ALA A CA 1
ATOM 5976 C C . ALA A 1 767 ? 6.334 5.591 -2.056 1.00 97.94 767 ALA A C 1
ATOM 5978 O O . ALA A 1 767 ? 5.252 6.159 -1.973 1.00 97.94 767 ALA A O 1
ATOM 5979 N N . TRP A 1 768 ? 6.592 4.696 -3.017 1.00 98.00 768 TRP A N 1
ATOM 5980 C CA . TRP A 1 768 ? 5.619 4.305 -4.048 1.00 98.00 768 TRP A CA 1
ATOM 5981 C C . TRP A 1 768 ? 5.034 2.906 -3.816 1.00 98.00 768 TRP A C 1
ATOM 5983 O O . TRP A 1 768 ? 3.827 2.712 -3.918 1.00 98.00 768 TRP A O 1
ATOM 5993 N N . SER A 1 769 ? 5.864 1.899 -3.545 1.00 97.88 769 SER A N 1
ATOM 5994 C CA . SER A 1 769 ? 5.407 0.512 -3.356 1.00 97.88 769 SER A CA 1
ATOM 5995 C C . SER A 1 769 ? 6.299 -0.235 -2.359 1.00 97.88 769 SER A C 1
ATOM 5997 O O . SER A 1 769 ? 7.400 0.214 -2.016 1.00 97.88 769 SER A O 1
ATOM 5999 N N . VAL A 1 770 ? 5.810 -1.378 -1.879 1.00 98.62 770 VAL A N 1
ATOM 6000 C CA . VAL A 1 770 ? 6.505 -2.282 -0.956 1.00 98.62 770 VAL A CA 1
ATOM 6001 C C . VAL A 1 770 ? 6.407 -3.722 -1.446 1.00 98.62 770 VAL A C 1
ATOM 6003 O O . VAL A 1 770 ? 5.368 -4.154 -1.931 1.00 98.62 770 VAL A O 1
ATOM 6006 N N . TYR A 1 771 ? 7.480 -4.494 -1.271 1.00 98.69 771 TYR A N 1
ATOM 6007 C CA . TYR A 1 771 ? 7.487 -5.936 -1.515 1.00 98.69 771 TYR A CA 1
ATOM 6008 C C . TYR A 1 771 ? 7.884 -6.696 -0.234 1.00 98.69 771 TYR A C 1
ATOM 6010 O O . TYR A 1 771 ? 9.074 -6.746 0.097 1.00 98.69 771 TYR A O 1
ATOM 6018 N N . PRO A 1 772 ? 6.913 -7.284 0.496 1.00 98.06 772 PRO A N 1
ATOM 6019 C CA . PRO A 1 772 ? 7.151 -7.976 1.769 1.00 98.06 772 PRO A CA 1
ATOM 6020 C C . PRO A 1 772 ? 7.240 -9.515 1.667 1.00 98.06 772 PRO A C 1
ATOM 6022 O O . PRO A 1 772 ? 7.203 -10.197 2.687 1.00 98.06 772 PRO A O 1
ATOM 6025 N N . TYR A 1 773 ? 7.324 -10.096 0.464 1.00 97.81 773 TYR A N 1
ATOM 6026 C CA . TYR A 1 773 ? 7.105 -11.541 0.258 1.00 97.81 773 TYR A CA 1
ATOM 6027 C C . TYR A 1 773 ? 8.368 -12.420 0.292 1.00 97.81 773 TYR A C 1
ATOM 6029 O O . TYR A 1 773 ? 8.285 -13.629 0.056 1.00 97.81 773 TYR A O 1
ATOM 6037 N N . PHE A 1 774 ? 9.547 -11.851 0.550 1.00 98.06 774 PHE A N 1
ATOM 6038 C CA . PHE A 1 774 ? 10.786 -12.627 0.573 1.00 98.06 774 PHE A CA 1
ATOM 6039 C C . PHE A 1 774 ? 10.869 -13.575 1.770 1.00 98.06 774 PHE A C 1
ATOM 6041 O O . PHE A 1 774 ? 10.546 -13.221 2.904 1.00 98.06 774 PHE A O 1
ATOM 6048 N N . GLN A 1 775 ? 11.386 -14.783 1.531 1.00 94.31 775 GLN A N 1
ATOM 6049 C CA . GLN A 1 775 ? 11.549 -15.796 2.578 1.00 94.31 775 GLN A CA 1
ATOM 6050 C C . GLN A 1 775 ? 12.655 -15.423 3.568 1.00 94.31 775 GLN A C 1
ATOM 6052 O O . GLN A 1 775 ? 12.640 -15.887 4.707 1.00 94.31 775 GLN A O 1
ATOM 6057 N N . SER A 1 776 ? 13.602 -14.577 3.151 1.00 96.12 776 SER A N 1
ATOM 6058 C CA . SER A 1 776 ? 14.607 -13.993 4.042 1.00 96.12 776 SER A CA 1
ATOM 6059 C C . SER A 1 776 ? 14.016 -13.076 5.121 1.00 96.12 776 SER A C 1
ATOM 6061 O O . SER A 1 776 ? 14.700 -12.781 6.102 1.00 96.12 776 SER A O 1
ATOM 6063 N N . GLY A 1 777 ? 12.771 -12.614 4.948 1.00 96.25 777 GLY A N 1
ATOM 6064 C CA . GLY A 1 777 ? 12.156 -11.579 5.779 1.00 96.25 777 GLY A CA 1
ATOM 6065 C C . GLY A 1 777 ? 12.633 -10.160 5.449 1.00 96.25 777 GLY A C 1
ATOM 6066 O O . GLY A 1 777 ? 12.288 -9.224 6.170 1.00 96.25 777 GLY A O 1
ATOM 6067 N N . ASN A 1 778 ? 13.424 -9.986 4.383 1.00 98.12 778 ASN A N 1
ATOM 6068 C CA . ASN A 1 778 ? 13.768 -8.666 3.866 1.00 98.12 778 ASN A CA 1
ATOM 6069 C C . ASN A 1 778 ? 12.544 -8.035 3.190 1.00 98.12 778 ASN A C 1
ATOM 6071 O O . ASN A 1 778 ? 11.851 -8.675 2.401 1.00 98.12 778 ASN A O 1
ATOM 6075 N N . ILE A 1 779 ? 12.310 -6.760 3.471 1.00 98.75 779 ILE A N 1
ATOM 6076 C CA . ILE A 1 779 ? 11.203 -5.974 2.930 1.00 98.75 779 ILE A CA 1
ATOM 6077 C C . ILE A 1 779 ? 11.801 -4.924 2.000 1.00 98.75 779 ILE A C 1
ATOM 6079 O O . ILE A 1 779 ? 12.691 -4.175 2.406 1.00 98.75 779 ILE A O 1
ATOM 6083 N N . LEU A 1 780 ? 11.328 -4.855 0.758 1.00 98.75 780 LEU A N 1
ATOM 6084 C CA . LEU A 1 780 ? 11.749 -3.801 -0.163 1.00 98.75 780 LEU A CA 1
ATOM 6085 C C . LEU A 1 780 ? 10.767 -2.644 -0.142 1.00 98.75 780 LEU A C 1
ATOM 6087 O O . LEU A 1 780 ? 9.565 -2.877 -0.157 1.00 98.75 780 LEU A O 1
ATOM 6091 N N . VAL A 1 781 ? 11.277 -1.419 -0.203 1.00 98.75 781 VAL A N 1
ATOM 6092 C CA . VAL A 1 781 ? 10.469 -0.210 -0.408 1.00 98.75 781 VAL A CA 1
ATOM 6093 C C . VAL A 1 781 ? 11.069 0.579 -1.561 1.00 98.75 781 VAL A C 1
ATOM 6095 O O . VAL A 1 781 ? 12.276 0.848 -1.571 1.00 98.75 781 VAL A O 1
ATOM 6098 N N . SER A 1 782 ? 10.246 0.949 -2.540 1.00 98.50 782 SER A N 1
ATOM 6099 C CA . SER A 1 782 ? 10.640 1.922 -3.555 1.00 98.50 782 SER A CA 1
ATOM 6100 C C . SER A 1 782 ? 10.293 3.332 -3.109 1.00 98.50 782 SER A C 1
ATOM 6102 O O . SER A 1 782 ? 9.191 3.591 -2.637 1.00 98.50 782 SER A O 1
ATOM 6104 N N . SER A 1 783 ? 11.234 4.253 -3.292 1.00 97.81 783 SER A N 1
ATOM 6105 C CA . SER A 1 783 ? 11.002 5.694 -3.203 1.00 97.81 783 SER A CA 1
ATOM 6106 C C . SER A 1 783 ? 11.081 6.312 -4.593 1.00 97.81 783 SER A C 1
ATOM 6108 O O . SER A 1 783 ? 11.891 5.876 -5.412 1.00 97.81 783 SER A O 1
ATOM 6110 N N . ILE A 1 784 ? 10.248 7.322 -4.840 1.00 98.25 784 ILE A N 1
ATOM 6111 C CA . ILE A 1 784 ? 10.140 8.053 -6.106 1.00 98.25 784 ILE A CA 1
ATOM 6112 C C . ILE A 1 784 ? 11.437 8.800 -6.409 1.00 98.25 784 ILE A C 1
ATOM 6114 O O . ILE A 1 784 ? 11.905 8.821 -7.546 1.00 98.25 784 ILE A O 1
ATOM 6118 N N . GLU A 1 785 ? 12.028 9.421 -5.400 1.00 97.00 785 GLU A N 1
ATOM 6119 C CA . GLU A 1 785 ? 13.163 10.314 -5.562 1.00 97.00 785 GLU A CA 1
ATOM 6120 C C . GLU A 1 785 ? 14.499 9.673 -5.168 1.00 97.00 785 GLU A C 1
ATOM 6122 O O . GLU A 1 785 ? 15.542 9.966 -5.765 1.00 97.00 785 GLU A O 1
ATOM 6127 N N . ARG A 1 786 ? 14.495 8.749 -4.199 1.00 96.69 786 ARG A N 1
ATOM 6128 C CA . ARG A 1 786 ? 15.734 8.218 -3.608 1.00 96.69 786 ARG A CA 1
ATOM 6129 C C . ARG A 1 786 ? 16.234 6.963 -4.293 1.00 96.69 786 ARG A C 1
ATOM 6131 O O . ARG A 1 786 ? 17.425 6.893 -4.611 1.00 96.69 786 ARG A O 1
ATOM 6138 N N . GLY A 1 787 ? 15.381 5.959 -4.481 1.00 97.38 787 GLY A N 1
ATOM 6139 C CA . GLY A 1 787 ? 15.816 4.636 -4.920 1.00 97.38 787 GLY A CA 1
ATOM 6140 C C . GLY A 1 787 ? 15.155 3.470 -4.195 1.00 97.38 787 GLY A C 1
ATOM 6141 O O . GLY A 1 787 ? 14.012 3.548 -3.759 1.00 97.38 787 GLY A O 1
ATOM 6142 N N . LEU A 1 788 ? 15.895 2.366 -4.101 1.00 98.44 788 LEU A N 1
ATOM 6143 C CA . LEU A 1 788 ? 15.450 1.115 -3.494 1.00 98.44 788 LEU A CA 1
ATOM 6144 C C . LEU A 1 788 ? 16.010 0.977 -2.083 1.00 98.44 788 LEU A C 1
ATOM 6146 O O . LEU A 1 788 ? 17.231 0.992 -1.904 1.00 98.44 788 LEU A O 1
ATOM 6150 N N . PHE A 1 789 ? 15.125 0.767 -1.117 1.00 98.44 789 PHE A N 1
ATOM 6151 C CA . PHE A 1 789 ? 15.455 0.427 0.260 1.00 98.44 789 PHE A CA 1
ATOM 6152 C C . PHE A 1 789 ? 15.247 -1.068 0.499 1.00 98.44 789 PHE A C 1
ATOM 6154 O O . PHE A 1 789 ? 14.284 -1.653 0.009 1.00 98.44 789 PHE A O 1
ATOM 6161 N N . SER A 1 790 ? 16.149 -1.669 1.271 1.00 98.25 790 SER A N 1
ATOM 6162 C CA . SER A 1 790 ? 16.026 -3.015 1.829 1.00 98.25 790 SER A CA 1
ATOM 6163 C C . SER A 1 790 ? 15.985 -2.893 3.343 1.00 98.25 790 SER A C 1
ATOM 6165 O O . SER A 1 790 ? 16.906 -2.336 3.950 1.00 98.25 790 SER A O 1
ATOM 6167 N N . LEU A 1 791 ? 14.896 -3.363 3.933 1.00 98.50 791 LEU A N 1
ATOM 6168 C CA . LEU A 1 791 ? 14.527 -3.166 5.326 1.00 98.50 791 LEU A CA 1
ATOM 6169 C C . LEU A 1 791 ? 14.274 -4.512 6.005 1.00 98.50 791 LEU A C 1
ATOM 6171 O O . LEU A 1 791 ? 14.024 -5.516 5.338 1.00 98.50 791 LEU A O 1
ATOM 6175 N N . ARG A 1 792 ? 14.289 -4.538 7.339 1.00 97.50 792 ARG A N 1
ATOM 6176 C CA . ARG A 1 792 ? 13.879 -5.727 8.098 1.00 97.50 792 ARG A CA 1
ATOM 6177 C C . ARG A 1 792 ? 13.223 -5.362 9.412 1.00 97.50 792 ARG A C 1
ATOM 6179 O O . ARG A 1 792 ? 13.781 -4.602 10.200 1.00 97.50 792 ARG A O 1
ATOM 6186 N N . TYR A 1 793 ? 12.066 -5.963 9.655 1.00 96.75 793 TYR A N 1
ATOM 6187 C CA . TYR A 1 793 ? 11.381 -5.878 10.935 1.00 96.75 793 TYR A CA 1
ATOM 6188 C C . TYR A 1 793 ? 12.152 -6.661 12.013 1.00 96.75 793 TYR A C 1
ATOM 6190 O O . TYR A 1 793 ? 12.595 -7.784 11.770 1.00 96.75 793 TYR A O 1
ATOM 6198 N N . THR A 1 794 ? 12.343 -6.061 13.188 1.00 91.44 794 THR A N 1
ATOM 6199 C CA . THR A 1 794 ? 13.156 -6.608 14.292 1.00 91.44 794 THR A CA 1
ATOM 6200 C C . THR A 1 794 ? 12.356 -6.989 15.536 1.00 91.44 794 THR A C 1
ATOM 6202 O O . THR A 1 794 ? 12.953 -7.425 16.524 1.00 91.44 794 THR A O 1
ATOM 6205 N N . GLY A 1 795 ? 11.034 -6.796 15.516 1.00 75.56 795 GLY A N 1
ATOM 6206 C CA . GLY A 1 795 ? 10.168 -6.942 16.690 1.00 75.56 795 GLY A CA 1
ATOM 6207 C C . GLY A 1 795 ? 9.264 -8.159 16.708 1.00 75.56 795 GLY A C 1
ATOM 6208 O O . GLY A 1 795 ? 9.428 -9.078 15.878 1.00 75.56 795 GLY A O 1
#

Mean predicted aligned error: 19.15 Å

Organism: NCBI:txid221167

pLDDT: mean 79.52, std 20.45, range [25.52, 98.88]

Foldseek 3Di:
DDDDDPDDDDPDPPPCPVVVVCCVVVVVVVVVVVVVLCCLQVVDDDDDDDDPDPVCQVPPDDPCVVPDCVSCVPVDDDDFFDWAFQQDWDDDPFARAIWGFHWKAADDDPVDGPDTDRTDRHPPADQDPQWGQDPVHIMHTDIDGDPDPDDDDDDDPPDDPDDDCPRPVLSNVLVVLVVLLVQLLVVLLVVLLVCVVVVVVVDDPDDDDDDFFRWPDKDKDWAADPDDLDAPVLLLALVRTQMAMWTWGADPVGTDPPQTLGHPVPDDSVRVSVQLCDPDPPDSNRPSNRSSLLVSLSVLVSCLSSVVSNDDPRPHDGCVNDPVSVCSSCVVVVVSVVDDRPDDPVVFDPFDDFVVFFQVQWADPWQPQFDDPVVVVVQQVVVVVVCVVVCLQPPPPDDADPAKAQCDPQDGVLWGKDLKTFGEFDFPVNLPDPRRFWFAKEKDQQVVPRWIWIWTGDQQFTWIWTQDLSRYIFTQATEGQLAHGDNAKEWDDAHQWIWIFAQPFQRAIFIAGNVVSVDGDSVDRYHDDSPPGTLDGGRQQGGARYWEDDNVQQKIWGACTDCPDPQRRFTFIWRPPPVSDIHGQAHNRPLHGFQDKYWYQDQAQPVVRHRFTKIFTQGSFWTWIWGCSRVHDIGTQATGGTFQRHGFHDWEADPNRQKIKTFHQCSLVVLTRPNVVQFGKIWIWGCSPVNDITGGAIGTDQFGEGWHDWYDDPQWIFTQGAQQGTWIKRRVCCVVPRHNSPIGGPMGIGQHCPCVVVRDYHGRFFWHYKYQPRPSRWIWTAGRSTGITTMHRRD

Sequence (795 aa):
MHSSYFSYNLSRPYPYVWFTPVVVAGGLIATALIAFLSVATQGYETVSMATSKPNKTNHNQNPFSNWPSFLTANTKSVCSATKIPIGTLFYTNNTALKYTVTKIWRGDNPNSPDALLGSLPYLSNRFENCAVNTPSGKTTVNMTTVYNYNGIDNDVGSAFPGRNDTTKASLWWGESLLAWYSIALTNDMHVEMHVASQRFWQGFQGENKTNYPPIYKGHISFSKRKTLVPSVQDIGALDFFQVSCFFVPFSNNGVAPGIYYCDIKGMGNSDLIEKLSKADESDHLRPLPGIWISADSLAKAFYFTILADLGQTDSGPNILDNVELLTQSTRSYEAIRDRQTIWGDNLRTQRINTAKYNEDYLRAKSAPHAIGMGELKQRKMALHESEAAAGVFDKDRYKVLSSGTPCADGKAGGYSCNKIDLLGFLRHQDMGSRTRVGNDVWGWTHASSGREFALLGQSDGTAFAEVHPDGSLTYVGRLPTQTVASSWRDIKVIGNYAYIGSEAAGHGLQIFDLTKLLNTDKANPPTFSIRSDLAAHFSAFGNSHNIVANEETALIAAVGTAYDLKCRAGLWMIDVSNPKRPQDAGCVASDGYVHDAQCVIYRGPQKAFQGREICFNYNEDALTIVDISRRTMPRQLSRTTYNGATYTHQGWLTEDHKYLLLDDELDEQEKTGPAADQHTTTYIVDIQDLEYPVFRGVYKSPVRSIDHNQYVVGGVSYQVNYGSGLRMVNVSSIAQDDTGALFEEIGFFDVHPEDDAVGGEAQFYGAWSVYPYFQSGNILVSSIERGLFSLRYTG

InterPro domains:
  IPR013211 LVIVD [PF08309] (489-503)
  IPR027589 Choice-of-anchor B domain [PTHR38787] (370-794)
  IPR027589 Choice-of-anchor B domain [TIGR04312] (406-792)

Nearest PDB structures (foldseek):
  3hfq-assembly2_B  TM=6.469E-01  e=5.703E-06  Lactiplantibacillus plantarum
  8adl-assembly1_N  TM=6.404E-01  e=1.466E-03  Saccharomyces cerevisiae
  7zgr-assembly1_A  TM=4.210E-01  e=2.714E-04  Saccharomyces cerevisiae
  7zgq-assembly1_A  TM=3.688E-01  e=1.854E-04  Saccharomyces cerevisiae
  9c3c-assembly1_b  TM=1.727E-01  e=4.357E+00  Oryctolagus cuniculus

Radius of gyration: 46.0 Å; Cα contacts (8 Å, |Δi|>4): 1652; chains: 1; bounding box: 65×99×194 Å

Solvent-accessible surface area (backbone atoms only — not comparable to full-atom values): 43537 Å² total; per-residue (Å²): 139,81,90,79,88,90,75,83,89,76,88,68,76,73,94,48,80,61,49,59,58,48,51,50,50,48,44,50,50,47,48,51,50,53,49,49,48,47,42,58,73,66,68,71,85,89,75,89,80,87,71,98,52,84,85,57,75,86,68,73,78,56,95,61,72,88,52,65,61,91,66,50,66,86,71,67,90,70,86,77,58,50,69,46,42,62,68,42,76,43,74,55,98,75,52,88,48,64,31,29,30,72,44,38,28,27,52,92,42,92,92,66,49,82,40,82,43,72,49,47,76,41,77,86,68,73,74,55,94,54,24,36,83,45,100,90,45,52,33,32,47,44,66,44,69,79,86,78,89,70,74,96,72,84,92,73,76,98,67,76,93,71,89,36,71,87,87,35,41,48,60,43,51,45,53,50,54,51,58,54,43,57,54,47,51,56,47,41,50,49,51,53,51,50,51,59,57,52,61,50,75,79,56,76,94,69,96,72,93,74,81,80,46,60,75,72,49,75,49,77,48,76,41,78,60,94,83,68,84,50,51,73,68,46,68,72,38,89,71,48,38,49,69,45,47,40,31,30,32,29,42,100,89,41,76,40,86,91,51,49,35,30,56,58,94,82,44,55,68,69,58,48,54,53,45,42,74,44,93,63,90,86,54,87,54,53,50,61,48,81,39,48,63,56,52,48,25,43,54,48,50,49,50,51,49,43,36,59,54,60,60,64,86,70,93,52,77,51,47,93,81,30,70,66,52,34,50,61,38,44,52,60,56,61,52,46,77,74,46,84,76,89,79,86,55,92,88,68,79,72,72,67,91,42,82,78,46,30,40,81,59,28,58,40,96,60,33,92,63,35,50,57,67,74,59,56,50,51,55,52,49,55,51,51,52,54,36,49,74,70,44,57,48,40,89,79,65,67,82,81,63,92,64,58,32,66,44,50,98,49,28,28,82,86,23,44,22,38,48,27,25,39,25,25,58,47,42,33,53,78,50,69,40,87,68,28,39,30,22,28,37,31,68,48,66,44,84,92,77,71,48,36,31,41,39,38,28,33,23,59,21,37,28,34,26,39,43,44,88,79,27,39,68,43,54,38,23,29,40,53,41,77,60,49,66,28,74,42,34,25,58,44,65,51,93,61,31,39,40,36,27,16,52,16,71,65,32,14,33,42,24,36,55,51,70,65,60,79,76,46,50,62,92,64,45,50,76,49,45,81,72,80,54,38,51,29,72,50,59,90,62,28,26,14,47,23,56,33,59,27,68,93,74,29,35,38,26,39,15,37,27,54,63,90,44,98,23,25,7,8,38,38,33,28,40,38,82,43,59,65,60,64,38,86,44,40,46,46,42,88,88,29,52,19,50,35,54,46,44,40,71,32,74,26,76,42,71,95,48,47,76,32,36,34,33,45,28,15,36,26,36,28,46,34,30,30,40,42,71,45,39,84,65,49,42,78,52,30,74,45,36,33,45,36,34,22,20,26,37,33,51,32,50,43,96,61,38,38,37,33,41,35,23,35,52,33,15,27,66,71,39,27,54,89,15,46,84,18,28,22,47,38,35,30,28,42,37,47,43,60,63,61,61,40,50,36,15,35,37,56,50,82,46,22,8,21,33,48,33,51,45,57,56,95,47,27,35,45,32,14,20,12,27,53,9,39,40,31,29,39,47,60,42,46,85,81,38,57,42,32,82,66,48,40,79,75,32,28,37,27,70,34,57,86,37,57,90,73,53,41,48,50,46,93,48,29,23,45,19,59,33,75,82,46,92,78,56,40,29,38,36,17,20,29,54,59,23,43,38,24,30,33,75,74,120

Secondary structure (DSSP, 8-state):
--------------S-TTHHHHHHHHHHHHHHHHHHHHHHHH---------S-GGGTT----TTTTS-HHHHTT----PPPEEEETT-EEE-SSS--EEEEEEEEESS-TTS-SEEESEEEESSPPPBTTEEEETTEEEEEEEE---------SS-----S---TTTSHHHHHHHHHHHHHHHHHHHHHHHHHHHHHHHHHTS---------PPEEEEEEEEEE-TT----HHHHHSTTSEEEEEEEEEEETTEE-TT--SS-GGGS-HHHHHHHHT---TT-TT---HHHHHHHHHHHHHHHHHHHHHTT----SPPGGG-HHHHHHHHHHHHHHHTS---SS-TTS------TT--HHHHB-S--TT---HHHHHHHHHHHHHHHHHTTTT-TT-SPPPSS-B--BTTEETTEEEESEEEEEEEETTTTT-SS--EEEEEEEEETTTTEEEEEEEETTEEEEEEE-TTS-EEEEEEEE-SSS--S-EEEEEETTEEEEEESSTT--EEEEEGGGGGG--SSS--B--TTTTEEEEE-TTS--SEEEEEGGGTEEEEES--TTSTTTTSEEEEE-SSTTS-EEEEEE-SS---SEEEEEE--SS-GGGTTSEEEEEE-BS-EEEEE-SSTTS-EEEEEE-BTT-S-EEEEEE-TTSSEEEEEETTHHHHT-GGGTT-EEEEEEEE-SSTTS-EEEEEEEEEEE----EEEEETTEEEEE-BTT-EEEEE-GGGGT-TTSTT-EEEEEE-S-TTSGGGT---SS-SEEEEE---TT-EEEEEESSSEEEEEEE--